Protein 5EOO (pdb70)

Nearest PDB structures (foldseek):
  5eoe-assembly2_B  TM=1.002E+00  e=5.633E-51  Pseudomonas aeruginosa
  8joi-assembly2_B  TM=1.002E+00  e=1.816E-50  Pseudomonas aeruginosa
  2qpn-assembly2_B  TM=9.899E-01  e=2.794E-36  unclassified
  3tsg-assembly2_B  TM=9.917E-01  e=3.904E-36  Acinetobacter baumannii
  5f82-assembly2_B  TM=9.881E-01  e=1.259E-35  Pseudomonas aeruginosa

Organism: Pseudomonas aeruginosa (NCBI:txid287)

Sequence (1039 aa):
DFEEHAISDLEAHNQAKIGVALVSENGNLIQGYRANERFAMCSTFKLPLAALVLSSRIDAGEENPERKLHYDSAFLEEYAPAAKRYVATGYMTVTEAIQSSALQLLSDNAAANLLLKEVGGPPLLTKYFRSSLGDKVSRLDRIEPTLNTNTPGDERDTTTPMMSMAQTVSKLIFGDTLTYKSKGQLRRLLIGNQTGDKTIRAGLPDSWVTGDKTGSCCANGGRRNDVVAFFITTAGKKKYVLSVYTNAPELQGEERALLIASVAKLARQYVVHDFEHAISSDLEAHNQAKIGVALVSENGNLIIQGYRANERFAMCSTFKLPLAALVLSSRIDAGEENPERKLHYDSAFLEEYAPAAKRYVATGYMTVTEAIQSALQLSDNAAANLLLKEVGGPPLLTKYFRSLGDKVSRLDRIEPTLNTNTTPGDERDTTTPMMSMAQTVSSKLIFGDTLTYKSKGQLRRLLIGNQTGDKTIRAGLPDSWVTTGDKTGSCCANGGRNDVAFFITTAGKKYVLSSVYTNAPELQGEERALLIASVAKLARRQYVDFEHAISDLEAHNQAKIGVALVSENGNLIQGYRANERFAMCSTFKLPLAALVLSSRIDAGEENPERKLHYDSSAFLEEYAPAAKRYVATGYMTVTEAIQSSALQLSDNAAANLLLKEVGGPPLLTKYFRSLGDKVSRLDRIEPTLNTNTPGDERDTTTPMSMAQTVSKLIFGDTLTYKSKGQLRRLLIGNQQTGDKTIRRAGLPDSWVTTGDKTGSCCANGGRNDVAFFITTTAGKKYVLSSVYTNAPELQGEERALLIASVAKLARQYVDFEHAISSDLEAHNQAKIGVALVSENGNLIIQGYRANERRFAMCSTFKLPLAALVLSSRIDAGEENPERKLHYDSAFLEEEYAPAAKRYVATGYMTVTEAIQQSSALQLLSDNAAANLLLKEVGGPPLLTKYFRSLGDKVSRLDRITPGDERDTTTPMMSMAQTVSSKLIFGDTLTYKSKKGQLRRLLIGNQQTGDKTIRAGLPDSWVTTGDKTGSSCANGGRNDVAFFITTAGKKYVLSSVYTNAPELQGEERALLIASVAKLARRQYV

CATH classification: 3.40.710.10

Radius of gyration: 46.04 Å; Cα contacts (8 Å, |Δi|>4): 2433; chains: 4; bounding box: 61×82×137 Å

InterPro domains:
  IPR000871 Beta-lactamase, class-A [PR00118] (25-49)
  IPR000871 Beta-lactamase, class-A [PR00118] (56-73)
  IPR000871 Beta-lactamase, class-A [PR00118] (99-124)
  IPR000871 Beta-lactamase, class-A [PR00118] (135-159)
  IPR000871 Beta-lactamase, class-A [PR00118] (161-186)
  IPR000871 Beta-lactamase, class-A [PR00118] (197-212)
  IPR000871 Beta-lactamase, class-A [PR00118] (214-229)
  IPR000871 Beta-lactamase, class-A [PTHR35333] (23-281)
  IPR012338 Beta-lactamase/transpeptidase-like [G3DSA:3.40.710.10] (19-283)
  IPR012338 Beta-lactamase/transpeptidase-like [SSF56601] (22-280)
  IPR023650 Beta-lactamase, class-A active site [PS00146] (58-73)
  IPR045155 Beta-lactamase class A, catalytic domain [PF13354] (22-280)

Solvent-accessible surface area: 40681 Å² total; per-residue (Å²): 116,6,76,26,28,0,8,71,31,3,43,152,25,124,13,76,0,0,0,0,0,0,27,67,123,4,90,85,59,49,27,27,74,9,115,65,113,7,10,0,1,12,0,0,1,2,0,0,0,0,20,0,2,26,65,29,53,72,67,108,15,84,53,112,110,99,13,121,21,92,74,97,56,40,40,158,95,1,30,4,0,104,31,9,21,38,36,21,36,0,12,0,65,28,0,6,21,3,1,1,15,15,13,0,17,0,0,0,6,5,0,2,145,19,8,46,13,14,93,69,0,27,139,18,0,95,84,22,42,7,173,44,0,78,4,55,38,85,2,73,74,1,26,52,26,68,120,84,38,81,105,0,6,0,6,0,47,13,0,0,50,1,0,1,70,0,0,23,26,135,59,4,66,196,133,1,33,30,74,0,51,33,38,0,6,5,0,38,49,0,68,104,0,0,28,58,5,8,43,132,72,11,25,9,0,0,0,10,4,71,15,51,84,7,2,44,2,0,0,1,2,2,33,6,95,58,32,103,61,9,0,0,0,0,0,0,35,0,75,136,24,137,38,79,73,49,5,116,6,0,12,45,0,0,112,51,1,50,110,82,10,85,108,126,7,113,121,29,0,47,77,38,17,72,149,34,125,13,79,0,0,0,0,0,0,20,64,123,8,92,77,79,36,22,26,84,10,112,63,110,6,10,0,0,9,0,0,1,1,0,0,1,0,20,0,3,34,55,25,50,70,69,107,19,84,50,103,114,98,12,119,21,87,76,100,63,43,38,171,101,1,28,5,0,95,32,12,23,36,38,21,37,0,15,0,58,34,0,5,53,12,1,1,9,22,14,0,18,0,0,0,8,4,1,2,153,18,10,45,13,14,92,78,0,25,142,23,0,96,83,24,49,6,174,43,0,72,4,56,39,86,2,72,72,1,26,53,22,74,124,79,42,84,108,0,5,0,6,0,27,14,0,0,56,0,0,2,69,0,0,19,24,142,57,14,66,201,110,0,42,30,71,0,56,33,29,0,6,5,0,39,49,0,68,94,0,0,26,60,4,9,47,135,68,16,27,11,0,0,0,10,4,70,16,52,84,6,2,38,2,0,0,1,1,1,29,13,107,88,45,111,35,23,0,1,0,0,0,0,34,0,65,110,27,133,35,104,74,50,1,105,9,0,13,50,0,0,123,48,0,72,124,88,56,120,4,78,32,31,0,6,73,32,3,41,149,26,107,12,76,0,0,0,0,0,0,26,62,121,4,92,86,57,50,13,21,62,10,104,64,112,8,8,0,1,11,0,0,2,2,0,0,0,0,20,0,4,25,65,25,52,65,68,106,18,75,50,107,110,98,12,116,19,90,72,99,60,41,37,167,101,1,25,4,0,96,30,11,20,36,36,22,36,0,15,0,56,31,0,6,51,10,0,0,10,21,13,0,17,0,0,0,6,4,1,2,147,19,8,46,12,14,92,72,0,28,141,21,0,97,84,18,52,6,175,43,0,73,4,54,38,84,2,72,72,1,27,53,24,70,118,82,39,82,107,0,5,0,5,0,47,14,0,0,52,0,0,0,67,0,0,20,23,129,80,5,64,200,134,1,30,31,85,0,49,35,31,1,8,6,0,37,48,0,65,145,0,0,29,58,6,8,38,129,66,30,24,8,0,1,0,10,5,70,15,52,82,6,2,44,3,0,0,1,1,2,30,14,107,87,42,125,67,23,0,0,0,0,0,0,35,0,82,124,22,127,32,140,80,50,6,119,5,0,9,37,0,0,116,55,1,53,118,84,56,126,6,88,114,26,0,40,75,36,17,68,149,35,128,14,86,0,0,0,0,1,0,24,65,128,8,98,72,75,38,20,26,84,10,102,69,100,10,53,0,52,6,1,15,4,1,0,0,0,0,19,0,4,33,56,26,54,70,68,107,18,82,52,108,111,99,11,118,18,89,80,98,62,42,70,161,91,1,26,5,0,96,27,11,31,35,34,24,38,0,13,0,63,30,0,5,26,3,0,0,17,14,16,0,51,0,0,1,51,4,1,17,149,19,10,45,13,27,84,64,0,26,130,24,0,96,84,23,43,6,172,34,0,74,11,34,81,114,136,151,58,60,75,112,40,10,0,4,0,38,13,0,0,51,0,0,1,71,0,0,22,28,143,59,14,66,193,116,0,44,30,70,0,50,35,34,0,6,5,0,39,47,0,70,122,0,0,24,63,7,10,45,138,69,18,25,12,0,0,0,10,3,88,23,77,122,9,3,48,5,0,0,0,2,1,28,13,108,88,30,117,62,20,0,2,0,0,0,0,36,0,77,139,26,130,37,92,74,51,1,105,8,0,13,48,0,0,120,59,1,68,126,91,56

Foldseek 3Di:
DLQVVLVVLCVVQVKDKWKFKAFLQLHTQDIYQQPPKFACFLVLLLLLLLLVLLCVQVVNFDQFDWQFDAPVLADPAAVPCVVCRVVGTDGNNRLSLCCFQVVGQSSSVSSCVVQVHQVSSQVVLVVLVLPQAGADDGPPVSQARDPPDSHNIHGNSSSFNSVSCLQNNPSGPPVSSVVSLVSQLNRNPQVLALVLLDDPPKRKGKGWRAGPQQKIWMWMWIADPVRTIMIMTMIMRRNPDDPSVSRNSRSVSNNSVCVRDDD/DLQVVVVVLCVVLVKDKWKFKAFLQLHTLDIDQQPPKFACFLVLLLLLLLLVLQCCVVVNFPQFDWQFDAPVLADPAAVVCVVCRVVGTDGNNRLSLCCFQVVGQSSSVSSCVVQPHQVSSQVVLVVLVLPQAGADDGPPVSQATDPPDSHNIHGNSSSFSSVSCLQNNDPHDPVSNVVSLVSQQNRNPQCLALVLLDDVPKRKGKGWGAGPQQWTWMWMWIADPVRTIMIMIMIMRRNPDDDSVSRVSRSVSNNVVVVSD/DLQVVVVVLCVVQVKDKWKFKAFLQQHTLDIYQQAPKFACFLVLLLLLLLLQLLCVVVVNDDQFDWQFDAPVLADPAAVVCVVCRVVGTDGNNRLSLCCFQVVGQSSSVSSCVVQPHQVSSQVVLVVQVLPQAGADDGPPVSQAGDPPDSHNIHGNSSSFNSVSCLQNNPSGDPVSNVVSLVSQLNRNPQPLALCLLDDPQKRKGKGWRDGPQQWTWMKMWIADPVRTIMIMTMIMRRNPDDPSVSRNSRSVSNNSVVVSD/DLQVVVVVLCVVLVKDKWKFKAFLQQHTLDIDQQPPKDAAPQQLLLLLLVLVLQCCVVVNFPQFDWQFDADVLADPFAVVCVVCRVVGTDGLNRLSLCCFQVVGVSSSVSSCVVQPHFVSSQVVLVVQVQPQAGADDDVPPDRHRIHGNSSSFNSVSCLQRNDPGDPVSNVVSLVSQLNRNPQCLALVLQDDPPKRKGKGWDADPQQWTWMWMWIADPVGTIIIMTMIMRRNVDDDSVSRVSRSVSSNVVVVSD

B-factor: mean 16.87, std 7.18, range [7.36, 50.93]

Structure (mmCIF, N/CA/C/O backbone):
data_5EOO
#
_entry.id   5EOO
#
_cell.length_a   54.840
_cell.length_b   94.690
_cell.length_c   103.680
_cell.angle_alpha   90.00
_cell.angle_beta   92.64
_cell.angle_gamma   90.00
#
_symmetry.space_group_name_H-M   'P 1 21 1'
#
loop_
_entity.id
_entity.type
_entity.pdbx_description
1 polymer Beta-lactamase
2 non-polymer 'CHLORIDE ION'
3 non-polymer 'TRIETHYLENE GLYCOL'
4 non-polymer 'CITRIC ACID'
5 non-polymer (4R)-2-METHYLPENTANE-2,4-DIOL
6 non-polymer 'ISOPROPYL ALCOHOL'
7 water water
#
loop_
_atom_site.group_PDB
_atom_site.id
_atom_site.type_symbol
_atom_site.label_atom_id
_atom_site.label_alt_id
_atom_site.label_comp_id
_atom_site.label_asym_id
_atom_site.label_entity_id
_atom_site.label_seq_id
_atom_site.pdbx_PDB_ins_code
_atom_site.Cartn_x
_atom_site.Cartn_y
_atom_site.Cartn_z
_atom_site.occupancy
_atom_site.B_iso_or_equiv
_atom_site.auth_seq_id
_atom_site.auth_comp_id
_atom_site.auth_asym_id
_atom_site.auth_atom_id
_atom_site.pdbx_PDB_model_num
ATOM 1 N N . ASP A 1 3 ? -12.358 2.037 22.994 1.00 20.52 21 ASP A N 1
ATOM 2 C CA . ASP A 1 3 ? -11.255 1.322 23.687 1.00 17.73 21 ASP A CA 1
ATOM 3 C C . ASP A 1 3 ? -11.050 1.946 25.075 1.00 15.60 21 ASP A C 1
ATOM 4 O O . ASP A 1 3 ? -11.701 2.920 25.449 1.00 16.15 21 ASP A O 1
ATOM 9 N N . PHE A 1 4 ? -10.166 1.327 25.848 1.00 14.34 22 PHE A N 1
ATOM 10 C CA . PHE A 1 4 ? -10.103 1.593 27.264 1.00 13.78 22 PHE A CA 1
ATOM 11 C C . PHE A 1 4 ? -9.709 3.041 27.490 1.00 14.22 22 PHE A C 1
ATOM 12 O O . PHE A 1 4 ? -10.325 3.721 28.263 1.00 12.56 22 PHE A O 1
ATOM 20 N N . GLU A 1 5 ? -8.703 3.507 26.765 1.00 15.14 23 GLU A N 1
ATOM 21 C CA A GLU A 1 5 ? -8.211 4.886 26.915 0.50 15.87 23 GLU A CA 1
ATOM 22 C CA B GLU A 1 5 ? -8.236 4.856 27.015 0.50 15.72 23 GLU A CA 1
ATOM 23 C C . GLU A 1 5 ? -9.316 5.903 26.645 1.00 14.47 23 GLU A C 1
ATOM 24 O O . GLU A 1 5 ? -9.518 6.879 27.390 1.00 14.36 23 GLU A O 1
ATOM 35 N N . HIS A 1 6 ? -10.056 5.686 25.572 1.00 13.87 24 HIS A N 1
ATOM 36 C CA . HIS A 1 6 ? -11.110 6.623 25.225 1.00 13.90 24 HIS A CA 1
ATOM 37 C C . HIS A 1 6 ? -12.266 6.614 26.202 1.00 13.90 24 HIS A C 1
ATOM 38 O O . HIS A 1 6 ? -12.837 7.675 26.510 1.00 13.52 24 HIS A O 1
ATOM 45 N N . ALA A 1 7 ? -12.549 5.425 26.725 1.00 13.78 25 ALA A N 1
ATOM 46 C CA . ALA A 1 7 ? -13.613 5.286 27.699 1.00 13.26 25 ALA A CA 1
ATOM 47 C C . ALA A 1 7 ? -13.257 5.972 29.010 1.00 12.84 25 ALA A C 1
ATOM 48 O O . ALA A 1 7 ? -14.092 6.641 29.617 1.00 13.24 25 ALA A O 1
ATOM 50 N N . ILE A 1 8 ? -12.011 5.825 29.446 1.00 11.79 26 ILE A N 1
ATOM 51 C CA . ILE A 1 8 ? -11.583 6.521 30.683 1.00 12.59 26 ILE A CA 1
ATOM 52 C C . ILE A 1 8 ? -11.553 8.041 30.460 1.00 13.50 26 ILE A C 1
ATOM 53 O O . ILE A 1 8 ? -11.899 8.813 31.347 1.00 13.65 26 ILE A O 1
ATOM 58 N N . SER A 1 9 ? -11.096 8.464 29.288 1.00 12.92 27 SER A N 1
ATOM 59 C CA . SER A 1 9 ? -11.071 9.885 28.993 1.00 13.28 27 SER A CA 1
ATOM 60 C C . SER A 1 9 ? -12.473 10.460 29.048 1.00 12.38 27 SER A C 1
ATOM 61 O O . SER A 1 9 ? -12.672 11.577 29.526 1.00 13.55 27 SER A O 1
ATOM 64 N N . ASP A 1 10 ? -13.426 9.719 28.527 1.00 14.30 28 ASP A N 1
ATOM 65 C CA . ASP A 1 10 ? -14.808 10.137 28.560 1.00 15.82 28 ASP A CA 1
ATOM 66 C C . ASP A 1 10 ? -15.337 10.277 30.007 1.00 15.40 28 ASP A C 1
ATOM 67 O O . ASP A 1 10 ? -16.022 11.222 30.321 1.00 14.42 28 ASP A O 1
ATOM 72 N N . LEU A 1 11 ? -14.948 9.364 30.904 1.00 13.92 29 LEU A N 1
ATOM 73 C CA . LEU A 1 11 ? -15.300 9.522 32.324 1.00 13.88 29 LEU A CA 1
ATOM 74 C C . LEU A 1 11 ? -14.671 10.749 32.934 1.00 13.40 29 LEU A C 1
ATOM 75 O O . LEU A 1 11 ? -15.281 11.403 33.767 1.00 14.55 29 LEU A O 1
ATOM 80 N N . GLU A 1 12 ? -13.411 11.037 32.611 1.00 13.45 30 GLU A N 1
ATOM 81 C CA . GLU A 1 12 ? -12.759 12.256 33.061 1.00 13.33 30 GLU A CA 1
ATOM 82 C C . GLU A 1 12 ? -13.558 13.459 32.678 1.00 14.80 30 GLU A C 1
ATOM 83 O O . GLU A 1 12 ? -13.854 14.296 33.531 1.00 15.46 30 GLU A O 1
ATOM 89 N N . ALA A 1 13 ? -13.917 13.552 31.409 1.00 15.80 31 ALA A N 1
ATOM 90 C CA . ALA A 1 13 ? -14.575 14.755 30.921 1.00 17.10 31 ALA A CA 1
ATOM 91 C C . ALA A 1 13 ? -15.920 14.929 31.581 1.00 18.86 31 ALA A C 1
ATOM 92 O O . ALA A 1 13 ? -16.245 16.029 32.049 1.00 21.08 31 ALA A O 1
ATOM 94 N N . HIS A 1 14 ? -16.675 13.843 31.639 1.00 17.34 32 HIS A N 1
ATOM 95 C CA . HIS A 1 14 ? -18.026 13.879 32.187 1.00 21.29 32 HIS A CA 1
ATOM 96 C C . HIS A 1 14 ? -18.076 14.240 33.669 1.00 20.92 32 HIS A C 1
ATOM 97 O O . HIS A 1 14 ? -19.015 14.884 34.119 1.00 22.76 32 HIS A O 1
ATOM 104 N N . ASN A 1 15 ? -17.079 13.807 34.429 1.00 19.40 33 ASN A N 1
ATOM 105 C CA . ASN A 1 15 ? -17.043 14.002 35.880 1.00 17.69 33 ASN A CA 1
ATOM 106 C C . ASN A 1 15 ? -16.081 15.090 36.355 1.00 18.20 33 ASN A C 1
ATOM 107 O O . ASN A 1 15 ? -15.922 15.302 37.545 1.00 18.07 33 ASN A O 1
ATOM 112 N N . GLN A 1 16 ? -15.467 15.826 35.443 1.00 15.90 34 GLN A N 1
ATOM 113 C CA . GLN A 1 16 ? -14.432 16.800 35.771 1.00 17.20 34 GLN A CA 1
ATOM 114 C C . GLN A 1 16 ? -13.408 16.240 36.727 1.00 16.34 34 GLN A C 1
ATOM 115 O O . GLN A 1 16 ? -13.071 16.851 37.749 1.00 17.46 34 GLN A O 1
ATOM 121 N N . ALA A 1 17 ? -12.864 15.100 36.327 1.00 15.06 35 ALA A N 1
ATOM 122 C CA . ALA A 1 17 ? -12.019 14.312 37.218 1.00 14.63 35 ALA A CA 1
ATOM 123 C C . ALA A 1 17 ? -10.744 13.932 36.503 1.00 13.53 35 ALA A C 1
ATOM 124 O O . ALA A 1 17 ? -10.681 13.862 35.250 1.00 15.56 35 ALA A O 1
ATOM 126 N N . LYS A 1 18 ? -9.720 13.673 37.301 1.00 12.92 36 LYS A N 1
ATOM 127 C CA . LYS A 1 18 ? -8.476 13.085 36.815 1.00 12.71 36 LYS A CA 1
ATOM 128 C C . LYS A 1 18 ? -8.456 11.656 37.301 1.00 11.67 36 LYS A C 1
ATOM 129 O O . LYS A 1 18 ? -8.665 11.402 38.480 1.00 12.21 36 LYS A O 1
ATOM 135 N N . ILE A 1 19 ? -8.283 10.736 36.372 1.00 10.57 37 ILE A N 1
ATOM 136 C CA . ILE A 1 19 ? -8.351 9.283 36.682 1.00 10.22 37 ILE A CA 1
ATOM 137 C C . ILE A 1 19 ? -7.067 8.633 36.261 1.00 9.97 37 ILE A C 1
ATOM 138 O O . ILE A 1 19 ? -6.638 8.829 35.122 1.00 10.66 37 ILE A O 1
ATOM 143 N N . GLY A 1 20 ? -6.474 7.825 37.129 1.00 9.58 38 GLY A N 1
ATOM 144 C CA . GLY A 1 20 ? -5.267 7.040 36.808 1.00 9.57 38 GLY A CA 1
ATOM 145 C C . GLY A 1 20 ? -5.579 5.583 37.125 1.00 9.67 38 GLY A C 1
ATOM 146 O O . GLY A 1 20 ? -6.092 5.272 38.213 1.00 10.72 38 GLY A O 1
ATOM 147 N N . VAL A 1 21 ? -5.329 4.706 36.178 1.00 9.27 39 VAL A N 1
ATOM 148 C CA . VAL A 1 21 ? -5.681 3.289 36.380 1.00 9.54 39 VAL A CA 1
ATOM 149 C C . VAL A 1 21 ? -4.687 2.365 35.735 1.00 9.10 39 VAL A C 1
ATOM 150 O O . VAL A 1 21 ? -4.198 2.636 34.624 1.00 9.89 39 VAL A O 1
ATOM 154 N N . ALA A 1 22 ? -4.426 1.244 36.410 1.00 9.12 40 ALA A N 1
ATOM 155 C CA . ALA A 1 22 ? -3.665 0.174 35.837 1.00 9.24 40 ALA A CA 1
ATOM 156 C C . ALA A 1 22 ? -4.297 -1.149 36.188 1.00 9.12 40 ALA A C 1
ATOM 157 O O . ALA A 1 22 ? -4.593 -1.451 37.357 1.00 8.99 40 ALA A O 1
ATOM 159 N N . LEU A 1 23 ? -4.542 -1.944 35.148 1.00 8.32 41 LEU A N 1
ATOM 160 C CA . LEU A 1 23 ? -4.960 -3.345 35.275 1.00 9.08 41 LEU A CA 1
ATOM 161 C C . LEU A 1 23 ? -3.763 -4.224 34.941 1.00 9.22 41 LEU A C 1
ATOM 162 O O . LEU A 1 23 ? -3.222 -4.098 33.825 1.00 9.20 41 LEU A O 1
ATOM 167 N N . VAL A 1 24 ? -3.323 -5.067 35.874 1.00 8.64 42 VAL A N 1
ATOM 168 C CA . VAL A 1 24 ? -2.119 -5.879 35.628 1.00 8.76 42 VAL A CA 1
ATOM 169 C C . VAL A 1 24 ? -2.477 -7.348 35.858 1.00 10.11 42 VAL A C 1
ATOM 170 O O . VAL A 1 24 ? -3.435 -7.704 36.577 1.00 9.66 42 VAL A O 1
ATOM 174 N N . SER A 1 25 ? -1.655 -8.201 35.285 1.00 9.55 43 SER A N 1
ATOM 175 C CA . SER A 1 25 ? -1.779 -9.645 35.446 1.00 10.26 43 SER A CA 1
ATOM 176 C C . SER A 1 25 ? -1.270 -10.112 36.800 1.00 11.72 43 SER A C 1
ATOM 177 O O . SER A 1 25 ? -0.755 -9.320 37.599 1.00 11.33 43 SER A O 1
ATOM 180 N N . GLU A 1 26 ? -1.381 -11.411 37.055 1.00 12.25 44 GLU A N 1
ATOM 181 C CA . GLU A 1 26 ? -0.942 -11.996 38.285 1.00 13.90 44 GLU A CA 1
ATOM 182 C C . GLU A 1 26 ? 0.525 -11.666 38.587 1.00 13.40 44 GLU A C 1
ATOM 183 O O . GLU A 1 26 ? 0.919 -11.482 39.746 1.00 13.62 44 GLU A O 1
ATOM 189 N N . ASN A 1 27 ? 1.346 -11.586 37.537 1.00 12.76 45 ASN A N 1
ATOM 190 C CA . ASN A 1 27 ? 2.769 -11.334 37.666 1.00 13.25 45 ASN A CA 1
ATOM 191 C C . ASN A 1 27 ? 3.133 -9.866 37.461 1.00 12.34 45 ASN A C 1
ATOM 192 O O . ASN A 1 27 ? 4.322 -9.520 37.375 1.00 14.17 45 ASN A O 1
ATOM 197 N N . GLY A 1 28 ? 2.135 -8.992 37.383 1.00 10.80 46 GLY A N 1
ATOM 198 C CA . GLY A 1 28 ? 2.376 -7.560 37.388 1.00 9.98 46 GLY A CA 1
ATOM 199 C C . GLY A 1 28 ? 2.510 -6.944 36.011 1.00 9.78 46 GLY A C 1
ATOM 200 O O . GLY A 1 28 ? 2.837 -5.783 35.876 1.00 10.92 46 GLY A O 1
ATOM 201 N N . ASN A 1 29 ? 2.187 -7.702 34.976 1.00 10.20 47 ASN A N 1
ATOM 202 C CA . ASN A 1 29 ? 2.328 -7.188 33.590 1.00 9.89 47 ASN A CA 1
ATOM 203 C C . ASN A 1 29 ? 1.147 -6.364 33.168 1.00 9.83 47 ASN A C 1
ATOM 204 O O . ASN A 1 29 ? 0.010 -6.780 33.382 1.00 10.47 47 ASN A O 1
ATOM 209 N N . LEU A 1 30 ? 1.371 -5.180 32.607 1.00 9.72 48 LEU A N 1
ATOM 210 C CA . LEU A 1 30 ? 0.285 -4.276 32.260 1.00 10.34 48 LEU A CA 1
ATOM 211 C C . LEU A 1 30 ? -0.630 -4.862 31.197 1.00 10.58 48 LEU A C 1
ATOM 212 O O . LEU A 1 30 ? -0.149 -5.344 30.134 1.00 10.88 48 LEU A O 1
ATOM 217 N N . ILE A 1 31 ? -1.938 -4.855 31.465 1.00 9.84 49 ILE A N 1
ATOM 218 C CA . ILE A 1 31 ? -2.921 -5.248 30.493 1.00 10.55 49 ILE A CA 1
ATOM 219 C C . ILE A 1 31 ? -3.613 -4.040 29.886 1.00 10.68 49 ILE A C 1
ATOM 220 O O . ILE A 1 31 ? -3.762 -3.956 28.678 1.00 12.72 49 ILE A O 1
ATOM 225 N N . GLN A 1 32 ? -4.048 -3.086 30.729 1.00 9.84 50 GLN A N 1
ATOM 226 C CA . GLN A 1 32 ? -4.610 -1.835 30.246 1.00 10.69 50 GLN A CA 1
ATOM 227 C C . GLN A 1 32 ? -4.243 -0.776 31.246 1.00 11.39 50 GLN A C 1
ATOM 228 O O . GLN A 1 32 ? -4.170 -1.065 32.449 1.00 11.04 50 GLN A O 1
ATOM 234 N N . GLY A 1 33 ? -4.074 0.455 30.798 1.00 11.20 51 GLY A N 1
ATOM 235 C CA . GLY A 1 33 ? -3.790 1.534 31.722 1.00 11.68 51 GLY A CA 1
ATOM 236 C C . GLY A 1 33 ? -4.211 2.868 31.147 1.00 11.95 51 GLY A C 1
ATOM 237 O O . GLY A 1 33 ? -4.356 3.008 29.922 1.00 12.80 51 GLY A O 1
ATOM 238 N N . TYR A 1 34 ? -4.308 3.866 32.009 1.00 11.02 52 TYR A N 1
ATOM 239 C CA . TYR A 1 34 ? -4.589 5.245 31.580 1.00 10.74 52 TYR A CA 1
ATOM 240 C C . TYR A 1 34 ? -3.999 6.118 32.642 1.00 10.81 52 TYR A C 1
ATOM 241 O O . TYR A 1 34 ? -4.297 5.941 33.820 1.00 10.32 52 TYR A O 1
ATOM 250 N N . ARG A 1 35 ? -3.129 7.036 32.263 1.00 10.60 53 ARG A N 1
ATOM 251 C CA . ARG A 1 35 ? -2.321 7.815 33.213 1.00 10.95 53 ARG A CA 1
ATOM 252 C C . ARG A 1 35 ? -1.607 6.885 34.196 1.00 10.37 53 ARG A C 1
ATOM 253 O O . ARG A 1 35 ? -1.366 7.229 35.370 1.00 11.29 53 ARG A O 1
ATOM 261 N N . ALA A 1 36 ? -1.232 5.716 33.682 1.00 10.38 54 ALA A N 1
ATOM 262 C CA . ALA A 1 36 ? -0.718 4.625 34.537 1.00 10.90 54 ALA A CA 1
ATOM 263 C C . ALA A 1 36 ? 0.615 5.009 35.181 1.00 10.90 54 ALA A C 1
ATOM 264 O O . ALA A 1 36 ? 0.940 4.493 36.244 1.00 10.97 54 ALA A O 1
ATOM 266 N N . ASN A 1 37 ? 1.395 5.894 34.529 1.00 11.74 55 ASN A N 1
ATOM 267 C CA . ASN A 1 37 ? 2.674 6.359 35.057 1.00 13.01 55 ASN A CA 1
ATOM 268 C C . ASN A 1 37 ? 2.674 7.778 35.600 1.00 13.58 55 ASN A C 1
ATOM 269 O O . ASN A 1 37 ? 3.761 8.316 35.857 1.00 14.44 55 ASN A O 1
ATOM 274 N N . GLU A 1 38 ? 1.492 8.362 35.818 1.00 11.93 56 GLU A N 1
ATOM 275 C CA . GLU A 1 38 ? 1.388 9.682 36.472 1.00 12.07 56 GLU A CA 1
ATOM 276 C C . GLU A 1 38 ? 1.258 9.528 37.975 1.00 11.68 56 GLU A C 1
ATOM 277 O O . GLU A 1 38 ? 0.677 8.550 38.470 1.00 11.12 56 GLU A O 1
ATOM 283 N N . ARG A 1 39 ? 1.802 10.466 38.722 1.00 11.43 57 ARG A N 1
ATOM 284 C CA . ARG A 1 39 ? 1.760 10.387 40.178 1.00 11.90 57 ARG A CA 1
ATOM 285 C C . ARG A 1 39 ? 0.414 10.804 40.722 1.00 10.95 57 ARG A C 1
ATOM 286 O O . ARG A 1 39 ? -0.155 11.817 40.320 1.00 11.14 57 ARG A O 1
ATOM 294 N N . PHE A 1 40 ? -0.018 10.049 41.733 1.00 9.52 58 PHE A N 1
ATOM 295 C CA . PHE A 1 40 ? -1.187 10.395 42.549 1.00 10.01 58 PHE A CA 1
ATOM 296 C C . PHE A 1 40 ? -0.845 10.142 44.004 1.00 9.96 58 PHE A C 1
ATOM 297 O O . PHE A 1 40 ? 0.032 9.341 44.344 1.00 9.60 58 PHE A O 1
ATOM 305 N N . ALA A 1 41 ? -1.564 10.833 44.890 1.00 10.14 59 ALA A N 1
ATOM 306 C CA . ALA A 1 41 ? -1.382 10.600 46.310 1.00 10.58 59 ALA A CA 1
ATOM 307 C C . ALA A 1 41 ? -1.859 9.224 46.662 1.00 10.22 59 ALA A C 1
ATOM 308 O O . ALA A 1 41 ? -2.922 8.837 46.215 1.00 11.62 59 ALA A O 1
ATOM 310 N N . MET A 1 42 ? -1.074 8.486 47.453 1.00 10.10 60 MET A N 1
ATOM 311 C CA . MET A 1 42 ? -1.538 7.167 47.906 1.00 11.45 60 MET A CA 1
ATOM 312 C C . MET A 1 42 ? -2.751 7.252 48.787 1.00 12.09 60 MET A C 1
ATOM 313 O O . MET A 1 42 ? -3.677 6.397 48.725 1.00 11.98 60 MET A O 1
ATOM 318 N N . CYS A 1 43 ? -2.792 8.268 49.635 1.00 13.02 61 CYS A N 1
ATOM 319 C CA . CYS A 1 43 ? -3.846 8.346 50.682 1.00 14.89 61 CYS A CA 1
ATOM 320 C C . CYS A 1 43 ? -3.763 6.966 51.420 1.00 12.32 61 CYS A C 1
ATOM 321 O O . CYS A 1 43 ? -2.677 6.356 51.548 1.00 12.20 61 CYS A O 1
ATOM 324 N N . SER A 1 44 ? -4.871 6.444 51.891 1.00 11.17 62 SER A N 1
ATOM 325 C CA . SER A 1 44 ? -4.809 5.220 52.713 1.00 11.02 62 SER A CA 1
ATOM 326 C C . SER A 1 44 ? -4.435 3.949 51.961 1.00 10.05 62 SER A C 1
ATOM 327 O O . SER A 1 44 ? -4.262 2.916 52.593 1.00 8.77 62 SER A O 1
ATOM 330 N N . THR A 1 45 ? -4.251 3.996 50.646 1.00 9.99 63 THR A N 1
ATOM 331 C CA . THR A 1 45 ? -3.768 2.805 49.971 1.00 9.56 63 THR A CA 1
ATOM 332 C C . THR A 1 45 ? -2.378 2.365 50.443 1.00 10.43 63 THR A C 1
ATOM 333 O O . THR A 1 45 ? -2.043 1.206 50.289 1.00 10.50 63 THR A O 1
ATOM 337 N N . PHE A 1 46 ? -1.567 3.256 51.027 1.00 9.39 64 PHE A N 1
ATOM 338 C CA . PHE A 1 46 ? -0.306 2.837 51.546 1.00 9.88 64 PHE A CA 1
ATOM 339 C C . PHE A 1 46 ? -0.423 1.774 52.629 1.00 9.12 64 PHE A C 1
ATOM 340 O O . PHE A 1 46 ? 0.530 1.081 52.917 1.00 9.88 64 PHE A O 1
ATOM 348 N N . LYS A 1 47 ? -1.612 1.676 53.256 1.00 8.68 65 LYS A N 1
ATOM 349 C CA . LYS A 1 47 ? -1.741 0.766 54.394 1.00 8.23 65 LYS A CA 1
ATOM 350 C C . LYS A 1 47 ? -1.618 -0.699 53.973 1.00 8.17 65 LYS A C 1
ATOM 351 O O . LYS A 1 47 ? -1.237 -1.548 54.778 1.00 8.71 65 LYS A O 1
ATOM 357 N N . LEU A 1 48 ? -1.902 -1.022 52.701 1.00 8.68 66 LEU A N 1
ATOM 358 C CA . LEU A 1 48 ? -1.698 -2.385 52.203 1.00 8.63 66 LEU A CA 1
ATOM 359 C C . LEU A 1 48 ? -0.199 -2.783 52.225 1.00 8.54 66 LEU A C 1
ATOM 360 O O . LEU A 1 48 ? 0.164 -3.741 52.894 1.00 7.98 66 LEU A O 1
ATOM 365 N N . PRO A 1 49 ? 0.676 -2.027 51.513 1.00 9.26 67 PRO A N 1
ATOM 366 C CA . PRO A 1 49 ? 2.084 -2.384 51.630 1.00 9.99 67 PRO A CA 1
ATOM 367 C C . PRO A 1 49 ? 2.627 -2.233 53.036 1.00 9.58 67 PRO A C 1
ATOM 368 O O . PRO A 1 49 ? 3.524 -3.019 53.388 1.00 9.69 67 PRO A O 1
ATOM 372 N N . LEU A 1 50 ? 2.117 -1.290 53.836 1.00 9.00 68 LEU A N 1
ATOM 373 C CA . LEU A 1 50 ? 2.497 -1.229 55.251 1.00 9.66 68 LEU A CA 1
ATOM 374 C C . LEU A 1 50 ? 2.209 -2.517 56.011 1.00 9.31 68 LEU A C 1
ATOM 375 O O . LEU A 1 50 ? 3.043 -3.061 56.716 1.00 9.76 68 LEU A O 1
ATOM 380 N N . ALA A 1 51 ? 1.010 -3.068 55.842 1.00 8.79 69 ALA A N 1
ATOM 381 C CA . ALA A 1 51 ? 0.674 -4.327 56.497 1.00 9.02 69 ALA A CA 1
ATOM 382 C C . ALA A 1 51 ? 1.582 -5.438 56.034 1.00 8.71 69 ALA A C 1
ATOM 383 O O . ALA A 1 51 ? 1.980 -6.294 56.812 1.00 8.84 69 ALA A O 1
ATOM 385 N N . ALA A 1 52 ? 1.871 -5.461 54.733 1.00 9.14 70 ALA A N 1
ATOM 386 C CA . ALA A 1 52 ? 2.805 -6.452 54.215 1.00 9.99 70 ALA A CA 1
ATOM 387 C C . ALA A 1 52 ? 4.196 -6.371 54.804 1.00 9.47 70 ALA A C 1
ATOM 388 O O . ALA A 1 52 ? 4.781 -7.376 55.101 1.00 11.46 70 ALA A O 1
ATOM 390 N N . LEU A 1 53 ? 4.648 -5.157 55.047 1.00 9.11 71 LEU A N 1
ATOM 391 C CA . LEU A 1 53 ? 5.965 -4.959 55.696 1.00 9.84 71 LEU A CA 1
ATOM 392 C C . LEU A 1 53 ? 5.940 -5.530 57.099 1.00 10.21 71 LEU A C 1
ATOM 393 O O . LEU A 1 53 ? 6.857 -6.220 57.517 1.00 10.28 71 LEU A O 1
ATOM 398 N N . VAL A 1 54 ? 4.866 -5.287 57.862 1.00 9.32 72 VAL A N 1
ATOM 399 C CA . VAL A 1 54 ? 4.766 -5.838 59.204 1.00 9.64 72 VAL A CA 1
ATOM 400 C C . VAL A 1 54 ? 4.715 -7.365 59.130 1.00 9.96 72 VAL A C 1
ATOM 401 O O . VAL A 1 54 ? 5.330 -8.064 59.944 1.00 9.83 72 VAL A O 1
ATOM 405 N N . LEU A 1 55 ? 3.970 -7.929 58.169 1.00 9.73 73 LEU A N 1
ATOM 406 C CA . LEU A 1 55 ? 3.950 -9.379 58.021 1.00 10.44 73 LEU A CA 1
ATOM 407 C C . LEU A 1 55 ? 5.336 -9.938 57.636 1.00 11.14 73 LEU A C 1
ATOM 408 O O . LEU A 1 55 ? 5.706 -11.027 58.105 1.00 11.80 73 LEU A O 1
ATOM 413 N N . SER A 1 56 ? 6.096 -9.185 56.844 1.00 11.34 74 SER A N 1
ATOM 414 C CA A SER A 1 56 ? 7.452 -9.599 56.514 0.50 12.33 74 SER A CA 1
ATOM 415 C CA B SER A 1 56 ? 7.471 -9.561 56.502 0.50 12.02 74 SER A CA 1
ATOM 416 C C . SER A 1 56 ? 8.324 -9.615 57.751 1.00 12.45 74 SER A C 1
ATOM 417 O O . SER A 1 56 ? 9.221 -10.450 57.840 1.00 12.45 74 SER A O 1
ATOM 422 N N . ARG A 1 57 ? 8.066 -8.729 58.715 1.00 11.52 75 ARG A N 1
ATOM 423 C CA . ARG A 1 57 ? 8.819 -8.750 59.971 1.00 11.31 75 ARG A CA 1
ATOM 424 C C . ARG A 1 57 ? 8.433 -9.961 60.824 1.00 12.56 75 ARG A C 1
ATOM 425 O O . ARG A 1 57 ? 9.267 -10.600 61.477 1.00 12.26 75 ARG A O 1
ATOM 433 N N . ILE A 1 58 ? 7.145 -10.306 60.808 1.00 11.04 76 ILE A N 1
ATOM 434 C CA . ILE A 1 58 ? 6.702 -11.504 61.468 1.00 11.55 76 ILE A CA 1
ATOM 435 C C . ILE A 1 58 ? 7.337 -12.744 60.803 1.00 12.00 76 ILE A C 1
ATOM 436 O O . ILE A 1 58 ? 7.839 -13.628 61.489 1.00 12.87 76 ILE A O 1
ATOM 441 N N . ASP A 1 59 ? 7.385 -12.758 59.473 1.00 12.23 77 ASP A N 1
ATOM 442 C CA . ASP A 1 59 ? 7.972 -13.861 58.692 1.00 12.85 77 ASP A CA 1
ATOM 443 C C . ASP A 1 59 ? 9.453 -14.023 59.059 1.00 13.10 77 ASP A C 1
ATOM 444 O O . ASP A 1 59 ? 9.954 -15.164 59.126 1.00 14.57 77 ASP A O 1
ATOM 449 N N . ALA A 1 60 ? 10.115 -12.898 59.270 1.00 13.53 78 ALA A N 1
ATOM 450 C CA . ALA A 1 60 ? 11.546 -12.881 59.651 1.00 14.25 78 ALA A CA 1
ATOM 451 C C . ALA A 1 60 ? 11.780 -13.267 61.118 1.00 13.83 78 ALA A C 1
ATOM 452 O O . ALA A 1 60 ? 12.946 -13.427 61.511 1.00 16.12 78 ALA A O 1
ATOM 454 N N . GLY A 1 61 ? 10.754 -13.454 61.924 1.00 13.44 79 GLY A N 1
ATOM 455 C CA . GLY A 1 61 ? 10.851 -13.820 63.334 1.00 13.88 79 GLY A CA 1
ATOM 456 C C . GLY A 1 61 ? 11.130 -12.641 64.257 1.00 14.71 79 GLY A C 1
ATOM 457 O O . GLY A 1 61 ? 11.306 -12.811 65.474 1.00 16.65 79 GLY A O 1
ATOM 458 N N . GLU A 1 62 ? 11.118 -11.441 63.696 1.00 13.61 80 GLU A N 1
ATOM 459 C CA . GLU A 1 62 ? 11.410 -10.190 64.422 1.00 14.87 80 GLU A CA 1
ATOM 460 C C . GLU A 1 62 ? 10.221 -9.620 65.116 1.00 14.75 80 GLU A C 1
ATOM 461 O O . GLU A 1 62 ? 10.361 -8.697 65.922 1.00 15.95 80 GLU A O 1
ATOM 467 N N . GLU A 1 63 ? 9.023 -10.091 64.766 1.00 12.60 81 GLU A N 1
ATOM 468 C CA . GLU A 1 63 ? 7.826 -9.509 65.328 1.00 12.15 81 GLU A CA 1
ATOM 469 C C . GLU A 1 63 ? 6.913 -10.681 65.692 1.00 12.32 81 GLU A C 1
ATOM 470 O O . GLU A 1 63 ? 6.960 -11.758 65.057 1.00 13.00 81 GLU A O 1
ATOM 476 N N . ASN A 1 64 ? 6.127 -10.464 66.742 1.00 13.56 82 ASN A N 1
ATOM 477 C CA . ASN A 1 64 ? 5.153 -11.438 67.237 1.00 15.05 82 ASN A CA 1
ATOM 478 C C . ASN A 1 64 ? 3.787 -10.848 66.939 1.00 14.25 82 ASN A C 1
ATOM 479 O O . ASN A 1 64 ? 3.533 -9.727 67.337 1.00 13.05 82 ASN A O 1
ATOM 484 N N . PRO A 1 65 ? 2.911 -11.592 66.259 1.00 14.58 83 PRO A N 1
ATOM 485 C CA . PRO A 1 65 ? 1.557 -11.093 66.026 1.00 15.05 83 PRO A CA 1
ATOM 486 C C . PRO A 1 65 ? 0.777 -10.671 67.276 1.00 14.56 83 PRO A C 1
ATOM 487 O O . PRO A 1 65 ? -0.082 -9.811 67.191 1.00 14.62 83 PRO A O 1
ATOM 491 N N . GLU A 1 66 ? 1.078 -11.236 68.428 1.00 13.83 84 GLU A N 1
ATOM 492 C CA . GLU A 1 66 ? 0.408 -10.866 69.680 1.00 14.94 84 GLU A CA 1
ATOM 493 C C . GLU A 1 66 ? 1.077 -9.787 70.513 1.00 12.87 84 GLU A C 1
ATOM 494 O O . GLU A 1 66 ? 0.597 -9.441 71.597 1.00 13.56 84 GLU A O 1
ATOM 500 N N . ARG A 1 67 ? 2.209 -9.268 70.031 1.00 11.58 85 ARG A N 1
ATOM 501 C CA . ARG A 1 67 ? 2.896 -8.242 70.776 1.00 11.69 85 ARG A CA 1
ATOM 502 C C . ARG A 1 67 ? 2.000 -7.020 70.985 1.00 11.68 85 ARG A C 1
ATOM 503 O O . ARG A 1 67 ? 1.318 -6.602 70.065 1.00 12.26 85 ARG A O 1
ATOM 511 N N . LYS A 1 68 ? 2.048 -6.451 72.199 1.00 11.86 86 LYS A N 1
ATOM 512 C CA . LYS A 1 68 ? 1.290 -5.285 72.543 1.00 12.40 86 LYS A CA 1
ATOM 513 C C . LYS A 1 68 ? 1.981 -4.012 72.107 1.00 12.32 86 LYS A C 1
ATOM 514 O O . LYS A 1 68 ? 3.133 -3.754 72.530 1.00 15.18 86 LYS A O 1
ATOM 520 N N . LEU A 1 69 ? 1.296 -3.222 71.259 1.00 11.01 87 LEU A N 1
ATOM 521 C CA . LEU A 1 69 ? 1.795 -1.962 70.813 1.00 10.91 87 LEU A CA 1
ATOM 522 C C . LEU A 1 69 ? 1.105 -0.899 71.665 1.00 11.78 87 LEU A C 1
ATOM 523 O O . LEU A 1 69 ? -0.051 -0.583 71.475 1.00 10.88 87 LEU A O 1
ATOM 528 N N . HIS A 1 70 ? 1.840 -0.313 72.576 1.00 11.67 88 HIS A N 1
ATOM 529 C CA . HIS A 1 70 ? 1.263 0.576 73.555 1.00 12.48 88 HIS A CA 1
ATOM 530 C C . HIS A 1 70 ? 1.117 1.976 73.011 1.00 11.69 88 HIS A C 1
ATOM 531 O O . HIS A 1 70 ? 1.906 2.441 72.162 1.00 12.88 88 HIS A O 1
ATOM 538 N N . TYR A 1 71 ? 0.077 2.658 73.476 1.00 10.50 89 TYR A N 1
ATOM 539 C CA . TYR A 1 71 ? -0.164 4.038 73.113 1.00 11.17 89 TYR A CA 1
ATOM 540 C C . TYR A 1 71 ? -1.137 4.658 74.127 1.00 12.26 89 TYR A C 1
ATOM 541 O O . TYR A 1 71 ? -1.803 3.923 74.900 1.00 14.49 89 TYR A O 1
ATOM 550 N N . ASP A 1 72 ? -1.223 5.988 74.095 1.00 12.69 90 ASP A N 1
ATOM 551 C CA . ASP A 1 72 ? -2.223 6.705 74.908 1.00 13.84 90 ASP A CA 1
ATOM 552 C C . ASP A 1 72 ? -3.058 7.631 74.078 1.00 14.52 90 ASP A C 1
ATOM 553 O O . ASP A 1 72 ? -2.928 7.695 72.853 1.00 13.69 90 ASP A O 1
ATOM 558 N N . SER A 1 73 ? -3.958 8.364 74.739 1.00 14.00 91 SER A N 1
ATOM 559 C CA . SER A 1 73 ? -4.884 9.202 73.993 1.00 15.87 91 SER A CA 1
ATOM 560 C C . SER A 1 73 ? -4.238 10.241 73.074 1.00 14.05 91 SER A C 1
ATOM 561 O O . SER A 1 73 ? -4.827 10.600 72.055 1.00 13.47 91 SER A O 1
ATOM 564 N N . ALA A 1 74 ? -3.010 10.675 73.373 1.00 14.45 92 ALA A N 1
ATOM 565 C CA . ALA A 1 74 ? -2.371 11.664 72.550 1.00 15.34 92 ALA A CA 1
ATOM 566 C C . ALA A 1 74 ? -2.018 11.102 71.163 1.00 15.33 92 ALA A C 1
ATOM 567 O O . ALA A 1 74 ? -1.875 11.857 70.200 1.00 16.76 92 ALA A O 1
ATOM 569 N N . PHE A 1 75 ? -1.917 9.771 71.074 1.00 13.17 93 PHE A N 1
ATOM 570 C CA . PHE A 1 75 ? -1.572 9.100 69.821 1.00 13.03 93 PHE A CA 1
ATOM 571 C C . PHE A 1 75 ? -2.774 8.942 68.913 1.00 12.92 93 PHE A C 1
ATOM 572 O O . PHE A 1 75 ? -2.635 8.510 67.784 1.00 13.58 93 PHE A O 1
ATOM 580 N N . LEU A 1 76 ? -3.955 9.233 69.414 1.00 12.25 94 LEU A N 1
ATOM 581 C CA . LEU A 1 76 ? -5.166 9.099 68.605 1.00 11.96 94 LEU A CA 1
ATOM 582 C C . LEU A 1 76 ? -5.189 10.056 67.455 1.00 12.64 94 LEU A C 1
ATOM 583 O O . LEU A 1 76 ? -4.521 11.085 67.472 1.00 14.17 94 LEU A O 1
ATOM 588 N N . GLU A 1 77 ? -5.979 9.710 66.444 1.00 12.12 95 GLU A N 1
ATOM 589 C CA . GLU A 1 77 ? -6.226 10.583 65.280 1.00 11.73 95 GLU A CA 1
ATOM 590 C C . GLU A 1 77 ? -7.721 10.789 65.126 1.00 12.44 95 GLU A C 1
ATOM 591 O O . GLU A 1 77 ? -8.517 10.131 65.806 1.00 13.42 95 GLU A O 1
ATOM 597 N N . GLU A 1 78 ? -8.106 11.745 64.274 1.00 12.44 96 GLU A N 1
ATOM 598 C CA . GLU A 1 78 ? -9.500 12.107 64.150 1.00 13.28 96 GLU A CA 1
ATOM 599 C C . GLU A 1 78 ? -10.352 10.918 63.664 1.00 11.88 96 GLU A C 1
ATOM 600 O O . GLU A 1 78 ? -11.431 10.667 64.184 1.00 12.62 96 GLU A O 1
ATOM 606 N N . TYR A 1 79 ? -9.816 10.189 62.694 1.00 11.04 97 TYR A N 1
ATOM 607 C CA . TYR A 1 79 ? -10.412 8.929 62.257 1.00 10.07 97 TYR A CA 1
ATOM 608 C C . TYR A 1 79 ? -9.625 7.751 62.797 1.00 9.83 97 TYR A C 1
ATOM 609 O O . TYR A 1 79 ? -8.515 7.456 62.310 1.00 10.52 97 TYR A O 1
ATOM 618 N N . ALA A 1 80 ? -10.124 7.148 63.852 1.00 8.80 98 ALA A N 1
ATOM 619 C CA . ALA A 1 80 ? -9.416 6.062 64.548 1.00 8.69 98 ALA A CA 1
ATOM 620 C C . ALA A 1 80 ? -10.432 5.252 65.327 1.00 8.78 98 ALA A C 1
ATOM 621 O O . ALA A 1 80 ? -10.384 5.170 66.525 1.00 9.51 98 ALA A O 1
ATOM 623 N N . PRO A 1 81 ? -11.377 4.631 64.585 1.00 9.55 99 PRO A N 1
ATOM 624 C CA . PRO A 1 81 ? -12.502 4.048 65.329 1.00 9.91 99 PRO A CA 1
ATOM 625 C C . PRO A 1 81 ? -12.111 2.895 66.265 1.00 10.01 99 PRO A C 1
ATOM 626 O O . PRO A 1 81 ? -12.652 2.770 67.371 1.00 10.85 99 PRO A O 1
ATOM 630 N N . ALA A 1 82 ? -11.157 2.066 65.839 1.00 8.90 100 ALA A N 1
ATOM 631 C CA . ALA A 1 82 ? -10.687 0.969 66.657 1.00 8.75 100 ALA A CA 1
ATOM 632 C C . ALA A 1 82 ? -9.778 1.457 67.773 1.00 8.74 100 ALA A C 1
ATOM 633 O O . ALA A 1 82 ? -9.891 1.059 68.942 1.00 9.46 100 ALA A O 1
ATOM 635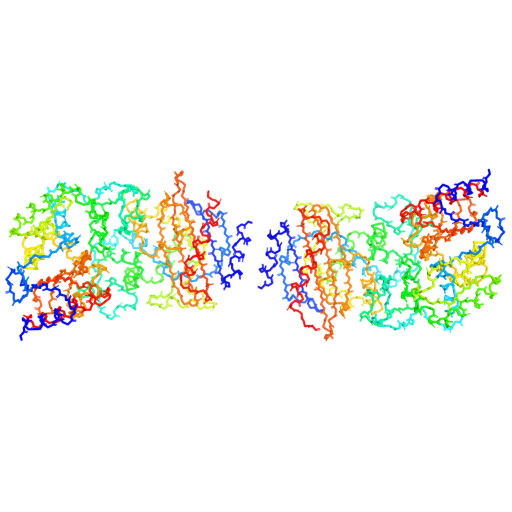 N N . ALA A 1 83 ? -8.822 2.305 67.411 1.00 8.80 101 ALA A N 1
ATOM 636 C CA . ALA A 1 83 ? -7.882 2.760 68.421 1.00 9.09 101 ALA A CA 1
ATOM 637 C C . ALA A 1 83 ? -8.564 3.512 69.555 1.00 9.36 101 ALA A C 1
ATOM 638 O O . ALA A 1 83 ? -8.109 3.441 70.712 1.00 10.43 101 ALA A O 1
ATOM 640 N N . LYS A 1 84 ? -9.647 4.232 69.248 1.00 9.88 102 LYS A N 1
ATOM 641 C CA . LYS A 1 84 ? -10.447 4.902 70.314 1.00 11.17 102 LYS A CA 1
ATOM 642 C C . LYS A 1 84 ? -11.096 3.909 71.248 1.00 11.17 102 LYS A C 1
ATOM 643 O O . LYS A 1 84 ? -11.299 4.205 72.452 1.00 11.58 102 LYS A O 1
ATOM 649 N N . ARG A 1 85 ? -11.474 2.737 70.737 1.00 10.32 103 ARG A N 1
ATOM 650 C CA . ARG A 1 85 ? -12.079 1.717 71.598 1.00 10.41 103 ARG A CA 1
ATOM 651 C C . ARG A 1 85 ? -11.084 1.048 72.486 1.00 10.43 103 ARG A C 1
ATOM 652 O O . ARG A 1 85 ? -11.394 0.707 73.633 1.00 11.39 103 ARG A O 1
ATOM 660 N N . TYR A 1 86 ? -9.871 0.839 71.964 1.00 9.02 104 TYR A N 1
ATOM 661 C CA . TYR A 1 86 ? -8.857 0.120 72.725 1.00 9.73 104 TYR A CA 1
ATOM 662 C C . TYR A 1 86 ? -7.986 1.005 73.649 1.00 9.98 104 TYR A C 1
ATOM 663 O O . TYR A 1 86 ? -7.233 0.473 74.483 1.00 10.80 104 TYR A O 1
ATOM 672 N N . VAL A 1 87 ? -8.026 2.318 73.485 1.00 10.42 105 VAL A N 1
ATOM 673 C CA . VAL A 1 87 ? -6.981 3.164 74.115 1.00 11.70 105 VAL A CA 1
ATOM 674 C C . VAL A 1 87 ? -6.990 3.048 75.662 1.00 11.43 105 VAL A C 1
ATOM 675 O O . VAL A 1 87 ? -5.919 3.089 76.283 1.00 12.32 105 VAL A O 1
ATOM 679 N N . ALA A 1 88 ? -8.162 2.861 76.254 1.00 11.09 106 ALA A N 1
ATOM 680 C CA . ALA A 1 88 ? -8.235 2.731 77.704 1.00 10.91 106 ALA A CA 1
ATOM 681 C C . ALA A 1 88 ? -7.443 1.544 78.259 1.00 11.63 106 ALA A C 1
ATOM 682 O O . ALA A 1 88 ? -7.060 1.548 79.444 1.00 12.92 106 ALA A O 1
ATOM 684 N N . THR A 1 89 ? -7.263 0.505 77.445 1.00 10.83 107 THR A N 1
ATOM 685 C CA . THR A 1 89 ? -6.433 -0.649 77.793 1.00 11.37 107 THR A CA 1
ATOM 686 C C . THR A 1 89 ? -4.931 -0.371 77.656 1.00 11.86 107 THR A C 1
ATOM 687 O O . THR A 1 89 ? -4.115 -1.132 78.186 1.00 15.08 107 THR A O 1
ATOM 691 N N . GLY A 1 90 ? -4.638 0.654 76.887 1.00 11.97 108 GLY A N 1
ATOM 692 C CA . GLY A 1 90 ? -3.275 1.124 76.677 1.00 12.64 108 GLY A CA 1
ATOM 693 C C . GLY A 1 90 ? -2.532 0.472 75.532 1.00 11.42 108 GLY A C 1
ATOM 694 O O . GLY A 1 90 ? -1.381 0.815 75.272 1.00 11.65 108 GLY A O 1
ATOM 695 N N . TYR A 1 91 ? -3.160 -0.414 74.789 1.00 10.39 109 TYR A N 1
ATOM 696 C CA . TYR A 1 91 ? -2.450 -1.020 73.628 1.00 11.04 109 TYR A CA 1
ATOM 697 C C . TYR A 1 91 ? -3.437 -1.606 72.618 1.00 10.61 109 TYR A C 1
ATOM 698 O O . TYR A 1 91 ? -4.636 -1.830 72.913 1.00 10.00 109 TYR A O 1
ATOM 707 N N . MET A 1 92 ? -2.917 -1.869 71.432 1.00 9.30 110 MET A N 1
ATOM 708 C CA . MET A 1 92 ? -3.493 -2.793 70.474 1.00 9.59 110 MET A CA 1
ATOM 709 C C . MET A 1 92 ? -2.426 -3.806 70.118 1.00 9.83 110 MET A C 1
ATOM 710 O O . MET A 1 92 ? -1.245 -3.431 70.019 1.00 9.38 110 MET A O 1
ATOM 715 N N . THR A 1 93 ? -2.768 -5.060 69.884 1.00 9.57 111 THR A N 1
ATOM 716 C CA . THR A 1 93 ? -1.747 -5.998 69.411 1.00 9.65 111 THR A CA 1
ATOM 717 C C . THR A 1 93 ? -1.396 -5.718 67.965 1.00 9.17 111 THR A C 1
ATOM 718 O O . THR A 1 93 ? -2.101 -5.048 67.239 1.00 9.08 111 THR A O 1
ATOM 722 N N . VAL A 1 94 ? -0.231 -6.215 67.545 1.00 9.49 112 VAL A N 1
ATOM 723 C CA . VAL A 1 94 ? 0.155 -6.145 66.149 1.00 9.69 112 VAL A CA 1
ATOM 724 C C . VAL A 1 94 ? -0.970 -6.628 65.229 1.00 9.99 112 VAL A C 1
ATOM 725 O O . VAL A 1 94 ? -1.353 -5.949 64.289 1.00 9.63 112 VAL A O 1
ATOM 729 N N . THR A 1 95 ? -1.575 -7.761 65.554 1.00 9.75 113 THR A N 1
ATOM 730 C CA . THR A 1 95 ? -2.643 -8.306 64.735 1.00 10.54 113 THR A CA 1
ATOM 731 C C . THR A 1 95 ? -3.861 -7.388 64.732 1.00 9.32 113 THR A C 1
ATOM 732 O O . THR A 1 95 ? -4.419 -7.113 63.686 1.00 9.97 113 THR A O 1
ATOM 736 N N . GLU A 1 96 ? -4.264 -6.877 65.888 1.00 8.93 114 GLU A N 1
ATOM 737 C CA . GLU A 1 96 ? -5.392 -5.937 65.916 1.00 9.20 114 GLU A CA 1
ATOM 738 C C . GLU A 1 96 ? -5.127 -4.674 65.067 1.00 9.15 114 GLU A C 1
ATOM 739 O O . GLU A 1 96 ? -6.050 -4.097 64.446 1.00 8.96 114 GLU A O 1
ATOM 745 N N . ALA A 1 97 ? -3.895 -4.179 65.146 1.00 8.01 115 ALA A N 1
ATOM 746 C CA . ALA A 1 97 ? -3.521 -2.981 64.446 1.00 8.22 115 ALA A CA 1
ATOM 747 C C . ALA A 1 97 ? -3.494 -3.219 62.922 1.00 8.39 115 ALA A C 1
ATOM 748 O O . ALA A 1 97 ? -3.970 -2.365 62.153 1.00 8.55 115 ALA A O 1
ATOM 750 N N . ILE A 1 98 ? -3.033 -4.387 62.511 1.00 8.53 116 ILE A N 1
ATOM 751 C CA . ILE A 1 98 ? -3.038 -4.732 61.068 1.00 8.80 116 ILE A CA 1
ATOM 752 C C . ILE A 1 98 ? -4.488 -4.826 60.581 1.00 8.74 116 ILE A C 1
ATOM 753 O O . ILE A 1 98 ? -4.873 -4.227 59.563 1.00 8.46 116 ILE A O 1
ATOM 758 N N . GLN A 1 99 ? -5.321 -5.520 61.330 1.00 8.60 117 GLN A N 1
ATOM 759 C CA . GLN A 1 99 ? -6.703 -5.722 60.901 1.00 9.10 117 GLN A CA 1
ATOM 760 C C . GLN A 1 99 ? -7.443 -4.403 60.846 1.00 8.92 117 GLN A C 1
ATOM 761 O O . GLN A 1 99 ? -8.220 -4.160 59.912 1.00 8.54 117 GLN A O 1
ATOM 767 N N . SER A 1 100 ? -7.241 -3.539 61.852 1.00 8.21 118 SER A N 1
ATOM 768 C CA A SER A 1 100 ? -7.920 -2.248 61.926 0.60 8.43 118 SER A CA 1
ATOM 769 C CA B SER A 1 100 ? -7.976 -2.264 61.878 0.40 8.43 118 SER A CA 1
ATOM 770 C C . SER A 1 100 ? -7.448 -1.280 60.849 1.00 8.25 118 SER A C 1
ATOM 771 O O . SER A 1 100 ? -8.225 -0.562 60.216 1.00 8.08 118 SER A O 1
ATOM 776 N N . ALA A 1 101 ? -6.143 -1.255 60.662 1.00 7.36 119 ALA A N 1
ATOM 777 C CA . ALA A 1 101 ? -5.604 -0.390 59.597 1.00 8.51 119 ALA A CA 1
ATOM 778 C C . ALA A 1 101 ? -6.082 -0.787 58.246 1.00 8.48 119 ALA A C 1
ATOM 779 O O . ALA A 1 101 ? -6.375 0.084 57.408 1.00 9.10 119 ALA A O 1
ATOM 781 N N . LEU A 1 102 ? -6.175 -2.076 57.975 1.00 8.48 120 LEU A N 1
ATOM 782 C CA . LEU A 1 102 ? -6.612 -2.512 56.649 1.00 8.86 120 LEU A CA 1
ATOM 783 C C . LEU A 1 102 ? -8.123 -2.443 56.455 1.00 9.36 120 LEU A C 1
ATOM 784 O O . LEU A 1 102 ? -8.572 -1.931 55.439 1.00 11.86 120 LEU A O 1
ATOM 789 N N . GLN A 1 103 ? -8.900 -2.962 57.423 1.00 9.20 121 GLN A N 1
ATOM 790 C CA . GLN A 1 103 ? -10.338 -3.162 57.176 1.00 9.57 121 GLN A CA 1
ATOM 791 C C . GLN A 1 103 ? -11.183 -1.988 57.535 1.00 9.20 121 GLN A C 1
ATOM 792 O O . GLN A 1 103 ? -12.247 -1.824 56.959 1.00 9.53 121 GLN A O 1
ATOM 798 N N . LEU A 1 104 ? -10.746 -1.181 58.519 1.00 8.71 122 LEU A N 1
ATOM 799 C CA A LEU A 1 104 ? -11.417 0.069 58.889 0.50 9.20 122 LEU A CA 1
ATOM 800 C CA B LEU A 1 104 ? -11.418 0.051 58.917 0.50 9.06 122 LEU A CA 1
ATOM 801 C C . LEU A 1 104 ? -10.663 1.295 58.414 1.00 9.35 122 LEU A C 1
ATOM 802 O O . LEU A 1 104 ? -11.188 2.405 58.414 1.00 10.37 122 LEU A O 1
ATOM 811 N N . SER A 1 105 ? -9.412 1.126 57.976 1.00 8.63 123 SER A N 1
ATOM 812 C CA . SER A 1 105 ? -8.566 2.253 57.611 1.00 8.81 123 SER A CA 1
ATOM 813 C C . SER A 1 105 ? -8.243 3.176 58.795 1.00 8.88 123 SER A C 1
ATOM 814 O O . SER A 1 105 ? -8.011 4.361 58.639 1.00 9.72 123 SER A O 1
ATOM 817 N N . ASP A 1 106 ? -8.200 2.600 59.980 1.00 7.93 124 ASP A N 1
ATOM 818 C CA . ASP A 1 106 ? -7.925 3.369 61.197 1.00 8.21 124 ASP A CA 1
ATOM 819 C C . ASP A 1 106 ? -6.559 4.063 61.142 1.00 8.45 124 ASP A C 1
ATOM 820 O O . ASP A 1 106 ? -5.531 3.385 60.940 1.00 9.16 124 ASP A O 1
ATOM 825 N N . ASN A 1 107 ? -6.538 5.397 61.332 1.00 8.59 125 ASN A N 1
ATOM 826 C CA . ASN A 1 107 ? -5.284 6.169 61.123 1.00 9.71 125 ASN A CA 1
ATOM 827 C C . ASN A 1 107 ? -4.347 6.061 62.287 1.00 9.14 125 ASN A C 1
ATOM 828 O O . ASN A 1 107 ? -3.114 6.142 62.097 1.00 10.07 125 ASN A O 1
ATOM 833 N N . ALA A 1 108 ? -4.861 5.883 63.505 1.00 8.19 126 ALA A N 1
ATOM 834 C CA . ALA A 1 108 ? -3.985 5.625 64.656 1.00 8.49 126 ALA A CA 1
ATOM 835 C C . ALA A 1 108 ? -3.385 4.242 64.577 1.00 9.03 126 ALA A C 1
ATOM 836 O O . ALA A 1 108 ? -2.189 4.071 64.861 1.00 9.16 126 ALA A O 1
ATOM 838 N N . ALA A 1 109 ? -4.174 3.221 64.188 1.00 8.94 127 ALA A N 1
ATOM 839 C CA . ALA A 1 109 ? -3.575 1.890 63.977 1.00 8.46 127 ALA A CA 1
ATOM 840 C C . ALA A 1 109 ? -2.497 1.972 62.915 1.00 8.20 127 ALA A C 1
ATOM 841 O O . ALA A 1 109 ? -1.422 1.345 63.071 1.00 8.54 127 ALA A O 1
ATOM 843 N N . ALA A 1 110 ? -2.717 2.714 61.837 1.00 8.30 128 ALA A N 1
ATOM 844 C CA . ALA A 1 110 ? -1.667 2.836 60.794 1.00 8.67 128 ALA A CA 1
ATOM 845 C C . ALA A 1 110 ? -0.422 3.481 61.400 1.00 8.90 128 ALA A C 1
ATOM 846 O O . ALA A 1 110 ? 0.704 3.026 61.145 1.00 9.24 128 ALA A O 1
ATOM 848 N N . ASN A 1 111 ? -0.611 4.520 62.218 1.00 9.49 129 ASN A N 1
ATOM 849 C CA . ASN A 1 111 ? 0.546 5.142 62.835 1.00 9.74 129 ASN A CA 1
ATOM 850 C C . ASN A 1 111 ? 1.236 4.238 63.818 1.00 9.72 129 ASN A C 1
ATOM 851 O O . ASN A 1 111 ? 2.462 4.244 63.920 1.00 9.95 129 ASN A O 1
ATOM 856 N N . LEU A 1 112 ? 0.518 3.356 64.507 1.00 9.25 130 LEU A N 1
ATOM 857 C CA . LEU A 1 112 ? 1.159 2.349 65.337 1.00 9.69 130 LEU A CA 1
ATOM 858 C C . LEU A 1 112 ? 2.083 1.424 64.537 1.00 9.31 130 LEU A C 1
ATOM 859 O O . LEU A 1 112 ? 3.188 1.047 64.991 1.00 10.44 130 LEU A O 1
ATOM 864 N N . LEU A 1 113 ? 1.602 1.026 63.376 1.00 8.59 131 LEU A N 1
ATOM 865 C CA . LEU A 1 113 ? 2.365 0.153 62.530 1.00 9.58 131 LEU A CA 1
ATOM 866 C C . LEU A 1 113 ? 3.539 0.906 61.907 1.00 9.31 131 LEU A C 1
ATOM 867 O O . LEU A 1 113 ? 4.585 0.320 61.724 1.00 9.91 131 LEU A O 1
ATOM 872 N N . LEU A 1 114 ? 3.360 2.165 61.521 1.00 9.30 132 LEU A N 1
ATOM 873 C CA . LEU A 1 114 ? 4.500 2.960 61.022 1.00 9.78 132 LEU A CA 1
ATOM 874 C C . LEU A 1 114 ? 5.565 3.008 62.099 1.00 9.83 132 LEU A C 1
ATOM 875 O O . LEU A 1 114 ? 6.759 2.860 61.821 1.00 11.16 132 LEU A O 1
ATOM 880 N N . LYS A 1 115 ? 5.154 3.179 63.347 1.00 9.92 133 LYS A N 1
ATOM 881 C CA . LYS A 1 115 ? 6.128 3.186 64.439 1.00 10.92 133 LYS A CA 1
ATOM 882 C C . LYS A 1 115 ? 6.820 1.823 64.554 1.00 11.14 133 LYS A C 1
ATOM 883 O O . LYS A 1 115 ? 8.072 1.753 64.703 1.00 13.18 133 LYS A O 1
ATOM 889 N N . GLU A 1 116 ? 6.081 0.736 64.388 1.00 11.32 134 GLU A N 1
ATOM 890 C CA . GLU A 1 116 ? 6.620 -0.608 64.474 1.00 12.44 134 GLU A CA 1
ATOM 891 C C . GLU A 1 116 ? 7.656 -0.898 63.365 1.00 12.66 134 GLU A C 1
ATOM 892 O O . GLU A 1 116 ? 8.655 -1.561 63.653 1.00 13.40 134 GLU A O 1
ATOM 898 N N . VAL A 1 117 ? 7.444 -0.367 62.161 1.00 12.17 135 VAL A N 1
ATOM 899 C CA . VAL A 1 117 ? 8.331 -0.682 61.044 1.00 12.16 135 VAL A CA 1
ATOM 900 C C . VAL A 1 117 ? 9.523 0.264 60.954 1.00 12.67 135 VAL A C 1
ATOM 901 O O . VAL A 1 117 ? 10.482 -0.017 60.209 1.00 13.91 135 VAL A O 1
ATOM 905 N N . GLY A 1 118 ? 9.478 1.357 61.712 1.00 12.90 136 GLY A N 1
ATOM 906 C CA . GLY A 1 118 ? 10.572 2.336 61.677 1.00 13.46 136 GLY A CA 1
ATOM 907 C C . GLY A 1 118 ? 10.265 3.620 60.960 1.00 15.01 136 GLY A C 1
ATOM 908 O O . GLY A 1 118 ? 11.172 4.406 60.716 1.00 16.73 136 GLY A O 1
ATOM 909 N N . GLY A 1 119 ? 9.011 3.851 60.596 1.00 12.49 137 GLY A N 1
ATOM 910 C CA . GLY A 1 119 ? 8.606 5.102 60.042 1.00 12.78 137 GLY A CA 1
ATOM 911 C C . GLY A 1 119 ? 8.527 5.096 58.530 1.00 12.59 137 GLY A C 1
ATOM 912 O O . GLY A 1 119 ? 8.924 4.117 57.880 1.00 12.29 137 GLY A O 1
ATOM 913 N N . PRO A 1 120 ? 8.021 6.198 57.944 1.00 12.78 138 PRO A N 1
ATOM 914 C CA . PRO A 1 120 ? 7.910 6.346 56.505 1.00 12.71 138 PRO A CA 1
ATOM 915 C C . PRO A 1 120 ? 9.185 5.983 55.712 1.00 13.28 138 PRO A C 1
ATOM 916 O O . PRO A 1 120 ? 9.064 5.368 54.638 1.00 13.21 138 PRO A O 1
ATOM 920 N N . PRO A 1 121 ? 10.393 6.354 56.197 1.00 13.02 139 PRO A N 1
ATOM 921 C CA . PRO A 1 121 ? 11.532 5.987 55.392 1.00 13.87 139 PRO A CA 1
ATOM 922 C C . PRO A 1 121 ? 11.715 4.503 55.223 1.00 13.39 139 PRO A C 1
ATOM 923 O O . PRO A 1 121 ? 12.245 4.047 54.177 1.00 13.54 139 PRO A O 1
ATOM 927 N N . LEU A 1 122 ? 11.338 3.729 56.225 1.00 13.18 140 LEU A N 1
ATOM 928 C CA . LEU A 1 122 ? 11.501 2.288 56.154 1.00 13.88 140 LEU A CA 1
ATOM 929 C C . LEU A 1 122 ? 10.449 1.666 55.232 1.00 12.99 140 LEU A C 1
ATOM 930 O O . LEU A 1 122 ? 10.720 0.636 54.587 1.00 12.84 140 LEU A O 1
ATOM 935 N N . LEU A 1 123 ? 9.247 2.272 55.151 1.00 12.55 141 LEU A N 1
ATOM 936 C CA . LEU A 1 123 ? 8.293 1.779 54.179 1.00 12.24 141 LEU A CA 1
ATOM 937 C C . LEU A 1 123 ? 8.775 2.082 52.759 1.00 12.04 141 LEU A C 1
ATOM 938 O O . LEU A 1 123 ? 8.614 1.269 51.829 1.00 11.83 141 LEU A O 1
ATOM 943 N N . THR A 1 124 ? 9.347 3.261 52.561 1.00 12.10 142 THR A N 1
ATOM 944 C CA . THR A 1 124 ? 9.910 3.602 51.267 1.00 12.73 142 THR A CA 1
ATOM 945 C C . THR A 1 124 ? 11.014 2.613 50.906 1.00 13.12 142 THR A C 1
ATOM 946 O O . THR A 1 124 ? 11.039 2.124 49.777 1.00 12.64 142 THR A O 1
ATOM 950 N N . LYS A 1 125 ? 11.896 2.290 51.855 1.00 13.12 143 LYS A N 1
ATOM 951 C CA . LYS A 1 125 ? 12.931 1.248 51.611 1.00 14.31 143 LYS A CA 1
ATOM 952 C C . LYS A 1 125 ? 12.302 -0.064 51.168 1.00 13.22 143 LYS A C 1
ATOM 953 O O . LYS A 1 125 ? 12.810 -0.755 50.253 1.00 13.83 143 LYS A O 1
ATOM 959 N N . TYR A 1 126 ? 11.161 -0.428 51.769 1.00 12.43 144 TYR A N 1
ATOM 960 C CA . TYR A 1 126 ? 10.498 -1.683 51.435 1.00 12.75 144 TYR A CA 1
ATOM 961 C C . TYR A 1 126 ? 9.978 -1.628 50.011 1.00 12.58 144 TYR A C 1
ATOM 962 O O . TYR A 1 126 ? 10.141 -2.608 49.289 1.00 12.45 144 TYR A O 1
ATOM 971 N N . PHE A 1 127 ? 9.329 -0.534 49.606 1.00 12.00 145 PHE A N 1
ATOM 972 C CA . PHE A 1 127 ? 8.943 -0.357 48.211 1.00 12.27 145 PHE A CA 1
ATOM 973 C C . PHE A 1 127 ? 10.142 -0.631 47.286 1.00 12.12 145 PHE A C 1
ATOM 974 O O . PHE A 1 127 ? 10.044 -1.424 46.341 1.00 12.25 145 PHE A O 1
ATOM 982 N N . ARG A 1 128 ? 11.280 -0.001 47.573 1.00 12.89 146 ARG A N 1
ATOM 983 C CA . ARG A 1 128 ? 12.480 -0.183 46.709 1.00 13.97 146 ARG A CA 1
ATOM 984 C C . ARG A 1 128 ? 12.902 -1.627 46.708 1.00 14.60 146 ARG A C 1
ATOM 985 O O . ARG A 1 128 ? 13.259 -2.149 45.666 1.00 17.06 146 ARG A O 1
ATOM 993 N N . SER A 1 129 ? 12.853 -2.287 47.858 1.00 15.05 147 SER A N 1
ATOM 994 C CA A SER A 1 129 ? 13.251 -3.694 47.967 0.50 14.83 147 SER A CA 1
ATOM 995 C CA B SER A 1 129 ? 13.270 -3.680 47.930 0.50 16.13 147 SER A CA 1
ATOM 996 C C . SER A 1 129 ? 12.418 -4.627 47.093 1.00 15.95 147 SER A C 1
ATOM 997 O O . SER A 1 129 ? 12.897 -5.664 46.659 1.00 17.46 147 SER A O 1
ATOM 1002 N N . LEU A 1 130 ? 11.167 -4.246 46.859 1.00 15.85 148 LEU A N 1
ATOM 1003 C CA . LEU A 1 130 ? 10.256 -5.009 46.007 1.00 16.34 148 LEU A CA 1
ATOM 1004 C C . LEU A 1 130 ? 10.416 -4.715 44.548 1.00 15.94 148 LEU A C 1
ATOM 1005 O O . LEU A 1 130 ? 9.702 -5.308 43.739 1.00 17.48 148 LEU A O 1
ATOM 1010 N N . GLY A 1 131 ? 11.255 -3.724 44.211 1.00 14.71 149 GLY A N 1
ATOM 1011 C CA . GLY A 1 131 ? 11.420 -3.276 42.830 1.00 15.65 149 GLY A CA 1
ATOM 1012 C C . GLY A 1 131 ? 10.514 -2.128 42.427 1.00 16.26 149 GLY A C 1
ATOM 1013 O O . GLY A 1 131 ? 10.428 -1.784 41.234 1.00 17.92 149 GLY A O 1
ATOM 1014 N N . ASP A 1 132 ? 9.840 -1.511 43.399 1.00 14.97 150 ASP A N 1
ATOM 1015 C CA . ASP A 1 132 ? 9.021 -0.334 43.118 1.00 15.44 150 ASP A CA 1
ATOM 1016 C C . ASP A 1 132 ? 9.926 0.865 43.274 1.00 15.18 150 ASP A C 1
ATOM 1017 O O . ASP A 1 132 ? 10.353 1.171 44.365 1.00 14.17 150 ASP A O 1
ATOM 1022 N N . LYS A 1 133 ? 10.199 1.514 42.162 1.00 17.43 151 LYS A N 1
ATOM 1023 C CA . LYS A 1 133 ? 11.181 2.608 42.121 1.00 18.94 151 LYS A CA 1
ATOM 1024 C C . LYS A 1 133 ? 10.579 3.983 42.398 1.00 17.62 151 LYS A C 1
ATOM 1025 O O . LYS A 1 133 ? 11.317 4.972 42.509 1.00 16.15 151 LYS A O 1
ATOM 1031 N N . VAL A 1 134 ? 9.259 4.032 42.493 1.00 14.74 152 VAL A N 1
ATOM 1032 C CA . VAL A 1 134 ? 8.464 5.271 42.410 1.00 15.51 152 VAL A CA 1
ATOM 1033 C C . VAL A 1 134 ? 7.731 5.592 43.733 1.00 14.06 152 VAL A C 1
ATOM 1034 O O . VAL A 1 134 ? 7.789 6.710 44.237 1.00 15.16 152 VAL A O 1
ATOM 1038 N N . SER A 1 135 ? 7.016 4.629 44.297 1.00 12.82 153 SER A N 1
ATOM 1039 C CA . SER A 1 135 ? 6.176 4.893 45.468 1.00 12.04 153 SER A CA 1
ATOM 1040 C C . SER A 1 135 ? 7.035 5.389 46.632 1.00 11.44 153 SER A C 1
ATOM 1041 O O . SER A 1 135 ? 8.150 4.924 46.842 1.00 12.42 153 SER A O 1
ATOM 1044 N N . ARG A 1 136 ? 6.514 6.338 47.401 1.00 11.37 154 ARG A N 1
ATOM 1045 C CA . ARG A 1 136 ? 7.284 6.876 48.517 1.00 11.77 154 ARG A CA 1
ATOM 1046 C C . ARG A 1 136 ? 6.414 7.469 49.618 1.00 11.14 154 ARG A C 1
ATOM 1047 O O . ARG A 1 136 ? 5.572 8.330 49.362 1.00 12.18 154 ARG A O 1
ATOM 1055 N N . LEU A 1 137 ? 6.629 7.008 50.846 1.00 11.41 155 LEU A N 1
ATOM 1056 C CA . LEU A 1 137 ? 5.937 7.576 51.999 1.00 11.17 155 LEU A CA 1
ATOM 1057 C C . LEU A 1 137 ? 6.909 8.517 52.725 1.00 11.24 155 LEU A C 1
ATOM 1058 O O . LEU A 1 137 ? 8.061 8.159 52.999 1.00 13.19 155 LEU A O 1
ATOM 1063 N N . ASP A 1 138 ? 6.387 9.681 53.066 1.00 11.90 156 ASP A N 1
ATOM 1064 C CA . ASP A 1 138 ? 7.158 10.780 53.654 1.00 12.42 156 ASP A CA 1
ATOM 1065 C C . ASP A 1 138 ? 6.619 11.269 55.004 1.00 12.77 156 ASP A C 1
ATOM 1066 O O . ASP A 1 138 ? 7.379 11.740 55.848 1.00 14.60 156 ASP A O 1
ATOM 1071 N N . ARG A 1 139 ? 5.306 11.192 55.173 1.00 12.14 157 ARG A N 1
ATOM 1072 C CA . ARG A 1 139 ? 4.615 11.705 56.365 1.00 12.52 157 ARG A CA 1
ATOM 1073 C C . ARG A 1 139 ? 3.785 10.580 56.976 1.00 12.67 157 ARG A C 1
ATOM 1074 O O . ARG A 1 139 ? 3.487 9.567 56.311 1.00 15.11 157 ARG A O 1
ATOM 1082 N N . ILE A 1 140 ? 3.418 10.777 58.228 1.00 12.73 158 ILE A N 1
ATOM 1083 C CA . ILE A 1 140 ? 2.512 9.858 58.937 1.00 12.45 158 ILE A CA 1
ATOM 1084 C C . ILE A 1 140 ? 1.093 10.417 58.825 1.00 12.35 158 ILE A C 1
ATOM 1085 O O . ILE A 1 140 ? 0.843 11.495 58.241 1.00 13.47 158 ILE A O 1
ATOM 1090 N N . GLU A 1 141 ? 0.125 9.699 59.402 1.00 12.34 159 GLU A N 1
ATOM 1091 C CA . GLU A 1 141 ? -1.240 10.190 59.411 1.00 12.40 159 GLU A CA 1
ATOM 1092 C C . GLU A 1 141 ? -1.345 11.369 60.386 1.00 12.97 159 GLU A C 1
ATOM 1093 O O . GLU A 1 141 ? -0.702 11.333 61.425 1.00 13.66 159 GLU A O 1
ATOM 1099 N N . PRO A 1 142 ? -2.148 12.395 60.088 1.00 12.97 160 PRO A N 1
ATOM 1100 C CA . PRO A 1 142 ? -2.998 12.505 58.944 1.00 13.26 160 PRO A CA 1
ATOM 1101 C C . PRO A 1 142 ? -2.455 13.353 57.787 1.00 13.10 160 PRO A C 1
ATOM 1102 O O . PRO A 1 142 ? -3.135 13.471 56.762 1.00 13.10 160 PRO A O 1
ATOM 1106 N N . THR A 1 143 ? -1.293 13.963 57.963 1.00 13.29 161 THR A N 1
ATOM 1107 C CA . THR A 1 143 ? -0.818 14.956 56.991 1.00 14.58 161 THR A CA 1
ATOM 1108 C C . THR A 1 143 ? -0.375 14.347 55.678 1.00 13.59 161 THR A C 1
ATOM 1109 O O . THR A 1 143 ? -0.324 15.057 54.667 1.00 13.96 161 THR A O 1
ATOM 1113 N N . LEU A 1 144 ? -0.213 13.014 55.609 1.00 11.84 162 LEU A N 1
ATOM 1114 C CA . LEU A 1 144 ? 0.072 12.423 54.290 1.00 12.44 162 LEU A CA 1
ATOM 1115 C C . LEU A 1 144 ? -1.060 12.581 53.289 1.00 12.59 162 LEU A C 1
ATOM 1116 O O . LEU A 1 144 ? -0.852 12.246 52.095 1.00 14.26 162 LEU A O 1
ATOM 1121 N N . ASN A 1 145 ? -2.250 13.018 53.739 1.00 12.53 163 ASN A N 1
ATOM 1122 C CA . ASN A 1 145 ? -3.440 13.125 52.890 1.00 12.86 163 ASN A CA 1
ATOM 1123 C C . ASN A 1 145 ? -3.669 14.468 52.223 1.00 12.57 163 ASN A C 1
ATOM 1124 O O . ASN A 1 145 ? -4.709 14.674 51.601 1.00 13.14 163 ASN A O 1
ATOM 1129 N N . THR A 1 146 ? -2.697 15.381 52.318 1.00 13.37 164 THR A N 1
ATOM 1130 C CA . THR A 1 146 ? -2.899 16.736 51.801 1.00 13.25 164 THR A CA 1
ATOM 1131 C C . THR A 1 146 ? -3.120 16.810 50.277 1.00 13.18 164 THR A C 1
ATOM 1132 O O . THR A 1 146 ? -3.872 17.683 49.801 1.00 14.57 164 THR A O 1
ATOM 1136 N N . ASN A 1 147 ? -2.516 15.900 49.502 1.00 13.61 165 ASN A N 1
ATOM 1137 C CA . ASN A 1 147 ? -2.799 15.807 48.058 1.00 13.73 165 ASN A CA 1
ATOM 1138 C C . ASN A 1 147 ? -2.650 17.178 47.357 1.00 14.71 165 ASN A C 1
ATOM 1139 O O . ASN A 1 147 ? -3.502 17.591 46.578 1.00 15.95 165 ASN A O 1
ATOM 1144 N N . THR A 1 148 ? -1.543 17.831 47.666 1.00 15.25 166 THR A N 1
ATOM 1145 C CA . THR A 1 148 ? -1.289 19.203 47.215 1.00 17.36 166 THR A CA 1
ATOM 1146 C C . THR A 1 148 ? -0.755 19.129 45.810 1.00 17.74 166 THR A C 1
ATOM 1147 O O . THR A 1 148 ? 0.185 18.390 45.529 1.00 16.68 166 THR A O 1
ATOM 1151 N N . PRO A 1 149 ? -1.314 19.930 44.900 1.00 19.38 167 PRO A N 1
ATOM 1152 C CA . PRO A 1 149 ? -0.760 19.927 43.557 1.00 20.79 167 PRO A CA 1
ATOM 1153 C C . PRO A 1 149 ? 0.761 20.266 43.497 1.00 20.00 167 PRO A C 1
ATOM 1154 O O . PRO A 1 149 ? 1.258 21.144 44.221 1.00 21.03 167 PRO A O 1
ATOM 1158 N N . GLY A 1 150 ? 1.466 19.501 42.675 1.00 20.09 168 GLY A N 1
ATOM 1159 C CA . GLY A 1 150 ? 2.907 19.526 42.554 1.00 19.66 168 GLY A CA 1
ATOM 1160 C C . GLY A 1 150 ? 3.737 18.846 43.632 1.00 19.36 168 GLY A C 1
ATOM 1161 O O . GLY A 1 150 ? 4.948 18.771 43.511 1.00 19.88 168 GLY A O 1
ATOM 1162 N N . ASP A 1 151 ? 3.112 18.372 44.715 1.00 15.90 169 ASP A N 1
ATOM 1163 C CA . ASP A 1 151 ? 3.841 17.747 45.823 1.00 15.71 169 ASP A CA 1
ATOM 1164 C C . ASP A 1 151 ? 4.011 16.252 45.527 1.00 15.62 169 ASP A C 1
ATOM 1165 O O . ASP A 1 151 ? 3.019 15.543 45.308 1.00 17.57 169 ASP A O 1
ATOM 1170 N N . GLU A 1 152 ? 5.253 15.795 45.536 1.00 14.71 170 GLU A N 1
ATOM 1171 C CA . GLU A 1 152 ? 5.543 14.383 45.302 1.00 13.97 170 GLU A CA 1
ATOM 1172 C C . GLU A 1 152 ? 5.584 13.536 46.568 1.00 12.94 170 GLU A C 1
ATOM 1173 O O . GLU A 1 152 ? 5.745 12.293 46.494 1.00 12.56 170 GLU A O 1
ATOM 1179 N N . ARG A 1 153 ? 5.451 14.170 47.726 1.00 12.27 171 ARG A N 1
ATOM 1180 C CA . ARG A 1 153 ? 5.412 13.414 48.966 1.00 12.71 171 ARG A CA 1
ATOM 1181 C C . ARG A 1 153 ? 4.226 12.437 48.966 1.00 11.84 171 ARG A C 1
ATOM 1182 O O . ARG A 1 153 ? 3.096 12.758 48.526 1.00 13.30 171 ARG A O 1
ATOM 1190 N N . ASP A 1 154 ? 4.485 11.266 49.515 1.00 11.35 172 ASP A N 1
ATOM 1191 C CA . ASP A 1 154 ? 3.381 10.312 49.717 1.00 11.29 172 ASP A CA 1
ATOM 1192 C C . ASP A 1 154 ? 2.625 9.960 48.477 1.00 10.52 172 ASP A C 1
ATOM 1193 O O . ASP A 1 154 ? 1.402 9.806 48.522 1.00 11.10 172 ASP A O 1
ATOM 1198 N N . THR A 1 155 ? 3.337 9.782 47.367 1.00 10.74 173 THR A N 1
ATOM 1199 C CA . THR A 1 155 ? 2.722 9.447 46.083 1.00 10.81 173 THR A CA 1
ATOM 1200 C C . THR A 1 155 ? 3.129 8.045 45.599 1.00 10.20 173 THR A C 1
ATOM 1201 O O . THR A 1 155 ? 4.096 7.442 46.055 1.00 10.39 173 THR A O 1
ATOM 1205 N N . THR A 1 156 ? 2.335 7.555 44.665 1.00 9.79 174 THR A N 1
ATOM 1206 C CA . THR A 1 156 ? 2.619 6.342 43.875 1.00 10.05 174 THR A CA 1
ATOM 1207 C C . THR A 1 156 ? 2.205 6.674 42.442 1.00 9.48 174 THR A C 1
ATOM 1208 O O . THR A 1 156 ? 1.775 7.808 42.146 1.00 9.31 174 THR A O 1
ATOM 1212 N N . THR A 1 157 ? 2.305 5.695 41.534 1.00 9.39 175 THR A N 1
ATOM 1213 C CA . THR A 1 157 ? 1.596 5.752 40.242 1.00 9.32 175 THR A CA 1
ATOM 1214 C C . THR A 1 157 ? 0.637 4.546 40.219 1.00 9.15 175 THR A C 1
ATOM 1215 O O . THR A 1 157 ? 0.837 3.524 40.917 1.00 9.04 175 THR A O 1
ATOM 1219 N N . PRO A 1 158 ? -0.421 4.642 39.426 1.00 8.72 176 PRO A N 1
ATOM 1220 C CA . PRO A 1 158 ? -1.292 3.464 39.333 1.00 9.66 176 PRO A CA 1
ATOM 1221 C C . PRO A 1 158 ? -0.527 2.198 38.953 1.00 10.54 176 PRO A C 1
ATOM 1222 O O . PRO A 1 158 ? -0.752 1.121 39.518 1.00 9.56 176 PRO A O 1
ATOM 1226 N N . MET A 1 159 ? 0.377 2.298 37.990 1.00 10.64 177 MET A N 1
ATOM 1227 C CA A MET A 1 159 ? 1.091 1.089 37.613 0.50 12.20 177 MET A CA 1
ATOM 1228 C CA B MET A 1 159 ? 1.175 1.160 37.580 0.50 12.34 177 MET A CA 1
ATOM 1229 C C . MET A 1 159 ? 2.035 0.593 38.712 1.00 11.96 177 MET A C 1
ATOM 1230 O O . MET A 1 159 ? 2.112 -0.603 38.962 1.00 11.26 177 MET A O 1
ATOM 1239 N N . SER A 1 160 ? 2.734 1.483 39.406 1.00 11.04 178 SER A N 1
ATOM 1240 C CA . SER A 1 160 ? 3.651 1.038 40.452 1.00 12.18 178 SER A CA 1
ATOM 1241 C C . SER A 1 160 ? 2.892 0.363 41.582 1.00 10.55 178 SER A C 1
ATOM 1242 O O . SER A 1 160 ? 3.277 -0.723 42.033 1.00 9.63 178 SER A O 1
ATOM 1245 N N . MET A 1 161 ? 1.766 0.955 42.008 1.00 9.87 179 MET A N 1
ATOM 1246 C CA . MET A 1 161 ? 1.017 0.333 43.067 1.00 10.10 179 MET A CA 1
ATOM 1247 C C . MET A 1 161 ? 0.417 -1.007 42.619 1.00 9.60 179 MET A C 1
ATOM 1248 O O . MET A 1 161 ? 0.447 -1.974 43.401 1.00 9.12 179 MET A O 1
ATOM 1253 N N . ALA A 1 162 ? -0.109 -1.078 41.390 1.00 8.86 180 ALA A N 1
ATOM 1254 C CA . ALA A 1 162 ? -0.662 -2.376 40.894 1.00 9.53 180 ALA A CA 1
ATOM 1255 C C . ALA A 1 162 ? 0.431 -3.447 40.885 1.00 9.20 180 ALA A C 1
ATOM 1256 O O . ALA A 1 162 ? 0.211 -4.573 41.349 1.00 9.07 180 ALA A O 1
ATOM 1258 N N . GLN A 1 163 ? 1.629 -3.097 40.405 1.00 9.11 181 GLN A N 1
ATOM 1259 C CA . GLN A 1 163 ? 2.701 -4.058 40.327 1.00 10.11 181 GLN A CA 1
ATOM 1260 C C . GLN A 1 163 ? 3.127 -4.458 41.737 1.00 9.93 181 GLN A C 1
ATOM 1261 O O . GLN A 1 163 ? 3.310 -5.623 42.020 1.00 11.02 181 GLN A O 1
ATOM 1267 N N . THR A 1 164 ? 3.232 -3.482 42.639 1.00 9.62 182 THR A N 1
ATOM 1268 C CA . THR A 1 164 ? 3.643 -3.812 44.000 1.00 10.28 182 THR A CA 1
ATOM 1269 C C . THR A 1 164 ? 2.612 -4.724 44.683 1.00 9.44 182 THR A C 1
ATOM 1270 O O . THR A 1 164 ? 2.979 -5.710 45.278 1.00 9.71 182 THR A O 1
ATOM 1274 N N . VAL A 1 165 ? 1.326 -4.417 44.553 1.00 9.22 183 VAL A N 1
ATOM 1275 C CA . VAL A 1 165 ? 0.318 -5.245 45.173 1.00 9.87 183 VAL A CA 1
ATOM 1276 C C . VAL A 1 165 ? 0.295 -6.630 44.534 1.00 9.96 183 VAL A C 1
ATOM 1277 O O . VAL A 1 165 ? 0.182 -7.615 45.216 1.00 9.79 183 VAL A O 1
ATOM 1281 N N . SER A 1 166 ? 0.462 -6.734 43.228 1.00 9.96 184 SER A N 1
ATOM 1282 C CA . SER A 1 166 ? 0.526 -8.067 42.612 1.00 10.78 184 SER A CA 1
ATOM 1283 C C . SER A 1 166 ? 1.664 -8.909 43.216 1.00 10.77 184 SER A C 1
ATOM 1284 O O . SER A 1 166 ? 1.509 -10.121 43.480 1.00 10.29 184 SER A O 1
ATOM 1287 N N . LYS A 1 167 ? 2.808 -8.280 43.432 1.00 10.57 185 LYS A N 1
ATOM 1288 C CA . LYS A 1 167 ? 3.933 -8.979 44.056 1.00 11.95 185 LYS A CA 1
ATOM 1289 C C . LYS A 1 167 ? 3.580 -9.480 45.449 1.00 12.19 185 LYS A C 1
ATOM 1290 O O . LYS A 1 167 ? 3.950 -10.590 45.858 1.00 12.96 185 LYS A O 1
ATOM 1296 N N . LEU A 1 168 ? 2.911 -8.643 46.226 1.00 11.28 186 LEU A N 1
ATOM 1297 C CA . LEU A 1 168 ? 2.563 -9.007 47.596 1.00 11.81 186 LEU A CA 1
ATOM 1298 C C . LEU A 1 168 ? 1.489 -10.072 47.704 1.00 11.71 186 LEU A C 1
ATOM 1299 O O . LEU A 1 168 ? 1.566 -10.983 48.543 1.00 12.04 186 LEU A O 1
ATOM 1304 N N . ILE A 1 169 ? 0.493 -9.965 46.855 1.00 11.31 187 ILE A N 1
ATOM 1305 C CA . ILE A 1 169 ? -0.650 -10.870 46.888 1.00 11.96 187 ILE A CA 1
ATOM 1306 C C . ILE A 1 169 ? -0.394 -12.185 46.199 1.00 12.37 187 ILE A C 1
ATOM 1307 O O . ILE A 1 169 ? -0.806 -13.226 46.721 1.00 13.17 187 ILE A O 1
ATOM 1312 N N . PHE A 1 170 ? 0.267 -12.155 45.036 1.00 12.20 188 PHE A N 1
ATOM 1313 C CA . PHE A 1 170 ? 0.454 -13.372 44.208 1.00 12.88 188 PHE A CA 1
ATOM 1314 C C . PHE A 1 170 ? 1.906 -13.852 44.124 1.00 15.01 188 PHE A C 1
ATOM 1315 O O . PHE A 1 170 ? 2.153 -14.994 43.740 1.00 15.81 188 PHE A O 1
ATOM 1323 N N . GLY A 1 171 ? 2.863 -13.003 44.460 1.00 13.69 189 GLY A N 1
ATOM 1324 C CA . GLY A 1 171 ? 4.305 -13.357 44.416 1.00 14.72 189 GLY A CA 1
ATOM 1325 C C . GLY A 1 171 ? 4.769 -14.021 45.697 1.00 15.99 189 GLY A C 1
ATOM 1326 O O . GLY A 1 171 ? 3.971 -14.395 46.550 1.00 17.90 189 GLY A O 1
ATOM 1327 N N . ASP A 1 172 ? 6.076 -14.154 45.836 1.00 18.98 190 ASP A N 1
ATOM 1328 C CA . ASP A 1 172 ? 6.593 -14.978 46.907 1.00 21.51 190 ASP A CA 1
ATOM 1329 C C . ASP A 1 172 ? 7.361 -14.198 47.979 1.00 20.81 190 ASP A C 1
ATOM 1330 O O . ASP A 1 172 ? 8.022 -14.806 48.824 1.00 22.56 190 ASP A O 1
ATOM 1335 N N . THR A 1 173 ? 7.207 -12.882 48.003 1.00 20.90 191 THR A N 1
ATOM 1336 C CA . THR A 1 173 ? 7.910 -12.084 49.030 1.00 22.30 191 THR A CA 1
ATOM 1337 C C . THR A 1 173 ? 7.432 -12.408 50.461 1.00 20.33 191 THR A C 1
ATOM 1338 O O . THR A 1 173 ? 8.224 -12.471 51.404 1.00 21.34 191 THR A O 1
ATOM 1342 N N . LEU A 1 174 ? 6.136 -12.604 50.641 1.00 16.10 192 LEU A N 1
ATOM 1343 C CA . LEU A 1 174 ? 5.636 -13.099 51.901 1.00 14.34 192 LEU A CA 1
ATOM 1344 C C . LEU A 1 174 ? 5.540 -14.631 51.888 1.00 14.31 192 LEU A C 1
ATOM 1345 O O . LEU A 1 174 ? 5.401 -15.257 50.821 1.00 15.59 192 LEU A O 1
ATOM 1350 N N . THR A 1 175 ? 5.594 -15.238 53.062 1.00 14.96 193 THR A N 1
ATOM 1351 C CA . THR A 1 175 ? 5.349 -16.677 53.193 1.00 15.03 193 THR A CA 1
ATOM 1352 C C . THR A 1 175 ? 3.932 -17.026 52.799 1.00 16.46 193 THR A C 1
ATOM 1353 O O . THR A 1 175 ? 3.044 -16.161 52.765 1.00 15.77 193 THR A O 1
ATOM 1357 N N . TYR A 1 176 ? 3.682 -18.301 52.521 1.00 17.02 194 TYR A N 1
ATOM 1358 C CA . TYR A 1 176 ? 2.320 -18.727 52.209 1.00 17.66 194 TYR A CA 1
ATOM 1359 C C . TYR A 1 176 ? 1.354 -18.369 53.331 1.00 16.53 194 TYR A C 1
ATOM 1360 O O . TYR A 1 176 ? 0.220 -17.896 53.073 1.00 15.64 194 TYR A O 1
ATOM 1369 N N . LYS A 1 177 ? 1.784 -18.505 54.576 1.00 18.33 195 LYS A N 1
ATOM 1370 C CA . LYS A 1 177 ? 0.927 -18.177 55.698 1.00 18.31 195 LYS A CA 1
ATOM 1371 C C . LYS A 1 177 ? 0.561 -16.666 55.687 1.00 17.28 195 LYS A C 1
ATOM 1372 O O . LYS A 1 177 ? -0.605 -16.301 55.793 1.00 15.60 195 LYS A O 1
ATOM 1378 N N . SER A 1 178 ? 1.563 -15.813 55.553 1.00 16.59 196 SER A N 1
ATOM 1379 C CA . SER A 1 178 ? 1.319 -14.360 55.620 1.00 14.49 196 SER A CA 1
ATOM 1380 C C . SER A 1 178 ? 0.593 -13.854 54.406 1.00 13.95 196 SER A C 1
ATOM 1381 O O . SER A 1 178 ? -0.263 -12.986 54.535 1.00 11.93 196 SER A O 1
ATOM 1384 N N . LYS A 1 179 ? 0.907 -14.399 53.234 1.00 12.68 197 LYS A N 1
ATOM 1385 C CA . LYS A 1 179 ? 0.184 -14.040 52.023 1.00 13.48 197 LYS A CA 1
ATOM 1386 C C . LYS A 1 179 ? -1.309 -14.351 52.174 1.00 12.71 197 LYS A C 1
ATOM 1387 O O . LYS A 1 179 ? -2.154 -13.500 51.852 1.00 12.01 197 LYS A O 1
ATOM 1393 N N . GLY A 1 180 ? -1.603 -15.531 52.709 1.00 12.05 198 GLY A N 1
ATOM 1394 C CA . GLY A 1 180 ? -2.987 -15.944 52.911 1.00 12.45 198 GLY A CA 1
ATOM 1395 C C . GLY A 1 180 ? -3.668 -15.052 53.937 1.00 11.50 198 GLY A C 1
ATOM 1396 O O . GLY A 1 180 ? -4.822 -14.613 53.740 1.00 11.65 198 GLY A O 1
ATOM 1397 N N . GLN A 1 181 ? -2.978 -14.703 54.998 1.00 12.19 199 GLN A N 1
ATOM 1398 C CA . GLN A 1 181 ? -3.527 -13.791 56.013 1.00 12.60 199 GLN A CA 1
ATOM 1399 C C . GLN A 1 181 ? -3.867 -12.430 55.383 1.00 11.67 199 GLN A C 1
ATOM 1400 O O . GLN A 1 181 ? -4.957 -11.840 55.600 1.00 11.53 199 GLN A O 1
ATOM 1406 N N . LEU A 1 182 ? -2.926 -11.893 54.616 1.00 9.65 200 LEU A N 1
ATOM 1407 C CA . LEU A 1 182 ? -3.124 -10.576 53.971 1.00 9.41 200 LEU A CA 1
ATOM 1408 C C . LEU A 1 182 ? -4.323 -10.641 53.034 1.00 9.41 200 LEU A C 1
ATOM 1409 O O . LEU A 1 182 ? -5.168 -9.721 53.025 1.00 9.09 200 LEU A O 1
ATOM 1414 N N . ARG A 1 183 ? -4.420 -11.718 52.253 1.00 9.80 201 ARG A N 1
ATOM 1415 C CA . ARG A 1 183 ? -5.537 -11.844 51.315 1.00 9.66 201 ARG A CA 1
ATOM 1416 C C . ARG A 1 183 ? -6.868 -11.897 52.046 1.00 9.18 201 ARG A C 1
ATOM 1417 O O . ARG A 1 183 ? -7.793 -11.166 51.641 1.00 9.16 201 ARG A O 1
ATOM 1425 N N . ARG A 1 184 ? -6.960 -12.704 53.082 1.00 9.49 202 ARG A N 1
ATOM 1426 C CA . ARG A 1 184 ? -8.242 -12.826 53.795 1.00 10.34 202 ARG A CA 1
ATOM 1427 C C . ARG A 1 184 ? -8.587 -11.505 54.474 1.00 10.54 202 ARG A C 1
ATOM 1428 O O . ARG A 1 184 ? -9.742 -11.085 54.465 1.00 10.84 202 ARG A O 1
ATOM 1436 N N . LEU A 1 185 ? -7.583 -10.798 54.995 1.00 9.76 203 LEU A N 1
ATOM 1437 C CA . LEU A 1 185 ? -7.880 -9.481 55.554 1.00 9.82 203 LEU A CA 1
ATOM 1438 C C . LEU A 1 185 ? -8.425 -8.497 54.535 1.00 8.87 203 LEU A C 1
ATOM 1439 O O . LEU A 1 185 ? -9.391 -7.753 54.774 1.00 9.10 203 LEU A O 1
ATOM 1444 N N . LEU A 1 186 ? -7.821 -8.473 53.346 1.00 8.15 204 LEU A N 1
ATOM 1445 C CA . LEU A 1 186 ? -8.274 -7.553 52.304 1.00 8.33 204 LEU A CA 1
ATOM 1446 C C . LEU A 1 186 ? -9.677 -7.924 51.780 1.00 7.53 204 LEU A C 1
ATOM 1447 O O . LEU A 1 186 ? -10.456 -7.055 51.452 1.00 7.52 204 LEU A O 1
ATOM 1452 N N . ILE A 1 187 ? -9.962 -9.232 51.653 1.00 7.73 205 ILE A N 1
ATOM 1453 C CA . ILE A 1 187 ? -11.289 -9.698 51.265 1.00 7.85 205 ILE A CA 1
ATOM 1454 C C . ILE A 1 187 ? -12.333 -9.160 52.222 1.00 7.73 205 ILE A C 1
ATOM 1455 O O . ILE A 1 187 ? -13.405 -8.730 51.809 1.00 8.42 205 ILE A O 1
ATOM 1460 N N . GLY A 1 188 ? -12.011 -9.179 53.511 1.00 7.81 206 GLY A N 1
ATOM 1461 C CA . GLY A 1 188 ? -12.942 -8.661 54.571 1.00 8.47 206 GLY A CA 1
ATOM 1462 C C . GLY A 1 188 ? -12.889 -7.144 54.801 1.00 8.87 206 GLY A C 1
ATOM 1463 O O . GLY A 1 188 ? -13.440 -6.634 55.769 1.00 9.91 206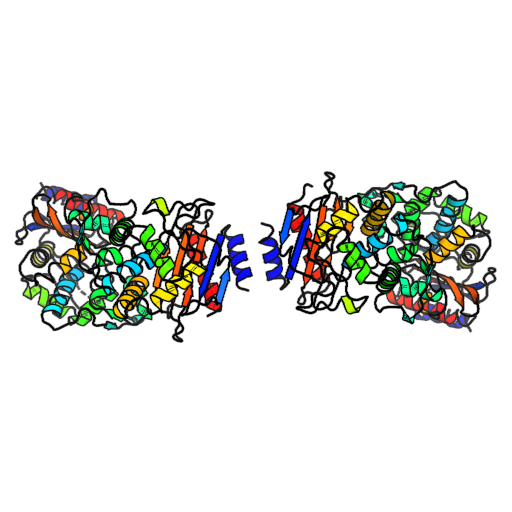 GLY A O 1
ATOM 1464 N N . ASN A 1 189 ? -12.192 -6.396 53.954 1.00 9.14 207 ASN A N 1
ATOM 1465 C CA . ASN A 1 189 ? -12.201 -4.943 54.040 1.00 9.37 207 ASN A CA 1
ATOM 1466 C C . ASN A 1 189 ? -13.639 -4.453 54.177 1.00 9.35 207 ASN A C 1
ATOM 1467 O O . ASN A 1 189 ? -14.535 -4.939 53.463 1.00 9.88 207 ASN A O 1
ATOM 1472 N N . GLN A 1 190 ? -13.888 -3.486 55.060 1.00 8.82 208 GLN A N 1
ATOM 1473 C CA . GLN A 1 190 ? -15.239 -2.967 55.288 1.00 9.35 208 GLN A CA 1
ATOM 1474 C C . GLN A 1 190 ? -15.538 -1.685 54.584 1.00 9.84 208 GLN A C 1
ATOM 1475 O O . GLN A 1 190 ? -16.670 -1.208 54.601 1.00 10.19 208 GLN A O 1
ATOM 1481 N N . THR A 1 191 ? -14.563 -1.096 53.913 1.00 9.33 209 THR A N 1
ATOM 1482 C CA . THR A 1 191 ? -14.737 0.254 53.309 1.00 9.75 209 THR A CA 1
ATOM 1483 C C . THR A 1 191 ? -14.867 0.304 51.791 1.00 9.43 209 THR A C 1
ATOM 1484 O O . THR A 1 191 ? -15.078 1.408 51.238 1.00 11.09 209 THR A O 1
ATOM 1488 N N . GLY A 1 192 ? -14.818 -0.852 51.152 1.00 10.35 210 GLY A N 1
ATOM 1489 C CA . GLY A 1 192 ? -14.744 -0.974 49.724 1.00 10.43 210 GLY A CA 1
ATOM 1490 C C . GLY A 1 192 ? -15.949 -1.557 49.011 1.00 10.47 210 GLY A C 1
ATOM 1491 O O . GLY A 1 192 ? -15.841 -1.899 47.839 1.00 10.26 210 GLY A O 1
ATOM 1492 N N . ASP A 1 193 ? -17.096 -1.631 49.678 1.00 11.16 211 ASP A N 1
ATOM 1493 C CA . ASP A 1 193 ? -18.212 -2.328 49.076 1.00 11.44 211 ASP A CA 1
ATOM 1494 C C . ASP A 1 193 ? -18.766 -1.541 47.872 1.00 12.12 211 ASP A C 1
ATOM 1495 O O . ASP A 1 193 ? -19.377 -2.162 47.023 1.00 13.05 211 ASP A O 1
ATOM 1500 N N . LYS A 1 194 ? -18.588 -0.228 47.848 1.00 12.23 212 LYS A N 1
ATOM 1501 C CA . LYS A 1 194 ? -19.096 0.655 46.773 1.00 11.75 212 LYS A CA 1
ATOM 1502 C C . LYS A 1 194 ? -18.083 1.085 45.721 1.00 11.81 212 LYS A C 1
ATOM 1503 O O . LYS A 1 194 ? -18.433 1.840 44.806 1.00 12.68 212 LYS A O 1
ATOM 1507 N N . THR A 1 195 ? -16.839 0.637 45.838 1.00 11.02 213 THR A N 1
ATOM 1508 C CA . THR A 1 195 ? -15.790 1.085 44.937 1.00 11.41 213 THR A CA 1
ATOM 1509 C C . THR A 1 195 ? -15.462 -0.011 43.953 1.00 10.99 213 THR A C 1
ATOM 1510 O O . THR A 1 195 ? -16.383 -0.480 43.267 1.00 10.98 213 THR A O 1
ATOM 1514 N N . ILE A 1 196 ? -14.209 -0.466 43.825 1.00 9.83 214 ILE A N 1
ATOM 1515 C CA . ILE A 1 196 ? -13.902 -1.476 42.767 1.00 9.69 214 ILE A CA 1
ATOM 1516 C C . ILE A 1 196 ? -14.840 -2.684 42.836 1.00 11.40 214 ILE A C 1
ATOM 1517 O O . ILE A 1 196 ? -15.365 -3.111 41.800 1.00 10.92 214 ILE A O 1
ATOM 1522 N N . ARG A 1 197 ? -15.060 -3.238 44.029 1.00 11.65 215 ARG A N 1
ATOM 1523 C CA . ARG A 1 197 ? -15.904 -4.417 44.170 1.00 14.26 215 ARG A CA 1
ATOM 1524 C C . ARG A 1 197 ? -17.287 -4.235 43.608 1.00 12.20 215 ARG A C 1
ATOM 1525 O O . ARG A 1 197 ? -17.844 -5.221 43.045 1.00 13.41 215 ARG A O 1
ATOM 1533 N N . ALA A 1 198 ? -17.817 -3.024 43.653 1.00 12.27 216 ALA A N 1
ATOM 1534 C CA . ALA A 1 198 ? -19.153 -2.756 43.125 1.00 12.54 216 ALA A CA 1
ATOM 1535 C C . ALA A 1 198 ? -19.230 -2.849 41.608 1.00 14.11 216 ALA A C 1
ATOM 1536 O O . ALA A 1 198 ? -20.322 -3.016 41.042 1.00 16.74 216 ALA A O 1
ATOM 1538 N N . GLY A 1 199 ? -18.077 -2.766 40.950 1.00 11.84 217 GLY A N 1
ATOM 1539 C CA . GLY A 1 199 ? -17.976 -2.903 39.503 1.00 11.95 217 GLY A CA 1
ATOM 1540 C C . GLY A 1 199 ? -17.466 -4.243 39.032 1.00 11.40 217 GLY A C 1
ATOM 1541 O O . GLY A 1 199 ? -17.133 -4.394 37.854 1.00 13.40 217 GLY A O 1
ATOM 1542 N N . LEU A 1 200 ? -17.411 -5.245 39.924 1.00 11.36 218 LEU A N 1
ATOM 1543 C CA . LEU A 1 200 ? -17.039 -6.614 39.592 1.00 12.45 218 LEU A CA 1
ATOM 1544 C C . LEU A 1 200 ? -18.120 -7.605 39.940 1.00 13.06 218 LEU A C 1
ATOM 1545 O O . LEU A 1 200 ? -18.808 -7.396 40.939 1.00 13.25 218 LEU A O 1
ATOM 1550 N N . PRO A 1 201 ? -18.255 -8.678 39.154 1.00 13.22 219 PRO A N 1
ATOM 1551 C CA . PRO A 1 201 ? -19.239 -9.723 39.489 1.00 14.27 219 PRO A CA 1
ATOM 1552 C C . PRO A 1 201 ? -19.043 -10.247 40.916 1.00 15.55 219 PRO A C 1
ATOM 1553 O O . PRO A 1 201 ? -17.883 -10.454 41.371 1.00 15.33 219 PRO A O 1
ATOM 1557 N N . ASP A 1 202 ? -20.160 -10.441 41.624 1.00 17.21 220 ASP A N 1
ATOM 1558 C CA . ASP A 1 202 ? -20.090 -10.923 43.014 1.00 19.05 220 ASP A CA 1
ATOM 1559 C C . ASP A 1 202 ? -19.552 -12.353 43.152 1.00 19.06 220 ASP A C 1
ATOM 1560 O O . ASP A 1 202 ? -19.206 -12.752 44.256 1.00 20.79 220 ASP A O 1
ATOM 1565 N N . SER A 1 203 ? -19.528 -13.137 42.087 1.00 17.89 221 SER A N 1
ATOM 1566 C CA . SER A 1 203 ? -18.887 -14.461 42.117 1.00 18.54 221 SER A CA 1
ATOM 1567 C C . SER A 1 203 ? -17.351 -14.445 42.182 1.00 16.07 221 SER A C 1
ATOM 1568 O O . SER A 1 203 ? -16.717 -15.489 42.427 1.00 17.67 221 SER A O 1
ATOM 1571 N N . TRP A 1 204 ? -16.735 -13.290 41.933 1.00 14.00 222 TRP A N 1
ATOM 1572 C CA . TRP A 1 204 ? -15.284 -13.247 41.926 1.00 12.97 222 TRP A CA 1
ATOM 1573 C C . TRP A 1 204 ? -14.784 -12.933 43.331 1.00 12.78 222 TRP A C 1
ATOM 1574 O O . TRP A 1 204 ? -15.329 -12.058 44.001 1.00 14.98 222 TRP A O 1
ATOM 1585 N N . VAL A 1 205 ? -13.722 -13.605 43.719 1.00 11.53 223 VAL A N 1
ATOM 1586 C CA . VAL A 1 205 ? -13.064 -13.278 44.981 1.00 11.67 223 VAL A CA 1
ATOM 1587 C C . VAL A 1 205 ? -12.346 -11.944 44.778 1.00 11.94 223 VAL A C 1
ATOM 1588 O O . VAL A 1 205 ? -11.573 -11.791 43.817 1.00 11.53 223 VAL A O 1
ATOM 1592 N N . THR A 1 206 ? -12.583 -11.027 45.701 1.00 11.57 224 THR A N 1
ATOM 1593 C CA . THR A 1 206 ? -11.993 -9.683 45.610 1.00 11.97 224 THR A CA 1
ATOM 1594 C C . THR A 1 206 ? -11.555 -9.215 46.978 1.00 10.23 224 THR A C 1
ATOM 1595 O O . THR A 1 206 ? -12.277 -9.358 47.954 1.00 9.93 224 THR A O 1
ATOM 1599 N N . GLY A 1 207 ? -10.383 -8.591 47.073 1.00 9.12 225 GLY A N 1
ATOM 1600 C CA . GLY A 1 207 ? -9.988 -7.894 48.270 1.00 9.48 225 GLY A CA 1
ATOM 1601 C C . GLY A 1 207 ? -9.432 -6.550 47.884 1.00 9.07 225 GLY A C 1
ATOM 1602 O O . GLY A 1 207 ? -8.966 -6.400 46.755 1.00 9.15 225 GLY A O 1
ATOM 1603 N N . ASP A 1 208 ? -9.496 -5.553 48.756 1.00 8.56 226 ASP A N 1
ATOM 1604 C CA . ASP A 1 208 ? -9.105 -4.194 48.336 1.00 9.07 226 ASP A CA 1
ATOM 1605 C C . ASP A 1 208 ? -8.695 -3.316 49.516 1.00 8.76 226 ASP A C 1
ATOM 1606 O O . ASP A 1 208 ? -9.053 -3.629 50.654 1.00 8.09 226 ASP A O 1
ATOM 1611 N N . LYS A 1 209 ? -8.032 -2.212 49.186 1.00 8.68 227 LYS A N 1
ATOM 1612 C CA . LYS A 1 209 ? -7.767 -1.133 50.173 1.00 8.63 227 LYS A CA 1
ATOM 1613 C C . LYS A 1 209 ? -8.094 0.182 49.526 1.00 8.95 227 LYS A C 1
ATOM 1614 O O . LYS A 1 209 ? -7.525 0.504 48.479 1.00 9.33 227 LYS A O 1
ATOM 1620 N N . THR A 1 210 ? -9.008 0.917 50.138 1.00 9.34 228 THR A N 1
ATOM 1621 C CA . THR A 1 210 ? -9.449 2.241 49.680 1.00 9.87 228 THR A CA 1
ATOM 1622 C C . THR A 1 210 ? -8.590 3.371 50.254 1.00 9.99 228 THR A C 1
ATOM 1623 O O . THR A 1 210 ? -7.798 3.183 51.198 1.00 10.49 228 THR A O 1
ATOM 1627 N N . GLY A 1 211 ? -8.761 4.580 49.706 1.00 10.12 229 GLY A N 1
ATOM 1628 C CA . GLY A 1 211 ? -8.313 5.773 50.400 1.00 11.19 229 GLY A CA 1
ATOM 1629 C C . GLY A 1 211 ? -8.976 7.032 49.922 1.00 12.25 229 GLY A C 1
ATOM 1630 O O . GLY A 1 211 ? -9.447 7.090 48.808 1.00 12.30 229 GLY A O 1
ATOM 1631 N N . SER A 1 212 ? -9.097 8.002 50.810 1.00 13.77 230 SER A N 1
ATOM 1632 C CA . SER A 1 212 ? -9.648 9.317 50.491 1.00 15.31 230 SER A CA 1
ATOM 1633 C C . SER A 1 212 ? -8.622 10.334 50.870 1.00 15.88 230 SER A C 1
ATOM 1634 O O . SER A 1 212 ? -7.926 10.175 51.871 1.00 15.27 230 SER A O 1
ATOM 1637 N N . CYS A 1 213 ? -8.546 11.435 50.142 1.00 15.06 231 CYS A N 1
ATOM 1638 C CA A CYS A 1 213 ? -7.583 12.508 50.430 0.50 15.57 231 CYS A CA 1
ATOM 1639 C CA B CYS A 1 213 ? -7.765 12.495 50.709 0.50 15.63 231 CYS A CA 1
ATOM 1640 C C . CYS A 1 213 ? -8.308 13.815 50.228 1.00 14.68 231 CYS A C 1
ATOM 1641 O O . CYS A 1 213 ? -9.386 13.862 49.605 1.00 15.01 231 CYS A O 1
ATOM 1646 N N . ALA A 1 214 ? -7.642 14.864 50.661 1.00 14.47 232 ALA A N 1
ATOM 1647 C CA . ALA A 1 214 ? -8.065 16.222 50.339 1.00 14.49 232 ALA A CA 1
ATOM 1648 C C . ALA A 1 214 ? -8.076 16.475 48.832 1.00 14.70 232 ALA A C 1
ATOM 1649 O O . ALA A 1 214 ? -7.556 15.711 48.014 1.00 13.19 232 ALA A O 1
ATOM 1651 N N . ASN A 1 215 ? -8.680 17.585 48.440 1.00 14.56 233 ASN A N 1
ATOM 1652 C CA . ASN A 1 215 ? -8.776 17.963 47.034 1.00 15.41 233 ASN A CA 1
ATOM 1653 C C . ASN A 1 215 ? -9.462 16.947 46.134 1.00 15.88 233 ASN A C 1
ATOM 1654 O O . ASN A 1 215 ? -9.135 16.799 44.946 1.00 17.71 233 ASN A O 1
ATOM 1659 N N . GLY A 1 216 ? -10.416 16.241 46.744 1.00 15.34 234 GLY A N 1
ATOM 1660 C CA . GLY A 1 216 ? -11.291 15.329 46.038 1.00 15.99 234 GLY A CA 1
ATOM 1661 C C . GLY A 1 216 ? -10.650 14.003 45.726 1.00 14.26 234 GLY A C 1
ATOM 1662 O O . GLY A 1 216 ? -11.130 13.319 44.837 1.00 15.09 234 GLY A O 1
ATOM 1663 N N . GLY A 1 217 ? -9.583 13.627 46.437 1.00 12.66 235 GLY A N 1
ATOM 1664 C CA . GLY A 1 217 ? -8.949 12.346 46.147 1.00 12.47 235 GLY A CA 1
ATOM 1665 C C . GLY A 1 217 ? -9.744 11.144 46.635 1.00 11.59 235 GLY A C 1
ATOM 1666 O O . GLY A 1 217 ? -10.216 11.129 47.778 1.00 12.07 235 GLY A O 1
ATOM 1667 N N A ARG A 1 218 ? -9.854 10.131 45.763 0.50 11.11 236 ARG A N 1
ATOM 1668 N N B ARG A 1 218 ? -9.940 10.144 45.775 0.50 10.86 236 ARG A N 1
ATOM 1669 C CA A ARG A 1 218 ? -10.555 8.893 46.061 0.50 11.19 236 ARG A CA 1
ATOM 1670 C CA B ARG A 1 218 ? -10.538 8.887 46.199 0.50 10.75 236 ARG A CA 1
ATOM 1671 C C A ARG A 1 218 ? -9.944 7.749 45.282 0.50 10.04 236 ARG A C 1
ATOM 1672 C C B ARG A 1 218 ? -9.908 7.810 45.343 0.50 9.78 236 ARG A C 1
ATOM 1673 O O A ARG A 1 218 ? -10.021 7.704 44.044 0.50 9.64 236 ARG A O 1
ATOM 1674 O O B ARG A 1 218 ? -9.840 7.933 44.131 0.50 9.31 236 ARG A O 1
ATOM 1689 N N . ASN A 1 219 ? -9.373 6.798 46.017 1.00 9.48 237 ASN A N 1
ATOM 1690 C CA . ASN A 1 219 ? -8.570 5.760 45.409 1.00 8.95 237 ASN A CA 1
ATOM 1691 C C . ASN A 1 219 ? -8.996 4.363 45.896 1.00 7.96 237 ASN A C 1
ATOM 1692 O O . ASN A 1 219 ? -9.619 4.226 46.944 1.00 8.62 237 ASN A O 1
ATOM 1697 N N . ASP A 1 220 ? -8.620 3.339 45.134 1.00 7.59 238 ASP A N 1
ATOM 1698 C CA . ASP A 1 220 ? -8.902 1.954 45.498 1.00 8.33 238 ASP A CA 1
ATOM 1699 C C . ASP A 1 220 ? -8.006 0.985 44.726 1.00 7.86 238 ASP A C 1
ATOM 1700 O O . ASP A 1 220 ? -7.924 1.047 43.500 1.00 8.01 238 ASP A O 1
ATOM 1705 N N . VAL A 1 221 ? -7.336 0.091 45.450 1.00 7.86 239 VAL A N 1
ATOM 1706 C CA A VAL A 1 221 ? -6.565 -0.922 44.778 0.50 7.86 239 VAL A CA 1
ATOM 1707 C CA B VAL A 1 221 ? -6.489 -0.916 44.831 0.50 8.01 239 VAL A CA 1
ATOM 1708 C C . VAL A 1 221 ? -7.063 -2.275 45.246 1.00 8.07 239 VAL A C 1
ATOM 1709 O O . VAL A 1 221 ? -7.272 -2.510 46.470 1.00 8.28 239 VAL A O 1
ATOM 1716 N N . ALA A 1 222 ? -7.337 -3.143 44.259 1.00 7.91 240 ALA A N 1
ATOM 1717 C CA . ALA A 1 222 ? -7.957 -4.470 44.501 1.00 8.32 240 ALA A CA 1
ATOM 1718 C C . ALA A 1 222 ? -7.231 -5.592 43.820 1.00 9.50 240 ALA A C 1
ATOM 1719 O O . ALA A 1 222 ? -6.598 -5.388 42.763 1.00 9.46 240 ALA A O 1
ATOM 1721 N N . PHE A 1 223 ? -7.236 -6.767 44.430 1.00 9.10 241 PHE A N 1
ATOM 1722 C CA . PHE A 1 223 ? -6.957 -7.978 43.663 1.00 9.20 241 PHE A CA 1
ATOM 1723 C C . PHE A 1 223 ? -8.246 -8.710 43.472 1.00 9.08 241 PHE A C 1
ATOM 1724 O O . PHE A 1 223 ? -9.187 -8.548 44.254 1.00 8.74 241 PHE A O 1
ATOM 1732 N N . PHE A 1 224 ? -8.302 -9.506 42.408 1.00 9.17 242 PHE A N 1
ATOM 1733 C CA . PHE A 1 224 ? -9.493 -10.339 42.203 1.00 9.75 242 PHE A CA 1
ATOM 1734 C C . PHE A 1 224 ? -9.141 -11.563 41.406 1.00 10.14 242 PHE A C 1
ATOM 1735 O O . PHE A 1 224 ? -8.108 -11.615 40.706 1.00 9.99 242 PHE A O 1
ATOM 1743 N N . ILE A 1 225 ? -9.979 -12.589 41.588 1.00 10.42 243 ILE A N 1
ATOM 1744 C CA . ILE A 1 225 ? -9.793 -13.874 40.931 1.00 11.75 243 ILE A CA 1
ATOM 1745 C C . ILE A 1 225 ? -11.110 -14.187 40.253 1.00 11.69 243 ILE A C 1
ATOM 1746 O O . ILE A 1 225 ? -12.136 -14.185 40.910 1.00 10.89 243 ILE A O 1
ATOM 1751 N N . THR A 1 226 ? -11.096 -14.425 38.933 1.00 12.20 244 THR A N 1
ATOM 1752 C CA . THR A 1 226 ? -12.355 -14.572 38.208 1.00 13.23 244 THR A CA 1
ATOM 1753 C C . THR A 1 226 ? -12.815 -16.003 38.293 1.00 13.55 244 THR A C 1
ATOM 1754 O O . THR A 1 226 ? -12.148 -16.852 38.883 1.00 12.60 244 THR A O 1
ATOM 1758 N N . THR A 1 227 ? -13.987 -16.262 37.738 1.00 13.94 245 THR A N 1
ATOM 1759 C CA . THR A 1 227 ? -14.520 -17.642 37.781 1.00 16.37 245 THR A CA 1
ATOM 1760 C C . THR A 1 227 ? -13.667 -18.608 36.972 1.00 16.61 245 THR A C 1
ATOM 1761 O O . THR A 1 227 ? -13.614 -19.804 37.299 1.00 17.79 245 THR A O 1
ATOM 1765 N N . ALA A 1 228 ? -12.944 -18.127 35.970 1.00 16.50 246 ALA A N 1
ATOM 1766 C CA . ALA A 1 228 ? -11.966 -18.930 35.300 1.00 17.32 246 ALA A CA 1
ATOM 1767 C C . ALA A 1 228 ? -10.705 -19.169 36.099 1.00 16.95 246 ALA A C 1
ATOM 1768 O O . ALA A 1 228 ? -9.812 -19.857 35.593 1.00 16.82 246 ALA A O 1
ATOM 1770 N N . GLY A 1 229 ? -10.557 -18.551 37.277 1.00 15.64 247 GLY A N 1
ATOM 1771 C CA . GLY A 1 229 ? -9.359 -18.749 38.080 1.00 15.71 247 GLY A CA 1
ATOM 1772 C C . GLY A 1 229 ? -8.182 -17.825 37.754 1.00 15.15 247 GLY A C 1
ATOM 1773 O O . GLY A 1 229 ? -7.073 -18.008 38.276 1.00 17.98 247 GLY A O 1
ATOM 1774 N N . LYS A 1 230 ? -8.445 -16.840 36.896 1.00 14.88 248 LYS A N 1
ATOM 1775 C CA . LYS A 1 230 ? -7.441 -15.881 36.437 1.00 14.18 248 LYS A CA 1
ATOM 1776 C C . LYS A 1 230 ? -7.372 -14.738 37.473 1.00 13.21 248 LYS A C 1
ATOM 1777 O O . LYS A 1 230 ? -8.397 -14.256 37.996 1.00 12.57 248 LYS A O 1
ATOM 1783 N N . LYS A 1 231 ? -6.144 -14.323 37.700 1.00 11.97 249 LYS A N 1
ATOM 1784 C CA A LYS A 1 231 ? -5.829 -13.464 38.836 0.50 12.06 249 LYS A CA 1
ATOM 1785 C CA B LYS A 1 231 ? -5.805 -13.467 38.838 0.50 12.04 249 LYS A CA 1
ATOM 1786 C C . LYS A 1 231 ? -5.324 -12.115 38.336 1.00 11.60 249 LYS A C 1
ATOM 1787 O O . LYS A 1 231 ? -4.427 -12.042 37.447 1.00 11.19 249 LYS A O 1
ATOM 1798 N N . TYR A 1 232 ? -5.850 -11.052 38.934 1.00 10.26 250 TYR A N 1
ATOM 1799 C CA . TYR A 1 232 ? -5.535 -9.677 38.473 1.00 9.60 250 TYR A CA 1
ATOM 1800 C C . TYR A 1 232 ? -5.374 -8.707 39.630 1.00 8.72 250 TYR A C 1
ATOM 1801 O O . TYR A 1 232 ? -5.867 -8.971 40.749 1.00 8.77 250 TYR A O 1
ATOM 1810 N N . VAL A 1 233 ? -4.691 -7.582 39.366 1.00 8.38 251 VAL A N 1
ATOM 1811 C CA . VAL A 1 233 ? -4.715 -6.438 40.261 1.00 7.83 251 VAL A CA 1
ATOM 1812 C C . VAL A 1 233 ? -5.206 -5.247 39.466 1.00 7.46 251 VAL A C 1
ATOM 1813 O O . VAL A 1 233 ? -4.773 -5.021 38.336 1.00 7.91 251 VAL A O 1
ATOM 1817 N N . LEU A 1 234 ? -6.071 -4.458 40.081 1.00 7.41 252 LEU A N 1
ATOM 1818 C CA . LEU A 1 234 ? -6.572 -3.208 39.479 1.00 7.46 252 LEU A CA 1
ATOM 1819 C C . LEU A 1 234 ? -6.331 -2.071 40.460 1.00 8.16 252 LEU A C 1
ATOM 1820 O O . LEU A 1 234 ? -6.832 -2.119 41.573 1.00 8.32 252 LEU A O 1
ATOM 1825 N N . SER A 1 235 ? -5.577 -1.040 40.059 1.00 8.59 253 SER A N 1
ATOM 1826 C CA . SER A 1 235 ? -5.394 0.173 40.856 1.00 9.23 253 SER A CA 1
ATOM 1827 C C . SER A 1 235 ? -6.173 1.314 40.202 1.00 9.64 253 SER A C 1
ATOM 1828 O O . SER A 1 235 ? -6.162 1.461 38.979 1.00 9.67 253 SER A O 1
ATOM 1831 N N . VAL A 1 236 ? -6.901 2.083 41.011 1.00 8.66 254 VAL A N 1
ATOM 1832 C CA . VAL A 1 236 ? -7.685 3.230 40.520 1.00 8.39 254 VAL A CA 1
ATOM 1833 C C . VAL A 1 236 ? -7.449 4.422 41.461 1.00 8.68 254 VAL A C 1
ATOM 1834 O O . VAL A 1 236 ? -7.754 4.377 42.656 1.00 9.69 254 VAL A O 1
ATOM 1838 N N . TYR A 1 237 ? -6.852 5.462 40.905 1.00 8.91 255 TYR A N 1
ATOM 1839 C CA . TYR A 1 237 ? -6.574 6.697 41.616 1.00 9.58 255 TYR A CA 1
ATOM 1840 C C . TYR A 1 237 ? -7.387 7.824 40.966 1.00 10.39 255 TYR A C 1
ATOM 1841 O O . TYR A 1 237 ? -7.359 7.952 39.745 1.00 11.15 255 TYR A O 1
ATOM 1850 N N . THR A 1 238 ? -8.133 8.595 41.738 1.00 10.32 256 THR A N 1
ATOM 1851 C CA . THR A 1 238 ? -8.971 9.684 41.161 1.00 11.20 256 THR A CA 1
ATOM 1852 C C . THR A 1 238 ? -8.833 10.946 41.975 1.00 11.49 256 THR A C 1
ATOM 1853 O O . THR A 1 238 ? -8.647 10.912 43.191 1.00 11.82 256 THR A O 1
ATOM 1857 N N . ASN A 1 239 ? -8.900 12.080 41.283 1.00 12.14 257 ASN A N 1
ATOM 1858 C CA . ASN A 1 239 ? -9.189 13.358 41.929 1.00 13.39 257 ASN A CA 1
ATOM 1859 C C . ASN A 1 239 ? -10.417 13.917 41.247 1.00 13.78 257 ASN A C 1
ATOM 1860 O O . ASN A 1 239 ? -10.413 14.206 40.031 1.00 13.46 257 ASN A O 1
ATOM 1865 N N . ALA A 1 240 ? -11.480 14.067 42.029 1.00 14.72 258 ALA A N 1
ATOM 1866 C CA . ALA A 1 240 ? -12.775 14.486 41.515 1.00 15.33 258 ALA A CA 1
ATOM 1867 C C . ALA A 1 240 ? -13.420 15.443 42.500 1.00 16.96 258 ALA A C 1
ATOM 1868 O O . ALA A 1 240 ? -14.476 15.112 43.114 1.00 15.81 258 ALA A O 1
ATOM 1870 N N . PRO A 1 241 ? -12.814 16.638 42.600 1.00 17.70 259 PRO A N 1
ATOM 1871 C CA . PRO A 1 241 ? -13.288 17.618 43.573 1.00 19.09 259 PRO A CA 1
ATOM 1872 C C . PRO A 1 241 ? -14.711 18.126 43.344 1.00 20.22 259 PRO A C 1
ATOM 1873 O O . PRO A 1 241 ? -15.313 18.593 44.293 1.00 22.55 259 PRO A O 1
ATOM 1877 N N . GLU A 1 242 ? -15.244 18.018 42.132 1.00 21.01 260 GLU A N 1
ATOM 1878 C CA . GLU A 1 242 ? -16.613 18.471 41.852 1.00 21.76 260 GLU A CA 1
ATOM 1879 C C . GLU A 1 242 ? -17.686 17.426 42.157 1.00 21.65 260 GLU A C 1
ATOM 1880 O O . GLU A 1 242 ? -18.872 17.748 42.085 1.00 23.94 260 GLU A O 1
ATOM 1886 N N . LEU A 1 243 ? -17.293 16.193 42.512 1.00 18.54 261 LEU A N 1
ATOM 1887 C CA . LEU A 1 243 ? -18.247 15.145 42.848 1.00 18.12 261 LEU A CA 1
ATOM 1888 C C . LEU A 1 243 ? -18.458 15.019 44.354 1.00 17.86 261 LEU A C 1
ATOM 1889 O O . LEU A 1 243 ? -17.554 15.313 45.126 1.00 20.89 261 LEU A O 1
ATOM 1894 N N . GLN A 1 244 ? -19.641 14.541 44.752 1.00 19.09 262 GLN A N 1
ATOM 1895 C CA . GLN A 1 244 ? -19.918 14.215 46.147 1.00 21.20 262 GLN A CA 1
ATOM 1896 C C . GLN A 1 244 ? -19.360 12.816 46.416 1.00 21.85 262 GLN A C 1
ATOM 1897 O O . GLN A 1 244 ? -19.090 12.042 45.472 1.00 20.84 262 GLN A O 1
ATOM 1903 N N . GLY A 1 245 ? -19.165 12.505 47.688 1.00 23.02 263 GLY A N 1
ATOM 1904 C CA . GLY A 1 245 ? -18.594 11.224 48.104 1.00 22.49 263 GLY A CA 1
ATOM 1905 C C . GLY A 1 245 ? -19.142 10.008 47.377 1.00 20.81 263 GLY A C 1
ATOM 1906 O O . GLY A 1 245 ? -18.360 9.182 46.839 1.00 21.67 263 GLY A O 1
ATOM 1907 N N . GLU A 1 246 ? -20.468 9.862 47.352 1.00 19.61 264 GLU A N 1
ATOM 1908 C CA . GLU A 1 246 ? -21.096 8.661 46.748 1.00 19.73 264 GLU A CA 1
ATOM 1909 C C . GLU A 1 246 ? -20.815 8.576 45.239 1.00 18.00 264 GLU A C 1
ATOM 1910 O O . GLU A 1 246 ? -20.672 7.483 44.677 1.00 16.97 264 GLU A O 1
ATOM 1912 N N . GLU A 1 247 ? -20.730 9.757 44.610 1.00 17.77 265 GLU A N 1
ATOM 1913 C CA . GLU A 1 247 ? -20.385 9.879 43.221 1.00 17.33 265 GLU A CA 1
ATOM 1914 C C . GLU A 1 247 ? -18.935 9.481 42.971 1.00 14.59 265 GLU A C 1
ATOM 1915 O O . GLU A 1 247 ? -18.671 8.891 41.911 1.00 14.58 265 GLU A O 1
ATOM 1921 N N . ARG A 1 248 ? -18.027 9.790 43.898 1.00 14.43 266 ARG A N 1
ATOM 1922 C CA . ARG A 1 248 ? -16.638 9.363 43.739 1.00 13.26 266 ARG A CA 1
ATOM 1923 C C . ARG A 1 248 ? -16.510 7.845 43.768 1.00 12.95 266 ARG A C 1
ATOM 1924 O O . ARG A 1 248 ? -15.730 7.242 43.005 1.00 12.78 266 ARG A O 1
ATOM 1932 N N . ALA A 1 249 ? -17.322 7.196 44.595 1.00 12.37 267 ALA A N 1
ATOM 1933 C CA . ALA A 1 249 ? -17.279 5.716 44.649 1.00 12.25 267 ALA A CA 1
ATOM 1934 C C . ALA A 1 249 ? -17.832 5.093 43.381 1.00 12.36 267 ALA A C 1
ATOM 1935 O O . ALA A 1 249 ? -17.281 4.139 42.819 1.00 12.15 267 ALA A O 1
ATOM 1937 N N . LEU A 1 250 ? -18.958 5.640 42.914 1.00 13.31 268 LEU A N 1
ATOM 1938 C CA . LEU A 1 250 ? -19.549 5.241 41.660 1.00 13.49 268 LEU A CA 1
ATOM 1939 C C . LEU A 1 250 ? -18.582 5.389 40.479 1.00 13.47 268 LEU A C 1
ATOM 1940 O O . LEU A 1 250 ? -18.558 4.519 39.596 1.00 14.71 268 LEU A O 1
ATOM 1945 N N . LEU A 1 251 ? -17.789 6.467 40.474 1.00 12.64 269 LEU A N 1
ATOM 1946 C CA . LEU A 1 251 ? -16.770 6.657 39.438 1.00 12.72 269 LEU A CA 1
ATOM 1947 C C . LEU A 1 251 ? -15.744 5.521 39.442 1.00 11.67 269 LEU A C 1
ATOM 1948 O O . LEU A 1 251 ? -15.461 4.942 38.391 1.00 11.28 269 LEU A O 1
ATOM 1953 N N . ILE A 1 252 ? -15.239 5.183 40.625 1.00 10.40 270 ILE A N 1
ATOM 1954 C CA . ILE A 1 252 ? -14.306 4.084 40.714 1.00 10.17 270 ILE A CA 1
ATOM 1955 C C . ILE A 1 252 ? -14.934 2.745 40.303 1.00 9.77 270 ILE A C 1
ATOM 1956 O O . ILE A 1 252 ? -14.333 1.966 39.563 1.00 10.15 270 ILE A O 1
ATOM 1961 N N . ALA A 1 253 ? -16.188 2.495 40.719 1.00 9.45 271 ALA A N 1
ATOM 1962 C CA . ALA A 1 253 ? -16.906 1.313 40.270 1.00 9.61 271 ALA A CA 1
ATOM 1963 C C . ALA A 1 253 ? -17.048 1.262 38.762 1.00 10.27 271 ALA A C 1
ATOM 1964 O O . ALA A 1 253 ? -16.928 0.172 38.168 1.00 10.24 271 ALA A O 1
ATOM 1966 N N . SER A 1 254 ? -17.305 2.421 38.162 1.00 10.99 272 SER A N 1
ATOM 1967 C CA . SER A 1 254 ? -17.449 2.508 36.712 1.00 12.38 272 SER A CA 1
ATOM 1968 C C . SER A 1 254 ? -16.132 2.170 36.004 1.00 11.03 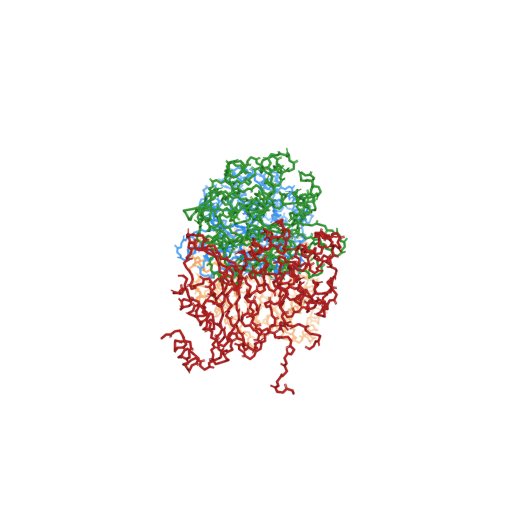272 SER A C 1
ATOM 1969 O O . SER A 1 254 ? -16.119 1.528 34.943 1.00 11.77 272 SER A O 1
ATOM 1972 N N . VAL A 1 255 ? -15.027 2.611 36.572 1.00 10.19 273 VAL A N 1
ATOM 1973 C CA . VAL A 1 255 ? -13.708 2.287 36.036 1.00 10.21 273 VAL A CA 1
ATOM 1974 C C . VAL A 1 255 ? -13.491 0.788 36.048 1.00 10.48 273 VAL A C 1
ATOM 1975 O O . VAL A 1 255 ? -12.985 0.181 35.080 1.00 10.86 273 VAL A O 1
ATOM 1979 N N . ALA A 1 256 ? -13.821 0.175 37.181 1.00 9.99 274 ALA A N 1
ATOM 1980 C CA . ALA A 1 256 ? -13.692 -1.290 37.289 1.00 10.26 274 ALA A CA 1
ATOM 1981 C C . ALA A 1 256 ? -14.559 -2.031 36.277 1.00 10.79 274 ALA A C 1
ATOM 1982 O O . ALA A 1 256 ? -14.148 -3.013 35.726 1.00 10.21 274 ALA A O 1
ATOM 1984 N N . LYS A 1 257 ? -15.765 -1.530 36.017 1.00 10.42 275 LYS A N 1
ATOM 1985 C CA . LYS A 1 257 ? -16.597 -2.163 34.993 1.00 12.37 275 LYS A CA 1
ATOM 1986 C C . LYS A 1 257 ? -15.940 -2.073 33.601 1.00 12.12 275 LYS A C 1
ATOM 1987 O O . LYS A 1 257 ? -16.043 -3.010 32.816 1.00 12.86 275 LYS A O 1
ATOM 1993 N N . LEU A 1 258 ? -15.313 -0.947 33.294 1.00 12.12 276 LEU A N 1
ATOM 1994 C CA . LEU A 1 258 ? -14.597 -0.802 32.023 1.00 12.37 276 LEU A CA 1
ATOM 1995 C C . LEU A 1 258 ? -13.401 -1.752 32.001 1.00 11.81 276 LEU A C 1
ATOM 1996 O O . LEU A 1 258 ? -13.172 -2.455 31.026 1.00 12.26 276 LEU A O 1
ATOM 2001 N N . ALA A 1 259 ? -12.632 -1.793 33.083 1.00 10.55 277 ALA A N 1
ATOM 2002 C CA . ALA A 1 259 ? -11.444 -2.620 33.134 1.00 10.95 277 ALA A CA 1
ATOM 2003 C C . ALA A 1 259 ? -11.772 -4.116 33.017 1.00 11.63 277 ALA A C 1
ATOM 2004 O O . ALA A 1 259 ? -11.037 -4.872 32.387 1.00 11.97 277 ALA A O 1
ATOM 2006 N N . ARG A 1 260 ? -12.891 -4.562 33.606 1.00 10.72 278 ARG A N 1
ATOM 2007 C CA . ARG A 1 260 ? -13.209 -5.988 33.547 1.00 11.84 278 ARG A CA 1
ATOM 2008 C C . ARG A 1 260 ? -13.581 -6.458 32.138 1.00 11.13 278 ARG A C 1
ATOM 2009 O O . ARG A 1 260 ? -13.615 -7.638 31.915 1.00 12.54 278 ARG A O 1
ATOM 2017 N N . GLN A 1 261 ? -13.825 -5.554 31.196 1.00 11.90 279 GLN A N 1
ATOM 2018 C CA . GLN A 1 261 ? -14.028 -5.966 29.784 1.00 12.55 279 GLN A CA 1
ATOM 2019 C C . GLN A 1 261 ? -12.734 -6.580 29.198 1.00 12.78 279 GLN A C 1
ATOM 2020 O O . GLN A 1 261 ? -12.774 -7.210 28.128 1.00 13.28 279 GLN A O 1
ATOM 2026 N N . TYR A 1 262 ? -11.612 -6.446 29.906 1.00 11.95 280 TYR A N 1
ATOM 2027 C CA . TYR A 1 262 ? -10.290 -6.920 29.458 1.00 12.28 280 TYR A CA 1
ATOM 2028 C C . TYR A 1 262 ? -9.743 -8.111 30.261 1.00 12.53 280 TYR A C 1
ATOM 2029 O O . TYR A 1 262 ? -8.580 -8.508 30.107 1.00 15.06 280 TYR A O 1
ATOM 2038 N N . VAL A 1 263 ? -10.568 -8.686 31.121 1.00 12.20 281 VAL A N 1
ATOM 2039 C CA . VAL A 1 263 ? -10.166 -9.868 31.844 1.00 13.52 281 VAL A CA 1
ATOM 2040 C C . VAL A 1 263 ? -10.925 -11.106 31.384 1.00 14.41 281 VAL A C 1
ATOM 2041 O O . VAL A 1 263 ? -12.100 -11.014 30.979 1.00 14.13 281 VAL A O 1
ATOM 2045 N N . VAL A 1 264 ? -10.283 -12.242 31.575 1.00 14.61 282 VAL A N 1
ATOM 2046 C CA . VAL A 1 264 ? -10.899 -13.549 31.286 1.00 14.39 282 VAL A CA 1
ATOM 2047 C C . VAL A 1 264 ? -11.850 -13.910 32.400 1.00 15.35 282 VAL A C 1
ATOM 2048 O O . VAL A 1 264 ? -11.425 -14.132 33.540 1.00 15.65 282 VAL A O 1
ATOM 2052 N N . HIS A 1 265 ? -13.141 -13.952 32.085 1.00 15.65 283 HIS A N 1
ATOM 2053 C CA . HIS A 1 265 ? -14.192 -14.121 33.074 1.00 17.98 283 HIS A CA 1
ATOM 2054 C C . HIS A 1 265 ? -14.309 -15.550 33.576 1.00 21.10 283 HIS A C 1
ATOM 2055 O O . HIS A 1 265 ? -14.569 -15.757 34.764 1.00 22.09 283 HIS A O 1
ATOM 2063 N N . ASP B 1 3 ? -35.299 8.625 92.927 1.00 30.92 21 ASP B N 1
ATOM 2064 C CA . ASP B 1 3 ? -34.379 7.452 92.942 1.00 27.92 21 ASP B CA 1
ATOM 2065 C C . ASP B 1 3 ? -34.345 6.780 91.557 1.00 24.91 21 ASP B C 1
ATOM 2066 O O . ASP B 1 3 ? -35.045 7.204 90.641 1.00 22.84 21 ASP B O 1
ATOM 2071 N N . PHE B 1 4 ? -33.532 5.744 91.441 1.00 21.68 22 PHE B N 1
ATOM 2072 C CA . PHE B 1 4 ? -33.354 5.008 90.181 1.00 21.53 22 PHE B CA 1
ATOM 2073 C C . PHE B 1 4 ? -34.665 4.453 89.642 1.00 23.67 22 PHE B C 1
ATOM 2074 O O . PHE B 1 4 ? -34.937 4.568 88.450 1.00 21.04 22 PHE B O 1
ATOM 2082 N N . GLU B 1 5 ? -35.498 3.896 90.521 1.00 23.75 23 GLU B N 1
ATOM 2083 C CA . GLU B 1 5 ? -36.761 3.310 90.066 1.00 24.05 23 GLU B CA 1
ATOM 2084 C C . GLU B 1 5 ? -37.620 4.386 89.404 1.00 22.04 23 GLU B C 1
ATOM 2085 O O . GLU B 1 5 ? -38.167 4.176 88.318 1.00 22.06 23 GLU B O 1
ATOM 2091 N N . HIS B 1 6 ? -37.746 5.541 90.054 1.00 22.45 24 HIS B N 1
ATOM 2092 C CA . HIS B 1 6 ? -38.554 6.615 89.472 1.00 23.06 24 HIS B CA 1
ATOM 2093 C C . HIS B 1 6 ? -37.943 7.165 88.174 1.00 19.63 24 HIS B C 1
ATOM 2094 O O . HIS B 1 6 ? -38.654 7.521 87.242 1.00 20.27 24 HIS B O 1
ATOM 2101 N N . ALA B 1 7 ? -36.623 7.272 88.133 1.00 20.46 25 ALA B N 1
ATOM 2102 C CA . ALA B 1 7 ? -35.981 7.754 86.932 1.00 18.85 25 ALA B CA 1
ATOM 2103 C C . ALA B 1 7 ? -36.270 6.826 85.766 1.00 17.64 25 ALA B C 1
ATOM 2104 O O . ALA B 1 7 ? -36.601 7.321 84.709 1.00 18.08 25 ALA B O 1
ATOM 2106 N N . ILE B 1 8 ? -36.122 5.519 85.945 1.00 17.24 26 ILE B N 1
ATOM 2107 C CA . ILE B 1 8 ? -36.331 4.620 84.794 1.00 16.75 26 ILE B CA 1
ATOM 2108 C C . ILE B 1 8 ? -37.816 4.542 84.453 1.00 16.66 26 ILE B C 1
ATOM 2109 O O . ILE B 1 8 ? -38.189 4.553 83.284 1.00 16.14 26 ILE B O 1
ATOM 2114 N N . SER B 1 9 ? -38.695 4.525 85.460 1.00 17.48 27 SER B N 1
ATOM 2115 C CA A SER B 1 9 ? -40.116 4.561 85.168 0.60 18.07 27 SER B CA 1
ATOM 2116 C CA B SER B 1 9 ? -40.120 4.548 85.165 0.40 17.63 27 SER B CA 1
ATOM 2117 C C . SER B 1 9 ? -40.509 5.819 84.397 1.00 17.68 27 SER B C 1
ATOM 2118 O O . SER B 1 9 ? -41.372 5.785 83.520 1.00 17.48 27 SER B O 1
ATOM 2123 N N . ASP B 1 10 ? -39.912 6.963 84.738 1.00 16.53 28 ASP B N 1
ATOM 2124 C CA . ASP B 1 10 ? -40.158 8.200 83.972 1.00 17.09 28 ASP B CA 1
ATOM 2125 C C . ASP B 1 10 ? -39.716 8.059 82.481 1.00 16.67 28 ASP B C 1
ATOM 2126 O O . ASP B 1 10 ? -40.422 8.482 81.548 1.00 17.23 28 ASP B O 1
ATOM 2131 N N . LEU B 1 11 ? -38.529 7.481 82.278 1.00 15.93 29 LEU B N 1
ATOM 2132 C CA . LEU B 1 11 ? -38.024 7.204 80.916 1.00 17.01 29 LEU B CA 1
ATOM 2133 C C . LEU B 1 11 ? -38.977 6.299 80.093 1.00 15.48 29 LEU B C 1
ATOM 2134 O O . LEU B 1 11 ? -39.181 6.537 78.891 1.00 16.54 29 LEU B O 1
ATOM 2139 N N . GLU B 1 12 ? -39.551 5.287 80.750 1.00 15.26 30 GLU B N 1
ATOM 2140 C CA . GLU B 1 12 ? -40.515 4.383 80.125 1.00 14.68 30 GLU B CA 1
ATOM 2141 C C . GLU B 1 12 ? -41.718 5.174 79.688 1.00 15.31 30 GLU B C 1
ATOM 2142 O O . GLU B 1 12 ? -42.183 5.013 78.587 1.00 16.01 30 GLU B O 1
ATOM 2148 N N . ALA B 1 13 ? -42.222 6.014 80.585 1.00 16.85 31 ALA B N 1
ATOM 2149 C CA . ALA B 1 13 ? -43.439 6.741 80.336 1.00 17.03 31 ALA B CA 1
ATOM 2150 C C . ALA B 1 13 ? -43.267 7.686 79.193 1.00 16.99 31 ALA B C 1
ATOM 2151 O O . ALA B 1 13 ? -44.049 7.654 78.240 1.00 19.25 31 ALA B O 1
ATOM 2153 N N . HIS B 1 14 ? -42.253 8.540 79.273 1.00 17.79 32 HIS B N 1
ATOM 2154 C CA . HIS B 1 14 ? -42.066 9.556 78.229 1.00 19.74 32 HIS B CA 1
ATOM 2155 C C . HIS B 1 14 ? -41.782 8.942 76.855 1.00 19.45 32 HIS B C 1
ATOM 2156 O O . HIS B 1 14 ? -42.236 9.433 75.833 1.00 19.81 32 HIS B O 1
ATOM 2163 N N . ASN B 1 15 ? -41.027 7.856 76.857 1.00 18.20 33 ASN B N 1
ATOM 2164 C CA . ASN B 1 15 ? -40.549 7.278 75.601 1.00 17.50 33 ASN B CA 1
ATOM 2165 C C . ASN B 1 15 ? -41.412 6.137 75.110 1.00 17.06 33 ASN B C 1
ATOM 2166 O O . ASN B 1 15 ? -41.102 5.563 74.054 1.00 16.33 33 ASN B O 1
ATOM 2171 N N . GLN B 1 16 ? -42.504 5.868 75.835 1.00 17.25 34 GLN B N 1
ATOM 2172 C CA . GLN B 1 16 ? -43.425 4.791 75.528 1.00 18.05 34 GLN B CA 1
ATOM 2173 C C . GLN B 1 16 ? -42.663 3.494 75.367 1.00 16.03 34 GLN B C 1
ATOM 2174 O O . GLN B 1 16 ? -42.872 2.754 74.407 1.00 17.73 34 GLN B O 1
ATOM 2180 N N . ALA B 1 17 ? -41.771 3.239 76.305 1.00 14.31 35 ALA B N 1
ATOM 2181 C CA . ALA B 1 17 ? -40.814 2.140 76.181 1.00 14.16 35 ALA B CA 1
ATOM 2182 C C . ALA B 1 17 ? -40.872 1.237 77.376 1.00 13.74 35 ALA B C 1
ATOM 2183 O O . ALA B 1 17 ? -41.378 1.622 78.418 1.00 16.04 35 ALA B O 1
ATOM 2185 N N . LYS B 1 18 ? -40.373 0.015 77.231 1.00 13.06 36 LYS B N 1
ATOM 2186 C CA . LYS B 1 18 ? -40.188 -0.892 78.352 1.00 13.73 36 LYS B CA 1
ATOM 2187 C C . LYS B 1 18 ? -38.651 -1.042 78.480 1.00 11.81 36 LYS B C 1
ATOM 2188 O O . LYS B 1 18 ? -37.972 -1.277 77.467 1.00 13.25 36 LYS B O 1
ATOM 2194 N N . ILE B 1 19 ? -38.150 -0.903 79.696 1.00 11.87 37 ILE B N 1
ATOM 2195 C CA . ILE B 1 19 ? -36.700 -0.871 79.967 1.00 11.98 37 ILE B CA 1
ATOM 2196 C C . ILE B 1 19 ? -36.359 -1.836 81.078 1.00 12.58 37 ILE B C 1
ATOM 2197 O O . ILE B 1 19 ? -36.974 -1.839 82.147 1.00 13.33 37 ILE B O 1
ATOM 2202 N N . GLY B 1 20 ? -35.346 -2.668 80.851 1.00 11.77 38 GLY B N 1
ATOM 2203 C CA . GLY B 1 20 ? -34.886 -3.631 81.833 1.00 11.99 38 GLY B CA 1
ATOM 2204 C C . GLY B 1 20 ? -33.411 -3.437 82.019 1.00 13.02 38 GLY B C 1
ATOM 2205 O O . GLY B 1 20 ? -32.686 -3.330 81.029 1.00 13.13 38 GLY B O 1
ATOM 2206 N N . VAL B 1 21 ? -32.957 -3.306 83.254 1.00 12.41 39 VAL B N 1
ATOM 2207 C CA . VAL B 1 21 ? -31.549 -2.981 83.458 1.00 13.44 39 VAL B CA 1
ATOM 2208 C C . VAL B 1 21 ? -31.039 -3.698 84.674 1.00 12.98 39 VAL B C 1
ATOM 2209 O O . VAL B 1 21 ? -31.756 -3.882 85.680 1.00 13.74 39 VAL B O 1
ATOM 2213 N N . ALA B 1 22 ? -29.795 -4.169 84.570 1.00 11.95 40 ALA B N 1
ATOM 2214 C CA . ALA B 1 22 ? -29.146 -4.800 85.703 1.00 11.97 40 ALA B CA 1
ATOM 2215 C C . ALA B 1 22 ? -27.687 -4.401 85.720 1.00 12.29 40 ALA B C 1
ATOM 2216 O O . ALA B 1 22 ? -26.972 -4.626 84.760 1.00 11.22 40 ALA B O 1
ATOM 2218 N N . LEU B 1 23 ? -27.277 -3.766 86.809 1.00 12.08 41 LEU B N 1
ATOM 2219 C CA . LEU B 1 23 ? -25.868 -3.486 87.051 1.00 12.89 41 LEU B CA 1
ATOM 2220 C C . LEU B 1 23 ? -25.395 -4.469 88.113 1.00 13.09 41 LEU B C 1
ATOM 2221 O O . LEU B 1 23 ? -25.931 -4.484 89.238 1.00 13.80 41 LEU B O 1
ATOM 2226 N N . VAL B 1 24 ? -24.398 -5.269 87.776 1.00 13.06 42 VAL B N 1
ATOM 2227 C CA . VAL B 1 24 ? -23.886 -6.265 88.707 1.00 13.83 42 VAL B CA 1
ATOM 2228 C C . VAL B 1 24 ? -22.393 -6.069 88.894 1.00 15.56 42 VAL B C 1
ATOM 2229 O O . VAL B 1 24 ? -21.668 -5.588 87.984 1.00 15.36 42 VAL B O 1
ATOM 2233 N N . SER B 1 25 ? -21.942 -6.449 90.072 1.00 15.55 43 SER B N 1
ATOM 2234 C CA . SER B 1 25 ? -20.515 -6.465 90.399 1.00 18.11 43 SER B CA 1
ATOM 2235 C C . SER B 1 25 ? -19.803 -7.631 89.705 1.00 18.62 43 SER B C 1
ATOM 2236 O O . SER B 1 25 ? -20.426 -8.523 89.120 1.00 19.08 43 SER B O 1
ATOM 2239 N N . GLU B 1 26 ? -18.478 -7.684 89.838 1.00 19.50 44 GLU B N 1
ATOM 2240 C CA . GLU B 1 26 ? -17.741 -8.770 89.187 1.00 22.34 44 GLU B CA 1
ATOM 2241 C C . GLU B 1 26 ? -18.120 -10.143 89.717 1.00 22.59 44 GLU B C 1
ATOM 2242 O O . GLU B 1 26 ? -17.947 -11.128 89.022 1.00 25.41 44 GLU B O 1
ATOM 2248 N N . ASN B 1 27 ? -18.680 -10.192 90.921 1.00 22.43 45 ASN B N 1
ATOM 2249 C CA . ASN B 1 27 ? -19.185 -11.432 91.501 1.00 25.37 45 ASN B CA 1
ATOM 2250 C C . ASN B 1 27 ? -20.653 -11.740 91.159 1.00 25.94 45 ASN B C 1
ATOM 2251 O O . ASN B 1 27 ? -21.196 -12.729 91.607 1.00 26.25 45 ASN B O 1
ATOM 2256 N N . GLY B 1 28 ? -21.296 -10.908 90.353 1.00 22.75 46 GLY B N 1
ATOM 2257 C CA . GLY B 1 28 ? -22.670 -11.181 89.912 1.00 23.61 46 GLY B CA 1
ATOM 2258 C C . GLY B 1 28 ? -23.725 -10.645 90.860 1.00 23.16 46 GLY B C 1
ATOM 2259 O O . GLY B 1 28 ? -24.928 -10.871 90.656 1.00 23.70 46 GLY B O 1
ATOM 2260 N N . ASN B 1 29 ? -23.303 -9.917 91.889 1.00 21.22 47 ASN B N 1
ATOM 2261 C CA . ASN B 1 29 ? -24.296 -9.361 92.821 1.00 21.63 47 ASN B CA 1
ATOM 2262 C C . ASN B 1 29 ? -24.986 -8.152 92.189 1.00 19.93 47 ASN B C 1
ATOM 2263 O O . ASN B 1 29 ? -24.341 -7.267 91.636 1.00 17.63 47 ASN B O 1
ATOM 2268 N N . LEU B 1 30 ? -26.304 -8.108 92.292 1.00 19.11 48 LEU B N 1
ATOM 2269 C CA . LEU B 1 30 ? -27.053 -6.973 91.782 1.00 18.31 48 LEU B CA 1
ATOM 2270 C C . LEU B 1 30 ? -26.813 -5.715 92.619 1.00 19.27 48 LEU B C 1
ATOM 2271 O O . LEU B 1 30 ? -27.068 -5.685 93.841 1.00 21.34 48 LEU B O 1
ATOM 2276 N N . ILE B 1 31 ? -26.357 -4.663 91.947 1.00 17.85 49 ILE B N 1
ATOM 2277 C CA A ILE B 1 31 ? -26.066 -3.376 92.568 0.50 17.54 49 ILE B CA 1
ATOM 2278 C CA B ILE B 1 31 ? -26.084 -3.376 92.583 0.50 17.87 49 ILE B CA 1
ATOM 2279 C C . ILE B 1 31 ? -27.248 -2.429 92.368 1.00 18.12 49 ILE B C 1
ATOM 2280 O O . ILE B 1 31 ? -27.600 -1.643 93.246 1.00 19.84 49 ILE B O 1
ATOM 2289 N N . GLN B 1 32 ? -27.818 -2.440 91.178 1.00 15.93 50 GLN B N 1
ATOM 2290 C CA . GLN B 1 32 ? -28.929 -1.582 90.885 1.00 16.70 50 GLN B CA 1
ATOM 2291 C C . GLN B 1 32 ? -29.651 -2.230 89.738 1.00 16.75 50 GLN B C 1
ATOM 2292 O O . GLN B 1 32 ? -29.029 -2.871 88.907 1.00 16.24 50 GLN B O 1
ATOM 2298 N N . GLY B 1 33 ? -30.968 -2.099 89.701 1.00 17.49 51 GLY B N 1
ATOM 2299 C CA . GLY B 1 33 ? -31.730 -2.762 88.666 1.00 16.64 51 GLY B CA 1
ATOM 2300 C C . GLY B 1 33 ? -33.143 -2.228 88.543 1.00 16.18 51 GLY B C 1
ATOM 2301 O O . GLY B 1 33 ? -33.647 -1.519 89.456 1.00 16.41 51 GLY B O 1
ATOM 2302 N N . TYR B 1 34 ? -33.765 -2.540 87.412 1.00 15.00 52 TYR B N 1
ATOM 2303 C CA . TYR B 1 34 ? -35.158 -2.173 87.156 1.00 14.42 52 TYR B CA 1
ATOM 2304 C C . TYR B 1 34 ? -35.707 -3.178 86.160 1.00 14.09 52 TYR B C 1
ATOM 2305 O O . TYR B 1 34 ? -35.098 -3.412 85.103 1.00 13.89 52 TYR B O 1
ATOM 2314 N N . ARG B 1 35 ? -36.823 -3.855 86.481 1.00 14.04 53 ARG B N 1
ATOM 2315 C CA . ARG B 1 35 ? -37.245 -5.013 85.709 1.00 14.65 53 ARG B CA 1
ATOM 2316 C C . ARG B 1 35 ? -36.107 -6.009 85.488 1.00 14.72 53 ARG B C 1
ATOM 2317 O O . ARG B 1 35 ? -36.014 -6.669 84.460 1.00 14.51 53 ARG B O 1
ATOM 2325 N N . ALA B 1 36 ? -35.254 -6.124 86.476 1.00 14.67 54 ALA B N 1
ATOM 2326 C CA . ALA B 1 36 ? -34.038 -6.920 86.316 1.00 14.55 54 ALA B CA 1
ATOM 2327 C C . ALA B 1 36 ? -34.320 -8.396 86.079 1.00 14.82 54 ALA B C 1
ATOM 2328 O O . ALA B 1 36 ? -33.507 -9.077 85.460 1.00 14.90 54 ALA B O 1
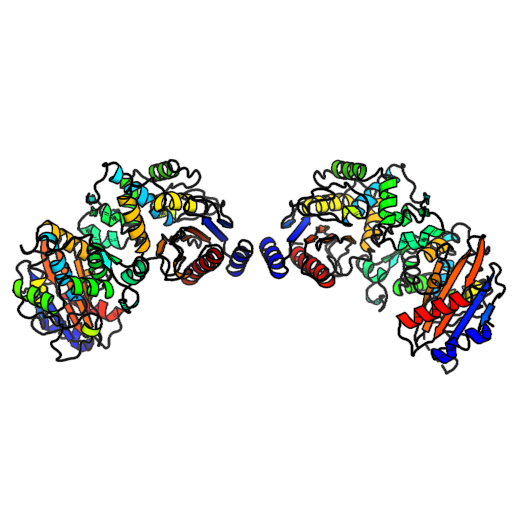ATOM 2330 N N . ASN B 1 37 ? -35.443 -8.920 86.592 1.00 16.06 55 ASN B N 1
ATOM 2331 C CA . ASN B 1 37 ? -35.801 -10.313 86.426 1.00 17.06 55 ASN B CA 1
ATOM 2332 C C . ASN B 1 37 ? -36.962 -10.554 85.498 1.00 16.74 55 ASN B C 1
ATOM 2333 O O . ASN B 1 37 ? -37.546 -11.633 85.552 1.00 17.02 55 ASN B O 1
ATOM 2338 N N . GLU B 1 38 ? -37.281 -9.579 84.648 1.00 15.76 56 GLU B N 1
ATOM 2339 C CA . GLU B 1 38 ? -38.281 -9.748 83.612 1.00 15.36 56 GLU B CA 1
ATOM 2340 C C . GLU B 1 38 ? -37.638 -10.167 82.302 1.00 14.66 56 GLU B C 1
ATOM 2341 O O . GLU B 1 38 ? -36.529 -9.753 82.019 1.00 13.33 56 GLU B O 1
ATOM 2347 N N . ARG B 1 39 ? -38.334 -10.990 81.529 1.00 14.35 57 ARG B N 1
ATOM 2348 C CA . ARG B 1 39 ? -37.865 -11.471 80.262 1.00 13.62 57 ARG B CA 1
ATOM 2349 C C . ARG B 1 39 ? -37.904 -10.417 79.164 1.00 14.11 57 ARG B C 1
ATOM 2350 O O . ARG B 1 39 ? -38.890 -9.690 78.986 1.00 14.01 57 ARG B O 1
ATOM 2358 N N . PHE B 1 40 ? -36.810 -10.404 78.407 1.00 13.37 58 PHE B N 1
ATOM 2359 C CA . PHE B 1 40 ? -36.684 -9.652 77.181 1.00 12.22 58 PHE B CA 1
ATOM 2360 C C . PHE B 1 40 ? -36.057 -10.539 76.112 1.00 12.19 58 PHE B C 1
ATOM 2361 O O . PHE B 1 40 ? -35.325 -11.474 76.459 1.00 12.88 58 PHE B O 1
ATOM 2369 N N . ALA B 1 41 ? -36.306 -10.239 74.831 1.00 12.33 59 ALA B N 1
ATOM 2370 C CA . ALA B 1 41 ? -35.668 -10.935 73.723 1.00 12.88 59 ALA B CA 1
ATOM 2371 C C . ALA B 1 41 ? -34.166 -10.695 73.839 1.00 12.48 59 ALA B C 1
ATOM 2372 O O . ALA B 1 41 ? -33.755 -9.555 74.133 1.00 13.11 59 ALA B O 1
ATOM 2374 N N . MET B 1 42 ? -33.368 -11.738 73.614 1.00 12.65 60 MET B N 1
ATOM 2375 C CA . MET B 1 42 ? -31.911 -11.531 73.579 1.00 13.20 60 MET B CA 1
ATOM 2376 C C . MET B 1 42 ? -31.464 -10.705 72.372 1.00 13.41 60 MET B C 1
ATOM 2377 O O . MET B 1 42 ? -30.515 -9.899 72.445 1.00 13.23 60 MET B O 1
ATOM 2382 N N . CYS B 1 43 ? -32.115 -10.913 71.239 1.00 14.13 61 CYS B N 1
ATOM 2383 C CA . CYS B 1 43 ? -31.681 -10.358 69.965 1.00 15.15 61 CYS B CA 1
ATOM 2384 C C . CYS B 1 43 ? -30.178 -10.816 69.872 1.00 13.48 61 CYS B C 1
ATOM 2385 O O . CYS B 1 43 ? -29.778 -11.876 70.398 1.00 13.18 61 CYS B O 1
ATOM 2388 N N . SER B 1 44 ? -29.327 -9.991 69.312 1.00 12.39 62 SER B N 1
ATOM 2389 C CA . SER B 1 44 ? -27.957 -10.412 69.058 1.00 12.34 62 SER B CA 1
ATOM 2390 C C . SER B 1 44 ? -27.106 -10.515 70.290 1.00 11.27 62 SER B C 1
ATOM 2391 O O . SER B 1 44 ? -25.963 -10.950 70.167 1.00 10.18 62 SER B O 1
ATOM 2394 N N . THR B 1 45 ? -27.595 -10.142 71.462 1.00 10.53 63 THR B N 1
ATOM 2395 C CA . THR B 1 45 ? -26.798 -10.337 72.666 1.00 10.79 63 THR B CA 1
ATOM 2396 C C . THR B 1 45 ? -26.442 -11.817 72.942 1.00 10.53 63 THR B C 1
ATOM 2397 O O . THR B 1 45 ? -25.432 -12.065 73.612 1.00 11.46 63 THR B O 1
ATOM 2401 N N . PHE B 1 46 ? -27.160 -12.798 72.369 1.00 10.71 64 PHE B N 1
ATOM 2402 C CA . PHE B 1 46 ? -26.760 -14.204 72.527 1.00 11.05 64 PHE B CA 1
ATOM 2403 C C . PHE B 1 46 ? -25.386 -14.549 71.903 1.00 10.05 64 PHE B C 1
ATOM 2404 O O . PHE B 1 46 ? -24.801 -15.564 72.233 1.00 10.41 64 PHE B O 1
ATOM 2412 N N . LYS B 1 47 ? -24.925 -13.716 70.967 1.00 10.05 65 LYS B N 1
ATOM 2413 C CA . LYS B 1 47 ? -23.680 -13.988 70.262 1.00 10.24 65 LYS B CA 1
ATOM 2414 C C . LYS B 1 47 ? -22.481 -13.921 71.203 1.00 10.24 65 LYS B C 1
ATOM 2415 O O . LYS B 1 47 ? -21.466 -14.567 70.955 1.00 9.18 65 LYS B O 1
ATOM 2421 N N . LEU B 1 48 ? -22.593 -13.178 72.290 1.00 10.44 66 LEU B N 1
ATOM 2422 C CA . LEU B 1 48 ? -21.516 -13.148 73.311 1.00 10.61 66 LEU B CA 1
ATOM 2423 C C . LEU B 1 48 ? -21.297 -14.543 73.976 1.00 10.85 66 LEU B C 1
ATOM 2424 O O . LEU B 1 48 ? -20.245 -15.145 73.852 1.00 11.24 66 LEU B O 1
ATOM 2429 N N . PRO B 1 49 ? -22.330 -15.107 74.597 1.00 10.85 67 PRO B N 1
ATOM 2430 C CA . PRO B 1 49 ? -22.131 -16.442 75.183 1.00 10.97 67 PRO B CA 1
ATOM 2431 C C . PRO B 1 49 ? -21.883 -17.524 74.125 1.00 10.37 67 PRO B C 1
ATOM 2432 O O . PRO B 1 49 ? -21.167 -18.481 74.368 1.00 10.61 67 PRO B O 1
ATOM 2436 N N . LEU B 1 50 ? -22.398 -17.366 72.918 1.00 10.07 68 LEU B N 1
ATOM 2437 C CA . LEU B 1 50 ? -22.070 -18.285 71.844 1.00 10.85 68 LEU B CA 1
ATOM 2438 C C . LEU B 1 50 ? -20.595 -18.301 71.539 1.00 10.47 68 LEU B C 1
ATOM 2439 O O . LEU B 1 50 ? -19.993 -19.371 71.399 1.00 10.66 68 LEU B O 1
ATOM 2444 N N . ALA B 1 51 ? -20.011 -17.111 71.452 1.00 10.48 69 ALA B N 1
ATOM 2445 C CA . ALA B 1 51 ? -18.584 -16.990 71.196 1.00 10.08 69 ALA B CA 1
ATOM 2446 C C . ALA B 1 51 ? -17.821 -17.671 72.320 1.00 10.40 69 ALA B C 1
ATOM 2447 O O . ALA B 1 51 ? -16.854 -18.345 72.034 1.00 10.07 69 ALA B O 1
ATOM 2449 N N . ALA B 1 52 ? -18.262 -17.478 73.575 1.00 10.94 70 ALA B N 1
ATOM 2450 C CA . ALA B 1 52 ? -17.571 -18.120 74.716 1.00 11.61 70 ALA B CA 1
ATOM 2451 C C . ALA B 1 52 ? -17.637 -19.638 74.574 1.00 11.68 70 ALA B C 1
ATOM 2452 O O . ALA B 1 52 ? -16.665 -20.323 74.849 1.00 13.27 70 ALA B O 1
ATOM 2454 N N . LEU B 1 53 ? -18.762 -20.157 74.143 1.00 11.36 71 LEU B N 1
ATOM 2455 C CA . LEU B 1 53 ? -18.904 -21.595 73.929 1.00 11.43 71 LEU B CA 1
ATOM 2456 C C . LEU B 1 53 ? -17.979 -22.112 72.860 1.00 12.46 71 LEU B C 1
ATOM 2457 O O . LEU B 1 53 ? -17.280 -23.124 73.027 1.00 12.97 71 LEU B O 1
ATOM 2462 N N . VAL B 1 54 ? -17.894 -21.423 71.748 1.00 11.78 72 VAL B N 1
ATOM 2463 C CA . VAL B 1 54 ? -16.959 -21.836 70.736 1.00 12.18 72 VAL B CA 1
ATOM 2464 C C . VAL B 1 54 ? -15.495 -21.810 71.210 1.00 12.65 72 VAL B C 1
ATOM 2465 O O . VAL B 1 54 ? -14.729 -22.765 70.959 1.00 12.80 72 VAL B O 1
ATOM 2469 N N . LEU B 1 55 ? -15.097 -20.709 71.843 1.00 12.12 73 LEU B N 1
ATOM 2470 C CA . LEU B 1 55 ? -13.719 -20.598 72.375 1.00 13.23 73 LEU B CA 1
ATOM 2471 C C . LEU B 1 55 ? -13.431 -21.722 73.384 1.00 14.32 73 LEU B C 1
ATOM 2472 O O . LEU B 1 55 ? -12.323 -22.298 73.394 1.00 15.09 73 LEU B O 1
ATOM 2477 N N . SER B 1 56 ? -14.404 -22.053 74.206 1.00 13.81 74 SER B N 1
ATOM 2478 C CA A SER B 1 56 ? -14.286 -23.180 75.144 0.50 15.73 74 SER B CA 1
ATOM 2479 C CA B SER B 1 56 ? -14.252 -23.165 75.127 0.50 14.76 74 SER B CA 1
ATOM 2480 C C . SER B 1 56 ? -14.138 -24.505 74.407 1.00 15.62 74 SER B C 1
ATOM 2481 O O . SER B 1 56 ? -13.360 -25.364 74.824 1.00 16.98 74 SER B O 1
ATOM 2486 N N . ARG B 1 57 ? -14.859 -24.692 73.316 1.00 15.27 75 ARG B N 1
ATOM 2487 C CA . ARG B 1 57 ? -14.705 -25.932 72.536 1.00 15.42 75 ARG B CA 1
ATOM 2488 C C . ARG B 1 57 ? -13.322 -26.046 71.927 1.00 16.47 75 ARG B C 1
ATOM 2489 O O . ARG B 1 57 ? -12.720 -27.153 71.901 1.00 16.43 75 ARG B O 1
ATOM 2497 N N . ILE B 1 58 ? -12.781 -24.912 71.483 1.00 14.89 76 ILE B N 1
ATOM 2498 C CA . ILE B 1 58 ? -11.400 -24.876 70.987 1.00 15.65 76 ILE B CA 1
ATOM 2499 C C . ILE B 1 58 ? -10.448 -25.319 72.121 1.00 18.62 76 ILE B C 1
ATOM 2500 O O . ILE B 1 58 ? -9.542 -26.148 71.910 1.00 19.52 76 ILE B O 1
ATOM 2505 N N . ASP B 1 59 ? -10.650 -24.809 73.325 1.00 18.41 77 ASP B N 1
ATOM 2506 C CA . ASP B 1 59 ? -9.695 -25.108 74.401 1.00 20.33 77 ASP B CA 1
ATOM 2507 C C . ASP B 1 59 ? -9.769 -26.554 74.824 1.00 21.02 77 ASP B C 1
ATOM 2508 O O . ASP B 1 59 ? -8.771 -27.097 75.267 1.00 24.37 77 ASP B O 1
ATOM 2513 N N . ALA B 1 60 ? -10.943 -27.156 74.694 1.00 20.67 78 ALA B N 1
ATOM 2514 C CA . ALA B 1 60 ? -11.139 -28.564 74.991 1.00 21.12 78 ALA B CA 1
ATOM 2515 C C . ALA B 1 60 ? -10.654 -29.510 73.898 1.00 22.22 78 ALA B C 1
ATOM 2516 O O . ALA B 1 60 ? -10.753 -30.736 74.074 1.00 25.02 78 ALA B O 1
ATOM 2518 N N . GLY B 1 61 ? -10.149 -28.991 72.775 1.00 21.07 79 GLY B N 1
ATOM 2519 C CA . GLY B 1 61 ? -9.674 -29.808 71.686 1.00 21.52 79 GLY B CA 1
ATOM 2520 C C . GLY B 1 61 ? -10.768 -30.322 70.796 1.00 22.28 79 GLY B C 1
ATOM 2521 O O . GLY B 1 61 ? -10.540 -31.238 70.012 1.00 24.46 79 GLY B O 1
ATOM 2522 N N . GLU B 1 62 ? -11.950 -29.735 70.892 1.00 20.19 80 GLU B N 1
ATOM 2523 C CA . GLU B 1 62 ? -13.103 -30.195 70.154 1.00 20.30 80 GLU B CA 1
ATOM 2524 C C . GLU B 1 62 ? -13.282 -29.391 68.863 1.00 19.05 80 GLU B C 1
ATOM 2525 O O . GLU B 1 62 ? -14.104 -29.724 68.041 1.00 19.82 80 GLU B O 1
ATOM 2531 N N . GLU B 1 63 ? -12.528 -28.313 68.724 1.00 16.97 81 GLU B N 1
ATOM 2532 C CA . GLU B 1 63 ? -12.674 -27.412 67.572 1.00 17.23 81 GLU B CA 1
ATOM 2533 C C . GLU B 1 63 ? -11.315 -26.791 67.298 1.00 16.63 81 GLU B C 1
ATOM 2534 O O . GLU B 1 63 ? -10.494 -26.708 68.180 1.00 16.61 81 GLU B O 1
ATOM 2540 N N . ASN B 1 64 ? -11.050 -26.412 66.050 1.00 16.55 82 ASN B N 1
ATOM 2541 C CA . ASN B 1 64 ? -9.798 -25.770 65.682 1.00 16.56 82 ASN B CA 1
ATOM 2542 C C . ASN B 1 64 ? -10.110 -24.333 65.223 1.00 16.16 82 ASN B C 1
ATOM 2543 O O . ASN B 1 64 ? -11.052 -24.115 64.483 1.00 14.84 82 ASN B O 1
ATOM 2548 N N . PRO B 1 65 ? -9.346 -23.337 65.677 1.00 16.14 83 PRO B N 1
ATOM 2549 C CA . PRO B 1 65 ? -9.718 -21.968 65.293 1.00 15.98 83 PRO B CA 1
ATOM 2550 C C . PRO B 1 65 ? -9.590 -21.684 63.818 1.00 16.27 83 PRO B C 1
ATOM 2551 O O . PRO B 1 65 ? -10.206 -20.716 63.301 1.00 15.57 83 PRO B O 1
ATOM 2555 N N . GLU B 1 66 ? -8.818 -22.510 63.102 1.00 15.54 84 GLU B N 1
ATOM 2556 C CA . GLU B 1 66 ? -8.625 -22.310 61.675 1.00 15.66 84 GLU B CA 1
ATOM 2557 C C . GLU B 1 66 ? -9.431 -23.260 60.818 1.00 15.22 84 GLU B C 1
ATOM 2558 O O . GLU B 1 66 ? -9.297 -23.286 59.622 1.00 15.84 84 GLU B O 1
ATOM 2564 N N . ARG B 1 67 ? -10.303 -24.022 61.431 1.00 14.07 85 ARG B N 1
ATOM 2565 C CA . ARG B 1 67 ? -11.172 -24.855 60.619 1.00 13.15 85 ARG B CA 1
ATOM 2566 C C . ARG B 1 67 ? -12.058 -23.977 59.744 1.00 12.85 85 ARG B C 1
ATOM 2567 O O . ARG B 1 67 ? -12.597 -22.919 60.173 1.00 11.76 85 ARG B O 1
ATOM 2575 N N . LYS B 1 68 ? -12.276 -24.439 58.528 1.00 11.54 86 LYS B N 1
ATOM 2576 C CA . LYS B 1 68 ? -13.045 -23.699 57.537 1.00 11.36 86 LYS B CA 1
ATOM 2577 C C . LYS B 1 68 ? -14.484 -24.079 57.599 1.00 12.04 86 LYS B C 1
ATOM 2578 O O . LYS B 1 68 ? -14.863 -25.255 57.461 1.00 12.63 86 LYS B O 1
ATOM 2584 N N . LEU B 1 69 ? -15.334 -23.091 57.810 1.00 11.01 87 LEU B N 1
ATOM 2585 C CA . LEU B 1 69 ? -16.783 -23.294 57.871 1.00 11.01 87 LEU B CA 1
ATOM 2586 C C . LEU B 1 69 ? -17.340 -22.899 56.550 1.00 11.63 87 LEU B C 1
ATOM 2587 O O . LEU B 1 69 ? -17.430 -21.720 56.202 1.00 11.96 87 LEU B O 1
ATOM 2592 N N . HIS B 1 70 ? -17.737 -23.905 55.784 1.00 12.77 88 HIS B N 1
ATOM 2593 C CA . HIS B 1 70 ? -18.154 -23.673 54.414 1.00 13.43 88 HIS B CA 1
ATOM 2594 C C . HIS B 1 70 ? -19.602 -23.236 54.331 1.00 12.61 88 HIS B C 1
ATOM 2595 O O . HIS B 1 70 ? -20.443 -23.616 55.137 1.00 14.17 88 HIS B O 1
ATOM 2602 N N . TYR B 1 71 ? -19.882 -22.398 53.358 1.00 11.96 89 TYR B N 1
ATOM 2603 C CA . TYR B 1 71 ? -21.249 -21.968 53.071 1.00 11.99 89 TYR B CA 1
ATOM 2604 C C . TYR B 1 71 ? -21.350 -21.396 51.656 1.00 13.64 89 TYR B C 1
ATOM 2605 O O . TYR B 1 71 ? -20.348 -21.127 51.014 1.00 12.69 89 TYR B O 1
ATOM 2614 N N . ASP B 1 72 ? -22.574 -21.235 51.180 1.00 14.13 90 ASP B N 1
ATOM 2615 C CA . ASP B 1 72 ? -22.796 -20.636 49.862 1.00 17.64 90 ASP B CA 1
ATOM 2616 C C . ASP B 1 72 ? -23.782 -19.489 49.969 1.00 16.89 90 ASP B C 1
ATOM 2617 O O . ASP B 1 72 ? -24.234 -19.111 51.083 1.00 15.09 90 ASP B O 1
ATOM 2622 N N . SER B 1 73 ? -24.125 -18.908 48.822 1.00 18.50 91 SER B N 1
ATOM 2623 C CA . SER B 1 73 ? -25.000 -17.757 48.804 1.00 20.01 91 SER B CA 1
ATOM 2624 C C . SER B 1 73 ? -26.366 -17.962 49.448 1.00 19.29 91 SER B C 1
ATOM 2625 O O . SER B 1 73 ? -26.916 -17.027 50.026 1.00 18.07 91 SER B O 1
ATOM 2628 N N . ALA B 1 74 ? -26.893 -19.178 49.367 1.00 19.70 92 ALA B N 1
ATOM 2629 C CA . ALA B 1 74 ? -28.146 -19.514 50.004 1.00 21.04 92 ALA B CA 1
ATOM 2630 C C . ALA B 1 74 ? -28.124 -19.358 51.529 1.00 21.07 92 ALA B C 1
ATOM 2631 O O . ALA B 1 74 ? -29.166 -19.140 52.148 1.00 21.78 92 ALA B O 1
ATOM 2633 N N . PHE B 1 75 ? -26.934 -19.418 52.135 1.00 18.75 93 PHE B N 1
ATOM 2634 C CA . PHE B 1 75 ? -26.790 -19.340 53.590 1.00 17.77 93 PHE B CA 1
ATOM 2635 C C . PHE B 1 75 ? -26.722 -17.897 54.063 1.00 18.15 93 PHE B C 1
ATOM 2636 O O . PHE B 1 75 ? -26.721 -17.602 55.274 1.00 18.69 93 PHE B O 1
ATOM 2644 N N . LEU B 1 76 ? -26.647 -16.979 53.110 1.00 17.24 94 LEU B N 1
ATOM 2645 C CA . LEU B 1 76 ? -26.542 -15.560 53.485 1.00 17.67 94 LEU B CA 1
ATOM 2646 C C . LEU B 1 76 ? -27.824 -15.078 54.145 1.00 20.10 94 LEU B C 1
ATOM 2647 O O . LEU B 1 76 ? -28.902 -15.666 54.021 1.00 20.11 94 LEU B O 1
ATOM 2652 N N . GLU B 1 77 ? -27.675 -14.027 54.932 1.00 18.88 95 GLU B N 1
ATOM 2653 C CA . GLU B 1 77 ? -28.797 -13.380 55.583 1.00 17.71 95 GLU B CA 1
ATOM 2654 C C . GLU B 1 77 ? -28.825 -11.926 55.142 1.00 17.44 95 GLU B C 1
ATOM 2655 O O . GLU B 1 77 ? -27.868 -11.420 54.561 1.00 16.58 95 GLU B O 1
ATOM 2661 N N . GLU B 1 78 ? -29.938 -11.264 55.390 1.00 15.30 96 GLU B N 1
ATOM 2662 C CA . GLU B 1 78 ? -30.088 -9.857 54.990 1.00 15.43 96 GLU B CA 1
ATOM 2663 C C . GLU B 1 78 ? -29.007 -8.979 55.607 1.00 14.63 96 GLU B C 1
ATOM 2664 O O . GLU B 1 78 ? -28.459 -8.091 54.957 1.00 16.96 96 GLU B O 1
ATOM 2670 N N . TYR B 1 79 ? -28.696 -9.229 56.870 1.00 13.82 97 TYR B N 1
ATOM 2671 C CA . TYR B 1 79 ? -27.590 -8.554 57.515 1.00 12.80 97 TYR B CA 1
ATOM 2672 C C . TYR B 1 79 ? -26.456 -9.575 57.754 1.00 11.83 97 TYR B C 1
ATOM 2673 O O . TYR B 1 79 ? -26.469 -10.380 58.704 1.00 11.89 97 TYR B O 1
ATOM 2682 N N . ALA B 1 80 ? -25.445 -9.494 56.892 1.00 10.46 98 ALA B N 1
ATOM 2683 C CA . ALA B 1 80 ? -24.329 -10.428 56.925 1.00 10.65 98 ALA B CA 1
ATOM 2684 C C . ALA B 1 80 ? -23.139 -9.796 56.166 1.00 10.22 98 ALA B C 1
ATOM 2685 O O . ALA B 1 80 ? -22.691 -10.289 55.146 1.00 10.13 98 ALA B O 1
ATOM 2687 N N . PRO B 1 81 ? -22.646 -8.665 56.683 1.00 10.40 99 PRO B N 1
ATOM 2688 C CA . PRO B 1 81 ? -21.708 -7.883 55.873 1.00 11.32 99 PRO B CA 1
ATOM 2689 C C . PRO B 1 81 ? -20.378 -8.556 55.621 1.00 10.64 99 PRO B C 1
ATOM 2690 O O . PRO B 1 81 ? -19.827 -8.446 54.522 1.00 11.18 99 PRO B O 1
ATOM 2694 N N . ALA B 1 82 ? -19.901 -9.306 56.600 1.00 10.11 100 ALA B N 1
ATOM 2695 C CA . ALA B 1 82 ? -18.639 -10.053 56.450 1.00 10.35 100 ALA B CA 1
ATOM 2696 C C . ALA B 1 82 ? -18.872 -11.294 55.594 1.00 10.15 100 ALA B C 1
ATOM 2697 O O . ALA B 1 82 ? -18.110 -11.594 54.681 1.00 9.75 100 ALA B O 1
ATOM 2699 N N . ALA B 1 83 ? -19.930 -12.036 55.871 1.00 9.28 101 ALA B N 1
ATOM 2700 C CA . ALA B 1 83 ? -20.176 -13.261 55.123 1.00 9.74 101 ALA B CA 1
ATOM 2701 C C . ALA B 1 83 ? -20.420 -12.996 53.642 1.00 9.75 101 ALA B C 1
ATOM 2702 O O . ALA B 1 83 ? -20.010 -13.788 52.787 1.00 9.82 101 ALA B O 1
ATOM 2704 N N . LYS B 1 84 ? -21.045 -11.851 53.330 1.00 9.89 102 LYS B N 1
ATOM 2705 C CA . LYS B 1 84 ? -21.174 -11.456 51.903 1.00 10.85 102 LYS B CA 1
ATOM 2706 C C . LYS B 1 84 ? -19.813 -11.202 51.227 1.00 9.87 102 LYS B C 1
ATOM 2707 O O . LYS B 1 84 ? -19.641 -11.447 50.031 1.00 11.26 102 LYS B O 1
ATOM 2713 N N . ARG B 1 85 ? -18.873 -10.657 51.994 1.00 9.54 103 ARG B N 1
ATOM 2714 C CA . ARG B 1 85 ? -17.552 -10.405 51.463 1.00 10.19 103 ARG B CA 1
ATOM 2715 C C . ARG B 1 85 ? -16.750 -11.703 51.199 1.00 9.99 103 ARG B C 1
ATOM 2716 O O . ARG B 1 85 ? -15.982 -11.813 50.225 1.00 11.20 103 ARG B O 1
ATOM 2724 N N . TYR B 1 86 ? -16.901 -12.697 52.087 1.00 9.15 104 TYR B N 1
ATOM 2725 C CA . TYR B 1 86 ? -16.160 -13.933 51.980 1.00 9.65 104 TYR B CA 1
ATOM 2726 C C . TYR B 1 86 ? -16.842 -15.023 51.159 1.00 10.04 104 TYR B C 1
ATOM 2727 O O . TYR B 1 86 ? -16.182 -15.997 50.820 1.00 10.90 104 TYR B O 1
ATOM 2736 N N . VAL B 1 87 ? -18.118 -14.861 50.813 1.00 10.34 105 VAL B N 1
ATOM 2737 C CA . VAL B 1 87 ? -18.867 -15.979 50.202 1.00 11.68 105 VAL B CA 1
ATOM 2738 C C . VAL B 1 87 ? -18.214 -16.564 48.939 1.00 11.77 105 VAL B C 1
ATOM 2739 O O . VAL B 1 87 ? -18.250 -17.802 48.724 1.00 12.34 105 VAL B O 1
ATOM 2743 N N . ALA B 1 88 ? -17.597 -15.716 48.118 1.00 11.41 106 ALA B N 1
ATOM 2744 C CA . ALA B 1 88 ? -17.019 -16.230 46.881 1.00 11.49 106 ALA B CA 1
ATOM 2745 C C . ALA B 1 88 ? -15.849 -17.179 47.151 1.00 11.69 106 ALA B C 1
ATOM 2746 O O . ALA B 1 88 ? -15.495 -17.964 46.305 1.00 12.62 106 ALA B O 1
ATOM 2748 N N . THR B 1 89 ? -15.240 -17.125 48.346 1.00 10.59 107 THR B N 1
ATOM 2749 C CA . THR B 1 89 ? -14.163 -18.063 48.748 1.00 11.52 107 THR B CA 1
ATOM 2750 C C . THR B 1 89 ? -14.719 -19.395 49.240 1.00 11.12 107 THR B C 1
ATOM 2751 O O . THR B 1 89 ? -13.994 -20.378 49.350 1.00 14.08 107 THR B O 1
ATOM 2755 N N . GLY B 1 90 ? -15.985 -19.364 49.598 1.00 11.11 108 GLY B N 1
ATOM 2756 C CA . GLY B 1 90 ? -16.698 -20.527 50.039 1.00 12.12 108 GLY B CA 1
ATOM 2757 C C . GLY B 1 90 ? -16.658 -20.831 51.505 1.00 12.03 108 GLY B C 1
ATOM 2758 O O . GLY B 1 90 ? -17.275 -21.811 51.917 1.00 11.92 108 GLY B O 1
ATOM 2759 N N . TYR B 1 91 ? -15.966 -20.017 52.344 1.00 10.13 109 TYR B N 1
ATOM 2760 C CA . TYR B 1 91 ? -15.874 -20.309 53.766 1.00 10.10 109 TYR B CA 1
ATOM 2761 C C . TYR B 1 91 ? -15.502 -19.057 54.553 1.00 9.46 109 TYR B C 1
ATOM 2762 O O . TYR B 1 91 ? -14.981 -18.081 53.993 1.00 9.88 109 TYR B O 1
ATOM 2771 N N . MET B 1 92 ? -15.715 -19.157 55.859 1.00 9.50 110 MET B N 1
ATOM 2772 C CA . MET B 1 92 ? -15.033 -18.337 56.880 1.00 10.16 110 MET B CA 1
ATOM 2773 C C . MET B 1 92 ? -14.464 -19.301 57.921 1.00 10.16 110 MET B C 1
ATOM 2774 O O . MET B 1 92 ? -15.022 -20.338 58.193 1.00 10.71 110 MET B O 1
ATOM 2779 N N . THR B 1 93 ? -13.301 -18.973 58.473 1.00 9.94 111 THR B N 1
ATOM 2780 C CA . THR B 1 93 ? -12.780 -19.798 59.524 1.00 10.02 111 THR B CA 1
ATOM 2781 C C . THR B 1 93 ? -13.595 -19.605 60.786 1.00 9.73 111 THR B C 1
ATOM 2782 O O . THR B 1 93 ? -14.328 -18.621 60.928 1.00 9.61 111 THR B O 1
ATOM 2786 N N . VAL B 1 94 ? -13.421 -20.509 61.737 1.00 9.67 112 VAL B N 1
ATOM 2787 C CA . VAL B 1 94 ? -14.061 -20.382 63.034 1.00 9.87 112 VAL B CA 1
ATOM 2788 C C . VAL B 1 94 ? -13.704 -19.028 63.633 1.00 9.70 112 VAL B C 1
ATOM 2789 O O . VAL B 1 94 ? -14.568 -18.315 64.126 1.00 9.98 112 VAL B O 1
ATOM 2793 N N . THR B 1 95 ? -12.435 -18.640 63.539 1.00 9.83 113 THR B N 1
ATOM 2794 C CA . THR B 1 95 ? -11.974 -17.372 64.127 1.00 10.64 113 THR B CA 1
ATOM 2795 C C . THR B 1 95 ? -12.601 -16.158 63.449 1.00 10.35 113 THR B C 1
ATOM 2796 O O . THR B 1 95 ? -13.059 -15.236 64.106 1.00 9.98 113 THR B O 1
ATOM 2800 N N . GLU B 1 96 ? -12.629 -16.153 62.125 1.00 9.65 114 GLU B N 1
ATOM 2801 C CA . GLU B 1 96 ? -13.323 -15.095 61.367 1.00 9.39 114 GLU B CA 1
ATOM 2802 C C . GLU B 1 96 ? -14.810 -15.011 61.741 1.00 9.05 114 GLU B C 1
ATOM 2803 O O . GLU B 1 96 ? -15.341 -13.889 61.873 1.00 9.65 114 GLU B O 1
ATOM 2809 N N . ALA B 1 97 ? -15.459 -16.165 61.843 1.00 8.67 115 ALA B N 1
ATOM 2810 C CA . ALA B 1 97 ? -16.865 -16.175 62.235 1.00 8.71 115 ALA B CA 1
ATOM 2811 C C . ALA B 1 97 ? -17.119 -15.611 63.631 1.00 8.80 115 ALA B C 1
ATOM 2812 O O . ALA B 1 97 ? -18.058 -14.832 63.805 1.00 9.41 115 ALA B O 1
ATOM 2814 N N . ILE B 1 98 ? -16.281 -15.963 64.598 1.00 8.57 116 ILE B N 1
ATOM 2815 C CA . ILE B 1 98 ? -16.382 -15.367 65.943 1.00 8.77 116 ILE B CA 1
ATOM 2816 C C . ILE B 1 98 ? -16.241 -13.843 65.862 1.00 9.10 116 ILE B C 1
ATOM 2817 O O . ILE B 1 98 ? -17.038 -13.121 66.408 1.00 8.10 116 ILE B O 1
ATOM 2822 N N . GLN B 1 99 ? -15.204 -13.359 65.190 1.00 8.98 117 GLN B N 1
ATOM 2823 C CA . GLN B 1 99 ? -14.935 -11.923 65.165 1.00 9.32 117 GLN B CA 1
ATOM 2824 C C . GLN B 1 99 ? -16.073 -11.159 64.442 1.00 9.46 117 GLN B C 1
ATOM 2825 O O . GLN B 1 99 ? -16.498 -10.105 64.907 1.00 9.90 117 GLN B O 1
ATOM 2831 N N . SER B 1 100 ? -16.559 -11.717 63.340 1.00 9.24 118 SER B N 1
ATOM 2832 C CA . SER B 1 100 ? -17.622 -11.054 62.590 1.00 9.71 118 SER B CA 1
ATOM 2833 C C . SER B 1 100 ? -18.960 -11.082 63.381 1.00 9.82 118 SER B C 1
ATOM 2834 O O . SER B 1 100 ? -19.704 -10.123 63.410 1.00 8.96 118 SER B O 1
ATOM 2837 N N . ALA B 1 101 ? -19.247 -12.211 64.005 1.00 8.89 119 ALA B N 1
ATOM 2838 C CA . ALA B 1 101 ? -20.492 -12.309 64.782 1.00 9.30 119 ALA B CA 1
ATOM 2839 C C . ALA B 1 101 ? -20.439 -11.317 65.915 1.00 9.33 119 ALA B C 1
ATOM 2840 O O . ALA B 1 101 ? -21.473 -10.727 66.271 1.00 9.34 119 ALA B O 1
ATOM 2842 N N . LEU B 1 102 ? -19.288 -11.173 66.574 1.00 9.23 120 LEU B N 1
ATOM 2843 C CA . LEU B 1 102 ? -19.219 -10.256 67.741 1.00 9.86 120 LEU B CA 1
ATOM 2844 C C . LEU B 1 102 ? -19.136 -8.798 67.349 1.00 10.61 120 LEU B C 1
ATOM 2845 O O . LEU B 1 102 ? -19.885 -7.975 67.873 1.00 12.46 120 LEU B O 1
ATOM 2850 N N . GLN B 1 103 ? -18.242 -8.469 66.440 1.00 9.69 121 GLN B N 1
ATOM 2851 C CA . GLN B 1 103 ? -17.900 -7.055 66.243 1.00 9.77 121 GLN B CA 1
ATOM 2852 C C . GLN B 1 103 ? -18.788 -6.376 65.221 1.00 9.92 121 GLN B C 1
ATOM 2853 O O . GLN B 1 103 ? -18.910 -5.164 65.256 1.00 9.41 121 GLN B O 1
ATOM 2859 N N . LEU B 1 104 ? -19.280 -7.140 64.236 1.00 9.41 122 LEU B N 1
ATOM 2860 C CA . LEU B 1 104 ? -20.227 -6.627 63.246 1.00 9.91 122 LEU B CA 1
ATOM 2861 C C . LEU B 1 104 ? -21.643 -7.149 63.475 1.00 10.21 122 LEU B C 1
ATOM 2862 O O . LEU B 1 104 ? -22.587 -6.615 62.886 1.00 11.25 122 LEU B O 1
ATOM 2867 N N . SER B 1 105 ? -21.816 -8.127 64.349 1.00 10.62 123 SER B N 1
ATOM 2868 C CA . SER B 1 105 ? -23.130 -8.776 64.528 1.00 10.47 123 SER B CA 1
ATOM 2869 C C . SER B 1 105 ? -23.639 -9.508 63.304 1.00 11.01 123 SER B C 1
ATOM 2870 O O . SER B 1 105 ? -24.841 -9.653 63.116 1.00 11.10 123 SER B O 1
ATOM 2873 N N . ASP B 1 106 ? -22.736 -10.002 62.479 1.00 9.63 124 ASP B N 1
ATOM 2874 C CA . ASP B 1 106 ? -23.083 -10.663 61.219 1.00 9.62 124 ASP B CA 1
ATOM 2875 C C . ASP B 1 106 ? -23.950 -11.901 61.535 1.00 9.78 124 ASP B C 1
ATOM 2876 O O . ASP B 1 106 ? -23.571 -12.769 62.333 1.00 10.30 124 ASP B O 1
ATOM 2881 N N . ASN B 1 107 ? -25.132 -11.941 60.952 1.00 9.19 125 ASN B N 1
ATOM 2882 C CA . ASN B 1 107 ? -26.066 -13.023 61.193 1.00 10.23 125 ASN B CA 1
ATOM 2883 C C . ASN B 1 107 ? -25.742 -14.355 60.541 1.00 10.44 125 ASN B C 1
ATOM 2884 O O . ASN B 1 107 ? -26.063 -15.392 61.107 1.00 11.16 125 ASN B O 1
ATOM 2889 N N . ALA B 1 108 ? -25.092 -14.349 59.376 1.00 10.09 126 ALA B N 1
ATOM 2890 C CA . ALA B 1 108 ? -24.675 -15.591 58.760 1.00 10.31 126 ALA B CA 1
ATOM 2891 C C . ALA B 1 108 ? -23.502 -16.180 59.556 1.00 10.03 126 ALA B C 1
ATOM 2892 O O . ALA B 1 108 ? -23.440 -17.386 59.761 1.00 10.55 126 ALA B O 1
ATOM 2894 N N . ALA B 1 109 ? -22.536 -15.345 59.952 1.00 10.64 127 ALA B N 1
ATOM 2895 C CA . ALA B 1 109 ? -21.458 -15.833 60.820 1.00 10.27 127 ALA B CA 1
ATOM 2896 C C . ALA B 1 109 ? -22.014 -16.435 62.098 1.00 9.62 127 ALA B C 1
ATOM 2897 O O . ALA B 1 109 ? -21.574 -17.480 62.551 1.00 9.22 127 ALA B O 1
ATOM 2899 N N . ALA B 1 110 ? -23.039 -15.816 62.689 1.00 9.78 128 ALA B N 1
ATOM 2900 C CA . ALA B 1 110 ? -23.658 -16.364 63.893 1.00 9.98 128 ALA B CA 1
ATOM 2901 C C . ALA B 1 110 ? -24.269 -17.749 63.618 1.00 10.32 128 ALA B C 1
ATOM 2902 O O . ALA B 1 110 ? -24.133 -18.669 64.417 1.00 9.82 128 ALA B O 1
ATOM 2904 N N . ASN B 1 111 ? -24.906 -17.894 62.472 1.00 9.39 129 ASN B N 1
ATOM 2905 C CA . ASN B 1 111 ? -25.481 -19.175 62.106 1.00 10.36 129 ASN B CA 1
ATOM 2906 C C . ASN B 1 111 ? -24.430 -20.239 61.857 1.00 10.73 129 ASN B C 1
ATOM 2907 O O . ASN B 1 111 ? -24.668 -21.418 62.154 1.00 10.97 129 ASN B O 1
ATOM 2912 N N . LEU B 1 112 ? -23.270 -19.869 61.316 1.00 10.26 130 LEU B N 1
ATOM 2913 C CA . LEU B 1 112 ? -22.203 -20.821 61.135 1.00 10.93 130 LEU B CA 1
ATOM 2914 C C . LEU B 1 112 ? -21.724 -21.315 62.453 1.00 10.36 130 LEU B C 1
ATOM 2915 O O . LEU B 1 112 ? -21.443 -22.523 62.626 1.00 11.18 130 LEU B O 1
ATOM 2920 N N . LEU B 1 113 ? -21.709 -20.428 63.458 1.00 10.58 131 LEU B N 1
ATOM 2921 C CA . LEU B 1 113 ? -21.284 -20.863 64.777 1.00 11.21 131 LEU B CA 1
ATOM 2922 C C . LEU B 1 113 ? -22.350 -21.666 65.481 1.00 11.52 131 LEU B C 1
ATOM 2923 O O . LEU B 1 113 ? -22.026 -22.567 66.259 1.00 12.76 131 LEU B O 1
ATOM 2928 N N . LEU B 1 114 ? -23.616 -21.341 65.273 1.00 12.20 132 LEU B N 1
ATOM 2929 C CA . LEU B 1 114 ? -24.686 -22.163 65.884 1.00 12.32 132 LEU B CA 1
ATOM 2930 C C . LEU B 1 114 ? -24.609 -23.586 65.333 1.00 13.53 132 LEU B C 1
ATOM 2931 O O . LEU B 1 114 ? -24.755 -24.560 66.087 1.00 13.08 132 LEU B O 1
ATOM 2936 N N . LYS B 1 115 ? -24.345 -23.723 64.039 1.00 13.01 133 LYS B N 1
ATOM 2937 C CA . LYS B 1 115 ? -24.169 -25.063 63.451 1.00 14.56 133 LYS B CA 1
ATOM 2938 C C . LYS B 1 115 ? -22.980 -25.746 64.093 1.00 14.54 133 LYS B C 1
ATOM 2939 O O . LYS B 1 115 ? -23.035 -26.941 64.456 1.00 14.99 133 LYS B O 1
ATOM 2945 N N . GLU B 1 116 ? -21.922 -24.991 64.329 1.00 13.89 134 GLU B N 1
ATOM 2946 C CA . GLU B 1 116 ? -20.705 -25.571 64.912 1.00 15.14 134 GLU B CA 1
ATOM 2947 C C . GLU B 1 116 ? -20.931 -26.165 66.288 1.00 15.88 134 GLU B C 1
ATOM 2948 O O . GLU B 1 116 ? -20.316 -27.183 66.609 1.00 16.47 134 GLU B O 1
ATOM 2954 N N . VAL B 1 117 ? -21.760 -25.516 67.111 1.00 14.71 135 VAL B N 1
ATOM 2955 C CA . VAL B 1 117 ? -21.942 -25.949 68.503 1.00 15.32 135 VAL B CA 1
ATOM 2956 C C . VAL B 1 117 ? -23.053 -26.959 68.677 1.00 15.93 135 VAL B C 1
ATOM 2957 O O . VAL B 1 117 ? -23.244 -27.471 69.771 1.00 16.76 135 VAL B O 1
ATOM 2961 N N . GLY B 1 118 ? -23.788 -27.204 67.606 1.00 15.68 136 GLY B N 1
ATOM 2962 C CA . GLY B 1 118 ? -24.907 -28.134 67.639 1.00 15.77 136 GLY B CA 1
ATOM 2963 C C . GLY B 1 118 ? -26.276 -27.530 67.723 1.00 16.84 136 GLY B C 1
ATOM 2964 O O . GLY B 1 118 ? -27.237 -28.242 68.016 1.00 20.57 136 GLY B O 1
ATOM 2965 N N . GLY B 1 119 ? -26.399 -26.228 67.493 1.00 14.18 137 GLY B N 1
ATOM 2966 C CA . GLY B 1 119 ? -27.702 -25.592 67.440 1.00 14.68 137 GLY B CA 1
ATOM 2967 C C . GLY B 1 119 ? -28.131 -24.865 68.681 1.00 14.19 137 GLY B C 1
ATOM 2968 O O . GLY B 1 119 ? -27.490 -24.945 69.718 1.00 14.60 137 GLY B O 1
ATOM 2969 N N . PRO B 1 120 ? -29.265 -24.127 68.590 1.00 14.57 138 PRO B N 1
ATOM 2970 C CA . PRO B 1 120 ? -29.837 -23.445 69.748 1.00 14.73 138 PRO B CA 1
ATOM 2971 C C . PRO B 1 120 ? -29.979 -24.304 71.041 1.00 15.76 138 PRO B C 1
ATOM 2972 O O . PRO B 1 120 ? -29.694 -23.826 72.112 1.00 14.73 138 PRO B O 1
ATOM 2976 N N . PRO B 1 121 ? -30.389 -25.583 70.938 1.00 16.06 139 PRO B N 1
ATOM 2977 C CA . PRO B 1 121 ? -30.482 -26.372 72.166 1.00 15.46 139 PRO B CA 1
ATOM 2978 C C . PRO B 1 121 ? -29.158 -26.523 72.912 1.00 15.00 139 PRO B C 1
ATOM 2979 O O . PRO B 1 121 ? -29.124 -26.620 74.141 1.00 14.90 139 PRO B O 1
ATOM 2983 N N . LEU B 1 122 ? -28.079 -26.572 72.166 1.00 15.01 140 LEU B N 1
ATOM 2984 C CA . LEU B 1 122 ? -26.770 -26.740 72.760 1.00 15.73 140 LEU B CA 1
ATOM 2985 C C . LEU B 1 122 ? -26.265 -25.461 73.395 1.00 14.29 140 LEU B C 1
ATOM 2986 O O . LEU B 1 122 ? -25.614 -25.486 74.437 1.00 14.53 140 LEU B O 1
ATOM 2991 N N . LEU B 1 123 ? -26.630 -24.307 72.820 1.00 13.99 141 LEU B N 1
ATOM 2992 C CA . LEU B 1 123 ? -26.346 -23.049 73.514 1.00 12.65 141 LEU B CA 1
ATOM 2993 C C . LEU B 1 123 ? -27.144 -22.914 74.803 1.00 12.97 141 LEU B C 1
ATOM 2994 O O . LEU B 1 123 ? -26.624 -22.479 75.830 1.00 13.86 141 LEU B O 1
ATOM 2999 N N . THR B 1 124 ? -28.414 -23.314 74.767 1.00 13.28 142 THR B N 1
ATOM 3000 C CA . THR B 1 124 ? -29.188 -23.328 75.982 1.00 12.92 142 THR B CA 1
ATOM 3001 C C . THR B 1 124 ? -28.582 -24.254 77.048 1.00 13.35 142 THR B C 1
ATOM 3002 O O . THR B 1 124 ? -28.519 -23.881 78.201 1.00 13.69 142 THR B O 1
ATOM 3006 N N . LYS B 1 125 ? -28.147 -25.445 76.638 1.00 14.48 143 LYS B N 1
ATOM 3007 C CA . LYS B 1 125 ? -27.437 -26.334 77.559 1.00 14.91 143 LYS B CA 1
ATOM 3008 C C . LYS B 1 125 ? -26.184 -25.658 78.166 1.00 15.40 143 LYS B C 1
ATOM 3009 O O . LYS B 1 125 ? -25.835 -25.840 79.362 1.00 14.94 143 LYS B O 1
ATOM 3015 N N . TYR B 1 126 ? -25.482 -24.890 77.342 1.00 13.74 144 TYR B N 1
ATOM 3016 C CA . TYR B 1 126 ? -24.351 -24.139 77.848 1.00 14.23 144 TYR B CA 1
ATOM 3017 C C . TYR B 1 126 ? -24.722 -23.095 78.895 1.00 13.02 144 TYR B C 1
ATOM 3018 O O . TYR B 1 126 ? -24.091 -22.989 79.942 1.00 14.02 144 TYR B O 1
ATOM 3027 N N . PHE B 1 127 ? -25.791 -22.336 78.661 1.00 13.81 145 PHE B N 1
ATOM 3028 C CA . PHE B 1 127 ? -26.267 -21.404 79.655 1.00 13.91 145 PHE B CA 1
ATOM 3029 C C . PHE B 1 127 ? -26.509 -22.145 80.988 1.00 13.91 145 PHE B C 1
ATOM 3030 O O . PHE B 1 127 ? -26.125 -21.677 82.020 1.00 14.55 145 PHE B O 1
ATOM 3038 N N . ARG B 1 128 ? -27.166 -23.294 80.930 1.00 15.32 146 ARG B N 1
ATOM 3039 C CA . ARG B 1 128 ? -27.464 -24.064 82.141 1.00 15.48 146 ARG B CA 1
ATOM 3040 C C . ARG B 1 128 ? -26.195 -24.532 82.844 1.00 16.06 146 ARG B C 1
ATOM 3041 O O . ARG B 1 128 ? -26.096 -24.482 84.089 1.00 17.20 146 ARG B O 1
ATOM 3049 N N . SER B 1 129 ? -25.199 -24.888 82.054 1.00 15.98 147 SER B N 1
ATOM 3050 C CA . SER B 1 129 ? -23.927 -25.377 82.589 1.00 16.24 147 SER B CA 1
ATOM 3051 C C . SER B 1 129 ? -23.207 -24.285 83.402 1.00 16.77 147 SER B C 1
ATOM 3052 O O . SER B 1 129 ? -22.423 -24.580 84.307 1.00 19.77 147 SER B O 1
ATOM 3055 N N . LEU B 1 130 ? -23.453 -23.023 83.042 1.00 16.50 148 LEU B N 1
ATOM 3056 C CA . LEU B 1 130 ? -22.877 -21.878 83.736 1.00 16.43 148 LEU B CA 1
ATOM 3057 C C . LEU B 1 130 ? -23.679 -21.439 84.939 1.00 16.76 148 LEU B C 1
ATOM 3058 O O . LEU B 1 130 ? -23.291 -20.488 85.651 1.00 18.34 148 LEU B O 1
ATOM 3063 N N . GLY B 1 131 ? -24.829 -22.060 85.157 1.00 16.59 149 GLY B N 1
ATOM 3064 C CA . GLY B 1 131 ? -25.691 -21.665 86.260 1.00 17.48 149 GLY B CA 1
ATOM 3065 C C . GLY B 1 131 ? -26.731 -20.614 85.898 1.00 18.41 149 GLY B C 1
ATOM 3066 O O . GLY B 1 131 ? -27.369 -20.045 86.771 1.00 20.99 149 GLY B O 1
ATOM 3067 N N . ASP B 1 132 ? -26.865 -20.334 84.604 1.00 16.98 150 ASP B N 1
ATOM 3068 C CA . ASP B 1 132 ? -27.919 -19.470 84.098 1.00 16.80 150 ASP B CA 1
ATOM 3069 C C . ASP B 1 132 ? -29.135 -20.354 83.843 1.00 16.75 150 ASP B C 1
ATOM 3070 O O . ASP B 1 132 ? -29.168 -21.165 82.911 1.00 16.39 150 ASP B O 1
ATOM 3075 N N . LYS B 1 133 ? -30.137 -20.158 84.688 1.00 18.84 151 LYS B N 1
ATOM 3076 C CA . LYS B 1 133 ? -31.318 -20.975 84.677 1.00 19.31 151 LYS B CA 1
ATOM 3077 C C . LYS B 1 133 ? -32.433 -20.486 83.742 1.00 17.88 151 LYS B C 1
ATOM 3078 O O . LYS B 1 133 ? -33.394 -21.215 83.502 1.00 19.81 151 LYS B O 1
ATOM 3084 N N . VAL B 1 134 ? -32.283 -19.292 83.171 1.00 17.31 152 VAL B N 1
ATOM 3085 C CA . VAL B 1 134 ? -33.364 -18.558 82.532 1.00 17.05 152 VAL B CA 1
ATOM 3086 C C . VAL B 1 134 ? -33.136 -18.376 81.012 1.00 16.06 152 VAL B C 1
ATOM 3087 O O . VAL B 1 134 ? -34.033 -18.565 80.201 1.00 16.45 152 VAL B O 1
ATOM 3091 N N . SER B 1 135 ? -31.911 -18.023 80.622 1.00 15.53 153 SER B N 1
ATOM 3092 C CA . SER B 1 135 ? -31.669 -17.669 79.238 1.00 14.34 153 SER B CA 1
ATOM 3093 C C . SER B 1 135 ? -31.873 -18.905 78.331 1.00 13.67 153 SER B C 1
ATOM 3094 O O . SER B 1 135 ? -31.542 -20.026 78.695 1.00 14.17 153 SER B O 1
ATOM 3097 N N . ARG B 1 136 ? -32.382 -18.686 77.131 1.00 12.03 154 ARG B N 1
ATOM 3098 C CA . ARG B 1 136 ? -32.662 -19.770 76.226 1.00 12.60 154 ARG B CA 1
ATOM 3099 C C . ARG B 1 136 ? -32.611 -19.307 74.802 1.00 12.00 154 ARG B C 1
ATOM 3100 O O . ARG B 1 136 ? -33.143 -18.228 74.494 1.00 13.66 154 ARG B O 1
ATOM 3108 N N . LEU B 1 137 ? -32.012 -20.115 73.928 1.00 11.57 155 LEU B N 1
ATOM 3109 C CA . LEU B 1 137 ? -32.118 -19.876 72.493 1.00 12.10 155 LEU B CA 1
ATOM 3110 C C . LEU B 1 137 ? -32.882 -21.027 71.860 1.00 12.81 155 LEU B C 1
ATOM 3111 O O . LEU B 1 137 ? -32.658 -22.200 72.191 1.00 12.99 155 LEU B O 1
ATOM 3116 N N . ASP B 1 138 ? -33.791 -20.669 70.978 1.00 13.55 156 ASP B N 1
ATOM 3117 C CA . ASP B 1 138 ? -34.713 -21.619 70.365 1.00 13.44 156 ASP B CA 1
ATOM 3118 C C . ASP B 1 138 ? -34.678 -21.645 68.840 1.00 13.69 156 ASP B C 1
ATOM 3119 O O . ASP B 1 138 ? -34.964 -22.681 68.202 1.00 15.55 156 ASP B O 1
ATOM 3124 N N . ARG B 1 139 ? -34.330 -20.501 68.238 1.00 13.50 157 ARG B N 1
ATOM 3125 C CA . ARG B 1 139 ? -34.311 -20.340 66.830 1.00 12.50 157 ARG B CA 1
ATOM 3126 C C . ARG B 1 139 ? -32.974 -19.806 66.383 1.00 13.15 157 ARG B C 1
ATOM 3127 O O . ARG B 1 139 ? -32.255 -19.222 67.173 1.00 12.74 157 ARG B O 1
ATOM 3135 N N . ILE B 1 140 ? -32.683 -19.991 65.114 1.00 12.39 158 ILE B N 1
ATOM 3136 C CA . ILE B 1 140 ? -31.455 -19.417 64.496 1.00 12.56 158 ILE B CA 1
ATOM 3137 C C . ILE B 1 140 ? -31.806 -18.032 63.861 1.00 12.73 158 ILE B C 1
ATOM 3138 O O . ILE B 1 140 ? -32.950 -17.534 63.936 1.00 11.77 158 ILE B O 1
ATOM 3143 N N . GLU B 1 141 ? -30.801 -17.352 63.345 1.00 11.96 159 GLU B N 1
ATOM 3144 C CA . GLU B 1 141 ? -31.048 -16.080 62.640 1.00 11.65 159 GLU B CA 1
ATOM 3145 C C . GLU B 1 141 ? -31.779 -16.351 61.340 1.00 12.08 159 GLU B C 1
ATOM 3146 O O . GLU B 1 141 ? -31.470 -17.334 60.666 1.00 12.37 159 GLU B O 1
ATOM 3152 N N . PRO B 1 142 ? -32.703 -15.460 60.921 1.00 13.66 160 PRO B N 1
ATOM 3153 C CA . PRO B 1 142 ? -33.037 -14.212 61.588 1.00 13.55 160 PRO B CA 1
ATOM 3154 C C . PRO B 1 142 ? -34.299 -14.285 62.453 1.00 14.47 160 PRO B C 1
ATOM 3155 O O . PRO B 1 142 ? -34.645 -13.313 63.116 1.00 13.42 160 PRO B O 1
ATOM 3159 N N . THR B 1 143 ? -34.968 -15.441 62.501 1.00 14.54 161 THR B N 1
ATOM 3160 C CA . THR B 1 143 ? -36.285 -15.458 63.144 1.00 14.18 161 THR B CA 1
ATOM 3161 C C . THR B 1 143 ? -36.250 -15.367 64.649 1.00 13.59 161 THR B C 1
ATOM 3162 O O . THR B 1 143 ? -37.265 -15.051 65.308 1.00 13.67 161 THR B O 1
ATOM 3166 N N . LEU B 1 144 ? -35.073 -15.554 65.246 1.00 11.76 162 LEU B N 1
ATOM 3167 C CA . LEU B 1 144 ? -34.950 -15.365 66.684 1.00 12.58 162 LEU B CA 1
ATOM 3168 C C . LEU B 1 144 ? -35.189 -13.894 67.113 1.00 12.05 162 LEU B C 1
ATOM 3169 O O . LEU B 1 144 ? -35.351 -13.605 68.308 1.00 13.96 162 LEU B O 1
ATOM 3174 N N . ASN B 1 145 ? -35.290 -12.989 66.144 1.00 12.25 163 ASN B N 1
ATOM 3175 C CA . ASN B 1 145 ? -35.501 -11.591 66.431 1.00 12.66 163 ASN B CA 1
ATOM 3176 C C . ASN B 1 145 ? -36.946 -11.092 66.383 1.00 12.96 163 ASN B C 1
ATOM 3177 O O . ASN B 1 145 ? -37.173 -9.884 66.393 1.00 13.49 163 ASN B O 1
ATOM 3182 N N . THR B 1 146 ? -37.917 -11.995 66.328 1.00 13.27 164 THR B N 1
ATOM 3183 C CA . THR B 1 146 ? -39.316 -11.557 66.225 1.00 13.31 164 THR B CA 1
ATOM 3184 C C . THR B 1 146 ? -39.829 -10.698 67.365 1.00 13.63 164 THR B C 1
ATOM 3185 O O . THR B 1 146 ? -40.627 -9.770 67.137 1.00 13.87 164 THR B O 1
ATOM 3189 N N . ASN B 1 147 ? -39.421 -11.015 68.590 1.00 12.28 165 ASN B N 1
ATOM 3190 C CA . ASN B 1 147 ? -39.648 -10.157 69.722 1.00 13.03 165 ASN B CA 1
ATOM 3191 C C . ASN B 1 147 ? -41.113 -9.772 69.892 1.00 14.46 165 ASN B C 1
ATOM 3192 O O . ASN B 1 147 ? -41.422 -8.606 70.030 1.00 14.85 165 ASN B O 1
ATOM 3197 N N . THR B 1 148 ? -41.986 -10.763 69.915 1.00 16.76 166 THR B N 1
ATOM 3198 C CA A THR B 1 148 ? -43.406 -10.530 70.234 0.50 18.18 166 THR B CA 1
ATOM 3199 C CA B THR B 1 148 ? -43.392 -10.471 70.242 0.50 17.79 166 THR B CA 1
ATOM 3200 C C . THR B 1 148 ? -43.681 -10.685 71.731 1.00 19.16 166 THR B C 1
ATOM 3201 O O . THR B 1 148 ? -43.089 -11.540 72.374 1.00 20.27 166 THR B O 1
ATOM 3208 N N . PRO B 1 149 ? -44.583 -9.849 72.312 1.00 21.99 167 PRO B N 1
ATOM 3209 C CA . PRO B 1 149 ? -44.893 -9.997 73.763 1.00 24.15 167 PRO B CA 1
ATOM 3210 C C . PRO B 1 149 ? -45.381 -11.357 74.219 1.00 23.93 167 PRO B C 1
ATOM 3211 O O . PRO B 1 149 ? -46.194 -11.989 73.529 1.00 25.83 167 PRO B O 1
ATOM 3215 N N . GLY B 1 150 ? -44.863 -11.832 75.350 1.00 24.63 168 GLY B N 1
ATOM 3216 C CA . GLY B 1 150 ? -45.278 -13.113 75.926 1.00 26.82 168 GLY B CA 1
ATOM 3217 C C . GLY B 1 150 ? -44.603 -14.347 75.361 1.00 27.56 168 GLY B C 1
ATOM 3218 O O . GLY B 1 150 ? -44.642 -15.415 75.973 1.00 33.16 168 GLY B O 1
ATOM 3219 N N . ASP B 1 151 ? -43.952 -14.212 74.210 1.00 25.54 169 ASP B N 1
ATOM 3220 C CA . ASP B 1 151 ? -43.160 -15.295 73.643 1.00 23.08 169 ASP B CA 1
ATOM 3221 C C . ASP B 1 151 ? -41.864 -15.449 74.453 1.00 22.26 169 ASP B C 1
ATOM 3222 O O . ASP B 1 151 ? -41.031 -14.494 74.511 1.00 25.45 169 ASP B O 1
ATOM 3227 N N . GLU B 1 152 ? -41.671 -16.606 75.080 1.00 19.63 170 GLU B N 1
ATOM 3228 C CA . GLU B 1 152 ? -40.466 -16.843 75.882 1.00 19.37 170 GLU B CA 1
ATOM 3229 C C . GLU B 1 152 ? -39.321 -17.376 75.037 1.00 17.76 170 GLU B C 1
ATOM 3230 O O . GLU B 1 152 ? -38.221 -17.554 75.548 1.00 16.04 170 GLU B O 1
ATOM 3236 N N . ARG B 1 153 ? -39.537 -17.616 73.745 1.00 15.37 171 ARG B N 1
ATOM 3237 C CA . ARG B 1 153 ? -38.418 -18.129 72.935 1.00 15.50 171 ARG B CA 1
ATOM 3238 C C . ARG B 1 153 ? -37.345 -17.055 72.857 1.00 14.57 171 ARG B C 1
ATOM 3239 O O . ARG B 1 153 ? -37.676 -15.904 72.705 1.00 13.84 171 ARG B O 1
ATOM 3247 N N . ASP B 1 154 ? -36.074 -17.489 72.923 1.00 12.95 172 ASP B N 1
ATOM 3248 C CA . ASP B 1 154 ? -34.929 -16.629 72.619 1.00 13.66 172 ASP B CA 1
ATOM 3249 C C . ASP B 1 154 ? -34.878 -15.424 73.524 1.00 12.54 172 ASP B C 1
ATOM 3250 O O . ASP B 1 154 ? -34.542 -14.301 73.096 1.00 12.41 172 ASP B O 1
ATOM 3255 N N . THR B 1 155 ? -35.152 -15.656 74.805 1.00 12.19 173 THR B N 1
ATOM 3256 C CA . THR B 1 155 ? -35.219 -14.607 75.822 1.00 11.98 173 THR B CA 1
ATOM 3257 C C . THR B 1 155 ? -34.169 -14.830 76.912 1.00 11.89 173 THR B C 1
ATOM 3258 O O . THR B 1 155 ? -33.597 -15.904 77.070 1.00 12.37 173 THR B O 1
ATOM 3262 N N . THR B 1 156 ? -33.902 -13.741 77.599 1.00 12.38 174 THR B N 1
ATOM 3263 C CA . THR B 1 156 ? -33.077 -13.690 78.805 1.00 12.28 174 THR B CA 1
ATOM 3264 C C . THR B 1 156 ? -33.735 -12.738 79.778 1.00 13.25 174 THR B C 1
ATOM 3265 O O . THR B 1 156 ? -34.828 -12.259 79.495 1.00 12.52 174 THR B O 1
ATOM 3269 N N . THR B 1 157 ? -33.104 -12.481 80.927 1.00 12.47 175 THR B N 1
ATOM 3270 C CA . THR B 1 157 ? -33.463 -11.336 81.776 1.00 12.42 175 THR B CA 1
ATOM 3271 C C . THR B 1 157 ? -32.227 -10.452 81.891 1.00 12.74 175 THR B C 1
ATOM 3272 O O . THR B 1 157 ? -31.096 -10.931 81.685 1.00 13.87 175 THR B O 1
ATOM 3276 N N . PRO B 1 158 ? -32.416 -9.173 82.188 1.00 11.63 176 PRO B N 1
ATOM 3277 C CA . PRO B 1 158 ? -31.215 -8.351 82.383 1.00 12.54 176 PRO B CA 1
ATOM 3278 C C . PRO B 1 158 ? -30.300 -8.910 83.409 1.00 12.91 176 PRO B C 1
ATOM 3279 O O . PRO B 1 158 ? -29.068 -8.913 83.187 1.00 11.78 176 PRO B O 1
ATOM 3283 N N . MET B 1 159 ? -30.838 -9.366 84.549 1.00 13.00 177 MET B N 1
ATOM 3284 C CA B MET B 1 159 ? -30.013 -9.968 85.599 0.50 14.59 177 MET B CA 1
ATOM 3285 C CA C MET B 1 159 ? -29.980 -9.934 85.581 0.50 14.90 177 MET B CA 1
ATOM 3286 C C . MET B 1 159 ? -29.270 -11.233 85.146 1.00 13.90 177 MET B C 1
ATOM 3287 O O . MET B 1 159 ? -28.046 -11.400 85.385 1.00 12.56 177 MET B O 1
ATOM 3296 N N . SER B 1 160 ? -29.978 -12.153 84.490 1.00 13.47 178 SER B N 1
ATOM 3297 C CA . SER B 1 160 ? -29.331 -13.413 84.097 1.00 14.54 178 SER B CA 1
ATOM 3298 C C . SER B 1 160 ? -28.250 -13.186 83.095 1.00 12.98 178 SER B C 1
ATOM 3299 O O . SER B 1 160 ? -27.177 -13.758 83.204 1.00 13.78 178 SER B O 1
ATOM 3302 N N . MET B 1 161 ? -28.508 -12.339 82.108 1.00 12.44 179 MET B N 1
ATOM 3303 C CA . MET B 1 161 ? -27.442 -12.082 81.148 1.00 13.04 179 MET B CA 1
ATOM 3304 C C . MET B 1 161 ? -26.257 -11.366 81.786 1.00 13.00 179 MET B C 1
ATOM 3305 O O . MET B 1 161 ? -25.100 -11.676 81.493 1.00 11.70 179 MET B O 1
ATOM 3310 N N . ALA B 1 162 ? -26.509 -10.392 82.652 1.00 12.14 180 ALA B N 1
ATOM 3311 C CA . ALA B 1 162 ? -25.392 -9.695 83.310 1.00 12.21 180 ALA B CA 1
ATOM 3312 C C . ALA B 1 162 ? -24.581 -10.650 84.179 1.00 12.07 180 ALA B C 1
ATOM 3313 O O . ALA B 1 162 ? -23.337 -10.582 84.165 1.00 12.43 180 ALA B O 1
ATOM 3315 N N . GLN B 1 163 ? -25.256 -11.544 84.903 1.00 13.12 181 GLN B N 1
ATOM 3316 C CA . GLN B 1 163 ? -24.548 -12.565 85.664 1.00 13.61 181 GLN B CA 1
ATOM 3317 C C . GLN B 1 163 ? -23.766 -13.515 84.773 1.00 13.25 181 GLN B C 1
ATOM 3318 O O . GLN B 1 163 ? -22.676 -13.863 85.103 1.00 13.95 181 GLN B O 1
ATOM 3324 N N . THR 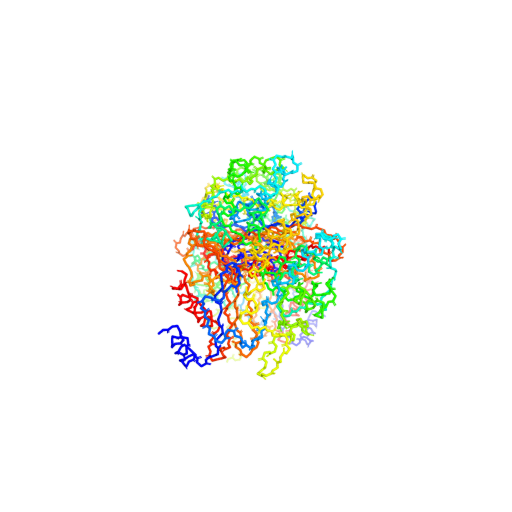B 1 164 ? -24.332 -13.946 83.651 1.00 12.65 182 THR B N 1
ATOM 3325 C CA . THR B 1 164 ? -23.645 -14.864 82.748 1.00 13.05 182 THR B CA 1
ATOM 3326 C C . THR B 1 164 ? -22.417 -14.199 82.164 1.00 12.99 182 THR B C 1
ATOM 3327 O O . THR B 1 164 ? -21.330 -14.762 82.151 1.00 11.92 182 THR B O 1
ATOM 3331 N N . VAL B 1 165 ? -22.598 -12.953 81.735 1.00 12.25 183 VAL B N 1
ATOM 3332 C CA . VAL B 1 165 ? -21.476 -12.182 81.219 1.00 12.41 183 VAL B CA 1
ATOM 3333 C C . VAL B 1 165 ? -20.390 -11.965 82.295 1.00 12.32 183 VAL B C 1
ATOM 3334 O O . VAL B 1 165 ? -19.193 -12.093 81.997 1.00 11.72 183 VAL B O 1
ATOM 3338 N N . SER B 1 166 ? -20.774 -11.678 83.540 1.00 12.14 184 SER B N 1
ATOM 3339 C CA A SER B 1 166 ? -19.746 -11.475 84.569 0.50 13.15 184 SER B CA 1
ATOM 3340 C CA B SER B 1 166 ? -19.767 -11.481 84.595 0.50 13.20 184 SER B CA 1
ATOM 3341 C C . SER B 1 166 ? -18.959 -12.771 84.795 1.00 12.71 184 SER B C 1
ATOM 3342 O O . SER B 1 166 ? -17.767 -12.725 84.985 1.00 13.28 184 SER B O 1
ATOM 3347 N N . LYS B 1 167 ? -19.607 -13.924 84.698 1.00 12.99 185 LYS B N 1
ATOM 3348 C CA . LYS B 1 167 ? -18.901 -15.206 84.883 1.00 13.26 185 LYS B CA 1
ATOM 3349 C C . LYS B 1 167 ? -17.847 -15.384 83.783 1.00 13.20 185 LYS B C 1
ATOM 3350 O O . LYS B 1 167 ? -16.726 -15.765 84.053 1.00 14.68 185 LYS B O 1
ATOM 3356 N N . LEU B 1 168 ? -18.230 -15.060 82.554 1.00 13.01 186 LEU B N 1
ATOM 3357 C CA . LEU B 1 168 ? -17.348 -15.246 81.410 1.00 12.88 186 LEU B CA 1
ATOM 3358 C C . LEU B 1 168 ? -16.198 -14.254 81.369 1.00 13.33 186 LEU B C 1
ATOM 3359 O O . LEU B 1 168 ? -15.061 -14.604 80.992 1.00 13.17 186 LEU B O 1
ATOM 3364 N N . ILE B 1 169 ? -16.490 -12.994 81.714 1.00 12.56 187 ILE B N 1
ATOM 3365 C CA . ILE B 1 169 ? -15.536 -11.908 81.600 1.00 13.70 187 ILE B CA 1
ATOM 3366 C C . ILE B 1 169 ? -14.646 -11.772 82.815 1.00 14.57 187 ILE B C 1
ATOM 3367 O O . ILE B 1 169 ? -13.465 -11.455 82.667 1.00 15.35 187 ILE B O 1
ATOM 3372 N N . PHE B 1 170 ? -15.200 -11.961 84.002 1.00 12.93 188 PHE B N 1
ATOM 3373 C CA . PHE B 1 170 ? -14.440 -11.732 85.216 1.00 13.79 188 PHE B CA 1
ATOM 3374 C C . PHE B 1 170 ? -14.236 -12.983 86.044 1.00 15.40 188 PHE B C 1
ATOM 3375 O O . PHE B 1 170 ? -13.357 -12.985 86.914 1.00 18.68 188 PHE B O 1
ATOM 3383 N N . GLY B 1 171 ? -15.047 -14.011 85.812 1.00 14.96 189 GLY B N 1
ATOM 3384 C CA . GLY B 1 171 ? -14.982 -15.252 86.582 1.00 15.56 189 GLY B CA 1
ATOM 3385 C C . GLY B 1 171 ? -13.977 -16.241 86.040 1.00 15.96 189 GLY B C 1
ATOM 3386 O O . GLY B 1 171 ? -13.263 -15.937 85.073 1.00 14.41 189 GLY B O 1
ATOM 3387 N N . ASP B 1 172 ? -13.948 -17.425 86.653 1.00 16.41 190 ASP B N 1
ATOM 3388 C CA . ASP B 1 172 ? -12.944 -18.456 86.315 1.00 16.64 190 ASP B CA 1
ATOM 3389 C C . ASP B 1 172 ? -13.310 -19.416 85.207 1.00 16.43 190 ASP B C 1
ATOM 3390 O O . ASP B 1 172 ? -12.548 -20.324 84.901 1.00 17.06 190 ASP B O 1
ATOM 3395 N N . THR B 1 173 ? -14.454 -19.162 84.553 1.00 16.38 191 THR B N 1
ATOM 3396 C CA . THR B 1 173 ? -15.035 -20.073 83.605 1.00 17.10 191 THR B CA 1
ATOM 3397 C C . THR B 1 173 ? -14.096 -20.445 82.439 1.00 16.50 191 THR B C 1
ATOM 3398 O O . THR B 1 173 ? -13.853 -21.600 82.148 1.00 18.63 191 THR B O 1
ATOM 3402 N N . LEU B 1 174 ? -13.604 -19.437 81.744 1.00 14.19 192 LEU B N 1
ATOM 3403 C CA . LEU B 1 174 ? -12.795 -19.670 80.557 1.00 13.41 192 LEU B CA 1
ATOM 3404 C C . LEU B 1 174 ? -11.315 -19.830 80.903 1.00 12.04 192 LEU B C 1
ATOM 3405 O O . LEU B 1 174 ? -10.894 -19.398 81.943 1.00 12.29 192 LEU B O 1
ATOM 3410 N N . THR B 1 175 ? -10.557 -20.435 80.015 1.00 11.92 193 THR B N 1
ATOM 3411 C CA . THR B 1 175 ? -9.107 -20.386 80.179 1.00 12.31 193 THR B CA 1
ATOM 3412 C C . THR B 1 175 ? -8.661 -18.940 80.157 1.00 11.74 193 THR B C 1
ATOM 3413 O O . THR B 1 175 ? -9.374 -18.037 79.630 1.00 12.30 193 THR B O 1
ATOM 3417 N N . TYR B 1 176 ? -7.484 -18.655 80.699 1.00 11.52 194 TYR B N 1
ATOM 3418 C CA . TYR B 1 176 ? -7.007 -17.287 80.735 1.00 12.51 194 TYR B CA 1
ATOM 3419 C C . TYR B 1 176 ? -6.880 -16.765 79.280 1.00 11.40 194 TYR B C 1
ATOM 3420 O O . TYR B 1 176 ? -7.237 -15.599 78.965 1.00 10.78 194 TYR B O 1
ATOM 3429 N N . LYS B 1 177 ? -6.438 -17.652 78.393 1.00 12.12 195 LYS B N 1
ATOM 3430 C CA . LYS B 1 177 ? -6.265 -17.314 76.968 1.00 12.16 195 LYS B CA 1
ATOM 3431 C C . LYS B 1 177 ? -7.616 -16.898 76.371 1.00 11.69 195 LYS B C 1
ATOM 3432 O O . LYS B 1 177 ? -7.739 -15.827 75.729 1.00 12.22 195 LYS B O 1
ATOM 3438 N N . SER B 1 178 ? -8.616 -17.718 76.563 1.00 11.44 196 SER B N 1
ATOM 3439 C CA . SER B 1 178 ? -9.913 -17.440 75.926 1.00 11.39 196 SER B CA 1
ATOM 3440 C C . SER B 1 178 ? -10.633 -16.267 76.541 1.00 11.74 196 SER B C 1
ATOM 3441 O O . SER B 1 178 ? -11.319 -15.527 75.828 1.00 10.99 196 SER B O 1
ATOM 3444 N N . LYS B 1 179 ? -10.516 -16.062 77.847 1.00 10.62 197 LYS B N 1
ATOM 3445 C CA . LYS B 1 179 ? -11.039 -14.887 78.513 1.00 11.75 197 LYS B CA 1
ATOM 3446 C C . LYS B 1 179 ? -10.467 -13.643 77.882 1.00 11.63 197 LYS B C 1
ATOM 3447 O O . LYS B 1 179 ? -11.208 -12.704 77.568 1.00 10.98 197 LYS B O 1
ATOM 3453 N N . GLY B 1 180 ? -9.137 -13.617 77.715 1.00 11.43 198 GLY B N 1
ATOM 3454 C CA . GLY B 1 180 ? -8.511 -12.498 77.036 1.00 10.88 198 GLY B CA 1
ATOM 3455 C C . GLY B 1 180 ? -9.003 -12.291 75.626 1.00 10.26 198 GLY B C 1
ATOM 3456 O O . GLY B 1 180 ? -9.311 -11.135 75.242 1.00 10.80 198 GLY B O 1
ATOM 3457 N N . GLN B 1 181 ? -9.125 -13.368 74.853 1.00 10.34 199 GLN B N 1
ATOM 3458 C CA . GLN B 1 181 ? -9.586 -13.248 73.489 1.00 11.35 199 GLN B CA 1
ATOM 3459 C C . GLN B 1 181 ? -10.981 -12.659 73.431 1.00 10.88 199 GLN B C 1
ATOM 3460 O O . GLN B 1 181 ? -11.276 -11.758 72.635 1.00 10.36 199 GLN B O 1
ATOM 3466 N N . LEU B 1 182 ? -11.839 -13.143 74.301 1.00 10.45 200 LEU B N 1
ATOM 3467 C CA . LEU B 1 182 ? -13.232 -12.677 74.286 1.00 9.51 200 LEU B CA 1
ATOM 3468 C C . LEU B 1 182 ? -13.291 -11.191 74.721 1.00 9.28 200 LEU B C 1
ATOM 3469 O O . LEU B 1 182 ? -14.020 -10.379 74.100 1.00 8.94 200 LEU B O 1
ATOM 3474 N N . ARG B 1 183 ? -12.559 -10.817 75.767 1.00 9.49 201 ARG B N 1
ATOM 3475 C CA . ARG B 1 183 ? -12.544 -9.457 76.216 1.00 9.95 201 ARG B CA 1
ATOM 3476 C C . ARG B 1 183 ? -12.070 -8.519 75.135 1.00 9.41 201 ARG B C 1
ATOM 3477 O O . ARG B 1 183 ? -12.719 -7.503 74.873 1.00 8.68 201 ARG B O 1
ATOM 3485 N N . ARG B 1 184 ? -10.946 -8.838 74.495 1.00 9.30 202 ARG B N 1
ATOM 3486 C CA . ARG B 1 184 ? -10.438 -7.985 73.436 1.00 9.45 202 ARG B CA 1
ATOM 3487 C C . ARG B 1 184 ? -11.401 -7.883 72.246 1.00 9.41 202 ARG B C 1
ATOM 3488 O O . ARG B 1 184 ? -11.565 -6.787 71.641 1.00 9.04 202 ARG B O 1
ATOM 3496 N N . LEU B 1 185 ? -12.062 -8.985 71.902 1.00 10.13 203 LEU B N 1
ATOM 3497 C CA . LEU B 1 185 ? -13.048 -8.903 70.826 1.00 9.98 203 LEU B CA 1
ATOM 3498 C C . LEU B 1 185 ? -14.197 -7.930 71.155 1.00 9.80 203 LEU B C 1
ATOM 3499 O O . LEU B 1 185 ? -14.597 -7.108 70.330 1.00 9.33 203 LEU B O 1
ATOM 3504 N N . LEU B 1 186 ? -14.719 -8.033 72.369 1.00 8.49 204 LEU B N 1
ATOM 3505 C CA . LEU B 1 186 ? -15.809 -7.186 72.821 1.00 8.50 204 LEU B CA 1
ATOM 3506 C C . LEU B 1 186 ? -15.429 -5.716 72.930 1.00 8.56 204 LEU B C 1
ATOM 3507 O O . LEU B 1 186 ? -16.225 -4.827 72.628 1.00 9.02 204 LEU B O 1
ATOM 3512 N N . ILE B 1 187 ? -14.192 -5.453 73.369 1.00 8.22 205 ILE B N 1
ATOM 3513 C CA . ILE B 1 187 ? -13.716 -4.083 73.435 1.00 8.95 205 ILE B CA 1
ATOM 3514 C C . ILE B 1 187 ? -13.711 -3.466 72.027 1.00 8.56 205 ILE B C 1
ATOM 3515 O O . ILE B 1 187 ? -14.108 -2.295 71.877 1.00 9.65 205 ILE B O 1
ATOM 3520 N N . GLY B 1 188 ? -13.315 -4.248 71.010 1.00 8.14 206 GLY B N 1
ATOM 3521 C CA . GLY B 1 188 ? -13.316 -3.799 69.631 1.00 8.55 206 GLY B CA 1
ATOM 3522 C C . GLY B 1 188 ? -14.655 -3.910 68.898 1.00 8.93 206 GLY B C 1
ATOM 3523 O O . GLY B 1 188 ? -14.707 -3.682 67.680 1.00 9.88 206 GLY B O 1
ATOM 3524 N N . ASN B 1 189 ? -15.742 -4.189 69.608 1.00 9.11 207 ASN B N 1
ATOM 3525 C CA . ASN B 1 189 ? -17.063 -4.178 68.992 1.00 9.09 207 ASN B CA 1
ATOM 3526 C C . ASN B 1 189 ? -17.260 -2.889 68.229 1.00 9.30 207 ASN B C 1
ATOM 3527 O O . ASN B 1 189 ? -16.926 -1.832 68.727 1.00 9.32 207 ASN B O 1
ATOM 3532 N N . GLN B 1 190 ? -17.790 -2.987 67.035 1.00 9.03 208 GLN B N 1
ATOM 3533 C CA . GLN B 1 190 ? -18.002 -1.817 66.156 1.00 9.53 208 GLN B CA 1
ATOM 3534 C C . GLN B 1 190 ? -19.394 -1.204 66.253 1.00 9.62 208 GLN B C 1
ATOM 3535 O O . GLN B 1 190 ? -19.615 -0.141 65.652 1.00 11.15 208 GLN B O 1
ATOM 3541 N N . THR B 1 191 ? -20.323 -1.829 66.957 1.00 9.65 209 THR B N 1
ATOM 3542 C CA . THR B 1 191 ? -21.725 -1.427 66.885 1.00 9.65 209 THR B CA 1
ATOM 3543 C C . THR B 1 191 ? -22.249 -0.719 68.143 1.00 10.31 209 THR B C 1
ATOM 3544 O O . THR B 1 191 ? -23.441 -0.370 68.211 1.00 11.01 209 THR B O 1
ATOM 3548 N N . GLY B 1 192 ? -21.416 -0.550 69.161 1.00 9.80 210 GLY B N 1
ATOM 3549 C CA . GLY B 1 192 ? -21.869 -0.105 70.468 1.00 10.55 210 GLY B CA 1
ATOM 3550 C C . GLY B 1 192 ? -21.363 1.265 70.889 1.00 11.07 210 GLY B C 1
ATOM 3551 O O . GLY B 1 192 ? -21.441 1.610 72.068 1.00 11.36 210 GLY B O 1
ATOM 3552 N N . ASP B 1 193 ? -20.872 2.063 69.947 1.00 11.17 211 ASP B N 1
ATOM 3553 C CA . ASP B 1 193 ? -20.279 3.365 70.342 1.00 11.35 211 ASP B CA 1
ATOM 3554 C C . ASP B 1 193 ? -21.338 4.348 70.864 1.00 11.46 211 ASP B C 1
ATOM 3555 O O . ASP B 1 193 ? -21.014 5.234 71.654 1.00 13.88 211 ASP B O 1
ATOM 3560 N N . LYS B 1 194 ? -22.592 4.184 70.416 1.00 11.50 212 LYS B N 1
ATOM 3561 C CA . LYS B 1 194 ? -23.661 5.094 70.782 1.00 11.30 212 LYS B CA 1
ATOM 3562 C C . LYS B 1 194 ? -24.579 4.599 71.906 1.00 11.74 212 LYS B C 1
ATOM 3563 O O . LYS B 1 194 ? -25.478 5.324 72.308 1.00 12.30 212 LYS B O 1
ATOM 3569 N N . THR B 1 195 ? -24.293 3.411 72.446 1.00 10.80 213 THR B N 1
ATOM 3570 C CA . THR B 1 195 ? -25.184 2.782 73.421 1.00 11.15 213 THR B CA 1
ATOM 3571 C C . THR B 1 195 ? -24.512 2.836 74.781 1.00 10.44 213 THR B C 1
ATOM 3572 O O . THR B 1 195 ? -24.201 3.946 75.215 1.00 10.75 213 THR B O 1
ATOM 3576 N N . ILE B 1 196 ? -24.312 1.732 75.500 1.00 10.24 214 ILE B N 1
ATOM 3577 C CA . ILE B 1 196 ? -23.818 1.869 76.864 1.00 9.63 214 ILE B CA 1
ATOM 3578 C C . ILE B 1 196 ? -22.532 2.694 76.972 1.00 10.93 214 ILE B C 1
ATOM 3579 O O . ILE B 1 196 ? -22.405 3.541 77.864 1.00 10.84 214 ILE B O 1
ATOM 3584 N N . ARG B 1 197 ? -21.599 2.467 76.054 1.00 12.54 215 ARG B N 1
ATOM 3585 C CA . ARG B 1 197 ? -20.331 3.191 76.054 1.00 14.25 215 ARG B CA 1
ATOM 3586 C C . ARG B 1 197 ? -20.513 4.709 76.113 1.00 14.25 215 ARG B C 1
ATOM 3587 O O . ARG B 1 197 ? -19.704 5.412 76.719 1.00 14.69 215 ARG B O 1
ATOM 3595 N N . ALA B 1 198 ? -21.571 5.209 75.482 1.00 13.51 216 ALA B N 1
ATOM 3596 C CA . ALA B 1 198 ? -21.815 6.634 75.419 1.00 14.43 216 ALA B CA 1
ATOM 3597 C C . ALA B 1 198 ? -22.227 7.247 76.733 1.00 15.94 216 ALA B C 1
ATOM 3598 O O . ALA B 1 198 ? -22.170 8.465 76.891 1.00 18.03 216 ALA B O 1
ATOM 3600 N N . GLY B 1 199 ? -22.698 6.421 77.665 1.00 13.19 217 GLY B N 1
ATOM 3601 C CA . GLY B 1 199 ? -23.024 6.852 79.007 1.00 13.79 217 GLY B CA 1
ATOM 3602 C C . GLY B 1 199 ? -21.955 6.647 80.057 1.00 14.12 217 GLY B C 1
ATOM 3603 O O . GLY B 1 199 ? -22.195 6.872 81.234 1.00 14.97 217 GLY B O 1
ATOM 3604 N N . LEU B 1 200 ? -20.761 6.200 79.639 1.00 12.97 218 LEU B N 1
ATOM 3605 C CA . LEU B 1 200 ? -19.638 5.943 80.555 1.00 14.24 218 LEU B CA 1
ATOM 3606 C C . LEU B 1 200 ? -18.425 6.820 80.250 1.00 14.00 218 LEU B C 1
ATOM 3607 O O . LEU B 1 200 ? -18.226 7.228 79.094 1.00 14.49 218 LEU B O 1
ATOM 3612 N N . PRO B 1 201 ? -17.625 7.126 81.285 1.00 14.85 219 PRO B N 1
ATOM 3613 C CA . PRO B 1 201 ? -16.447 7.936 81.014 1.00 15.18 219 PRO B CA 1
ATOM 3614 C C . PRO B 1 201 ? -15.537 7.259 80.006 1.00 14.44 219 PRO B C 1
ATOM 3615 O O . PRO B 1 201 ? -15.377 6.038 80.043 1.00 15.48 219 PRO B O 1
ATOM 3619 N N . ASP B 1 202 ? -14.967 8.041 79.092 1.00 15.47 220 ASP B N 1
ATOM 3620 C CA . ASP B 1 202 ? -14.163 7.528 77.992 1.00 16.14 220 ASP B CA 1
ATOM 3621 C C . ASP B 1 202 ? -12.888 6.857 78.508 1.00 16.06 220 ASP B C 1
ATOM 3622 O O . ASP B 1 202 ? -12.327 5.988 77.848 1.00 18.45 220 ASP B O 1
ATOM 3627 N N . SER B 1 203 ? -12.413 7.241 79.690 1.00 15.35 221 SER B N 1
ATOM 3628 C CA . SER B 1 203 ? -11.242 6.640 80.308 1.00 15.94 221 SER B CA 1
ATOM 3629 C C . SER B 1 203 ? -11.469 5.211 80.815 1.00 15.78 221 SER B C 1
ATOM 3630 O O . SER B 1 203 ? -10.525 4.513 81.141 1.00 17.37 221 SER B O 1
ATOM 3633 N N . TRP B 1 204 ? -12.714 4.722 80.874 1.00 13.73 222 TRP B N 1
ATOM 3634 C CA . TRP B 1 204 ? -12.915 3.373 81.402 1.00 13.36 222 TRP B CA 1
ATOM 3635 C C . TRP B 1 204 ? -12.806 2.322 80.286 1.00 12.64 222 TRP B C 1
ATOM 3636 O O . TRP B 1 204 ? -13.226 2.581 79.158 1.00 14.58 222 TRP B O 1
ATOM 3647 N N . VAL B 1 205 ? -12.211 1.178 80.614 1.00 11.41 223 VAL B N 1
ATOM 3648 C CA . VAL B 1 205 ? -12.204 0.032 79.691 1.00 11.99 223 VAL B CA 1
ATOM 3649 C C . VAL B 1 205 ? -13.618 -0.512 79.577 1.00 12.49 223 VAL B C 1
ATOM 3650 O O . VAL B 1 205 ? -14.267 -0.773 80.596 1.00 13.76 223 VAL B O 1
ATOM 3654 N N . THR B 1 206 ? -14.102 -0.655 78.348 1.00 12.35 224 THR B N 1
ATOM 3655 C CA A THR B 1 206 ? -15.460 -1.172 78.131 0.50 12.20 224 THR B CA 1
ATOM 3656 C CA B THR B 1 206 ? -15.476 -1.135 78.101 0.50 12.31 224 THR B CA 1
ATOM 3657 C C . THR B 1 206 ? -15.474 -2.074 76.911 1.00 12.04 224 THR B C 1
ATOM 3658 O O . THR B 1 206 ? -14.830 -1.787 75.894 1.00 11.67 224 THR B O 1
ATOM 3665 N N . GLY B 1 207 ? -16.209 -3.182 77.031 1.00 10.80 225 GLY B N 1
ATOM 3666 C CA . GLY B 1 207 ? -16.518 -4.031 75.872 1.00 10.34 225 GLY B CA 1
ATOM 3667 C C . GLY B 1 207 ? -17.995 -4.354 75.904 1.00 10.33 225 GLY B C 1
ATOM 3668 O O . GLY B 1 207 ? -18.577 -4.309 76.972 1.00 9.91 225 GLY B O 1
ATOM 3669 N N . ASP B 1 208 ? -18.595 -4.692 74.773 1.00 9.39 226 ASP B N 1
ATOM 3670 C CA . ASP B 1 208 ? -20.059 -4.837 74.765 1.00 9.20 226 ASP B CA 1
ATOM 3671 C C . ASP B 1 208 ? -20.521 -5.636 73.593 1.00 9.01 226 ASP B C 1
ATOM 3672 O O . ASP B 1 208 ? -19.767 -5.809 72.605 1.00 8.93 226 ASP B O 1
ATOM 3677 N N . LYS B 1 209 ? -21.759 -6.081 73.693 1.00 8.95 227 LYS B N 1
ATOM 3678 C CA . LYS B 1 209 ? -22.483 -6.692 72.578 1.00 9.36 227 LYS B CA 1
ATOM 3679 C C . LYS B 1 209 ? -23.897 -6.148 72.531 1.00 9.34 227 LYS B C 1
ATOM 3680 O O . LYS B 1 209 ? -24.651 -6.250 73.515 1.00 9.65 227 LYS B O 1
ATOM 3686 N N . THR B 1 210 ? -24.221 -5.538 71.394 1.00 10.07 228 THR B N 1
ATOM 3687 C CA . THR B 1 210 ? -25.549 -4.950 71.142 1.00 9.98 228 THR B CA 1
ATOM 3688 C C . THR B 1 210 ? -26.491 -5.955 70.499 1.00 11.49 228 THR B C 1
ATOM 3689 O O . THR B 1 210 ? -26.095 -7.033 70.071 1.00 10.59 228 THR B O 1
ATOM 3693 N N . GLY B 1 211 ? -27.782 -5.584 70.441 1.00 10.72 229 GLY B N 1
ATOM 3694 C CA . GLY B 1 211 ? -28.724 -6.330 69.649 1.00 11.96 229 GLY B CA 1
ATOM 3695 C C . GLY B 1 211 ? -29.923 -5.475 69.273 1.00 12.60 229 GLY B C 1
ATOM 3696 O O . GLY B 1 211 ? -30.256 -4.578 70.027 1.00 12.78 229 GLY B O 1
ATOM 3697 N N . SER B 1 212 ? -30.472 -5.703 68.087 1.00 13.94 230 SER B N 1
ATOM 3698 C CA . SER B 1 212 ? -31.704 -5.057 67.633 1.00 16.07 230 SER B CA 1
ATOM 3699 C C . SER B 1 212 ? -32.627 -6.192 67.280 1.00 15.96 230 SER B C 1
ATOM 3700 O O . SER B 1 212 ? -32.217 -7.243 66.820 1.00 16.02 230 SER B O 1
ATOM 3703 N N . CYS B 1 213 ? -33.916 -5.957 67.477 1.00 15.42 231 CYS B N 1
ATOM 3704 C CA A CYS B 1 213 ? -34.984 -6.941 67.209 0.50 14.93 231 CYS B CA 1
ATOM 3705 C CA B CYS B 1 213 ? -34.860 -6.918 66.950 0.50 15.45 231 CYS B CA 1
ATOM 3706 C C . CYS B 1 213 ? -36.133 -6.175 66.587 1.00 14.33 231 CYS B C 1
ATOM 3707 O O . CYS B 1 213 ? -36.173 -4.933 66.640 1.00 14.14 231 CYS B O 1
ATOM 3712 N N . ALA B 1 214 ? -37.099 -6.913 66.072 1.00 12.78 232 ALA B N 1
ATOM 3713 C CA . ALA B 1 214 ? -38.364 -6.291 65.699 1.00 12.25 232 ALA B CA 1
ATOM 3714 C C . ALA B 1 214 ? -39.052 -5.656 66.874 1.00 13.55 232 ALA B C 1
ATOM 3715 O O . ALA B 1 214 ? -38.675 -5.816 68.022 1.00 13.09 232 ALA B O 1
ATOM 3717 N N . ASN B 1 215 ? -40.075 -4.865 66.548 1.00 13.17 233 ASN B N 1
ATOM 3718 C CA . ASN B 1 215 ? -40.918 -4.244 67.551 1.00 14.84 233 ASN B CA 1
ATOM 3719 C C . ASN B 1 215 ? -40.143 -3.293 68.481 1.00 14.65 233 ASN B C 1
ATOM 3720 O O . ASN B 1 215 ? -40.437 -3.196 69.651 1.00 15.40 233 ASN B O 1
ATOM 3725 N N . GLY B 1 216 ? -39.128 -2.674 67.929 1.00 14.11 234 GLY B N 1
ATOM 3726 C CA . GLY B 1 216 ? -38.370 -1.681 68.685 1.00 14.51 234 GLY B CA 1
ATOM 3727 C C . GLY B 1 216 ? -37.404 -2.215 69.705 1.00 13.28 234 GLY B C 1
ATOM 3728 O O . GLY B 1 216 ? -36.935 -1.461 70.557 1.00 13.84 234 GLY B O 1
ATOM 3729 N N . GLY B 1 217 ? -37.017 -3.478 69.596 1.00 13.00 235 GLY B N 1
ATOM 3730 C CA . GLY B 1 217 ? -36.097 -4.071 70.526 1.00 11.68 235 GLY B CA 1
ATOM 3731 C C . GLY B 1 217 ? -34.706 -3.512 70.299 1.00 11.78 235 GLY B C 1
ATOM 3732 O O . GLY B 1 217 ? -34.203 -3.469 69.180 1.00 11.39 235 GLY B O 1
ATOM 3733 N N . ARG B 1 218 ? -34.088 -3.051 71.379 1.00 10.83 236 ARG B N 1
ATOM 3734 C CA . ARG B 1 218 ? -32.742 -2.495 71.324 1.00 11.81 236 ARG B CA 1
ATOM 3735 C C . ARG B 1 218 ? -32.046 -2.814 72.634 1.00 10.58 236 ARG B C 1
ATOM 3736 O O . ARG B 1 218 ? -32.486 -2.380 73.698 1.00 11.02 236 ARG B O 1
ATOM 3744 N N . ASN B 1 219 ? -30.967 -3.586 72.565 1.00 9.69 237 ASN B N 1
ATOM 3745 C CA . ASN B 1 219 ? -30.352 -4.089 73.781 1.00 10.07 237 ASN B CA 1
ATOM 3746 C C . ASN B 1 219 ? -28.842 -3.866 73.714 1.00 10.11 237 ASN B C 1
ATOM 3747 O O . ASN B 1 219 ? -28.261 -3.742 72.617 1.00 9.69 237 ASN B O 1
ATOM 3752 N N . ASP B 1 220 ? -28.224 -3.857 74.896 1.00 9.19 238 ASP B N 1
ATOM 3753 C CA . ASP B 1 220 ? -26.732 -3.828 74.964 1.00 9.72 238 ASP B CA 1
ATOM 3754 C C . ASP B 1 220 ? -26.364 -4.427 76.292 1.00 9.52 238 ASP B C 1
ATOM 3755 O O . ASP B 1 220 ? -27.034 -4.203 77.311 1.00 10.17 238 ASP B O 1
ATOM 3760 N N . VAL B 1 221 ? -25.296 -5.206 76.285 1.00 9.75 239 VAL B N 1
ATOM 3761 C CA . VAL B 1 221 ? -24.715 -5.745 77.512 1.00 9.96 239 VAL B CA 1
ATOM 3762 C C . VAL B 1 221 ? -23.222 -5.424 77.444 1.00 9.87 239 VAL B C 1
ATOM 3763 O O . VAL B 1 221 ? -22.548 -5.696 76.425 1.00 10.35 239 VAL B O 1
ATOM 3767 N N . ALA B 1 222 ? -22.741 -4.768 78.497 1.00 9.67 240 ALA B N 1
ATOM 3768 C CA . ALA B 1 222 ? -21.338 -4.269 78.516 1.00 9.85 240 ALA B CA 1
ATOM 3769 C C . ALA B 1 222 ? -20.644 -4.696 79.798 1.00 9.70 240 ALA B C 1
ATOM 3770 O O . ALA B 1 222 ? -21.258 -4.772 80.874 1.00 11.02 240 ALA B O 1
ATOM 3772 N N . PHE B 1 223 ? -19.336 -4.927 79.715 1.00 10.27 241 PHE B N 1
ATOM 3773 C CA . PHE B 1 223 ? -18.517 -5.004 80.903 1.00 10.56 241 PHE B CA 1
ATOM 3774 C C . PHE B 1 223 ? -17.700 -3.746 80.936 1.00 10.75 241 PHE B C 1
ATOM 3775 O O . PHE B 1 223 ? -17.416 -3.141 79.894 1.00 10.53 241 PHE B O 1
ATOM 3783 N N . PHE B 1 224 ? -17.380 -3.301 82.139 1.00 10.34 242 PHE B N 1
ATOM 3784 C CA . PHE B 1 224 ? -16.476 -2.165 82.232 1.00 11.88 242 PHE B CA 1
ATOM 3785 C C . PHE B 1 224 ? -15.590 -2.217 83.451 1.00 13.14 242 PHE B C 1
ATOM 3786 O O . PHE B 1 224 ? -15.899 -2.905 84.401 1.00 12.97 242 PHE B O 1
ATOM 3794 N N . ILE B 1 225 ? -14.440 -1.539 83.361 1.00 14.16 243 ILE B N 1
ATOM 3795 C CA . ILE B 1 225 ? -13.466 -1.465 84.475 1.00 16.10 243 ILE B CA 1
ATOM 3796 C C . ILE B 1 225 ? -13.220 0.031 84.665 1.00 15.56 243 ILE B C 1
ATOM 3797 O O . ILE B 1 225 ? -12.793 0.727 83.734 1.00 15.28 243 ILE B O 1
ATOM 3802 N N . THR B 1 226 ? -13.502 0.526 85.875 1.00 15.88 244 THR B N 1
ATOM 3803 C CA . THR B 1 226 ? -13.294 1.934 86.179 1.00 18.06 244 THR B CA 1
ATOM 3804 C C . THR B 1 226 ? -11.794 2.232 86.334 1.00 19.59 244 THR B C 1
ATOM 3805 O O . THR B 1 226 ? -10.965 1.339 86.389 1.00 20.00 244 THR B O 1
ATOM 3809 N N . THR B 1 227 ? -11.474 3.520 86.397 1.00 22.08 245 THR B N 1
ATOM 3810 C CA . THR B 1 227 ? -10.086 3.929 86.544 1.00 21.74 245 THR B CA 1
ATOM 3811 C C . THR B 1 227 ? -9.575 3.495 87.923 1.00 24.06 245 THR B C 1
ATOM 3812 O O . THR B 1 227 ? -8.375 3.418 88.121 1.00 25.77 245 THR B O 1
ATOM 3816 N N . ALA B 1 228 ? -10.483 3.194 88.853 1.00 23.41 246 ALA B N 1
ATOM 3817 C CA . ALA B 1 228 ? -10.109 2.630 90.143 1.00 23.58 246 ALA B CA 1
ATOM 3818 C C . ALA B 1 228 ? -9.926 1.114 90.120 1.00 24.58 246 ALA B C 1
ATOM 3819 O O . ALA B 1 228 ? -9.601 0.510 91.142 1.00 25.09 246 ALA B O 1
ATOM 3821 N N . GLY B 1 229 ? -10.116 0.478 88.969 1.00 22.45 247 GLY B N 1
ATOM 3822 C CA . GLY B 1 229 ? -9.992 -0.972 88.864 1.00 22.16 247 GLY B CA 1
ATOM 3823 C C . GLY B 1 229 ? -11.234 -1.780 89.270 1.00 20.67 247 GLY B C 1
ATOM 3824 O O . GLY B 1 229 ? -11.133 -2.992 89.454 1.00 21.83 247 GLY B O 1
ATOM 3825 N N . LYS B 1 230 ? -12.374 -1.118 89.454 1.00 19.83 248 LYS B N 1
ATOM 3826 C CA . LYS B 1 230 ? -13.623 -1.794 89.847 1.00 19.61 248 LYS B CA 1
ATOM 3827 C C . LYS B 1 230 ? -14.380 -2.307 88.608 1.00 17.69 248 LYS B C 1
ATOM 3828 O O . LYS B 1 230 ? -14.534 -1.585 87.633 1.00 17.79 248 LYS B O 1
ATOM 3834 N N . LYS B 1 231 ? -14.832 -3.553 88.714 1.00 16.81 249 LYS B N 1
ATOM 3835 C CA . LYS B 1 231 ? -15.303 -4.338 87.593 1.00 15.13 249 LYS B CA 1
ATOM 3836 C C . LYS B 1 231 ? -16.797 -4.560 87.678 1.00 14.43 249 LYS B C 1
ATOM 3837 O O . LYS B 1 231 ? -17.310 -4.989 88.699 1.00 15.16 249 LYS B O 1
ATOM 3841 N N . TYR B 1 232 ? -17.487 -4.290 86.578 1.00 12.84 250 TYR B N 1
ATOM 3842 C CA . TYR B 1 232 ? -18.965 -4.385 86.510 1.00 12.79 250 TYR B CA 1
ATOM 3843 C C . TYR B 1 232 ? -19.445 -4.907 85.200 1.00 12.18 250 TYR B C 1
ATOM 3844 O O . TYR B 1 232 ? -18.739 -4.807 84.199 1.00 11.42 250 TYR B O 1
ATOM 3853 N N . VAL B 1 233 ? -20.663 -5.460 85.201 1.00 11.29 251 VAL B N 1
ATOM 3854 C CA . VAL B 1 233 ? -21.425 -5.715 83.979 1.00 11.13 251 VAL B CA 1
ATOM 3855 C C . VAL B 1 233 ? -22.734 -4.980 84.087 1.00 11.21 251 VAL B C 1
ATOM 3856 O O . VAL B 1 233 ? -23.394 -4.987 85.129 1.00 11.93 251 VAL B O 1
ATOM 3860 N N . LEU B 1 234 ? -23.121 -4.352 82.988 1.00 10.12 252 LEU B N 1
ATOM 3861 C CA . LEU B 1 234 ? -24.391 -3.639 82.874 1.00 10.51 252 LEU B CA 1
ATOM 3862 C C . LEU B 1 234 ? -25.166 -4.207 81.691 1.00 10.43 252 LEU B C 1
ATOM 3863 O O . LEU B 1 234 ? -24.639 -4.192 80.563 1.00 10.08 252 LEU B O 1
ATOM 3868 N N . SER B 1 235 ? -26.385 -4.709 81.936 1.00 10.56 253 SER B N 1
ATOM 3869 C CA A SER B 1 235 ? -27.245 -5.054 80.823 0.50 11.35 253 SER B CA 1
ATOM 3870 C CA B SER B 1 235 ? -27.340 -5.102 80.893 0.50 10.98 253 SER B CA 1
ATOM 3871 C C . SER B 1 235 ? -28.362 -4.019 80.721 1.00 11.17 253 SER B C 1
ATOM 3872 O O . SER B 1 235 ? -28.906 -3.547 81.725 1.00 11.48 253 SER B O 1
ATOM 3877 N N . VAL B 1 236 ? -28.664 -3.653 79.499 1.00 10.47 254 VAL B N 1
ATOM 3878 C CA . VAL B 1 236 ? -29.827 -2.790 79.241 1.00 11.58 254 VAL B CA 1
ATOM 3879 C C . VAL B 1 236 ? -30.598 -3.349 78.097 1.00 11.83 254 VAL B C 1
ATOM 3880 O O . VAL B 1 236 ? -30.086 -3.400 76.972 1.00 12.21 254 VAL B O 1
ATOM 3884 N N . TYR B 1 237 ? -31.864 -3.702 78.368 1.00 11.63 255 TYR B N 1
ATOM 3885 C CA . TYR B 1 237 ? -32.740 -4.315 77.377 1.00 11.06 255 TYR B CA 1
ATOM 3886 C C . TYR B 1 237 ? -33.912 -3.353 77.218 1.00 10.88 255 TYR B C 1
ATOM 3887 O O . TYR B 1 237 ? -34.456 -2.875 78.239 1.00 11.98 255 TYR B O 1
ATOM 3896 N N . THR B 1 238 ? -34.232 -2.977 76.002 1.00 11.28 256 THR B N 1
ATOM 3897 C CA . THR B 1 238 ? -35.371 -2.057 75.775 1.00 12.06 256 THR B CA 1
ATOM 3898 C C . THR B 1 238 ? -36.245 -2.472 74.633 1.00 12.10 256 THR B C 1
ATOM 3899 O O . THR B 1 238 ? -35.808 -3.079 73.673 1.00 11.12 256 THR B O 1
ATOM 3903 N N . ASN B 1 239 ? -37.539 -2.141 74.755 1.00 12.21 257 ASN B N 1
ATOM 3904 C CA . ASN B 1 239 ? -38.434 -2.175 73.624 1.00 13.21 257 ASN B CA 1
ATOM 3905 C C . ASN B 1 239 ? -38.991 -0.751 73.490 1.00 12.61 257 ASN B C 1
ATOM 3906 O O . ASN B 1 239 ? -39.706 -0.273 74.369 1.00 13.46 257 ASN B O 1
ATOM 3911 N N . ALA B 1 240 ? -38.601 -0.067 72.430 1.00 12.67 258 ALA B N 1
ATOM 3912 C CA . ALA B 1 240 ? -38.981 1.297 72.221 1.00 13.03 258 ALA B CA 1
ATOM 3913 C C . ALA B 1 240 ? -39.458 1.511 70.799 1.00 13.22 258 ALA B C 1
ATOM 3914 O O . ALA B 1 240 ? -38.837 2.206 70.001 1.00 12.56 258 ALA B O 1
ATOM 3916 N N . PRO B 1 241 ? -40.650 0.933 70.484 1.00 13.65 259 PRO B N 1
ATOM 3917 C CA . PRO B 1 241 ? -41.103 0.935 69.110 1.00 14.07 259 PRO B CA 1
ATOM 3918 C C . PRO B 1 241 ? -41.454 2.330 68.563 1.00 14.25 259 PRO B C 1
ATOM 3919 O O . PRO B 1 241 ? -41.398 2.538 67.361 1.00 15.98 259 PRO B O 1
ATOM 3923 N N . GLU B 1 242 ? -41.737 3.289 69.436 1.00 14.19 260 GLU B N 1
ATOM 3924 C CA . GLU B 1 242 ? -42.077 4.658 68.991 1.00 14.81 260 GLU B CA 1
ATOM 3925 C C . GLU B 1 242 ? -40.888 5.589 68.850 1.00 15.66 260 GLU B C 1
ATOM 3926 O O . GLU B 1 242 ? -41.036 6.718 68.461 1.00 17.18 260 GLU B O 1
ATOM 3932 N N . LEU B 1 243 ? -39.716 5.122 69.222 1.00 14.19 261 LEU B N 1
ATOM 3933 C CA . LEU B 1 243 ? -38.480 5.860 68.950 1.00 14.63 261 LEU B CA 1
ATOM 3934 C C . LEU B 1 243 ? -37.825 5.429 67.638 1.00 16.10 261 LEU B C 1
ATOM 3935 O O . LEU B 1 243 ? -37.913 4.273 67.225 1.00 17.23 261 LEU B O 1
ATOM 3940 N N . GLN B 1 244 ? -37.210 6.375 66.943 1.00 16.88 262 GLN B N 1
ATOM 3941 C CA . GLN B 1 244 ? -36.375 6.067 65.786 1.00 19.99 262 GLN B CA 1
ATOM 3942 C C . GLN B 1 244 ? -35.079 5.462 66.285 1.00 19.42 262 GLN B C 1
ATOM 3943 O O . GLN B 1 244 ? -34.731 5.585 67.489 1.00 19.89 262 GLN B O 1
ATOM 3949 N N . GLY B 1 245 ? -34.330 4.837 65.374 1.00 19.08 263 GLY B N 1
ATOM 3950 C CA . GLY B 1 245 ? -33.086 4.150 65.734 1.00 19.64 263 GLY B CA 1
ATOM 3951 C C . GLY B 1 245 ? -32.106 4.950 66.574 1.00 18.04 263 GLY B C 1
ATOM 3952 O O . GLY B 1 245 ? -31.676 4.491 67.620 1.00 18.40 263 GLY B O 1
ATOM 3953 N N . GLU B 1 246 ? -31.705 6.124 66.095 1.00 17.90 264 GLU B N 1
ATOM 3954 C CA . GLU B 1 246 ? -30.717 6.924 66.850 1.00 17.89 264 GLU B CA 1
ATOM 3955 C C . GLU B 1 246 ? -31.257 7.280 68.238 1.00 16.78 264 GLU B C 1
ATOM 3956 O O . GLU B 1 246 ? -30.514 7.344 69.197 1.00 16.27 264 GLU B O 1
ATOM 3962 N N . GLU B 1 247 ? -32.563 7.518 68.355 1.00 15.11 265 GLU B N 1
ATOM 3963 C CA . GLU B 1 247 ? -33.149 7.793 69.658 1.00 13.72 265 GLU B CA 1
ATOM 3964 C C . GLU B 1 247 ? -33.121 6.573 70.579 1.00 12.24 265 GLU B C 1
ATOM 3965 O O . GLU B 1 247 ? -33.066 6.731 71.809 1.00 11.80 265 GLU B O 1
ATOM 3971 N N . ARG B 1 248 ? -33.244 5.365 70.018 1.00 11.46 266 ARG B N 1
ATOM 3972 C CA . ARG B 1 248 ? -33.139 4.177 70.828 1.00 11.61 266 ARG B CA 1
ATOM 3973 C C . ARG B 1 248 ? -31.761 4.058 71.494 1.00 10.93 266 ARG B C 1
ATOM 3974 O O . ARG B 1 248 ? -31.656 3.666 72.648 1.00 10.79 266 ARG B O 1
ATOM 3982 N N . ALA B 1 249 ? -30.733 4.397 70.735 1.00 11.18 267 ALA B N 1
ATOM 3983 C CA . ALA B 1 249 ? -29.361 4.437 71.294 1.00 11.58 267 ALA B CA 1
ATOM 3984 C C . ALA B 1 249 ? -29.236 5.526 72.380 1.00 12.31 267 ALA B C 1
ATOM 3985 O O . ALA B 1 249 ? -28.673 5.298 73.436 1.00 13.25 267 ALA B O 1
ATOM 3987 N N . LEU B 1 250 ? -29.788 6.721 72.118 1.00 12.60 268 LEU B N 1
ATOM 3988 C CA . LEU B 1 250 ? -29.818 7.781 73.114 1.00 12.65 268 LEU B CA 1
ATOM 3989 C C . LEU B 1 250 ? -30.437 7.303 74.429 1.00 12.25 268 LEU B C 1
ATOM 3990 O O . LEU B 1 250 ? -29.931 7.556 75.516 1.00 12.06 268 LEU B O 1
ATOM 3995 N N . LEU B 1 251 ? -31.510 6.515 74.312 1.00 11.61 269 LEU B N 1
ATOM 3996 C CA . LEU B 1 251 ? -32.211 6.004 75.486 1.00 11.74 269 LEU B CA 1
ATOM 3997 C C . LEU B 1 251 ? -31.285 5.070 76.276 1.00 10.69 269 LEU B C 1
ATOM 3998 O O . LEU B 1 251 ? -31.149 5.194 77.496 1.00 10.98 269 LEU B O 1
ATOM 4003 N N . ILE B 1 252 ? -30.654 4.143 75.581 1.00 11.00 270 ILE B N 1
ATOM 4004 C CA . ILE B 1 252 ? -29.765 3.198 76.249 1.00 10.21 270 ILE B CA 1
ATOM 4005 C C . ILE B 1 252 ? -28.617 3.937 76.943 1.00 10.45 270 ILE B C 1
ATOM 4006 O O . ILE B 1 252 ? -28.235 3.636 78.082 1.00 10.15 270 ILE B O 1
ATOM 4011 N N . ALA B 1 253 ? -28.036 4.901 76.243 1.00 10.40 271 ALA B N 1
ATOM 4012 C CA . ALA B 1 253 ? -26.897 5.671 76.776 1.00 10.88 271 ALA B CA 1
ATOM 4013 C C . ALA B 1 253 ? -27.332 6.438 78.021 1.00 11.64 271 ALA B C 1
ATOM 4014 O O . ALA B 1 253 ? -26.596 6.513 78.978 1.00 11.29 271 ALA B O 1
ATOM 4016 N N . SER B 1 254 ? -28.561 6.963 78.007 1.00 12.13 272 SER B N 1
ATOM 4017 C CA . SER B 1 254 ? -29.115 7.641 79.198 1.00 12.55 272 SER B CA 1
ATOM 4018 C C . SER B 1 254 ? -29.332 6.716 80.370 1.00 12.99 272 SER B C 1
ATOM 4019 O O . SER B 1 254 ? -29.058 7.056 81.528 1.00 12.08 272 SER B O 1
ATOM 4022 N N . VAL B 1 255 ? -29.874 5.527 80.100 1.00 11.86 273 VAL B N 1
ATOM 4023 C CA . VAL B 1 255 ? -30.020 4.521 81.151 1.00 12.90 273 VAL B CA 1
ATOM 4024 C C . VAL B 1 255 ? -28.642 4.171 81.780 1.00 12.64 273 VAL B C 1
ATOM 4025 O O . VAL B 1 255 ? -28.475 4.021 83.022 1.00 12.91 273 VAL B O 1
ATOM 4029 N N . ALA B 1 256 ? -27.648 4.007 80.916 1.00 12.17 274 ALA B N 1
ATOM 4030 C CA . ALA B 1 256 ? -26.298 3.716 81.405 1.00 12.05 274 ALA B CA 1
ATOM 4031 C C . ALA B 1 256 ? -25.764 4.853 82.266 1.00 12.88 274 ALA B C 1
ATOM 4032 O O . ALA B 1 256 ? -25.122 4.591 83.295 1.00 13.89 274 ALA B O 1
ATOM 4034 N N . LYS B 1 257 ? -26.001 6.088 81.838 1.00 12.66 275 LYS B N 1
ATOM 4035 C CA . LYS B 1 257 ? -25.513 7.270 82.581 1.00 13.49 275 LYS B CA 1
ATOM 4036 C C . LYS B 1 257 ? -26.141 7.224 83.965 1.00 13.83 275 LYS B C 1
ATOM 4037 O O . LYS B 1 257 ? -25.502 7.530 84.960 1.00 15.50 275 LYS B O 1
ATOM 4043 N N . LEU B 1 258 ? -27.433 6.945 84.041 1.00 13.49 276 LEU B N 1
ATOM 4044 C CA . LEU B 1 258 ? -28.078 6.871 85.344 1.00 14.10 276 LEU B CA 1
ATOM 4045 C C . LEU B 1 258 ? -27.512 5.729 86.163 1.00 14.48 276 LEU B C 1
ATOM 4046 O O . LEU B 1 258 ? -27.253 5.902 87.352 1.00 16.94 276 LEU B O 1
ATOM 4051 N N . ALA B 1 259 ? -27.361 4.535 85.583 1.00 13.86 277 ALA B N 1
ATOM 4052 C CA . ALA B 1 259 ? -26.857 3.392 86.346 1.00 14.90 277 ALA B CA 1
ATOM 4053 C C . ALA B 1 259 ? -25.442 3.605 86.852 1.00 16.41 277 ALA B C 1
ATOM 4054 O O . ALA B 1 259 ? -25.106 3.125 87.931 1.00 17.39 277 ALA B O 1
ATOM 4056 N N . ARG B 1 260 ? -24.645 4.318 86.060 1.00 18.64 278 ARG B N 1
ATOM 4057 C CA A ARG B 1 260 ? -23.247 4.636 86.388 0.50 19.52 278 ARG B CA 1
ATOM 4058 C CA B ARG B 1 260 ? -23.260 4.694 86.360 0.50 19.73 278 ARG B CA 1
ATOM 4059 C C . ARG B 1 260 ? -23.126 5.381 87.723 1.00 20.02 278 ARG B C 1
ATOM 4060 O O . ARG B 1 260 ? -22.101 5.276 88.389 1.00 21.63 278 ARG B O 1
ATOM 4075 N N . GLN B 1 261 ? -24.166 6.111 88.115 1.00 21.41 279 GLN B N 1
ATOM 4076 C CA . GLN B 1 261 ? -24.150 6.817 89.408 1.00 21.83 279 GLN B CA 1
ATOM 4077 C C . GLN B 1 261 ? -24.003 5.863 90.600 1.00 21.30 279 GLN B C 1
ATOM 4078 O O . GLN B 1 261 ? -23.614 6.321 91.692 1.00 21.52 279 GLN B O 1
ATOM 4084 N N . TYR B 1 262 ? -24.302 4.573 90.429 1.00 17.84 280 TYR B N 1
ATOM 4085 C CA . TYR B 1 262 ? -24.286 3.586 91.526 1.00 19.11 280 TYR B CA 1
ATOM 4086 C C . TYR B 1 262 ? -23.018 2.743 91.584 1.00 20.06 280 TYR B C 1
ATOM 4087 O O . TYR B 1 262 ? -22.893 1.813 92.388 1.00 20.74 280 TYR B O 1
ATOM 4096 N N . VAL B 1 263 ? -22.056 3.084 90.739 1.00 21.07 281 VAL B N 1
ATOM 4097 C CA . VAL B 1 263 ? -20.722 2.532 90.851 1.00 22.92 281 VAL B CA 1
ATOM 4098 C C . VAL B 1 263 ? -19.991 3.284 91.987 1.00 25.61 281 VAL B C 1
ATOM 4099 O O . VAL B 1 263 ? -19.851 4.510 91.861 1.00 25.85 281 VAL B O 1
A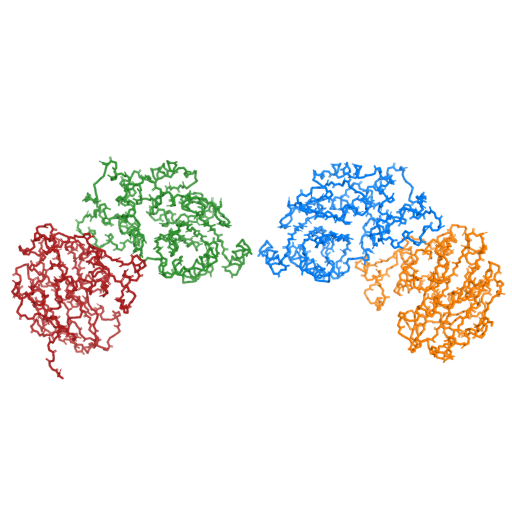TOM 4103 N N . ASP C 1 3 ? -12.144 20.023 28.048 1.00 21.36 21 ASP C N 1
ATOM 4104 C CA . ASP C 1 3 ? -10.996 20.696 27.404 1.00 19.83 21 ASP C CA 1
ATOM 4105 C C . ASP C 1 3 ? -10.739 20.112 26.026 1.00 17.26 21 ASP C C 1
ATOM 4106 O O . ASP C 1 3 ? -11.440 19.197 25.593 1.00 17.39 21 ASP C O 1
ATOM 4111 N N . PHE C 1 4 ? -9.787 20.701 25.314 1.00 16.13 22 PHE C N 1
ATOM 4112 C CA . PHE C 1 4 ? -9.613 20.380 23.890 1.00 15.25 22 PHE C CA 1
ATOM 4113 C C . PHE C 1 4 ? -9.262 18.916 23.716 1.00 16.15 22 PHE C C 1
ATOM 4114 O O . PHE C 1 4 ? -9.869 18.224 22.913 1.00 16.09 22 PHE C O 1
ATOM 4122 N N . GLU C 1 5 ? -8.314 18.435 24.505 1.00 15.60 23 GLU C N 1
ATOM 4123 C CA . GLU C 1 5 ? -7.856 17.053 24.414 1.00 16.88 23 GLU C CA 1
ATOM 4124 C C . GLU C 1 5 ? -9.009 16.091 24.634 1.00 14.96 23 GLU C C 1
ATOM 4125 O O . GLU C 1 5 ? -9.172 15.123 23.876 1.00 14.20 23 GLU C O 1
ATOM 4131 N N . HIS C 1 6 ? -9.837 16.345 25.646 1.00 14.04 24 HIS C N 1
ATOM 4132 C CA . HIS C 1 6 ? -10.978 15.470 25.899 1.00 14.72 24 HIS C CA 1
ATOM 4133 C C . HIS C 1 6 ? -12.041 15.539 24.805 1.00 13.77 24 HIS C C 1
ATOM 4134 O O . HIS C 1 6 ? -12.650 14.522 24.433 1.00 14.66 24 HIS C O 1
ATOM 4141 N N . ALA C 1 7 ? -12.233 16.734 24.250 1.00 13.85 25 ALA C N 1
ATOM 4142 C CA . ALA C 1 7 ? -13.213 16.854 23.184 1.00 14.14 25 ALA C CA 1
ATOM 4143 C C . ALA C 1 7 ? -12.791 16.136 21.917 1.00 13.82 25 ALA C C 1
ATOM 4144 O O . ALA C 1 7 ? -13.603 15.507 21.261 1.00 15.21 25 ALA C O 1
ATOM 4146 N N . ILE C 1 8 ? -11.516 16.199 21.587 1.00 13.09 26 ILE C N 1
ATOM 4147 C CA . ILE C 1 8 ? -11.033 15.497 20.420 1.00 12.88 26 ILE C CA 1
ATOM 4148 C C . ILE C 1 8 ? -11.084 13.980 20.678 1.00 12.79 26 ILE C C 1
ATOM 4149 O O . ILE C 1 8 ? -11.472 13.205 19.822 1.00 13.18 26 ILE C O 1
ATOM 4154 N N . SER C 1 9 ? -10.725 13.563 21.891 1.00 13.00 27 SER C N 1
ATOM 4155 C CA . SER C 1 9 ? -10.772 12.137 22.193 1.00 14.13 27 SER C CA 1
ATOM 4156 C C . SER C 1 9 ? -12.190 11.602 21.987 1.00 14.21 27 SER C C 1
ATOM 4157 O O . SER C 1 9 ? -12.384 10.511 21.432 1.00 14.08 27 SER C O 1
ATOM 4160 N N . ASP C 1 10 ? -13.176 12.357 22.464 1.00 15.81 28 ASP C N 1
ATOM 4161 C CA . ASP C 1 10 ? -14.592 12.008 22.308 1.00 17.64 28 ASP C CA 1
ATOM 4162 C C . ASP C 1 10 ? -14.944 11.876 20.811 1.00 17.38 28 ASP C C 1
ATOM 4163 O O . ASP C 1 10 ? -15.590 10.928 20.386 1.00 16.47 28 ASP C O 1
ATOM 4168 N N . LEU C 1 11 ? -14.501 12.834 19.994 1.00 16.37 29 LEU C N 1
ATOM 4169 C CA . LEU C 1 11 ? -14.693 12.689 18.528 1.00 16.95 29 LEU C CA 1
ATOM 4170 C C . LEU C 1 11 ? -14.075 11.433 17.921 1.00 15.69 29 LEU C C 1
ATOM 4171 O O . LEU C 1 11 ? -14.672 10.789 17.055 1.00 13.73 29 LEU C O 1
ATOM 4176 N N . GLU C 1 12 ? -12.866 11.070 18.335 1.00 14.01 30 GLU C N 1
ATOM 4177 C CA . GLU C 1 12 ? -12.232 9.844 17.878 1.00 14.76 30 GLU C CA 1
ATOM 4178 C C . GLU C 1 12 ? -13.123 8.640 18.197 1.00 16.29 30 GLU C C 1
ATOM 4179 O O . GLU C 1 12 ? -13.359 7.795 17.387 1.00 16.22 30 GLU C O 1
ATOM 4185 N N . ALA C 1 13 ? -13.602 8.613 19.429 1.00 16.54 31 ALA C N 1
ATOM 4186 C CA . ALA C 1 13 ? -14.362 7.447 19.916 1.00 17.98 31 ALA C CA 1
ATOM 4187 C C . ALA C 1 13 ? -15.659 7.307 19.145 1.00 19.73 31 ALA C C 1
ATOM 4188 O O . ALA C 1 13 ? -16.014 6.196 18.692 1.00 22.49 31 ALA C O 1
ATOM 4190 N N . HIS C 1 14 ? -16.377 8.410 19.011 1.00 19.85 32 HIS C N 1
ATOM 4191 C CA . HIS C 1 14 ? -17.669 8.426 18.346 1.00 20.88 32 HIS C CA 1
ATOM 4192 C C . HIS C 1 14 ? -17.572 8.053 16.876 1.00 20.99 32 HIS C C 1
ATOM 4193 O O . HIS C 1 14 ? -18.475 7.401 16.336 1.00 24.34 32 HIS C O 1
ATOM 4200 N N . ASN C 1 15 ? -16.464 8.423 16.235 1.00 19.99 33 ASN C N 1
ATOM 4201 C CA . ASN C 1 15 ? -16.292 8.211 14.795 1.00 20.61 33 ASN C CA 1
ATOM 4202 C C . ASN C 1 15 ? -15.308 7.115 14.395 1.00 19.38 33 ASN C C 1
ATOM 4203 O O . ASN C 1 15 ? -15.001 6.927 13.205 1.00 21.60 33 ASN C O 1
ATOM 4208 N N . GLN C 1 16 ? -14.841 6.346 15.371 1.00 18.63 34 GLN C N 1
ATOM 4209 C CA . GLN C 1 16 ? -13.883 5.297 15.187 1.00 18.08 34 GLN C CA 1
ATOM 4210 C C . GLN C 1 16 ? -12.717 5.776 14.328 1.00 17.14 34 GLN C C 1
ATOM 4211 O O . GLN C 1 16 ? -12.254 5.101 13.416 1.00 17.03 34 GLN C O 1
ATOM 4217 N N . ALA C 1 17 ? -12.214 6.946 14.704 1.00 16.93 35 ALA C N 1
ATOM 4218 C CA . ALA C 1 17 ? -11.234 7.693 13.901 1.00 16.04 35 ALA C CA 1
ATOM 4219 C C . ALA C 1 17 ? -10.005 8.029 14.718 1.00 14.64 35 ALA C C 1
ATOM 4220 O O . ALA C 1 17 ? -10.076 8.141 15.922 1.00 16.40 35 ALA C O 1
ATOM 4222 N N . LYS C 1 18 ? -8.876 8.170 14.051 1.00 14.05 36 LYS C N 1
ATOM 4223 C CA . LYS C 1 18 ? -7.699 8.770 14.601 1.00 13.76 36 LYS C CA 1
ATOM 4224 C C . LYS C 1 18 ? -7.611 10.210 14.104 1.00 13.54 36 LYS C C 1
ATOM 4225 O O . LYS C 1 18 ? -7.709 10.440 12.904 1.00 14.09 36 LYS C O 1
ATOM 4231 N N . ILE C 1 19 ? -7.384 11.138 15.012 1.00 11.74 37 ILE C N 1
ATOM 4232 C CA . ILE C 1 19 ? -7.413 12.576 14.706 1.00 11.11 37 ILE C CA 1
ATOM 4233 C C . ILE C 1 19 ? -6.155 13.222 15.263 1.00 11.82 37 ILE C C 1
ATOM 4234 O O . ILE C 1 19 ? -5.843 13.022 16.418 1.00 12.45 37 ILE C O 1
ATOM 4239 N N . GLY C 1 20 ? -5.419 13.940 14.421 1.00 11.20 38 GLY C N 1
ATOM 4240 C CA . GLY C 1 20 ? -4.246 14.703 14.826 1.00 10.54 38 GLY C CA 1
ATOM 4241 C C . GLY C 1 20 ? -4.471 16.167 14.488 1.00 11.33 38 GLY C C 1
ATOM 4242 O O . GLY C 1 20 ? -4.874 16.483 13.351 1.00 12.52 38 GLY C O 1
ATOM 4243 N N . VAL C 1 21 ? -4.239 17.067 15.424 1.00 10.49 39 VAL C N 1
ATOM 4244 C CA . VAL C 1 21 ? -4.582 18.470 15.173 1.00 10.28 39 VAL C CA 1
ATOM 4245 C C . VAL C 1 21 ? -3.558 19.362 15.864 1.00 10.44 39 VAL C C 1
ATOM 4246 O O . VAL C 1 21 ? -3.123 19.061 16.992 1.00 11.51 39 VAL C O 1
ATOM 4250 N N . ALA C 1 22 ? -3.186 20.470 15.215 1.00 9.70 40 ALA C N 1
ATOM 4251 C CA . ALA C 1 22 ? -2.396 21.508 15.871 1.00 9.36 40 ALA C CA 1
ATOM 4252 C C . ALA C 1 22 ? -2.966 22.855 15.483 1.00 9.37 40 ALA C C 1
ATOM 4253 O O . ALA C 1 22 ? -3.082 23.145 14.280 1.00 10.88 40 ALA C O 1
ATOM 4255 N N . LEU C 1 23 ? -3.226 23.703 16.491 1.00 9.09 41 LEU C N 1
ATOM 4256 C CA . LEU C 1 23 ? -3.578 25.112 16.288 1.00 9.19 41 LEU C CA 1
ATOM 4257 C C . LEU C 1 23 ? -2.341 25.924 16.744 1.00 10.03 41 LEU C C 1
ATOM 4258 O O . LEU C 1 23 ? -1.907 25.783 17.905 1.00 10.21 41 LEU C O 1
ATOM 4263 N N . VAL C 1 24 ? -1.769 26.680 15.832 1.00 10.23 42 VAL C N 1
ATOM 4264 C CA . VAL C 1 24 ? -0.553 27.460 16.140 1.00 10.25 42 VAL C CA 1
ATOM 4265 C C . VAL C 1 24 ? -0.769 28.932 15.850 1.00 10.68 42 VAL C C 1
ATOM 4266 O O . VAL C 1 24 ? -1.665 29.338 15.097 1.00 10.49 42 VAL C O 1
ATOM 4270 N N . SER C 1 25 ? -0.004 29.746 16.562 1.00 10.33 43 SER C N 1
ATOM 4271 C CA . SER C 1 25 ? -0.035 31.179 16.360 1.00 10.97 43 SER C CA 1
ATOM 4272 C C . SER C 1 25 ? 0.632 31.583 15.058 1.00 11.75 43 SER C C 1
ATOM 4273 O O . SER C 1 25 ? 1.179 30.779 14.359 1.00 11.30 43 SER C O 1
ATOM 4276 N N . GLU C 1 26 ? 0.644 32.885 14.776 1.00 12.74 44 GLU C N 1
ATOM 4277 C CA . GLU C 1 26 ? 1.223 33.434 13.581 1.00 15.47 44 GLU C CA 1
ATOM 4278 C C . GLU C 1 26 ? 2.678 33.015 13.382 1.00 14.48 44 GLU C C 1
ATOM 4279 O O . GLU C 1 26 ? 3.100 32.758 12.273 1.00 15.32 44 GLU C O 1
ATOM 4285 N N . ASN C 1 27 ? 3.404 32.918 14.476 1.00 14.42 45 ASN C N 1
ATOM 4286 C CA . ASN C 1 27 ? 4.814 32.544 14.464 1.00 15.02 45 ASN C CA 1
ATOM 4287 C C . ASN C 1 27 ? 5.076 31.067 14.759 1.00 13.74 45 ASN C C 1
ATOM 4288 O O . ASN C 1 27 ? 6.214 30.674 14.946 1.00 14.89 45 ASN C O 1
ATOM 4293 N N . GLY C 1 28 ? 4.016 30.262 14.741 1.00 12.55 46 GLY C N 1
ATOM 4294 C CA . GLY C 1 28 ? 4.124 28.819 14.810 1.00 11.99 46 GLY C CA 1
ATOM 4295 C C . GLY C 1 28 ? 4.102 28.211 16.197 1.00 11.45 46 GLY C C 1
ATOM 4296 O O . GLY C 1 28 ? 4.321 27.034 16.367 1.00 13.03 46 GLY C O 1
ATOM 4297 N N . ASN C 1 29 ? 3.773 29.016 17.214 1.00 10.84 47 ASN C N 1
ATOM 4298 C CA . ASN C 1 29 ? 3.748 28.482 18.574 1.00 11.60 47 ASN C CA 1
ATOM 4299 C C . ASN C 1 29 ? 2.471 27.709 18.870 1.00 10.85 47 ASN C C 1
ATOM 4300 O O . ASN C 1 29 ? 1.354 28.157 18.575 1.00 11.72 47 ASN C O 1
ATOM 4305 N N . LEU C 1 30 ? 2.638 26.560 19.490 1.00 10.80 48 LEU C N 1
ATOM 4306 C CA . LEU C 1 30 ? 1.469 25.669 19.722 1.00 11.51 48 LEU C CA 1
ATOM 4307 C C . LEU C 1 30 ? 0.510 26.258 20.726 1.00 11.63 48 LEU C C 1
ATOM 4308 O O . LEU C 1 30 ? 0.924 26.602 21.834 1.00 11.81 48 LEU C O 1
ATOM 4313 N N . ILE C 1 31 ? -0.754 26.414 20.334 1.00 10.70 49 ILE C N 1
ATOM 4314 C CA . ILE C 1 31 ? -1.839 26.905 21.196 1.00 11.46 49 ILE C CA 1
ATOM 4315 C C . ILE C 1 31 ? -2.646 25.761 21.758 1.00 12.44 49 ILE C C 1
ATOM 4316 O O . ILE C 1 31 ? -2.879 25.663 22.964 1.00 13.04 49 ILE C O 1
ATOM 4321 N N . GLN C 1 32 ? -3.105 24.875 20.878 1.00 12.29 50 GLN C N 1
ATOM 4322 C CA . GLN C 1 32 ? -3.794 23.661 21.321 1.00 12.85 50 GLN C CA 1
ATOM 4323 C C . GLN C 1 32 ? -3.395 22.574 20.358 1.00 12.53 50 GLN C C 1
ATOM 4324 O O . GLN C 1 32 ? -3.136 22.830 19.175 1.00 11.39 50 GLN C O 1
ATOM 4330 N N . GLY C 1 33 ? -3.320 21.363 20.873 1.00 12.70 51 GLY C N 1
ATOM 4331 C CA . GLY C 1 33 ? -3.018 20.224 20.023 1.00 13.51 51 GLY C CA 1
ATOM 4332 C C . GLY C 1 33 ? -3.472 18.894 20.584 1.00 13.71 51 GLY C C 1
ATOM 4333 O O . GLY C 1 33 ? -3.742 18.754 21.772 1.00 14.19 51 GLY C O 1
ATOM 4334 N N . TYR C 1 34 ? -3.592 17.909 19.717 1.00 13.06 52 TYR C N 1
ATOM 4335 C CA . TYR C 1 34 ? -3.981 16.553 20.096 1.00 12.52 52 TYR C CA 1
ATOM 4336 C C . TYR C 1 34 ? -3.320 15.597 19.105 1.00 13.16 52 TYR C C 1
ATOM 4337 O O . TYR C 1 34 ? -3.429 15.802 17.903 1.00 11.95 52 TYR C O 1
ATOM 4346 N N . ARG C 1 35 ? -2.558 14.601 19.571 1.00 12.04 53 ARG C N 1
ATOM 4347 C CA . ARG C 1 35 ? -1.675 13.829 18.710 1.00 13.08 53 ARG C CA 1
ATOM 4348 C C . ARG C 1 35 ? -0.819 14.734 17.831 1.00 13.33 53 ARG C C 1
ATOM 4349 O O . ARG C 1 35 ? -0.508 14.382 16.696 1.00 14.14 53 ARG C O 1
ATOM 4357 N N . ALA C 1 36 ? -0.413 15.878 18.375 1.00 12.89 54 ALA C N 1
ATOM 4358 C CA . ALA C 1 36 ? 0.247 16.921 17.555 1.00 13.42 54 ALA C CA 1
ATOM 4359 C C . ALA C 1 36 ? 1.623 16.548 17.028 1.00 13.15 54 ALA C C 1
ATOM 4360 O O . ALA C 1 36 ? 2.039 17.046 15.997 1.00 13.13 54 ALA C O 1
ATOM 4362 N N . ASN C 1 37 ? 2.272 15.584 17.684 1.00 14.59 55 ASN C N 1
ATOM 4363 C CA . ASN C 1 37 ? 3.563 15.113 17.292 1.00 16.31 55 ASN C CA 1
ATOM 4364 C C . ASN C 1 37 ? 3.555 13.670 16.762 1.00 15.41 55 ASN C C 1
ATOM 4365 O O . ASN C 1 37 ? 4.639 13.089 16.633 1.00 16.78 55 ASN C O 1
ATOM 4370 N N . GLU C 1 38 ? 2.374 13.137 16.448 1.00 14.74 56 GLU C N 1
ATOM 4371 C CA . GLU C 1 38 ? 2.259 11.800 15.846 1.00 15.33 56 GLU C CA 1
ATOM 4372 C C . GLU C 1 38 ? 2.264 11.932 14.347 1.00 15.81 56 GLU C C 1
ATOM 4373 O O . GLU C 1 38 ? 1.703 12.922 13.798 1.00 13.85 56 GLU C O 1
ATOM 4379 N N . ARG C 1 39 ? 2.837 10.948 13.665 1.00 14.18 57 ARG C N 1
ATOM 4380 C CA . ARG C 1 39 ? 2.920 10.992 12.189 1.00 14.22 57 ARG C CA 1
ATOM 4381 C C . ARG C 1 39 ? 1.614 10.629 11.521 1.00 12.92 57 ARG C C 1
ATOM 4382 O O . ARG C 1 39 ? 0.948 9.667 11.919 1.00 14.41 57 ARG C O 1
ATOM 4390 N N . PHE C 1 40 ? 1.283 11.374 10.462 1.00 11.62 58 PHE C N 1
ATOM 4391 C CA . PHE C 1 40 ? 0.196 11.049 9.564 1.00 11.43 58 PHE C CA 1
ATOM 4392 C C . PHE C 1 40 ? 0.706 11.267 8.136 1.00 11.55 58 PHE C C 1
ATOM 4393 O O . PHE C 1 40 ? 1.634 12.049 7.895 1.00 11.43 58 PHE C O 1
ATOM 4401 N N . ALA C 1 41 ? 0.098 10.560 7.198 1.00 12.99 59 ALA C N 1
ATOM 4402 C CA . ALA C 1 41 ? 0.354 10.799 5.779 1.00 12.13 59 ALA C CA 1
ATOM 4403 C C . ALA C 1 41 ? -0.037 12.244 5.395 1.00 11.58 59 ALA C C 1
ATOM 4404 O O . ALA C 1 41 ? -1.100 12.701 5.808 1.00 13.17 59 ALA C O 1
ATOM 4406 N N . MET C 1 42 ? 0.836 12.903 4.640 1.00 11.72 60 MET C N 1
ATOM 4407 C CA . MET C 1 42 ? 0.507 14.235 4.106 1.00 12.51 60 MET C CA 1
ATOM 4408 C C . MET C 1 42 ? -0.627 14.190 3.097 1.00 13.78 60 MET C C 1
ATOM 4409 O O . MET C 1 42 ? -1.495 15.100 3.099 1.00 13.27 60 MET C O 1
ATOM 4414 N N . CYS C 1 43 ? -0.671 13.166 2.243 1.00 15.25 61 CYS C N 1
ATOM 4415 C CA . CYS C 1 43 ? -1.654 13.144 1.145 1.00 15.22 61 CYS C CA 1
ATOM 4416 C C . CYS C 1 43 ? -1.405 14.505 0.411 1.00 13.90 61 CYS C C 1
ATOM 4417 O O . CYS C 1 43 ? -0.268 15.075 0.417 1.00 14.70 61 CYS C O 1
ATOM 4420 N N . SER C 1 44 ? -2.435 15.086 -0.158 1.00 13.14 62 SER C N 1
ATOM 4421 C CA . SER C 1 44 ? -2.224 16.266 -0.975 1.00 12.55 62 SER C CA 1
ATOM 4422 C C . SER C 1 44 ? -1.860 17.535 -0.212 1.00 12.21 62 SER C C 1
ATOM 4423 O O . SER C 1 44 ? -1.598 18.553 -0.849 1.00 11.03 62 SER C O 1
ATOM 4426 N N . THR C 1 45 ? -1.847 17.505 1.115 1.00 10.73 63 THR C N 1
ATOM 4427 C CA . THR C 1 45 ? -1.339 18.655 1.850 1.00 10.78 63 THR C CA 1
ATOM 4428 C C . THR C 1 45 ? 0.083 19.037 1.495 1.00 11.08 63 THR C C 1
ATOM 4429 O O . THR C 1 45 ? 0.452 20.203 1.651 1.00 11.61 63 THR C O 1
ATOM 4433 N N . PHE C 1 46 ? 0.891 18.104 1.011 1.00 11.31 64 PHE C N 1
ATOM 4434 C CA . PHE C 1 46 ? 2.279 18.434 0.615 1.00 11.35 64 PHE C CA 1
ATOM 4435 C C . PHE C 1 46 ? 2.329 19.480 -0.532 1.00 11.00 64 PHE C C 1
ATOM 4436 O O . PHE C 1 46 ? 3.334 20.092 -0.780 1.00 10.84 64 PHE C O 1
ATOM 4444 N N . LYS C 1 47 ? 1.234 19.611 -1.258 1.00 10.52 65 LYS C N 1
ATOM 4445 C CA . LYS C 1 47 ? 1.215 20.487 -2.441 1.00 10.32 65 LYS C CA 1
ATOM 4446 C C . LYS C 1 47 ? 1.359 21.952 -2.008 1.00 10.60 65 LYS C C 1
ATOM 4447 O O . LYS C 1 47 ? 1.787 22.782 -2.788 1.00 10.34 65 LYS C O 1
ATOM 4453 N N . LEU C 1 48 ? 0.944 22.290 -0.782 1.00 10.83 66 LEU C N 1
ATOM 4454 C CA . LEU C 1 48 ? 1.144 23.677 -0.298 1.00 10.70 66 LEU C CA 1
ATOM 4455 C C . LEU C 1 48 ? 2.653 24.012 -0.166 1.00 11.66 66 LEU C C 1
ATOM 4456 O O . LEU C 1 48 ? 3.096 24.946 -0.775 1.00 11.07 66 LEU C O 1
ATOM 4461 N N . PRO C 1 49 ? 3.445 23.208 0.594 1.00 11.27 67 PRO C N 1
ATOM 4462 C CA . PRO C 1 49 ? 4.868 23.573 0.624 1.00 11.91 67 PRO C CA 1
ATOM 4463 C C . PRO C 1 49 ? 5.562 23.366 -0.725 1.00 11.93 67 PRO C C 1
ATOM 4464 O O . PRO C 1 49 ? 6.543 24.058 -1.013 1.00 11.40 67 PRO C O 1
ATOM 4468 N N . LEU C 1 50 ? 5.033 22.465 -1.550 1.00 10.64 68 LEU C N 1
ATOM 4469 C CA . LEU C 1 50 ? 5.581 22.288 -2.901 1.00 11.52 68 LEU C CA 1
ATOM 4470 C C . LEU C 1 50 ? 5.446 23.610 -3.708 1.00 10.76 68 LEU C C 1
ATOM 4471 O O . LEU C 1 50 ? 6.406 24.073 -4.332 1.00 11.29 68 LEU C O 1
ATOM 4476 N N . ALA C 1 51 ? 4.253 24.202 -3.697 1.00 11.38 69 ALA C N 1
ATOM 4477 C CA . ALA C 1 51 ? 4.025 25.457 -4.397 1.00 10.42 69 ALA C CA 1
ATOM 4478 C C . ALA C 1 51 ? 4.943 26.518 -3.836 1.00 11.87 69 ALA C C 1
ATOM 4479 O O . ALA C 1 51 ? 5.491 27.357 -4.568 1.00 11.88 69 ALA C O 1
ATOM 4481 N N . ALA C 1 52 ? 5.086 26.549 -2.526 1.00 11.43 70 ALA C N 1
ATOM 4482 C CA . ALA C 1 52 ? 5.992 27.529 -1.913 1.00 11.80 70 ALA C CA 1
ATOM 4483 C C . ALA C 1 52 ? 7.437 27.345 -2.384 1.00 12.74 70 ALA C C 1
ATOM 4484 O O . ALA C 1 52 ? 8.112 28.335 -2.609 1.00 14.16 70 ALA C O 1
ATOM 4486 N N . LEU C 1 53 ? 7.879 26.107 -2.549 1.00 12.80 71 LEU C N 1
ATOM 4487 C CA . LEU C 1 53 ? 9.252 25.878 -3.025 1.00 12.63 71 LEU C CA 1
ATOM 4488 C C . LEU C 1 53 ? 9.373 26.404 -4.443 1.00 13.10 71 LEU C C 1
ATOM 4489 O O . LEU C 1 53 ? 10.349 27.043 -4.784 1.00 12.59 71 LEU C O 1
ATOM 4494 N N . VAL C 1 54 ? 8.376 26.178 -5.289 1.00 12.61 72 VAL C N 1
ATOM 4495 C CA . VAL C 1 54 ? 8.442 26.683 -6.646 1.00 12.68 72 VAL C CA 1
ATOM 4496 C C . VAL C 1 54 ? 8.470 28.211 -6.591 1.00 12.88 72 VAL C C 1
ATOM 4497 O O . VAL C 1 54 ? 9.231 28.849 -7.314 1.00 13.16 72 VAL C O 1
ATOM 4501 N N . LEU C 1 55 ? 7.676 28.825 -5.733 1.00 13.34 73 LEU C N 1
ATOM 4502 C CA . LEU C 1 55 ? 7.697 30.285 -5.629 1.00 13.87 73 LEU C CA 1
ATOM 4503 C C . LEU C 1 55 ? 9.037 30.792 -5.102 1.00 14.32 73 LEU C C 1
ATOM 4504 O O . LEU C 1 55 ? 9.484 31.851 -5.530 1.00 15.43 73 LEU C O 1
ATOM 4509 N N . SER C 1 56 ? 9.684 30.034 -4.221 1.00 14.28 74 SER C N 1
ATOM 4510 C CA A SER C 1 56 ? 10.989 30.489 -3.695 0.60 15.51 74 SER C CA 1
ATOM 4511 C CA B SER C 1 56 ? 11.012 30.420 -3.683 0.40 15.49 74 SER C CA 1
ATOM 4512 C C . SER C 1 56 ? 12.022 30.437 -4.813 1.00 16.76 74 SER C C 1
ATOM 4513 O O . SER C 1 56 ? 12.926 31.273 -4.854 1.00 19.09 74 SER C O 1
ATOM 4518 N N . ARG C 1 57 ? 11.886 29.467 -5.714 1.00 16.04 75 ARG C N 1
ATOM 4519 C CA . ARG C 1 57 ? 12.768 29.368 -6.891 1.00 17.81 75 ARG C CA 1
ATOM 4520 C C . ARG C 1 57 ? 12.506 30.557 -7.783 1.00 18.06 75 ARG C C 1
ATOM 4521 O O . ARG C 1 57 ? 13.446 31.137 -8.353 1.00 18.79 75 ARG C O 1
ATOM 4529 N N . ILE C 1 58 ? 11.238 30.944 -7.955 1.00 16.55 76 ILE C N 1
ATOM 4530 C CA . ILE C 1 58 ? 10.928 32.136 -8.720 1.00 17.43 76 ILE C CA 1
ATOM 4531 C C . ILE C 1 58 ? 11.547 33.388 -8.066 1.00 18.66 76 ILE C C 1
ATOM 4532 O O . ILE C 1 58 ? 12.204 34.193 -8.734 1.00 19.34 76 ILE C O 1
ATOM 4537 N N . ASP C 1 59 ? 11.402 33.508 -6.759 1.00 18.62 77 ASP C N 1
ATOM 4538 C CA . ASP C 1 59 ? 11.982 34.626 -6.001 1.00 19.94 77 ASP C CA 1
ATOM 4539 C C . ASP C 1 59 ? 13.493 34.716 -6.220 1.00 22.06 77 ASP C C 1
ATOM 4540 O O . ASP C 1 59 ? 14.038 35.840 -6.346 1.00 24.32 77 ASP C O 1
ATOM 4545 N N . ALA C 1 60 ? 14.145 33.558 -6.299 1.00 19.84 78 ALA C N 1
ATOM 4546 C CA . ALA C 1 60 ? 15.603 33.464 -6.414 1.00 21.90 78 ALA C CA 1
ATOM 4547 C C . ALA C 1 60 ? 16.110 33.632 -7.837 1.00 24.72 78 ALA C C 1
ATOM 4548 O O . ALA C 1 60 ? 17.332 33.551 -8.078 1.00 25.17 78 ALA C O 1
ATOM 4550 N N . GLY C 1 61 ? 15.193 33.857 -8.776 1.00 23.81 79 GLY C N 1
ATOM 4551 C CA . GLY C 1 61 ? 15.540 34.000 -10.182 1.00 24.69 79 GLY C CA 1
ATOM 4552 C C . GLY C 1 61 ? 15.889 32.700 -10.878 1.00 25.84 79 GLY C C 1
ATOM 4553 O O . GLY C 1 61 ? 16.469 32.729 -11.966 1.00 27.80 79 GLY C O 1
ATOM 4554 N N . GLU C 1 62 ? 15.538 31.571 -10.274 1.00 24.02 80 GLU C N 1
ATOM 4555 C CA . GLU C 1 62 ? 15.859 30.249 -10.806 1.00 23.33 80 GLU C CA 1
ATOM 4556 C C . GLU C 1 62 ? 14.712 29.674 -11.638 1.00 22.67 80 GLU C C 1
ATOM 4557 O O . GLU C 1 62 ? 14.867 28.629 -12.271 1.00 23.98 80 GLU C O 1
ATOM 4563 N N . GLU C 1 63 ? 13.558 30.337 -11.620 1.00 20.79 81 GLU C N 1
ATOM 4564 C CA . GLU C 1 63 ? 12.406 29.870 -12.364 1.00 21.07 81 GLU C CA 1
ATOM 4565 C C . GLU C 1 63 ? 11.634 31.054 -12.857 1.00 19.07 81 GLU C C 1
ATOM 4566 O O . GLU C 1 63 ? 11.716 32.120 -12.278 1.00 20.64 81 GLU C O 1
ATOM 4572 N N . ASN C 1 64 ? 10.869 30.859 -13.926 1.00 20.65 82 ASN C N 1
ATOM 4573 C CA . ASN C 1 64 ? 10.036 31.893 -14.535 1.00 21.64 82 ASN C CA 1
ATOM 4574 C C . ASN C 1 64 ? 8.596 31.398 -14.457 1.00 21.82 82 ASN C C 1
ATOM 4575 O O . ASN C 1 64 ? 8.322 30.251 -14.815 1.00 20.91 82 ASN C O 1
ATOM 4580 N N . PRO C 1 65 ? 7.682 32.240 -13.949 1.00 20.09 83 PRO C N 1
ATOM 4581 C CA . PRO C 1 65 ? 6.270 31.809 -13.805 1.00 19.63 83 PRO C CA 1
ATOM 4582 C C . PRO C 1 65 ? 5.585 31.424 -15.100 1.00 19.07 83 PRO C C 1
ATOM 4583 O O . PRO C 1 65 ? 4.606 30.674 -15.107 1.00 17.67 83 PRO C O 1
ATOM 4587 N N . GLU C 1 66 ? 6.063 31.958 -16.219 1.00 17.58 84 GLU C N 1
ATOM 4588 C CA . GLU C 1 66 ? 5.454 31.659 -17.502 1.00 18.17 84 GLU C CA 1
ATOM 4589 C C . GLU C 1 66 ? 6.205 30.569 -18.287 1.00 17.44 84 GLU C C 1
ATOM 4590 O O . GLU C 1 66 ? 5.810 30.212 -19.408 1.00 18.58 84 GLU C O 1
ATOM 4596 N N . ARG C 1 67 ? 7.232 29.956 -17.691 1.00 17.20 85 ARG C N 1
ATOM 4597 C CA . ARG C 1 67 ? 7.912 28.865 -18.357 1.00 16.78 85 ARG C CA 1
ATOM 4598 C C . ARG C 1 67 ? 6.971 27.699 -18.627 1.00 15.87 85 ARG C C 1
ATOM 4599 O O . ARG C 1 67 ? 6.156 27.338 -17.795 1.00 15.21 85 ARG C O 1
ATOM 4607 N N . LYS C 1 68 ? 7.072 27.147 -19.820 1.00 15.58 86 LYS C N 1
ATOM 4608 C CA . LYS C 1 68 ? 6.250 26.033 -20.258 1.00 14.91 86 LYS C CA 1
ATOM 4609 C C . LYS C 1 68 ? 6.809 24.733 -19.740 1.00 16.31 86 LYS C C 1
ATOM 4610 O O . LYS C 1 68 ? 7.947 24.360 -20.060 1.00 16.19 86 LYS C O 1
ATOM 4616 N N . LEU C 1 69 ? 6.006 24.027 -18.948 1.00 14.22 87 LEU C N 1
ATOM 4617 C CA . LEU C 1 69 ? 6.348 22.698 -18.492 1.00 14.40 87 LEU C CA 1
ATOM 4618 C C . LEU C 1 69 ? 5.697 21.673 -19.405 1.00 13.42 87 LEU C C 1
ATOM 4619 O O . LEU C 1 69 ? 4.470 21.420 -19.367 1.00 13.29 87 LEU C O 1
ATOM 4624 N N . HIS C 1 70 ? 6.507 21.064 -20.265 1.00 13.81 88 HIS C N 1
ATOM 4625 C CA . HIS C 1 70 ? 5.962 20.148 -21.262 1.00 14.36 88 HIS C CA 1
ATOM 4626 C C . HIS C 1 70 ? 5.689 18.765 -20.737 1.00 14.45 88 HIS C C 1
ATOM 4627 O O . HIS C 1 70 ? 6.422 18.247 -19.878 1.00 16.03 88 HIS C O 1
ATOM 4634 N N . TYR C 1 71 ? 4.616 18.148 -21.222 1.00 14.17 89 TYR C N 1
ATOM 4635 C CA . TYR C 1 71 ? 4.277 16.787 -20.893 1.00 13.53 89 TYR C CA 1
ATOM 4636 C C . TYR C 1 71 ? 3.385 16.203 -21.966 1.00 14.53 89 TYR C C 1
ATOM 4637 O O . TYR C 1 71 ? 2.861 16.951 -22.826 1.00 15.92 89 TYR C O 1
ATOM 4646 N N . ASP C 1 72 ? 3.194 14.898 -21.880 1.00 15.85 90 ASP C N 1
ATOM 4647 C CA . ASP C 1 72 ? 2.289 14.170 -22.779 1.00 17.56 90 ASP C CA 1
ATOM 4648 C C . ASP C 1 72 ? 1.324 13.309 -21.980 1.00 17.27 90 ASP C C 1
ATOM 4649 O O . ASP C 1 72 ? 1.340 13.320 -20.752 1.00 16.79 90 ASP C O 1
ATOM 4654 N N . SER C 1 73 ? 0.447 12.589 -22.669 1.00 15.48 91 SER C N 1
ATOM 4655 C CA A SER C 1 73 ? -0.617 11.889 -21.993 0.60 16.19 91 SER C CA 1
ATOM 4656 C CA B SER C 1 73 ? -0.625 11.873 -22.005 0.40 16.41 91 SER C CA 1
ATOM 4657 C C . SER C 1 73 ? -0.092 10.801 -21.051 1.00 15.56 91 SER C C 1
ATOM 4658 O O . SER C 1 73 ? -0.745 10.448 -20.082 1.00 17.28 91 SER C O 1
ATOM 4663 N N . ALA C 1 74 ? 1.095 10.285 -21.331 1.00 16.77 92 ALA C N 1
ATOM 4664 C CA . ALA C 1 74 ? 1.747 9.307 -20.422 1.00 17.88 92 ALA C CA 1
ATOM 4665 C C . ALA C 1 74 ? 1.923 9.867 -19.021 1.00 17.97 92 ALA C C 1
ATOM 4666 O O . ALA C 1 74 ? 1.895 9.105 -18.040 1.00 18.06 92 ALA C O 1
ATOM 4668 N N . PHE C 1 75 ? 2.115 11.188 -18.934 1.00 16.08 93 PHE C N 1
ATOM 4669 C CA . PHE C 1 75 ? 2.372 11.863 -17.662 1.00 15.59 93 PHE C CA 1
ATOM 4670 C C . PHE C 1 75 ? 1.092 12.150 -16.857 1.00 15.01 93 PHE C C 1
ATOM 4671 O O . PHE C 1 75 ? 1.152 12.605 -15.687 1.00 15.72 93 PHE C O 1
ATOM 4679 N N . LEU C 1 76 ? -0.049 11.888 -17.447 1.00 14.46 94 LEU C N 1
ATOM 4680 C CA . LEU C 1 76 ? -1.324 12.082 -16.750 1.00 14.71 94 LEU C CA 1
ATOM 4681 C C . LEU C 1 76 ? -1.504 11.132 -15.596 1.00 16.08 94 LEU C C 1
ATOM 4682 O O . LEU C 1 76 ? -0.893 10.077 -15.528 1.00 16.69 94 LEU C O 1
ATOM 4687 N N . GLU C 1 77 ? -2.324 11.530 -14.645 1.00 16.36 95 GLU C N 1
ATOM 4688 C CA . GLU C 1 77 ? -2.700 10.695 -13.497 1.00 16.92 95 GLU C CA 1
ATOM 4689 C C . GLU C 1 77 ? -4.211 10.541 -13.471 1.00 17.38 95 GLU C C 1
ATOM 4690 O O . GLU C 1 77 ? -4.941 11.243 -14.192 1.00 17.18 95 GLU C O 1
ATOM 4696 N N . GLU C 1 78 ? -4.722 9.569 -12.714 1.00 15.89 96 GLU C N 1
ATOM 4697 C CA . GLU C 1 78 ? -6.153 9.321 -12.626 1.00 16.32 96 GLU C CA 1
ATOM 4698 C C . GLU C 1 78 ? -6.959 10.564 -12.250 1.00 14.82 96 GLU C C 1
ATOM 4699 O O . GLU C 1 78 ? -8.043 10.851 -12.805 1.00 14.92 96 GLU C O 1
ATOM 4705 N N . TYR C 1 79 ? -6.443 11.287 -11.270 1.00 12.91 97 TYR C N 1
ATOM 4706 C CA . TYR C 1 79 ? -7.061 12.554 -10.872 1.00 13.52 97 TYR C CA 1
ATOM 4707 C C . TYR C 1 79 ? -6.131 13.698 -11.369 1.00 11.98 97 TYR C C 1
ATOM 4708 O O . TYR C 1 79 ? -5.101 14.005 -10.738 1.00 13.33 97 TYR C O 1
ATOM 4717 N N . ALA C 1 80 ? -6.517 14.308 -12.484 1.00 11.77 98 ALA C N 1
ATOM 4718 C CA . ALA C 1 80 ? -5.717 15.340 -13.090 1.00 11.07 98 ALA C CA 1
ATOM 4719 C C . ALA C 1 80 ? -6.604 16.185 -13.989 1.00 11.46 98 ALA C C 1
ATOM 4720 O O . ALA C 1 80 ? -6.397 16.244 -15.195 1.00 10.39 98 ALA C O 1
ATOM 4722 N N . PRO C 1 81 ? -7.642 16.810 -13.399 1.00 11.11 99 PRO C N 1
ATOM 4723 C CA . PRO C 1 81 ? -8.677 17.447 -14.221 1.00 11.32 99 PRO C CA 1
ATOM 4724 C C . PRO C 1 81 ? -8.133 18.549 -15.139 1.00 11.74 99 PRO C C 1
ATOM 4725 O O . PRO C 1 81 ? -8.588 18.656 -16.269 1.00 11.71 99 PRO C O 1
ATOM 4729 N N . ALA C 1 82 ? -7.185 19.353 -14.636 1.00 10.31 100 ALA C N 1
ATOM 4730 C CA . ALA C 1 82 ? -6.666 20.472 -15.427 1.00 10.00 100 ALA C CA 1
ATOM 4731 C C . ALA C 1 82 ? -5.650 19.930 -16.441 1.00 9.93 100 ALA C C 1
ATOM 4732 O O . ALA C 1 82 ? -5.654 20.298 -17.617 1.00 9.60 100 ALA C O 1
ATOM 4734 N N . ALA C 1 83 ? -4.769 19.030 -15.992 1.00 9.59 101 ALA C N 1
ATOM 4735 C CA . ALA C 1 83 ? -3.731 18.552 -16.923 1.00 9.87 101 ALA C CA 1
ATOM 4736 C C . ALA C 1 83 ? -4.374 17.841 -18.090 1.00 10.24 101 ALA C C 1
ATOM 4737 O O . ALA C 1 83 ? -3.799 17.845 -19.202 1.00 9.60 101 ALA C O 1
ATOM 4739 N N . LYS C 1 84 ? -5.499 17.166 -17.842 1.00 10.03 102 LYS C N 1
ATOM 4740 C CA . LYS C 1 84 ? -6.209 16.476 -18.941 1.00 11.73 102 LYS C CA 1
ATOM 4741 C C . LYS C 1 84 ? -6.757 17.466 -19.984 1.00 12.55 102 LYS C C 1
ATOM 4742 O O . LYS C 1 84 ? -6.851 17.153 -21.182 1.00 14.37 102 LYS C O 1
ATOM 4748 N N . ARG C 1 85 ? -7.111 18.658 -19.516 1.00 10.86 103 ARG C N 1
ATOM 4749 C CA . ARG C 1 85 ? -7.640 19.701 -20.384 1.00 11.28 103 ARG C CA 1
ATOM 4750 C C . ARG C 1 85 ? -6.531 20.353 -21.202 1.00 11.46 103 ARG C C 1
ATOM 4751 O O . ARG C 1 85 ? -6.734 20.711 -22.362 1.00 12.13 103 ARG C O 1
ATOM 4759 N N . TYR C 1 86 ? -5.358 20.507 -20.594 1.00 10.91 104 TYR C N 1
ATOM 4760 C CA . TYR C 1 86 ? -4.213 21.128 -21.292 1.00 10.67 104 TYR C CA 1
ATOM 4761 C C . TYR C 1 86 ? -3.306 20.202 -22.131 1.00 11.05 104 TYR C C 1
ATOM 4762 O O . TYR C 1 86 ? -2.505 20.664 -22.925 1.00 11.41 104 TYR C O 1
ATOM 4771 N N . VAL C 1 87 ? -3.383 18.901 -21.911 1.00 12.24 105 VAL C N 1
ATOM 4772 C CA . VAL C 1 87 ? -2.421 17.984 -22.489 1.00 13.59 105 VAL C CA 1
ATOM 4773 C C . VAL C 1 87 ? -2.312 18.084 -23.993 1.00 13.96 105 VAL C C 1
ATOM 4774 O O . VAL C 1 87 ? -1.214 18.015 -24.492 1.00 14.92 105 VAL C O 1
ATOM 4778 N N . ALA C 1 88 ? -3.409 18.319 -24.699 1.00 12.49 106 ALA C N 1
ATOM 4779 C CA . ALA C 1 88 ? -3.329 18.452 -26.187 1.00 13.25 106 ALA C CA 1
ATOM 4780 C C . ALA C 1 88 ? -2.452 19.613 -26.640 1.00 13.55 106 ALA C C 1
ATOM 4781 O O . ALA C 1 88 ? -1.938 19.610 -27.753 1.00 14.81 106 ALA C O 1
ATOM 4783 N N . THR C 1 89 ? -2.230 20.611 -25.791 1.00 13.35 107 THR C N 1
ATOM 4784 C CA . THR C 1 89 ? -1.406 21.748 -26.117 1.00 13.23 107 THR C CA 1
ATOM 4785 C C . THR C 1 89 ? 0.081 21.416 -25.901 1.00 13.91 107 THR C C 1
ATOM 4786 O O . THR C 1 89 ? 0.965 22.168 -26.333 1.00 15.96 107 THR C O 1
ATOM 4790 N N . GLY C 1 90 ? 0.298 20.349 -25.140 1.00 13.88 108 GLY C N 1
ATOM 4791 C CA . GLY C 1 90 ? 1.631 19.869 -24.796 1.00 14.38 108 GLY C CA 1
ATOM 4792 C C . GLY C 1 90 ? 2.284 20.467 -23.560 1.00 13.88 108 GLY C C 1
ATOM 4793 O O . GLY C 1 90 ? 3.404 20.084 -23.208 1.00 14.00 108 GLY C O 1
ATOM 4794 N N . TYR C 1 91 ? 1.624 21.367 -22.862 1.00 11.90 109 TYR C N 1
ATOM 4795 C CA . TYR C 1 91 ? 2.251 21.978 -21.692 1.00 12.02 109 TYR C CA 1
ATOM 4796 C C . TYR C 1 91 ? 1.259 22.646 -20.752 1.00 11.46 109 TYR C C 1
ATOM 4797 O O . TYR C 1 91 ? 0.123 22.934 -21.140 1.00 10.90 109 TYR C O 1
ATOM 4806 N N . MET C 1 92 ? 1.724 22.917 -19.541 1.00 11.79 110 MET C N 1
ATOM 4807 C CA . MET C 1 92 ? 1.133 23.888 -18.643 1.00 11.91 110 MET C CA 1
ATOM 4808 C C . MET C 1 92 ? 2.260 24.803 -18.207 1.00 11.78 110 MET C C 1
ATOM 4809 O O . MET C 1 92 ? 3.407 24.351 -18.036 1.00 11.67 110 MET C O 1
ATOM 4814 N N . THR C 1 93 ? 1.980 26.082 -18.016 1.00 11.48 111 THR C N 1
ATOM 4815 C CA . THR C 1 93 ? 3.001 26.938 -17.422 1.00 11.84 111 THR C CA 1
ATOM 4816 C C . THR C 1 93 ? 3.231 26.645 -15.940 1.00 11.25 111 THR C C 1
ATOM 4817 O O . THR C 1 93 ? 2.408 26.047 -15.239 1.00 11.63 111 THR C O 1
ATOM 4821 N N . VAL C 1 94 ? 4.346 27.129 -15.433 1.00 11.64 112 VAL C N 1
ATOM 4822 C CA . VAL C 1 94 ? 4.616 27.038 -13.980 1.00 11.92 112 VAL C CA 1
ATOM 4823 C C . VAL C 1 94 ? 3.442 27.590 -13.181 1.00 12.13 112 VAL C C 1
ATOM 4824 O O . VAL C 1 94 ? 2.919 26.898 -12.262 1.00 11.64 112 VAL C O 1
ATOM 4828 N N . THR C 1 95 ? 2.935 28.761 -13.573 1.00 11.93 113 THR C N 1
ATOM 4829 C CA . THR C 1 95 ? 1.800 29.368 -12.874 1.00 13.16 113 THR C CA 1
ATOM 4830 C C . THR C 1 95 ? 0.548 28.463 -12.940 1.00 12.49 113 THR C C 1
ATOM 4831 O O . THR C 1 95 ? -0.156 28.263 -11.959 1.00 11.86 113 THR C O 1
ATOM 4835 N N . GLU C 1 96 ? 0.226 27.984 -14.133 1.00 11.32 114 GLU C N 1
ATOM 4836 C CA . GLU C 1 96 ? -0.947 27.128 -14.312 1.00 10.66 114 GLU C CA 1
ATOM 4837 C C . GLU C 1 96 ? -0.816 25.881 -13.444 1.00 10.51 114 GLU C C 1
ATOM 4838 O O . GLU C 1 96 ? -1.802 25.408 -12.867 1.00 9.76 114 GLU C O 1
ATOM 4844 N N . ALA C 1 97 ? 0.374 25.320 -13.389 1.00 10.12 115 ALA C N 1
ATOM 4845 C CA . ALA C 1 97 ? 0.579 24.102 -12.621 1.00 10.11 115 ALA C CA 1
ATOM 4846 C C . ALA C 1 97 ? 0.430 24.378 -11.128 1.00 9.72 115 ALA C C 1
ATOM 4847 O O . ALA C 1 97 ? -0.203 23.589 -10.416 1.00 10.33 115 ALA C O 1
ATOM 4849 N N . ILE C 1 98 ? 0.964 25.511 -10.649 1.00 9.47 116 ILE C N 1
ATOM 4850 C CA . ILE C 1 98 ? 0.775 25.875 -9.246 1.00 9.14 116 ILE C CA 1
ATOM 4851 C C . ILE C 1 98 ? -0.706 26.015 -8.931 1.00 9.34 116 ILE C C 1
ATOM 4852 O O . ILE C 1 98 ? -1.223 25.479 -7.943 1.00 9.58 116 ILE C O 1
ATOM 4857 N N . GLN C 1 99 ? -1.417 26.801 -9.735 1.00 9.50 117 GLN C N 1
ATOM 4858 C CA . GLN C 1 99 ? -2.817 27.055 -9.449 1.00 10.38 117 GLN C CA 1
ATOM 4859 C C . GLN C 1 99 ? -3.626 25.761 -9.479 1.00 9.72 117 GLN C C 1
ATOM 4860 O O . GLN C 1 99 ? -4.535 25.567 -8.660 1.00 9.87 117 GLN C O 1
ATOM 4866 N N . SER C 1 100 ? -3.327 24.862 -10.404 1.00 9.49 118 SER C N 1
ATOM 4867 C CA A SER C 1 100 ? -4.081 23.608 -10.551 0.60 9.18 118 SER C CA 1
ATOM 4868 C CA B SER C 1 100 ? -4.150 23.647 -10.485 0.40 9.46 118 SER C CA 1
ATOM 4869 C C . SER C 1 100 ? -3.789 22.621 -9.413 1.00 9.37 118 SER C C 1
ATOM 4870 O O . SER C 1 100 ? -4.681 21.962 -8.884 1.00 9.42 118 SER C O 1
ATOM 4875 N N . ALA C 1 101 ? -2.521 22.537 -9.066 1.00 9.00 119 ALA C N 1
ATOM 4876 C CA . ALA C 1 101 ? -2.130 21.688 -7.934 1.00 9.81 119 ALA C CA 1
ATOM 4877 C C . ALA C 1 101 ? -2.748 22.174 -6.638 1.00 10.54 119 ALA C C 1
ATOM 4878 O O . ALA C 1 101 ? -3.201 21.374 -5.811 1.00 11.17 119 ALA C O 1
ATOM 4880 N N . LEU C 1 102 ? -2.774 23.473 -6.407 1.00 9.69 120 LEU C N 1
ATOM 4881 C CA . LEU C 1 102 ? -3.349 23.990 -5.165 1.00 9.97 120 LEU C CA 1
ATOM 4882 C C . LEU C 1 102 ? -4.855 23.975 -5.174 1.00 10.14 120 LEU C C 1
ATOM 4883 O O . LEU C 1 102 ? -5.475 23.524 -4.210 1.00 13.12 120 LEU C O 1
ATOM 4888 N N . GLN C 1 103 ? -5.483 24.521 -6.222 1.00 9.61 121 GLN C N 1
ATOM 4889 C CA . GLN C 1 103 ? -6.920 24.761 -6.151 1.00 9.55 121 GLN C CA 1
ATOM 4890 C C . GLN C 1 103 ? -7.800 23.597 -6.527 1.00 9.58 121 GLN C C 1
ATOM 4891 O O . GLN C 1 103 ? -8.924 23.472 -6.063 1.00 9.35 121 GLN C O 1
ATOM 4897 N N . LEU C 1 104 ? -7.296 22.755 -7.394 1.00 9.22 122 LEU C N 1
ATOM 4898 C CA . LEU C 1 104 ? -7.974 21.537 -7.802 1.00 10.45 122 LEU C CA 1
ATOM 4899 C C . LEU C 1 104 ? -7.331 20.290 -7.207 1.00 10.45 122 LEU C C 1
ATOM 4900 O O . LEU C 1 104 ? -7.924 19.224 -7.295 1.00 11.59 122 LEU C O 1
ATOM 4905 N N . SER C 1 105 ? -6.114 20.403 -6.668 1.00 10.19 123 SER C N 1
ATOM 4906 C CA . SER C 1 105 ? -5.322 19.238 -6.196 1.00 9.97 123 SER C CA 1
ATOM 4907 C C . SER C 1 105 ? -4.923 18.319 -7.347 1.00 10.61 123 SER C C 1
ATOM 4908 O O . SER C 1 105 ? -4.738 17.117 -7.154 1.00 12.10 123 SER C O 1
ATOM 4911 N N . ASP C 1 106 ? -4.729 18.891 -8.529 1.00 10.62 124 ASP C N 1
ATOM 4912 C CA . ASP C 1 106 ? -4.432 18.095 -9.697 1.00 10.02 124 ASP C CA 1
ATOM 4913 C C . ASP C 1 106 ? -3.079 17.330 -9.480 1.00 9.80 124 ASP C C 1
ATOM 4914 O O . ASP C 1 106 ? -2.029 17.920 -9.197 1.00 11.07 124 ASP C O 1
ATOM 4919 N N . ASN C 1 107 ? -3.137 16.003 -9.643 1.00 10.16 125 ASN C N 1
ATOM 4920 C CA . ASN C 1 107 ? -1.944 15.169 -9.369 1.00 11.14 125 ASN C CA 1
ATOM 4921 C C . ASN C 1 107 ? -0.889 15.223 -10.417 1.00 11.49 125 ASN C C 1
ATOM 4922 O O . ASN C 1 107 ? 0.323 15.152 -10.120 1.00 12.20 125 ASN C O 1
ATOM 4927 N N . ALA C 1 108 ? -1.299 15.371 -11.671 1.00 10.76 126 ALA C N 1
ATOM 4928 C CA . ALA C 1 108 ? -0.301 15.535 -12.752 1.00 10.90 126 ALA C CA 1
ATOM 4929 C C . ALA C 1 108 ? 0.414 16.923 -12.629 1.00 11.31 126 ALA C C 1
ATOM 4930 O O . ALA C 1 108 ? 1.653 17.060 -12.828 1.00 10.88 126 ALA C O 1
ATOM 4932 N N . ALA C 1 109 ? -0.344 17.955 -12.301 1.00 11.19 127 ALA C N 1
ATOM 4933 C CA . ALA C 1 109 ? 0.251 19.238 -12.065 1.00 11.02 127 ALA C CA 1
ATOM 4934 C C . ALA C 1 109 ? 1.259 19.190 -10.934 1.00 11.50 127 ALA C C 1
ATOM 4935 O O . ALA C 1 109 ? 2.376 19.736 -11.066 1.00 10.74 127 ALA C O 1
ATOM 4937 N N . ALA C 1 110 ? 0.901 18.492 -9.859 1.00 10.99 128 ALA C N 1
ATOM 4938 C CA . ALA C 1 110 ? 1.824 18.322 -8.758 1.00 11.11 128 ALA C CA 1
ATOM 4939 C C . ALA C 1 110 ? 3.096 17.593 -9.172 1.00 10.77 128 ALA C C 1
ATOM 4940 O O . ALA C 1 110 ? 4.195 17.980 -8.797 1.00 12.24 128 ALA C O 1
ATOM 4942 N N . ASN C 1 111 ? 2.946 16.536 -9.957 1.00 11.46 129 ASN C N 1
ATOM 4943 C CA . ASN C 1 111 ? 4.121 15.875 -10.516 1.00 11.85 129 ASN C CA 1
ATOM 4944 C C . ASN C 1 111 ? 4.973 16.748 -11.428 1.00 12.43 129 ASN C C 1
ATOM 4945 O O . ASN C 1 111 ? 6.200 16.668 -11.437 1.00 12.67 129 ASN C O 1
ATOM 4950 N N . LEU C 1 112 ? 4.340 17.607 -12.206 1.00 12.55 130 LEU C N 1
ATOM 4951 C CA . LEU C 1 112 ? 5.109 18.550 -13.015 1.00 12.86 130 LEU C CA 1
ATOM 4952 C C . LEU C 1 112 ? 5.983 19.441 -12.147 1.00 12.38 130 LEU C C 1
ATOM 4953 O O . LEU C 1 112 ? 7.155 19.775 -12.493 1.00 12.72 130 LEU C O 1
ATOM 4958 N N . LEU C 1 113 ? 5.433 19.900 -11.032 1.00 11.63 131 LEU C N 1
ATOM 4959 C CA . LEU C 1 113 ? 6.148 20.755 -10.127 1.00 12.46 131 LEU C CA 1
ATOM 4960 C C . LEU C 1 113 ? 7.202 19.962 -9.344 1.00 12.95 131 LEU C C 1
ATOM 4961 O O . LEU C 1 113 ? 8.280 20.499 -9.055 1.00 12.90 131 LEU C O 1
ATOM 4966 N N . LEU C 1 114 ? 6.898 18.706 -9.017 1.00 13.37 132 LEU C N 1
ATOM 4967 C CA . LEU C 1 114 ? 7.934 17.841 -8.403 1.00 13.14 132 LEU C CA 1
ATOM 4968 C C . LEU C 1 114 ? 9.131 17.704 -9.338 1.00 15.18 132 LEU C C 1
ATOM 4969 O O . LEU C 1 114 ? 10.271 17.782 -8.893 1.00 15.39 132 LEU C O 1
ATOM 4974 N N . LYS C 1 115 ? 8.885 17.512 -10.629 1.00 15.77 133 LYS C N 1
ATOM 4975 C CA . LYS C 1 115 ? 10.004 17.456 -11.599 1.00 17.66 133 LYS C CA 1
ATOM 4976 C C . LYS C 1 115 ? 10.766 18.791 -11.614 1.00 18.47 133 LYS C C 1
ATOM 4977 O O . LYS C 1 115 ? 12.008 18.849 -11.514 1.00 19.05 133 LYS C O 1
ATOM 4983 N N . GLU C 1 116 ? 10.028 19.891 -11.644 1.00 18.16 134 GLU C N 1
ATOM 4984 C CA . GLU C 1 116 ? 10.626 21.226 -11.654 1.00 19.50 134 GLU C CA 1
ATOM 4985 C C . GLU C 1 116 ? 11.588 21.485 -10.486 1.00 18.34 134 GLU C C 1
ATOM 4986 O O . GLU C 1 116 ? 12.636 22.127 -10.676 1.00 20.36 134 GLU C O 1
ATOM 4992 N N . VAL C 1 117 ? 11.242 21.007 -9.280 1.00 17.73 135 VAL C N 1
ATOM 4993 C CA . VAL C 1 117 ? 12.024 21.320 -8.070 1.00 18.98 135 VAL C CA 1
ATOM 4994 C C . VAL C 1 117 ? 13.166 20.351 -7.795 1.00 18.56 135 VAL C C 1
ATOM 4995 O O . VAL C 1 117 ? 13.985 20.623 -6.925 1.00 19.64 135 VAL C O 1
ATOM 4999 N N . GLY C 1 118 ? 13.178 19.230 -8.511 1.00 19.82 136 GLY C N 1
ATOM 5000 C CA . GLY C 1 118 ? 14.204 18.194 -8.349 1.00 20.35 136 GLY C CA 1
ATOM 5001 C C . GLY C 1 118 ? 13.735 16.910 -7.688 1.00 20.88 136 GLY C C 1
ATOM 5002 O O . GLY C 1 118 ? 14.543 16.030 -7.365 1.00 23.02 136 GLY C O 1
ATOM 5003 N N . GLY C 1 119 ? 12.432 16.771 -7.456 1.00 17.38 137 GLY C N 1
ATOM 5004 C CA . GLY C 1 119 ? 11.867 15.545 -6.933 1.00 17.48 137 GLY C CA 1
ATOM 5005 C C . GLY C 1 119 ? 11.607 15.567 -5.440 1.00 15.27 137 GLY C C 1
ATOM 5006 O O . GLY C 1 119 ? 11.987 16.546 -4.748 1.00 16.48 137 GLY C O 1
ATOM 5007 N N . PRO C 1 120 ? 10.964 14.508 -4.925 1.00 16.06 138 PRO C N 1
ATOM 5008 C CA . PRO C 1 120 ? 10.664 14.415 -3.473 1.00 16.94 138 PRO C CA 1
ATOM 5009 C C . PRO C 1 120 ? 11.860 14.709 -2.530 1.00 16.86 138 PRO C C 1
ATOM 5010 O O . PRO C 1 120 ? 11.692 15.403 -1.524 1.00 16.41 138 PRO C O 1
ATOM 5014 N N . PRO C 1 121 ? 13.080 14.260 -2.868 1.00 17.45 139 PRO C N 1
ATOM 5015 C CA . PRO C 1 121 ? 14.198 14.622 -1.979 1.00 17.45 139 PRO C CA 1
ATOM 5016 C C . PRO C 1 121 ? 14.475 16.094 -1.841 1.00 16.89 139 PRO C C 1
ATOM 5017 O O . PRO C 1 121 ? 14.909 16.544 -0.766 1.00 18.61 139 PRO C O 1
ATOM 5021 N N . LEU C 1 122 ? 14.232 16.870 -2.893 1.00 16.63 140 LEU C N 1
ATOM 5022 C CA . LEU C 1 122 ? 14.455 18.280 -2.829 1.00 16.66 140 LEU C CA 1
ATOM 5023 C C . LEU C 1 122 ? 13.330 18.973 -2.044 1.00 15.57 140 LEU C C 1
ATOM 5024 O O . LEU C 1 122 ? 13.579 19.954 -1.373 1.00 16.00 140 LEU C O 1
ATOM 5029 N N . LEU C 1 123 ? 12.108 18.453 -2.096 1.00 15.58 141 LEU C N 1
ATOM 5030 C CA . LEU C 1 123 ? 11.082 18.996 -1.185 1.00 15.16 141 LEU C CA 1
ATOM 5031 C C . LEU C 1 123 ? 11.410 18.699 0.262 1.00 14.78 141 LEU C C 1
ATOM 5032 O O . LEU C 1 123 ? 11.262 19.549 1.151 1.00 15.53 141 LEU C O 1
ATOM 5037 N N . THR C 1 124 ? 11.925 17.504 0.514 1.00 14.34 142 THR C N 1
ATOM 5038 C CA . THR C 1 124 ? 12.362 17.180 1.862 1.00 15.68 142 THR C CA 1
ATOM 5039 C C . THR C 1 124 ? 13.459 18.144 2.345 1.00 14.67 142 THR C C 1
ATOM 5040 O O . THR C 1 124 ? 13.412 18.627 3.464 1.00 15.29 142 THR C O 1
ATOM 5044 N N . LYS C 1 125 ? 14.414 18.485 1.486 1.00 17.44 143 LYS C N 1
ATOM 5045 C CA . LYS C 1 125 ? 15.470 19.419 1.846 1.00 18.04 143 LYS C CA 1
ATOM 5046 C C . LYS C 1 125 ? 14.861 20.789 2.190 1.00 17.34 143 LYS C C 1
ATOM 5047 O O . LYS C 1 125 ? 15.287 21.481 3.117 1.00 17.80 143 LYS C O 1
ATOM 5053 N N . TYR C 1 126 ? 13.835 21.191 1.434 1.00 14.97 144 TYR C N 1
ATOM 5054 C CA . TYR C 1 126 ? 13.200 22.473 1.690 1.00 14.83 144 TYR C CA 1
ATOM 5055 C C . TYR C 1 126 ? 12.569 22.472 3.059 1.00 14.23 144 TYR C C 1
ATOM 5056 O O . TYR C 1 126 ? 12.752 23.434 3.793 1.00 14.35 144 TYR C O 1
ATOM 5065 N N . PHE C 1 127 ? 11.806 21.432 3.377 1.00 14.80 145 PHE C N 1
ATOM 5066 C CA . PHE C 1 127 ? 11.271 21.296 4.771 1.00 15.58 145 PHE C CA 1
ATOM 5067 C C . PHE C 1 127 ? 12.389 21.523 5.815 1.00 16.53 145 PHE C C 1
ATOM 5068 O O . PHE C 1 127 ? 12.233 22.320 6.760 1.00 16.97 145 PHE C O 1
ATOM 5076 N N . ARG C 1 128 ? 13.521 20.850 5.623 1.00 16.86 146 ARG C N 1
ATOM 5077 C CA . ARG C 1 128 ? 14.639 20.960 6.592 1.00 17.87 146 ARG C CA 1
ATOM 5078 C C . ARG C 1 128 ? 15.140 22.383 6.639 1.00 19.02 146 ARG C C 1
ATOM 5079 O O . ARG C 1 128 ? 15.407 22.905 7.715 1.00 18.91 146 ARG C O 1
ATOM 5087 N N . SER C 1 129 ? 15.204 23.040 5.481 1.00 18.73 147 SER C N 1
ATOM 5088 C CA . SER C 1 129 ? 15.685 24.404 5.398 1.00 19.12 147 SER C CA 1
ATOM 5089 C C . SER C 1 129 ? 14.796 25.399 6.130 1.00 19.23 147 SER C C 1
ATOM 5090 O O . SER C 1 129 ? 15.262 26.457 6.495 1.00 21.37 147 SER C O 1
ATOM 5093 N N . LEU C 1 130 ? 13.516 25.064 6.303 1.00 19.40 148 LEU C N 1
ATOM 5094 C CA . LEU C 1 130 ? 12.574 25.900 7.030 1.00 19.30 148 LEU C CA 1
ATOM 5095 C C . LEU C 1 130 ? 12.593 25.613 8.532 1.00 19.66 148 LEU C C 1
ATOM 5096 O O . LEU C 1 130 ? 11.894 26.286 9.274 1.00 20.97 148 LEU C O 1
ATOM 5101 N N . GLY C 1 131 ? 13.364 24.617 8.979 1.00 19.18 149 GLY C N 1
ATOM 5102 C CA . GLY C 1 131 ? 13.327 24.186 10.378 1.00 19.78 149 GLY C CA 1
ATOM 5103 C C . GLY C 1 131 ? 12.359 23.072 10.704 1.00 19.49 149 GLY C C 1
ATOM 5104 O O . GLY C 1 131 ? 12.132 22.769 11.877 1.00 19.30 149 GLY C O 1
ATOM 5105 N N . ASP C 1 132 ? 11.785 22.445 9.672 1.00 18.68 150 ASP C N 1
ATOM 5106 C CA . ASP C 1 132 ? 10.893 21.320 9.852 1.00 18.56 150 ASP C CA 1
ATOM 5107 C C . ASP C 1 132 ? 11.777 20.092 9.785 1.00 18.43 150 ASP C C 1
ATOM 5108 O O . ASP C 1 132 ? 12.342 19.757 8.743 1.00 18.81 150 ASP C O 1
ATOM 5113 N N . LYS C 1 133 ? 11.925 19.474 10.940 1.00 18.26 151 LYS C N 1
ATOM 5114 C CA . LYS C 1 133 ? 12.775 18.314 11.097 1.00 20.44 151 LYS C CA 1
ATOM 5115 C C . LYS C 1 133 ? 12.143 16.995 10.716 1.00 20.77 151 LYS C C 1
ATOM 5116 O O . LYS C 1 133 ? 12.851 15.952 10.616 1.00 21.55 151 LYS C O 1
ATOM 5122 N N . VAL C 1 134 ? 10.824 17.004 10.528 1.00 18.50 152 VAL C N 1
ATOM 5123 C CA . VAL C 1 134 ? 10.032 15.787 10.498 1.00 18.13 152 VAL C CA 1
ATOM 5124 C C . VAL C 1 134 ? 9.376 15.497 9.155 1.00 16.79 152 VAL C C 1
ATOM 5125 O O . VAL C 1 134 ? 9.425 14.379 8.693 1.00 16.87 152 VAL C O 1
ATOM 5129 N N . SER C 1 135 ? 8.753 16.496 8.545 1.00 15.01 153 SER C N 1
ATOM 5130 C CA . SER C 1 135 ? 8.039 16.278 7.292 1.00 14.48 153 SER C CA 1
ATOM 5131 C C . SER C 1 135 ? 8.959 15.689 6.212 1.00 14.40 153 SER C C 1
ATOM 5132 O O . SER C 1 135 ? 10.108 16.097 6.112 1.00 15.48 153 SER C O 1
ATOM 5135 N N . ARG C 1 136 ? 8.459 14.747 5.416 1.00 13.50 154 ARG C N 1
ATOM 5136 C CA . ARG C 1 136 ? 9.290 14.108 4.384 1.00 14.60 154 ARG C CA 1
ATOM 5137 C C . ARG C 1 136 ? 8.422 13.668 3.235 1.00 13.69 154 ARG C C 1
ATOM 5138 O O . ARG C 1 136 ? 7.357 13.081 3.439 1.00 13.67 154 ARG C O 1
ATOM 5146 N N . LEU C 1 137 ? 8.897 13.933 2.015 1.00 13.01 155 LEU C N 1
ATOM 5147 C CA . LEU C 1 137 ? 8.291 13.379 0.832 1.00 14.23 155 LEU C CA 1
ATOM 5148 C C . LEU C 1 137 ? 9.256 12.368 0.217 1.00 14.36 155 LEU C C 1
ATOM 5149 O O . LEU C 1 137 ? 10.445 12.617 0.167 1.00 15.93 155 LEU C O 1
ATOM 5154 N N . ASP C 1 138 ? 8.705 11.256 -0.228 1.00 15.18 156 ASP C N 1
ATOM 5155 C CA . ASP C 1 138 ? 9.506 10.134 -0.719 1.00 16.81 156 ASP C CA 1
ATOM 5156 C C . ASP C 1 138 ? 9.052 9.638 -2.065 1.00 16.23 156 ASP C C 1
ATOM 5157 O O . ASP C 1 138 ? 9.869 9.155 -2.833 1.00 18.25 156 ASP C O 1
ATOM 5162 N N . ARG C 1 139 ? 7.755 9.757 -2.348 1.00 15.30 157 ARG C N 1
ATOM 5163 C CA . ARG C 1 139 ? 7.194 9.227 -3.574 1.00 15.18 157 ARG C CA 1
ATOM 5164 C C . ARG C 1 139 ? 6.432 10.352 -4.274 1.00 15.55 157 ARG C C 1
ATOM 5165 O O . ARG C 1 139 ? 6.102 11.348 -3.640 1.00 15.94 157 ARG C O 1
ATOM 5173 N N . ILE C 1 140 ? 6.178 10.158 -5.562 1.00 15.48 158 ILE C N 1
ATOM 5174 C CA . ILE C 1 140 ? 5.411 11.103 -6.350 1.00 15.51 158 ILE C CA 1
ATOM 5175 C C . ILE C 1 140 ? 3.943 10.650 -6.411 1.00 14.75 158 ILE C C 1
ATOM 5176 O O . ILE C 1 140 ? 3.533 9.636 -5.826 1.00 13.98 158 ILE C O 1
ATOM 5181 N N . GLU C 1 141 ? 3.079 11.396 -7.093 1.00 14.18 159 GLU C N 1
ATOM 5182 C CA . GLU C 1 141 ? 1.714 10.975 -7.222 1.00 14.21 159 GLU C CA 1
ATOM 5183 C C . GLU C 1 141 ? 1.668 9.795 -8.189 1.00 14.58 159 GLU C C 1
ATOM 5184 O O . GLU C 1 141 ? 2.417 9.808 -9.155 1.00 15.85 159 GLU C O 1
ATOM 5190 N N . PRO C 1 142 ? 0.824 8.793 -7.945 1.00 16.31 160 PRO C N 1
ATOM 5191 C CA . PRO C 1 142 ? -0.182 8.742 -6.900 1.00 16.42 160 PRO C CA 1
ATOM 5192 C C . PRO C 1 142 ? 0.213 7.903 -5.686 1.00 16.35 160 PRO C C 1
ATOM 5193 O O . PRO C 1 142 ? -0.567 7.835 -4.723 1.00 16.20 160 PRO C O 1
ATOM 5197 N N . THR C 1 143 ? 1.386 7.270 -5.719 1.00 17.19 161 THR C N 1
ATOM 5198 C CA . THR C 1 143 ? 1.693 6.254 -4.699 1.00 18.25 161 THR C CA 1
ATOM 5199 C C . THR C 1 143 ? 1.941 6.869 -3.333 1.00 16.53 161 THR C C 1
ATOM 5200 O O . THR C 1 143 ? 1.837 6.190 -2.337 1.00 16.75 161 THR C O 1
ATOM 5204 N N . LEU C 1 144 ? 2.215 8.168 -3.267 1.00 14.74 162 LEU C N 1
ATOM 5205 C CA . LEU C 1 144 ? 2.454 8.805 -1.982 1.00 15.13 162 LEU C CA 1
ATOM 5206 C C . LEU C 1 144 ? 1.221 8.738 -1.086 1.00 15.46 162 LEU C C 1
ATOM 5207 O O . LEU C 1 144 ? 1.306 9.078 0.110 1.00 16.51 162 LEU C O 1
ATOM 5212 N N . ASN C 1 145 ? 0.082 8.357 -1.646 1.00 15.21 163 ASN C N 1
ATOM 5213 C CA . ASN C 1 145 ? -1.173 8.319 -0.923 1.00 16.05 163 ASN C CA 1
ATOM 5214 C C . ASN C 1 145 ? -1.539 6.991 -0.241 1.00 15.74 163 ASN C C 1
ATOM 5215 O O . ASN C 1 145 ? -2.646 6.856 0.259 1.00 15.48 163 ASN C O 1
ATOM 5220 N N . THR C 1 146 ? -0.642 6.010 -0.210 1.00 16.18 164 THR C N 1
ATOM 5221 C CA . THR C 1 146 ? -1.017 4.666 0.261 1.00 16.92 164 THR C CA 1
ATOM 5222 C C . THR C 1 146 ? -1.417 4.609 1.745 1.00 16.37 164 THR C C 1
ATOM 5223 O O . THR C 1 146 ? -2.322 3.878 2.142 1.00 17.86 164 THR C O 1
ATOM 5227 N N . ASN C 1 147 ? -0.822 5.493 2.546 1.00 15.86 165 ASN C N 1
ATOM 5228 C CA . ASN C 1 147 ? -1.206 5.656 3.944 1.00 15.63 165 ASN C CA 1
ATOM 5229 C C . ASN C 1 147 ? -1.246 4.293 4.664 1.00 16.14 165 ASN C C 1
ATOM 5230 O O . ASN C 1 147 ? -2.212 3.973 5.346 1.00 15.44 165 ASN C O 1
ATOM 5235 N N . THR C 1 148 ? -0.141 3.579 4.526 1.00 18.31 166 THR C N 1
ATOM 5236 C CA . THR C 1 148 ? -0.002 2.230 5.086 1.00 19.66 166 THR C CA 1
ATOM 5237 C C . THR C 1 148 ? 0.394 2.360 6.529 1.00 21.58 166 THR C C 1
ATOM 5238 O O . THR C 1 148 ? 1.320 3.124 6.846 1.00 19.02 166 THR C O 1
ATOM 5242 N N . PRO C 1 149 ? -0.297 1.623 7.432 1.00 24.67 167 PRO C N 1
ATOM 5243 C CA . PRO C 1 149 ? 0.094 1.657 8.833 1.00 26.35 167 PRO C CA 1
ATOM 5244 C C . PRO C 1 149 ? 1.549 1.297 8.995 1.00 24.37 167 PRO C C 1
ATOM 5245 O O . PRO C 1 149 ? 2.036 0.379 8.339 1.00 24.11 167 PRO C O 1
ATOM 5249 N N . GLY C 1 150 ? 2.243 2.071 9.814 1.00 24.55 168 GLY C N 1
ATOM 5250 C CA . GLY C 1 150 ? 3.648 1.855 10.055 1.00 25.92 168 GLY C CA 1
ATOM 5251 C C . GLY C 1 150 ? 4.608 2.569 9.134 1.00 26.48 168 GLY C C 1
ATOM 5252 O O . GLY C 1 150 ? 5.788 2.665 9.447 1.00 26.82 168 GLY C O 1
ATOM 5253 N N . ASP C 1 151 ? 4.122 3.084 7.998 1.00 22.45 169 ASP C N 1
ATOM 5254 C CA . ASP C 1 151 ? 5.007 3.611 6.972 1.00 22.07 169 ASP C CA 1
ATOM 5255 C C . ASP C 1 151 ? 5.285 5.091 7.239 1.00 19.95 169 ASP C C 1
ATOM 5256 O O . ASP C 1 151 ? 4.366 5.902 7.316 1.00 19.81 169 ASP C O 1
ATOM 5261 N N . GLU C 1 152 ? 6.548 5.437 7.415 1.00 17.60 170 GLU C N 1
ATOM 5262 C CA . GLU C 1 152 ? 6.924 6.838 7.608 1.00 20.28 170 GLU C CA 1
ATOM 5263 C C . GLU C 1 152 ? 7.112 7.632 6.302 1.00 18.63 170 GLU C C 1
ATOM 5264 O O . GLU C 1 152 ? 7.368 8.833 6.341 1.00 17.43 170 GLU C O 1
ATOM 5270 N N . ARG C 1 153 ? 7.020 6.969 5.155 1.00 16.95 171 ARG C N 1
ATOM 5271 C CA . ARG C 1 153 ? 7.161 7.686 3.879 1.00 17.62 171 ARG C CA 1
ATOM 5272 C C . ARG C 1 153 ? 6.048 8.713 3.714 1.00 15.43 171 ARG C C 1
ATOM 5273 O O . ARG C 1 153 ? 4.909 8.449 4.045 1.00 15.36 171 ARG C O 1
ATOM 5281 N N . ASP C 1 154 ? 6.394 9.898 3.204 1.00 14.54 172 ASP C N 1
ATOM 5282 C CA . ASP C 1 154 ? 5.367 10.874 2.827 1.00 13.97 172 ASP C CA 1
ATOM 5283 C C . ASP C 1 154 ? 4.507 11.317 4.004 1.00 13.08 172 ASP C C 1
ATOM 5284 O O . ASP C 1 154 ? 3.289 11.490 3.888 1.00 14.02 172 ASP C O 1
ATOM 5289 N N . THR C 1 155 ? 5.148 11.488 5.165 1.00 12.69 173 THR C N 1
ATOM 5290 C CA . THR C 1 155 ? 4.417 11.830 6.380 1.00 12.63 173 THR C CA 1
ATOM 5291 C C . THR C 1 155 ? 4.849 13.223 6.904 1.00 12.25 173 THR C C 1
ATOM 5292 O O . THR C 1 155 ? 5.913 13.772 6.549 1.00 12.36 173 THR C O 1
ATOM 5296 N N . THR C 1 156 ? 4.023 13.734 7.794 1.00 11.84 174 THR C N 1
ATOM 5297 C CA . THR C 1 156 ? 4.279 14.925 8.590 1.00 11.93 174 THR C CA 1
ATOM 5298 C C . THR C 1 156 ? 3.666 14.670 9.981 1.00 12.57 174 THR C C 1
ATOM 5299 O O . THR C 1 156 ? 3.196 13.558 10.289 1.00 13.00 174 THR C O 1
ATOM 5303 N N . THR C 1 157 ? 3.771 15.647 10.865 1.00 11.78 175 THR C N 1
ATOM 5304 C CA . THR C 1 157 ? 2.955 15.661 12.058 1.00 11.37 175 THR C CA 1
ATOM 5305 C C . THR C 1 157 ? 2.070 16.888 12.013 1.00 11.32 175 THR C C 1
ATOM 5306 O O . THR C 1 157 ? 2.365 17.866 11.296 1.00 12.19 175 THR C O 1
ATOM 5310 N N . PRO C 1 158 ? 0.961 16.864 12.746 1.00 11.17 176 PRO C N 1
ATOM 5311 C CA . PRO C 1 158 ? 0.113 18.073 12.703 1.00 10.97 176 PRO C CA 1
ATOM 5312 C C . PRO C 1 158 ? 0.884 19.342 13.113 1.00 10.94 176 PRO C C 1
ATOM 5313 O O . PRO C 1 158 ? 0.752 20.384 12.464 1.00 11.46 176 PRO C O 1
ATOM 5317 N N . MET C 1 159 ? 1.709 19.257 14.152 1.00 11.43 177 MET C N 1
ATOM 5318 C CA . MET C 1 159 ? 2.519 20.422 14.554 1.00 12.95 177 MET C CA 1
ATOM 5319 C C . MET C 1 159 ? 3.524 20.859 13.527 1.00 12.62 177 MET C C 1
ATOM 5320 O O . MET C 1 159 ? 3.657 22.072 13.242 1.00 12.28 177 MET C O 1
ATOM 5325 N N . SER C 1 160 ? 4.249 19.894 12.948 1.00 13.03 178 SER C N 1
ATOM 5326 C CA . SER C 1 160 ? 5.298 20.244 11.991 1.00 13.30 178 SER C CA 1
ATOM 5327 C C . SER C 1 160 ? 4.663 20.932 10.780 1.00 12.79 178 SER C C 1
ATOM 5328 O O . SER C 1 160 ? 5.140 21.974 10.313 1.00 11.81 178 SER C O 1
ATOM 5331 N N . MET C 1 161 ? 3.561 20.380 10.270 1.00 11.96 179 MET C N 1
ATOM 5332 C CA . MET C 1 161 ? 2.949 21.027 9.119 1.00 10.91 179 MET C CA 1
ATOM 5333 C C . MET C 1 161 ? 2.420 22.422 9.448 1.00 11.09 179 MET C C 1
ATOM 5334 O O . MET C 1 161 ? 2.548 23.364 8.676 1.00 10.50 179 MET C O 1
ATOM 5339 N N . ALA C 1 162 ? 1.765 22.513 10.590 1.00 9.89 180 ALA C N 1
ATOM 5340 C CA . ALA C 1 162 ? 1.212 23.809 11.005 1.00 10.64 180 ALA C CA 1
ATOM 5341 C C . ALA C 1 162 ? 2.299 24.860 11.182 1.00 11.09 180 ALA C C 1
ATOM 5342 O O . ALA C 1 162 ? 2.158 25.989 10.717 1.00 10.01 180 ALA C O 1
ATOM 5344 N N . GLN C 1 163 ? 3.439 24.467 11.756 1.00 10.92 181 GLN C N 1
ATOM 5345 C CA . GLN C 1 163 ? 4.531 25.399 11.929 1.00 11.69 181 GLN C CA 1
ATOM 5346 C C . GLN C 1 163 ? 5.130 25.752 10.568 1.00 11.75 181 GLN C C 1
ATOM 5347 O O . GLN C 1 163 ? 5.419 26.923 10.301 1.00 13.35 181 GLN C O 1
ATOM 5353 N N . THR C 1 164 ? 5.264 24.765 9.692 1.00 11.63 182 THR C N 1
ATOM 5354 C CA . THR C 1 164 ? 5.787 25.037 8.360 1.00 11.82 182 THR C CA 1
ATOM 5355 C C . THR C 1 164 ? 4.893 25.988 7.584 1.00 11.46 182 THR C C 1
ATOM 5356 O O . THR C 1 164 ? 5.339 26.949 6.978 1.00 11.67 182 THR C O 1
ATOM 5360 N N . VAL C 1 165 ? 3.590 25.716 7.594 1.00 10.14 183 VAL C N 1
ATOM 5361 C CA . VAL C 1 165 ? 2.659 26.589 6.905 1.00 10.19 183 VAL C CA 1
ATOM 5362 C C . VAL C 1 165 ? 2.644 27.986 7.489 1.00 10.62 183 VAL C C 1
ATOM 5363 O O . VAL C 1 165 ? 2.604 28.990 6.757 1.00 10.42 183 VAL C O 1
ATOM 5367 N N . SER C 1 166 ? 2.689 28.093 8.819 1.00 11.02 184 SER C N 1
ATOM 5368 C CA . SER C 1 166 ? 2.768 29.427 9.414 1.00 12.46 184 SER C CA 1
ATOM 5369 C C . SER C 1 166 ? 3.972 30.223 8.896 1.00 12.86 184 SER C C 1
ATOM 5370 O O . SER C 1 166 ? 3.861 31.437 8.624 1.00 13.21 184 SER C O 1
ATOM 5373 N N . LYS C 1 167 ? 5.120 29.567 8.804 1.00 13.01 185 LYS C N 1
ATOM 5374 C CA . LYS C 1 167 ? 6.317 30.218 8.238 1.00 14.01 185 LYS C CA 1
ATOM 5375 C C . LYS C 1 167 ? 6.131 30.703 6.806 1.00 14.52 185 LYS C C 1
ATOM 5376 O O . LYS C 1 167 ? 6.489 31.808 6.487 1.00 16.15 185 LYS C O 1
ATOM 5382 N N . LEU C 1 168 ? 5.544 29.881 5.948 1.00 13.14 186 LEU C N 1
ATOM 5383 C CA . LEU C 1 168 ? 5.379 30.248 4.568 1.00 12.65 186 LEU C CA 1
ATOM 5384 C C . LEU C 1 168 ? 4.360 31.343 4.364 1.00 14.15 186 LEU C C 1
ATOM 5385 O O . LEU C 1 168 ? 4.527 32.209 3.498 1.00 14.55 186 LEU C O 1
ATOM 5390 N N . ILE C 1 169 ? 3.270 31.299 5.119 1.00 12.59 187 ILE C N 1
ATOM 5391 C CA . ILE C 1 169 ? 2.175 32.214 4.923 1.00 12.76 187 ILE C CA 1
ATOM 5392 C C . ILE C 1 169 ? 2.456 33.545 5.620 1.00 12.22 187 ILE C C 1
ATOM 5393 O O . ILE C 1 169 ? 2.113 34.579 5.056 1.00 12.99 187 ILE C O 1
ATOM 5398 N N . PHE C 1 170 ? 3.047 33.490 6.826 1.00 12.39 188 PHE C N 1
ATOM 5399 C CA . PHE C 1 170 ? 3.129 34.703 7.664 1.00 12.88 188 PHE C CA 1
ATOM 5400 C C . PHE C 1 170 ? 4.563 35.146 7.854 1.00 15.38 188 PHE C C 1
ATOM 5401 O O . PHE C 1 170 ? 4.798 36.295 8.260 1.00 19.17 188 PHE C O 1
ATOM 5409 N N . GLY C 1 171 ? 5.517 34.274 7.585 1.00 16.10 189 GLY C N 1
ATOM 5410 C CA . GLY C 1 171 ? 6.937 34.595 7.738 1.00 17.23 189 GLY C CA 1
ATOM 5411 C C . GLY C 1 171 ? 7.491 35.230 6.497 1.00 19.64 189 GLY C C 1
ATOM 5412 O O . GLY C 1 171 ? 6.751 35.617 5.606 1.00 20.19 189 GLY C O 1
ATOM 5413 N N . ASP C 1 172 ? 8.821 35.295 6.438 1.00 22.28 190 ASP C N 1
ATOM 5414 C CA . ASP C 1 172 ? 9.472 36.101 5.434 1.00 24.48 190 ASP C CA 1
ATOM 5415 C C . ASP C 1 172 ? 10.365 35.332 4.485 1.00 27.07 190 ASP C C 1
ATOM 5416 O O . ASP C 1 172 ? 11.168 35.946 3.773 1.00 27.90 190 ASP C O 1
ATOM 5421 N N . THR C 1 173 ? 10.209 34.011 4.414 1.00 26.60 191 THR C N 1
ATOM 5422 C CA . THR C 1 173 ? 11.024 33.229 3.461 1.00 26.61 191 THR C CA 1
ATOM 5423 C C . THR C 1 173 ? 10.604 33.461 2.016 1.00 23.87 191 THR C C 1
ATOM 5424 O O . THR C 1 173 ? 11.428 33.322 1.137 1.00 25.69 191 THR C O 1
ATOM 5428 N N . LEU C 1 174 ? 9.335 33.753 1.777 1.00 19.16 192 LEU C N 1
ATOM 5429 C CA . LEU C 1 174 ? 8.855 34.185 0.464 1.00 18.37 192 LEU C CA 1
ATOM 5430 C C . LEU C 1 174 ? 8.793 35.708 0.441 1.00 18.72 192 LEU C C 1
ATOM 5431 O O . LEU C 1 174 ? 8.565 36.351 1.461 1.00 18.22 192 LEU C O 1
ATOM 5436 N N . THR C 1 175 ? 8.983 36.273 -0.745 1.00 18.91 193 THR C N 1
ATOM 5437 C CA . THR C 1 175 ? 8.740 37.712 -0.943 1.00 19.95 193 THR C CA 1
ATOM 5438 C C . THR C 1 175 ? 7.290 38.109 -0.714 1.00 21.71 193 THR C C 1
ATOM 5439 O O . THR C 1 175 ? 6.361 37.271 -0.767 1.00 20.19 193 THR C O 1
ATOM 5443 N N . TYR C 1 176 ? 7.080 39.391 -0.444 1.00 21.57 194 TYR C N 1
ATOM 5444 C CA . TYR C 1 176 ? 5.747 39.933 -0.290 1.00 22.19 194 TYR C CA 1
ATOM 5445 C C . TYR C 1 176 ? 4.859 39.520 -1.452 1.00 21.42 194 TYR C C 1
ATOM 5446 O O . TYR C 1 176 ? 3.717 39.112 -1.246 1.00 21.52 194 TYR C O 1
ATOM 5455 N N . LYS C 1 177 ? 5.377 39.653 -2.674 1.00 21.63 195 LYS C N 1
ATOM 5456 C CA . LYS C 1 177 ? 4.672 39.227 -3.882 1.00 20.31 195 LYS C CA 1
ATOM 5457 C C . LYS C 1 177 ? 4.271 37.745 -3.855 1.00 20.45 195 LYS C C 1
ATOM 5458 O O . LYS C 1 177 ? 3.112 37.409 -4.075 1.00 18.93 195 LYS C O 1
ATOM 5464 N N . SER C 1 178 ? 5.231 36.876 -3.587 1.00 19.32 196 SER C N 1
ATOM 5465 C CA . SER C 1 178 ? 4.963 35.443 -3.667 1.00 17.59 196 SER C CA 1
ATOM 5466 C C . SER C 1 178 ? 4.055 35.010 -2.537 1.00 16.23 196 SER C C 1
ATOM 5467 O O . SER C 1 178 ? 3.172 34.175 -2.748 1.00 15.29 196 SER C O 1
ATOM 5470 N N . LYS C 1 179 ? 4.264 35.529 -1.344 1.00 16.00 197 LYS C N 1
ATOM 5471 C CA . LYS C 1 179 ? 3.372 35.312 -0.207 1.00 17.42 197 LYS C CA 1
ATOM 5472 C C . LYS C 1 179 ? 1.950 35.667 -0.514 1.00 17.18 197 LYS C C 1
ATOM 5473 O O . LYS C 1 179 ? 1.011 34.879 -0.232 1.00 16.35 197 LYS C O 1
ATOM 5479 N N . GLY C 1 180 ? 1.744 36.876 -1.043 1.00 16.69 198 GLY C N 1
ATOM 5480 C CA . GLY C 1 180 ? 0.421 37.277 -1.448 1.00 15.51 198 GLY C CA 1
ATOM 5481 C C . GLY C 1 180 ? -0.168 36.340 -2.493 1.00 14.60 198 GLY C C 1
ATOM 5482 O O . GLY C 1 180 ? -1.332 35.975 -2.387 1.00 15.32 198 GLY C O 1
ATOM 5483 N N . GLN C 1 181 ? 0.586 35.958 -3.514 1.00 14.36 199 GLN C N 1
ATOM 5484 C CA . GLN C 1 181 ? 0.075 35.033 -4.519 1.00 14.97 199 GLN C CA 1
ATOM 5485 C C . GLN C 1 181 ? -0.354 33.696 -3.900 1.00 13.93 199 GLN C C 1
ATOM 5486 O O . GLN C 1 181 ? -1.445 33.186 -4.152 1.00 13.58 199 GLN C O 1
ATOM 5492 N N . LEU C 1 182 ? 0.486 33.163 -3.042 1.00 13.00 200 LEU C N 1
ATOM 5493 C CA . LEU C 1 182 ? 0.201 31.876 -2.385 1.00 11.76 200 LEU C CA 1
ATOM 5494 C C . LEU C 1 182 ? -1.087 32.024 -1.532 1.00 12.07 200 LEU C C 1
ATOM 5495 O O . LEU C 1 182 ? -1.965 31.152 -1.594 1.00 11.21 200 LEU C O 1
ATOM 5500 N N . ARG C 1 183 ? -1.209 33.095 -0.750 1.00 11.89 201 ARG C N 1
ATOM 5501 C CA . ARG C 1 183 ? -2.400 33.271 0.060 1.00 12.58 201 ARG C CA 1
ATOM 5502 C C . ARG C 1 183 ? -3.678 33.355 -0.757 1.00 11.46 201 ARG C C 1
ATOM 5503 O O . ARG C 1 183 ? -4.694 32.722 -0.430 1.00 10.56 201 ARG C O 1
ATOM 5511 N N . ARG C 1 184 ? -3.658 34.178 -1.793 1.00 11.13 202 ARG C N 1
ATOM 5512 C CA . ARG C 1 184 ? -4.826 34.319 -2.659 1.00 11.12 202 ARG C CA 1
ATOM 5513 C C . ARG C 1 184 ? -5.213 32.976 -3.330 1.00 10.26 202 ARG C C 1
ATOM 5514 O O . ARG C 1 184 ? -6.417 32.640 -3.416 1.00 9.83 202 ARG C O 1
ATOM 5522 N N . LEU C 1 185 ? -4.220 32.205 -3.766 1.00 10.42 203 LEU C N 1
ATOM 5523 C CA . LEU C 1 185 ? -4.501 30.908 -4.382 1.00 10.33 203 LEU C CA 1
ATOM 5524 C C . LEU C 1 185 ? -5.207 30.018 -3.358 1.00 10.00 203 LEU C C 1
ATOM 5525 O O . LEU C 1 185 ? -6.179 29.317 -3.673 1.00 8.79 203 LEU C O 1
ATOM 5530 N N . LEU C 1 186 ? -4.690 29.991 -2.140 1.00 9.84 204 LEU C N 1
ATOM 5531 C CA . LEU C 1 186 ? -5.214 29.094 -1.099 1.00 9.73 204 LEU C CA 1
ATOM 5532 C C . LEU C 1 186 ? -6.631 29.539 -0.688 1.00 8.96 204 LEU C C 1
ATOM 5533 O O . LEU C 1 186 ? -7.463 28.712 -0.407 1.00 9.46 204 LEU C O 1
ATOM 5538 N N . ILE C 1 187 ? -6.889 30.853 -0.621 1.00 9.10 205 ILE C N 1
ATOM 5539 C CA . ILE C 1 187 ? -8.226 31.320 -0.319 1.00 9.58 205 ILE C CA 1
ATOM 5540 C C . ILE C 1 187 ? -9.229 30.845 -1.357 1.00 8.99 205 ILE C C 1
ATOM 5541 O O . ILE C 1 187 ? -10.377 30.479 -1.032 1.00 9.96 205 ILE C O 1
ATOM 5546 N N . GLY C 1 188 ? -8.809 30.819 -2.619 1.00 9.34 206 GLY C N 1
ATOM 5547 C CA . GLY C 1 188 ? -9.653 30.331 -3.700 1.00 9.03 206 GLY C CA 1
ATOM 5548 C C . GLY C 1 188 ? -9.651 28.849 -3.921 1.00 9.62 206 GLY C C 1
ATOM 5549 O O . GLY C 1 188 ? -10.173 28.380 -4.939 1.00 10.53 206 GLY C O 1
ATOM 5550 N N . ASN C 1 189 ? -9.038 28.092 -3.006 1.00 9.52 207 ASN C N 1
ATOM 5551 C CA . ASN C 1 189 ? -9.063 26.630 -3.112 1.00 10.30 207 ASN C CA 1
ATOM 5552 C C . ASN C 1 189 ? -10.468 26.170 -3.413 1.00 9.60 207 ASN C C 1
ATOM 5553 O O . ASN C 1 189 ? -11.421 26.645 -2.802 1.00 10.15 207 ASN C O 1
ATOM 5558 N N . GLN C 1 190 ? -10.645 25.184 -4.296 1.00 9.82 208 GLN C N 1
ATOM 5559 C CA A GLN C 1 190 ? -11.981 24.703 -4.645 0.50 9.89 208 GLN C CA 1
ATOM 5560 C CA B GLN C 1 190 ? -11.981 24.696 -4.635 0.50 9.97 208 GLN C CA 1
ATOM 5561 C C . GLN C 1 190 ? -12.440 23.451 -3.901 1.00 10.42 208 GLN C C 1
ATOM 5562 O O . GLN C 1 190 ? -13.585 23.050 -4.051 1.00 11.83 208 GLN C O 1
ATOM 5573 N N . THR C 1 191 ? -11.567 22.843 -3.113 1.00 10.65 209 THR C N 1
ATOM 5574 C CA . THR C 1 191 ? -11.833 21.554 -2.517 1.00 11.36 209 THR C CA 1
ATOM 5575 C C . THR C 1 191 ? -12.116 21.607 -1.021 1.00 11.07 209 THR C C 1
ATOM 5576 O O . THR C 1 191 ? -12.352 20.523 -0.422 1.00 13.27 209 THR C O 1
ATOM 5580 N N . GLY C 1 192 ? -12.008 22.776 -0.423 1.00 11.03 210 GLY C N 1
ATOM 5581 C CA . GLY C 1 192 ? -12.054 22.927 1.049 1.00 11.56 210 GLY C CA 1
ATOM 5582 C C . GLY C 1 192 ? -13.314 23.509 1.630 1.00 11.71 210 GLY C C 1
ATOM 5583 O O . GLY C 1 192 ? -13.319 23.929 2.806 1.00 10.64 210 GLY C O 1
ATOM 5584 N N . ASP C 1 193 ? -14.376 23.566 0.833 1.00 11.73 211 ASP C N 1
ATOM 5585 C CA . ASP C 1 193 ? -15.608 24.250 1.227 1.00 13.50 211 ASP C CA 1
ATOM 5586 C C . ASP C 1 193 ? -16.353 23.598 2.393 1.00 13.68 211 ASP C C 1
ATOM 5587 O O . ASP C 1 193 ? -17.185 24.236 3.037 1.00 15.98 211 ASP C O 1
ATOM 5592 N N . LYS C 1 194 ? -16.057 22.331 2.657 1.00 14.48 212 LYS C N 1
ATOM 5593 C CA . LYS C 1 194 ? -16.758 21.574 3.715 1.00 14.92 212 LYS C CA 1
ATOM 5594 C C . LYS C 1 194 ? -15.861 21.129 4.834 1.00 14.15 212 LYS C C 1
ATOM 5595 O O . LYS C 1 194 ? -16.338 20.430 5.731 1.00 14.91 212 LYS C O 1
ATOM 5601 N N . THR C 1 195 ? -14.599 21.519 4.815 1.00 12.48 213 THR C N 1
ATOM 5602 C CA . THR C 1 195 ? -13.612 21.037 5.782 1.00 12.71 213 THR C CA 1
ATOM 5603 C C . THR C 1 195 ? -13.315 22.165 6.797 1.00 11.61 213 THR C C 1
ATOM 5604 O O . THR C 1 195 ? -14.246 22.701 7.368 1.00 12.18 213 THR C O 1
ATOM 5608 N N . ILE C 1 196 ? -12.064 22.537 7.032 1.00 10.98 214 ILE C N 1
ATOM 5609 C CA . ILE C 1 196 ? -11.792 23.507 8.085 1.00 11.21 214 ILE C CA 1
ATOM 5610 C C . ILE C 1 196 ? -12.623 24.784 7.980 1.00 12.55 214 ILE C C 1
ATOM 5611 O O . ILE C 1 196 ? -13.232 25.214 8.963 1.00 12.60 214 ILE C O 1
ATOM 5616 N N A ARG C 1 197 ? -12.689 25.383 6.796 0.50 12.96 215 ARG C N 1
ATOM 5617 N N B ARG C 1 197 ? -12.694 25.362 6.775 0.50 13.20 215 ARG C N 1
ATOM 5618 C CA A ARG C 1 197 ? -13.353 26.672 6.701 0.50 13.99 215 ARG C CA 1
ATOM 5619 C CA B ARG C 1 197 ? -13.476 26.586 6.536 0.50 14.48 215 ARG C CA 1
ATOM 5620 C C A ARG C 1 197 ? -14.876 26.546 6.964 0.50 13.98 215 ARG C C 1
ATOM 5621 C C B ARG C 1 197 ? -14.866 26.506 7.056 0.50 14.22 215 ARG C C 1
ATOM 5622 O O A ARG C 1 197 ? -15.488 27.542 7.341 0.50 15.50 215 ARG C O 1
ATOM 5623 O O B ARG C 1 197 ? -15.389 27.471 7.613 0.50 15.44 215 ARG C O 1
ATOM 5638 N N . ALA C 1 198 ? -15.465 25.341 6.867 1.00 13.79 216 ALA C N 1
ATOM 5639 C CA . ALA C 1 198 ? -16.879 25.155 7.258 1.00 13.51 216 ALA C CA 1
ATOM 5640 C C . ALA C 1 198 ? -17.095 25.266 8.766 1.00 15.01 216 ALA C C 1
ATOM 5641 O O . ALA C 1 198 ? -18.213 25.514 9.198 1.00 15.93 216 ALA C O 1
ATOM 5643 N N . GLY C 1 199 ? -16.028 25.100 9.554 1.00 14.01 217 GLY C N 1
ATOM 5644 C CA . GLY C 1 199 ? -16.116 25.275 11.013 1.00 14.23 217 GLY C CA 1
ATOM 5645 C C . GLY C 1 199 ? -15.659 26.607 11.511 1.00 14.87 217 GLY C C 1
ATOM 5646 O O . GLY C 1 199 ? -15.585 26.816 12.727 1.00 16.71 217 GLY C O 1
ATOM 5647 N N . LEU C 1 200 ? -15.392 27.576 10.622 1.00 15.41 218 LEU C N 1
ATOM 5648 C CA . LEU C 1 200 ? -14.876 28.894 11.028 1.00 15.78 218 LEU C CA 1
ATOM 5649 C C . LEU C 1 200 ? -15.881 29.986 10.629 1.00 16.35 218 LEU C C 1
ATOM 5650 O O . LEU C 1 200 ? -16.646 29.778 9.663 1.00 17.76 218 LEU C O 1
ATOM 5655 N N . PRO C 1 201 ? -15.915 31.106 11.366 1.00 17.23 219 PRO C N 1
ATOM 5656 C CA . PRO C 1 201 ? -16.812 32.186 10.968 1.00 18.19 219 PRO C CA 1
ATOM 5657 C C . PRO C 1 201 ? -16.565 32.627 9.534 1.00 17.63 219 PRO C C 1
ATOM 5658 O O . PRO C 1 201 ? -15.428 32.738 9.066 1.00 17.97 219 PRO C O 1
ATOM 5662 N N . ASP C 1 202 ? -17.643 32.932 8.844 1.00 19.56 220 ASP C N 1
ATOM 5663 C CA . ASP C 1 202 ? -17.553 33.333 7.450 1.00 19.59 220 ASP C CA 1
ATOM 5664 C C . ASP C 1 202 ? -16.894 34.693 7.216 1.00 19.04 220 ASP C C 1
ATOM 5665 O O . ASP C 1 202 ? -16.396 34.969 6.120 1.00 19.98 220 ASP C O 1
ATOM 5670 N N . SER C 1 203 ? -16.847 35.521 8.257 1.00 18.44 221 SER C N 1
ATOM 5671 C CA . SER C 1 203 ? -16.124 36.782 8.244 1.00 18.31 221 SER C CA 1
ATOM 5672 C C . SER C 1 203 ? -14.611 36.678 8.328 1.00 15.57 221 SER C C 1
ATOM 5673 O O . SER C 1 203 ? -13.914 37.662 8.113 1.00 17.31 221 SER C O 1
ATOM 5676 N N . TRP C 1 204 ? -14.100 35.499 8.682 1.00 14.58 222 TRP C N 1
ATOM 5677 C CA . TRP C 1 204 ? -12.656 35.312 8.770 1.00 15.09 222 TRP C CA 1
ATOM 5678 C C . TRP C 1 204 ? -12.107 34.951 7.386 1.00 13.99 222 TRP C C 1
ATOM 5679 O O . TRP C 1 204 ? -12.743 34.200 6.642 1.00 17.23 222 TRP C O 1
ATOM 5690 N N . VAL C 1 205 ? -10.970 35.522 7.050 1.00 13.73 223 VAL C N 1
ATOM 5691 C CA . VAL C 1 205 ? -10.277 35.142 5.816 1.00 13.81 223 VAL C CA 1
ATOM 5692 C C . VAL C 1 205 ? -9.654 33.779 6.086 1.00 14.26 223 VAL C C 1
ATOM 5693 O O . VAL C 1 205 ? -8.983 33.621 7.093 1.00 14.91 223 VAL C O 1
ATOM 5697 N N . THR C 1 206 ? -9.880 32.824 5.189 1.00 13.23 224 THR C N 1
ATOM 5698 C CA A THR C 1 206 ? -9.339 31.472 5.337 0.50 13.55 224 THR C CA 1
ATOM 5699 C CA B THR C 1 206 ? -9.327 31.463 5.337 0.50 12.94 224 THR C CA 1
ATOM 5700 C C . THR C 1 206 ? -8.838 30.945 3.990 1.00 12.01 224 THR C C 1
ATOM 5701 O O . THR C 1 206 ? -9.481 31.156 2.965 1.00 11.91 224 THR C O 1
ATOM 5708 N N . GLY C 1 207 ? -7.687 30.315 3.984 1.00 11.38 225 GLY C N 1
ATOM 5709 C CA . GLY C 1 207 ? -7.193 29.572 2.804 1.00 10.64 225 GLY C CA 1
ATOM 5710 C C . GLY C 1 207 ? -6.707 28.225 3.268 1.00 10.78 225 GLY C C 1
ATOM 5711 O O . GLY C 1 207 ? -6.292 28.099 4.414 1.00 10.77 225 GLY C O 1
ATOM 5712 N N . ASP C 1 208 ? -6.762 27.206 2.412 1.00 9.19 226 ASP C N 1
ATOM 5713 C CA . ASP C 1 208 ? -6.440 25.857 2.907 1.00 9.93 226 ASP C CA 1
ATOM 5714 C C . ASP C 1 208 ? -5.995 24.956 1.796 1.00 9.63 226 ASP C C 1
ATOM 5715 O O . ASP C 1 208 ? -6.211 25.255 0.607 1.00 10.40 226 ASP C O 1
ATOM 5720 N N . LYS C 1 209 ? -5.357 23.824 2.158 1.00 9.79 227 LYS C N 1
ATOM 5721 C CA . LYS C 1 209 ? -5.075 22.750 1.263 1.00 9.31 227 LYS C CA 1
ATOM 5722 C C . LYS C 1 209 ? -5.536 21.429 1.887 1.00 9.56 227 LYS C C 1
ATOM 5723 O O . LYS C 1 209 ? -5.084 21.066 2.960 1.00 10.28 227 LYS C O 1
ATOM 5729 N N . THR C 1 210 ? -6.431 20.736 1.176 1.00 9.63 228 THR C N 1
ATOM 5730 C CA . THR C 1 210 ? -6.992 19.459 1.606 1.00 10.79 228 THR C CA 1
ATOM 5731 C C . THR C 1 210 ? -6.170 18.285 1.100 1.00 11.37 228 THR C C 1
ATOM 5732 O O . THR C 1 210 ? -5.313 18.429 0.206 1.00 11.37 228 THR C O 1
ATOM 5736 N N . GLY C 1 211 ? -6.439 17.098 1.649 1.00 11.91 229 GLY C N 1
ATOM 5737 C CA . GLY C 1 211 ? -6.019 15.874 0.998 1.00 13.76 229 GLY C CA 1
ATOM 5738 C C . GLY C 1 211 ? -6.786 14.669 1.428 1.00 14.23 229 GLY C C 1
ATOM 5739 O O . GLY C 1 211 ? -7.355 14.644 2.499 1.00 15.13 229 GLY C O 1
ATOM 5740 N N . SER C 1 212 ? -6.818 13.666 0.548 1.00 16.34 230 SER C N 1
ATOM 5741 C CA . SER C 1 212 ? -7.421 12.378 0.828 1.00 18.24 230 SER C CA 1
ATOM 5742 C C . SER C 1 212 ? -6.396 11.317 0.520 1.00 18.96 230 SER C C 1
ATOM 5743 O O . SER C 1 212 ? -5.523 11.469 -0.341 1.00 19.79 230 SER C O 1
ATOM 5746 N N . CYS C 1 213 ? -6.451 10.228 1.255 1.00 18.23 231 CYS C N 1
ATOM 5747 C CA A CYS C 1 213 ? -5.522 9.111 1.124 0.50 19.10 231 CYS C CA 1
ATOM 5748 C CA B CYS C 1 213 ? -5.643 9.111 0.840 0.50 18.88 231 CYS C CA 1
ATOM 5749 C C . CYS C 1 213 ? -6.320 7.816 1.249 1.00 17.22 231 CYS C C 1
ATOM 5750 O O . CYS C 1 213 ? -7.454 7.827 1.736 1.00 15.31 231 CYS C O 1
ATOM 5755 N N . ALA C 1 214 ? -5.656 6.721 0.950 1.00 16.89 232 ALA C N 1
ATOM 5756 C CA . ALA C 1 214 ? -6.224 5.424 1.239 1.00 18.01 232 ALA C CA 1
ATOM 5757 C C . ALA C 1 214 ? -6.380 5.198 2.734 1.00 17.58 232 ALA C C 1
ATOM 5758 O O . ALA C 1 214 ? -5.905 5.970 3.584 1.00 17.45 232 ALA C O 1
ATOM 5760 N N . ASN C 1 215 ? -7.125 4.151 3.081 1.00 17.47 233 ASN C N 1
ATOM 5761 C CA . ASN C 1 215 ? -7.358 3.801 4.482 1.00 18.78 233 ASN C CA 1
ATOM 5762 C C . ASN C 1 215 ? -8.074 4.889 5.270 1.00 18.36 233 ASN C C 1
ATOM 5763 O O . ASN C 1 215 ? -7.860 5.052 6.466 1.00 19.29 233 ASN C O 1
ATOM 5768 N N . GLY C 1 216 ? -8.933 5.624 4.574 1.00 16.83 234 GLY C N 1
ATOM 5769 C CA . GLY C 1 216 ? -9.800 6.592 5.205 1.00 17.67 234 GLY C CA 1
ATOM 5770 C C . GLY C 1 216 ? -9.098 7.908 5.585 1.00 14.81 234 GLY C C 1
ATOM 5771 O O . GLY C 1 216 ? -9.621 8.664 6.417 1.00 15.49 234 GLY C O 1
ATOM 5772 N N . GLY C 1 217 ? -7.938 8.162 4.989 1.00 14.93 235 GLY C N 1
ATOM 5773 C CA . GLY C 1 217 ? -7.216 9.409 5.244 1.00 14.38 235 GLY C CA 1
ATOM 5774 C C . GLY C 1 217 ? -7.958 10.630 4.738 1.00 15.04 235 GLY C C 1
ATOM 5775 O O . GLY C 1 217 ? -8.398 10.654 3.592 1.00 14.88 235 GLY C O 1
ATOM 5776 N N . ARG C 1 218 ? -8.093 11.638 5.592 1.00 13.03 236 ARG C N 1
ATOM 5777 C CA . ARG C 1 218 ? -8.717 12.903 5.221 1.00 13.78 236 ARG C CA 1
ATOM 5778 C C . ARG C 1 218 ? -8.031 14.007 6.012 1.00 12.56 236 ARG C C 1
ATOM 5779 O O . ARG C 1 218 ? -7.981 13.950 7.240 1.00 12.45 236 ARG C O 1
ATOM 5787 N N . ASN C 1 219 ? -7.486 15.002 5.319 1.00 11.18 237 ASN C N 1
ATOM 5788 C CA . ASN C 1 219 ? -6.647 15.982 6.001 1.00 11.03 237 ASN C CA 1
ATOM 5789 C C . ASN C 1 219 ? -6.995 17.359 5.457 1.00 10.99 237 ASN C C 1
ATOM 5790 O O . ASN C 1 219 ? -7.452 17.492 4.322 1.00 10.49 237 ASN C O 1
ATOM 5795 N N . ASP C 1 220 ? -6.729 18.386 6.245 1.00 9.98 238 ASP C N 1
ATOM 5796 C CA . ASP C 1 220 ? -6.846 19.798 5.784 1.00 10.21 238 ASP C CA 1
ATOM 5797 C C . ASP C 1 220 ? -5.870 20.630 6.598 1.00 9.98 238 ASP C C 1
ATOM 5798 O O . ASP C 1 220 ? -5.731 20.435 7.804 1.00 10.36 238 ASP C O 1
ATOM 5803 N N . VAL C 1 221 ? -5.194 21.554 5.943 1.00 9.61 239 VAL C N 1
ATOM 5804 C CA . VAL C 1 221 ? -4.420 22.570 6.673 1.00 10.05 239 VAL C CA 1
ATOM 5805 C C . VAL C 1 221 ? -4.817 23.937 6.175 1.00 9.56 239 VAL C C 1
ATOM 5806 O O . VAL C 1 221 ? -4.885 24.163 4.967 1.00 10.12 239 VAL C O 1
ATOM 5810 N N . ALA C 1 222 ? -5.055 24.837 7.125 1.00 9.83 240 ALA C N 1
ATOM 5811 C CA . ALA C 1 222 ? -5.593 26.171 6.788 1.00 9.62 240 ALA C CA 1
ATOM 5812 C C . ALA C 1 222 ? -4.842 27.241 7.516 1.00 9.88 240 ALA C C 1
ATOM 5813 O O . ALA C 1 222 ? -4.443 27.058 8.677 1.00 10.94 240 ALA C O 1
ATOM 5815 N N . PHE C 1 223 ? -4.748 28.400 6.885 1.00 9.47 241 PHE C N 1
ATOM 5816 C CA . PHE C 1 223 ? -4.451 29.628 7.623 1.00 9.86 241 PHE C CA 1
ATOM 5817 C C . PHE C 1 223 ? -5.736 30.423 7.735 1.00 10.52 241 PHE C C 1
ATOM 5818 O O . PHE C 1 223 ? -6.650 30.294 6.924 1.00 10.47 241 PHE C O 1
ATOM 5826 N N . PHE C 1 224 ? -5.806 31.230 8.785 1.00 10.95 242 PHE C N 1
ATOM 5827 C CA . PHE C 1 224 ? -6.939 32.116 8.965 1.00 11.89 242 PHE C CA 1
ATOM 5828 C C . PHE C 1 224 ? -6.593 33.370 9.718 1.00 12.31 242 PHE C C 1
ATOM 5829 O O . PHE C 1 224 ? -5.629 33.439 10.447 1.00 12.83 242 PHE C O 1
ATOM 5837 N N . ILE C 1 225 ? -7.336 34.411 9.389 1.00 13.53 243 ILE C N 1
ATOM 5838 C CA . ILE C 1 225 ? -7.187 35.721 9.997 1.00 15.54 243 ILE C CA 1
ATOM 5839 C C . ILE C 1 225 ? -8.557 36.120 10.545 1.00 16.19 243 ILE C C 1
ATOM 5840 O O . ILE C 1 225 ? -9.554 36.148 9.803 1.00 17.18 243 ILE C O 1
ATOM 5845 N N . THR C 1 226 ? -8.635 36.384 11.853 1.00 17.29 244 THR C N 1
ATOM 5846 C CA A THR C 1 226 ? -9.865 36.736 12.547 0.60 18.59 244 THR C CA 1
ATOM 5847 C CA B THR C 1 226 ? -9.924 36.693 12.459 0.40 19.23 244 THR C CA 1
ATOM 5848 C C . THR C 1 226 ? -10.275 38.173 12.242 1.00 19.53 244 THR C C 1
ATOM 5849 O O . THR C 1 226 ? -9.491 38.942 11.683 1.00 20.19 244 THR C O 1
ATOM 5856 N N . THR C 1 227 ? -11.489 38.547 12.622 1.00 22.96 245 THR C N 1
ATOM 5857 C CA . THR C 1 227 ? -11.910 39.961 12.441 1.00 27.80 245 THR C CA 1
ATOM 5858 C C . THR C 1 227 ? -11.044 40.909 13.274 1.00 30.02 245 THR C C 1
ATOM 5859 O O . THR C 1 227 ? -10.806 42.047 12.880 1.00 31.28 245 THR C O 1
ATOM 5863 N N . ALA C 1 228 ? -10.527 40.416 14.394 1.00 31.23 246 ALA C N 1
ATOM 5864 C CA . ALA C 1 228 ? -9.518 41.166 15.165 1.00 32.79 246 ALA C CA 1
ATOM 5865 C C . ALA C 1 228 ? -8.129 41.245 14.530 1.00 31.20 246 ALA C C 1
ATOM 5866 O O . ALA C 1 228 ? -7.252 41.866 15.119 1.00 33.35 246 ALA C O 1
ATOM 5868 N N . GLY C 1 229 ? -7.900 40.615 13.367 1.00 25.73 247 GLY C N 1
ATOM 5869 C CA . GLY C 1 229 ? -6.609 40.727 12.654 1.00 21.19 247 GLY C CA 1
ATOM 5870 C C . GLY C 1 229 ? -5.533 39.743 13.141 1.00 19.46 247 GLY C C 1
ATOM 5871 O O . GLY C 1 229 ? -4.355 39.826 12.767 1.00 21.72 247 GLY C O 1
ATOM 5872 N N . LYS C 1 230 ? -5.955 38.806 13.962 1.00 18.24 248 LYS C N 1
ATOM 5873 C CA . LYS C 1 230 ? -5.017 37.834 14.545 1.00 17.97 248 LYS C CA 1
ATOM 5874 C C . LYS C 1 230 ? -4.953 36.647 13.597 1.00 15.21 248 LYS C C 1
ATOM 5875 O O . LYS C 1 230 ? -5.963 36.245 13.030 1.00 15.59 248 LYS C O 1
ATOM 5881 N N . LYS C 1 231 ? -3.724 36.154 13.454 1.00 14.76 249 LYS C N 1
ATOM 5882 C CA . LYS C 1 231 ? -3.349 35.179 12.415 1.00 14.03 249 LYS C CA 1
ATOM 5883 C C . LYS C 1 231 ? -3.011 33.825 13.014 1.00 13.13 249 LYS C C 1
ATOM 5884 O O . LYS C 1 231 ? -2.222 33.737 13.945 1.00 13.22 249 LYS C O 1
ATOM 5890 N N . TYR C 1 232 ? -3.505 32.756 12.380 1.00 11.24 250 TYR C N 1
ATOM 5891 C CA . TYR C 1 232 ? -3.337 31.403 12.912 1.00 10.75 250 TYR C CA 1
ATOM 5892 C C . TYR C 1 232 ? -3.179 30.391 11.795 1.00 11.00 250 TYR C C 1
ATOM 5893 O O . TYR C 1 232 ? -3.589 30.623 10.667 1.00 10.67 250 TYR C O 1
ATOM 5902 N N . VAL C 1 233 ? -2.684 29.224 12.177 1.00 9.89 251 VAL C N 1
ATOM 5903 C CA . VAL C 1 233 ? -2.717 28.064 11.289 1.00 9.94 251 VAL C CA 1
ATOM 5904 C C . VAL C 1 233 ? -3.285 26.915 12.066 1.00 9.70 251 VAL C C 1
ATOM 5905 O O . VAL C 1 233 ? -2.949 26.708 13.248 1.00 9.90 251 VAL C O 1
ATOM 5909 N N . LEU C 1 234 ? -4.152 26.151 11.388 1.00 9.74 252 LEU C N 1
ATOM 5910 C CA . LEU C 1 234 ? -4.745 24.945 11.938 1.00 9.90 252 LEU C CA 1
ATOM 5911 C C . LEU C 1 234 ? -4.506 23.780 11.005 1.00 9.80 252 LEU C C 1
ATOM 5912 O O . LEU C 1 234 ? -4.880 23.815 9.832 1.00 10.44 252 LEU C O 1
ATOM 5917 N N . SER C 1 235 ? -3.911 22.708 11.535 1.00 10.12 253 SER C N 1
ATOM 5918 C CA A SER C 1 235 ? -3.773 21.504 10.744 0.70 10.69 253 SER C CA 1
ATOM 5919 C CA B SER C 1 235 ? -3.671 21.441 10.820 0.30 10.73 253 SER C CA 1
ATOM 5920 C C . SER C 1 235 ? -4.639 20.409 11.363 1.00 11.34 253 SER C C 1
ATOM 5921 O O . SER C 1 235 ? -4.707 20.265 12.598 1.00 11.39 253 SER C O 1
ATOM 5926 N N . VAL C 1 236 ? -5.330 19.663 10.501 1.00 11.43 254 VAL C N 1
ATOM 5927 C CA . VAL C 1 236 ? -6.153 18.545 10.919 1.00 11.13 254 VAL C CA 1
ATOM 5928 C C . VAL C 1 236 ? -5.854 17.341 10.017 1.00 11.80 254 VAL C C 1
ATOM 5929 O O . VAL C 1 236 ? -6.125 17.381 8.798 1.00 11.59 254 VAL C O 1
ATOM 5933 N N . TYR C 1 237 ? -5.395 16.259 10.647 1.00 11.30 255 TYR C N 1
ATOM 5934 C CA . TYR C 1 237 ? -5.099 15.035 9.951 1.00 11.36 255 TYR C CA 1
ATOM 5935 C C . TYR C 1 237 ? -6.000 13.949 10.563 1.00 12.01 255 TYR C C 1
ATOM 5936 O O . TYR C 1 237 ? -6.127 13.843 11.785 1.00 11.56 255 TYR C O 1
ATOM 5945 N N . THR C 1 238 ? -6.700 13.198 9.719 1.00 11.93 256 THR C N 1
ATOM 5946 C CA . THR C 1 238 ? -7.633 12.169 10.235 1.00 12.40 256 THR C CA 1
ATOM 5947 C C . THR C 1 238 ? -7.502 10.878 9.449 1.00 14.13 256 THR C C 1
ATOM 5948 O O . THR C 1 238 ? -7.199 10.888 8.232 1.00 13.67 256 THR C O 1
ATOM 5952 N N . ASN C 1 239 ? -7.685 9.757 10.171 1.00 13.80 257 ASN C N 1
ATOM 5953 C CA . ASN C 1 239 ? -7.960 8.470 9.504 1.00 15.42 257 ASN C CA 1
ATOM 5954 C C . ASN C 1 239 ? -9.291 7.977 10.031 1.00 15.89 257 ASN C C 1
ATOM 5955 O O . ASN C 1 239 ? -9.408 7.701 11.235 1.00 15.09 257 ASN C O 1
ATOM 5960 N N . ALA C 1 240 ? -10.268 7.873 9.142 1.00 16.76 258 ALA C N 1
ATOM 5961 C CA . ALA C 1 240 ? -11.645 7.598 9.491 1.00 17.90 258 ALA C CA 1
ATOM 5962 C C . ALA C 1 240 ? -12.283 6.601 8.489 1.00 18.24 258 ALA C C 1
ATOM 5963 O O . ALA C 1 240 ? -13.237 6.951 7.784 1.00 18.42 258 ALA C O 1
ATOM 5965 N N . PRO C 1 241 ? -11.748 5.368 8.465 1.00 18.83 259 PRO C N 1
ATOM 5966 C CA . PRO C 1 241 ? -12.144 4.358 7.464 1.00 19.58 259 PRO C CA 1
ATOM 5967 C C . PRO C 1 241 ? -13.601 3.934 7.552 1.00 20.65 259 PRO C C 1
ATOM 5968 O O . PRO C 1 241 ? -14.142 3.499 6.530 1.00 22.17 259 PRO C O 1
ATOM 5972 N N . GLU C 1 242 ? -14.249 4.112 8.710 1.00 21.41 260 GLU C N 1
ATOM 5973 C CA . GLU C 1 242 ? -15.657 3.748 8.866 1.00 23.59 260 GLU C CA 1
ATOM 5974 C C . GLU C 1 242 ? -16.630 4.841 8.491 1.00 24.33 260 GLU C C 1
ATOM 5975 O O . GLU C 1 242 ? -17.839 4.624 8.535 1.00 24.86 260 GLU C O 1
ATOM 5981 N N . LEU C 1 243 ? -16.138 6.021 8.100 1.00 20.73 261 LEU C N 1
ATOM 5982 C CA . LEU C 1 243 ? -17.012 7.147 7.736 1.00 21.50 261 LEU C CA 1
ATOM 5983 C C . LEU C 1 243 ? -17.134 7.267 6.228 1.00 22.20 261 LEU C C 1
ATOM 5984 O O . LEU C 1 243 ? -16.202 6.929 5.553 1.00 21.96 261 LEU C O 1
ATOM 5989 N N . GLN C 1 244 ? -18.269 7.787 5.744 1.00 23.35 262 GLN C N 1
ATOM 5990 C CA . GLN C 1 244 ? -18.418 8.187 4.341 1.00 26.99 262 GLN C CA 1
ATOM 5991 C C . GLN C 1 244 ? -17.687 9.513 4.093 1.00 26.06 262 GLN C C 1
ATOM 5992 O O . GLN C 1 244 ? -17.368 10.237 5.043 1.00 23.90 262 GLN C O 1
ATOM 5998 N N . GLY C 1 245 ? -17.429 9.837 2.825 1.00 24.56 263 GLY C N 1
ATOM 5999 C CA . GLY C 1 245 ? -16.606 11.009 2.504 1.00 26.23 263 GLY C CA 1
ATOM 6000 C C . GLY C 1 245 ? -17.193 12.281 3.073 1.00 23.69 263 GLY C C 1
ATOM 6001 O O . GLY C 1 245 ? -16.478 13.121 3.641 1.00 24.81 263 GLY C O 1
ATOM 6002 N N . GLU C 1 246 ? -18.509 12.428 2.962 1.00 23.91 264 GLU C N 1
ATOM 6003 C CA . GLU C 1 246 ? -19.206 13.601 3.493 1.00 23.43 264 GLU C CA 1
ATOM 6004 C C . GLU C 1 246 ? -19.047 13.696 5.023 1.00 21.36 264 GLU C C 1
ATOM 6005 O O . GLU C 1 246 ? -18.881 14.787 5.581 1.00 19.24 264 GLU C O 1
ATOM 6011 N N . GLU C 1 247 ? -19.065 12.541 5.672 1.00 18.70 265 GLU C N 1
ATOM 6012 C CA . GLU C 1 247 ? -18.872 12.457 7.102 1.00 20.37 265 GLU C CA 1
ATOM 6013 C C . GLU C 1 247 ? -17.449 12.813 7.506 1.00 17.00 265 GLU C C 1
ATOM 6014 O O . GLU C 1 247 ? -17.282 13.472 8.520 1.00 16.66 265 GLU C O 1
ATOM 6020 N N . ARG C 1 248 ? -16.472 12.404 6.702 1.00 16.12 266 ARG C N 1
ATOM 6021 C CA . ARG C 1 248 ? -15.079 12.752 6.938 1.00 16.00 266 ARG C CA 1
ATOM 6022 C C . ARG C 1 248 ? -14.900 14.265 6.950 1.00 15.83 266 ARG C C 1
ATOM 6023 O O . ARG C 1 248 ? -14.236 14.808 7.832 1.00 14.76 266 ARG C O 1
ATOM 6031 N N . ALA C 1 249 ? -15.495 14.947 5.974 1.00 15.46 267 ALA C N 1
ATOM 6032 C CA . ALA C 1 249 ? -15.401 16.385 5.929 1.00 15.92 267 ALA C CA 1
ATOM 6033 C C . ALA C 1 249 ? -16.023 17.043 7.146 1.00 16.24 267 ALA C C 1
ATOM 6034 O O . ALA C 1 249 ? -15.491 17.991 7.739 1.00 15.42 267 ALA C O 1
ATOM 6036 N N . LEU C 1 250 ? -17.232 16.613 7.498 1.00 16.48 268 LEU C N 1
ATOM 6037 C CA . LEU C 1 250 ? -17.891 17.098 8.684 1.00 17.40 268 LEU C CA 1
ATOM 6038 C C . LEU C 1 250 ? -17.034 16.915 9.962 1.00 15.80 268 LEU C C 1
ATOM 6039 O O . LEU C 1 250 ? -17.091 17.758 10.859 1.00 15.68 268 LEU C O 1
ATOM 6044 N N . LEU C 1 251 ? -16.294 15.813 10.039 1.00 15.39 269 LEU C N 1
ATOM 6045 C CA . LEU C 1 251 ? -15.435 15.549 11.217 1.00 15.45 269 LEU C CA 1
ATOM 6046 C C . LEU C 1 251 ? -14.385 16.655 11.321 1.00 14.33 269 LEU C C 1
ATOM 6047 O O . LEU C 1 251 ? -14.190 17.282 12.368 1.00 13.37 269 LEU C O 1
ATOM 6052 N N . ILE C 1 252 ? -13.765 16.958 10.184 1.00 12.14 270 ILE C N 1
ATOM 6053 C CA . ILE C 1 252 ? -12.743 18.013 10.162 1.00 12.15 270 ILE C CA 1
ATOM 6054 C C . ILE C 1 252 ? -13.336 19.363 10.508 1.00 11.37 270 ILE C C 1
ATOM 6055 O O . ILE C 1 252 ? -12.767 20.104 11.292 1.00 11.38 270 ILE C O 1
ATOM 6060 N N . ALA C 1 253 ? -14.486 19.735 9.932 1.00 11.06 271 ALA C N 1
ATOM 6061 C CA . ALA C 1 253 ? -15.112 20.979 10.265 1.00 11.65 271 ALA C CA 1
ATOM 6062 C C . ALA C 1 253 ? -15.444 21.055 11.776 1.00 11.49 271 ALA C C 1
ATOM 6063 O O . ALA C 1 253 ? -15.357 22.109 12.367 1.00 12.33 271 ALA C O 1
ATOM 6065 N N . SER C 1 254 ? -15.838 19.901 12.338 1.00 13.70 272 SER C N 1
ATOM 6066 C CA . SER C 1 254 ? -16.157 19.780 13.782 1.00 14.81 272 SER C CA 1
ATOM 6067 C C . SER C 1 254 ? -14.905 20.044 14.637 1.00 13.45 272 SER C C 1
ATOM 6068 O O . SER C 1 254 ? -14.992 20.748 15.647 1.00 13.74 272 SER C O 1
ATOM 6071 N N . VAL C 1 255 ? -13.760 19.538 14.195 1.00 13.20 273 VAL C N 1
ATOM 6072 C CA . VAL C 1 255 ? -12.512 19.796 14.876 1.00 12.95 273 VAL C CA 1
ATOM 6073 C C . VAL C 1 255 ? -12.178 21.276 14.831 1.00 11.99 273 VAL C C 1
ATOM 6074 O O . VAL C 1 255 ? -11.768 21.858 15.815 1.00 12.81 273 VAL C O 1
ATOM 6078 N N . ALA C 1 256 ? -12.333 21.884 13.657 1.00 11.55 274 ALA C N 1
ATOM 6079 C CA . ALA C 1 256 ? -12.159 23.315 13.526 1.00 12.05 274 ALA C CA 1
ATOM 6080 C C . ALA C 1 256 ? -13.019 24.150 14.456 1.00 12.74 274 ALA C C 1
ATOM 6081 O O . ALA C 1 256 ? -12.595 25.153 15.014 1.00 12.50 274 ALA C O 1
ATOM 6083 N N . LYS C 1 257 ? -14.278 23.789 14.555 1.00 13.36 275 LYS C N 1
ATOM 6084 C CA . LYS C 1 257 ? -15.192 24.501 15.419 1.00 16.16 275 LYS C CA 1
ATOM 6085 C C . LYS C 1 257 ? -14.741 24.437 16.888 1.00 15.06 275 LYS C C 1
ATOM 6086 O O . LYS C 1 257 ? -14.811 25.432 17.629 1.00 17.24 275 LYS C O 1
ATOM 6092 N N . LEU C 1 258 ? -14.251 23.277 17.311 1.00 15.37 276 LEU C N 1
ATOM 6093 C CA . LEU C 1 258 ? -13.660 23.155 18.653 1.00 15.95 276 LEU C CA 1
ATOM 6094 C C . LEU C 1 258 ? -12.411 24.033 18.820 1.00 15.48 276 LEU C C 1
ATOM 6095 O O . LEU C 1 258 ? -12.278 24.789 19.809 1.00 15.47 276 LEU C O 1
ATOM 6100 N N . ALA C 1 259 ? -11.517 23.979 17.843 1.00 14.17 277 ALA C N 1
ATOM 6101 C CA . ALA C 1 259 ? -10.247 24.710 17.950 1.00 14.50 277 ALA C CA 1
ATOM 6102 C C . ALA C 1 259 ? -10.514 26.211 17.969 1.00 15.63 277 ALA C C 1
ATOM 6103 O O . ALA C 1 259 ? -9.810 26.972 18.645 1.00 16.58 277 ALA C O 1
ATOM 6105 N N . ARG C 1 260 ? -11.528 26.668 17.236 1.00 17.06 278 ARG C N 1
ATOM 6106 C CA . ARG C 1 260 ? -11.860 28.105 17.119 1.00 18.76 278 ARG C CA 1
ATOM 6107 C C . ARG C 1 260 ? -12.195 28.719 18.486 1.00 18.71 278 ARG C C 1
ATOM 6108 O O . ARG C 1 260 ? -12.025 29.920 18.659 1.00 17.94 278 ARG C O 1
ATOM 6116 N N . GLN C 1 261 ? -12.579 27.893 19.472 1.00 18.56 279 GLN C N 1
ATOM 6117 C CA . GLN C 1 261 ? -12.889 28.434 20.779 1.00 20.65 279 GLN C CA 1
ATOM 6118 C C . GLN C 1 261 ? -11.627 28.932 21.483 1.00 21.05 279 GLN C C 1
ATOM 6119 O O . GLN C 1 261 ? -11.720 29.668 22.447 1.00 22.52 279 GLN C O 1
ATOM 6125 N N . TYR C 1 262 ? -10.450 28.532 21.012 1.00 18.71 280 TYR C N 1
ATOM 6126 C CA . TYR C 1 262 ? -9.175 28.902 21.647 1.00 19.75 280 TYR C CA 1
ATOM 6127 C C . TYR C 1 262 ? -8.430 30.007 20.938 1.00 20.72 280 TYR C C 1
ATOM 6128 O O . TYR C 1 262 ? -7.253 30.234 21.189 1.00 20.88 280 TYR C O 1
ATOM 6137 N N . VAL C 1 263 ? -9.136 30.711 20.072 1.00 22.27 281 VAL C N 1
ATOM 6138 C CA . VAL C 1 263 ? -8.639 31.836 19.303 1.00 26.05 281 VAL C CA 1
ATOM 6139 C C . VAL C 1 263 ? -9.262 33.116 19.864 1.00 27.94 281 VAL C C 1
ATOM 6140 O O . VAL C 1 263 ? -10.452 33.145 20.128 1.00 28.50 281 VAL C O 1
ATOM 6144 N N . ASP D 1 3 ? -28.904 13.270 -43.777 1.00 31.87 21 ASP D N 1
ATOM 6145 C CA . ASP D 1 3 ? -27.984 14.444 -43.755 1.00 29.31 21 ASP D CA 1
ATOM 6146 C C . ASP D 1 3 ? -28.078 15.101 -42.368 1.00 24.03 21 ASP D C 1
ATOM 6147 O O . ASP D 1 3 ? -28.833 14.635 -41.528 1.00 21.43 21 ASP D O 1
ATOM 6152 N N . PHE D 1 4 ? -27.303 16.149 -42.165 1.00 23.64 22 PHE D N 1
ATOM 6153 C CA . PHE D 1 4 ? -27.246 16.842 -40.873 1.00 21.66 22 PHE D CA 1
ATOM 6154 C C . PHE D 1 4 ? -28.576 17.428 -40.451 1.00 21.63 22 PHE D C 1
ATOM 6155 O O . PHE D 1 4 ? -28.972 17.293 -39.296 1.00 17.20 22 PHE D O 1
ATOM 6163 N N . GLU D 1 5 ? -29.246 18.114 -41.374 1.00 20.77 23 GLU D N 1
ATOM 6164 C CA . GLU D 1 5 ? -30.586 18.591 -41.084 1.00 21.84 23 GLU D CA 1
ATOM 6165 C C . GLU D 1 5 ? -31.469 17.497 -40.525 1.00 21.53 23 GLU D C 1
ATOM 6166 O O . GLU D 1 5 ? -32.206 17.732 -39.599 1.00 22.02 23 GLU D O 1
ATOM 6172 N N . HIS D 1 6 ? -31.437 16.300 -41.112 1.00 21.62 24 HIS D N 1
ATOM 6173 C CA . HIS D 1 6 ? -32.343 15.256 -40.642 1.00 22.08 24 HIS D CA 1
ATOM 6174 C C . HIS D 1 6 ? -31.933 14.703 -39.295 1.00 19.37 24 HIS D C 1
ATOM 6175 O O . HIS D 1 6 ? -32.777 14.371 -38.454 1.00 17.76 24 HIS D O 1
ATOM 6182 N N . ALA D 1 7 ? -30.619 14.620 -39.093 1.00 18.95 25 ALA D N 1
ATOM 6183 C CA . ALA D 1 7 ? -30.078 14.134 -37.852 1.00 17.57 25 ALA D CA 1
ATOM 6184 C C . ALA D 1 7 ? -30.467 15.036 -36.697 1.00 16.24 25 ALA D C 1
ATOM 6185 O O . ALA D 1 7 ? -30.933 14.559 -35.668 1.00 14.88 25 ALA D O 1
ATOM 6187 N N . ILE D 1 8 ? -30.295 16.334 -36.872 1.00 14.81 26 ILE D N 1
ATOM 6188 C CA . ILE D 1 8 ? -30.623 17.231 -35.756 1.00 14.79 26 ILE D CA 1
ATOM 6189 C C . ILE D 1 8 ? -32.152 17.321 -35.563 1.00 15.35 26 ILE D C 1
ATOM 6190 O O . ILE D 1 8 ? -32.637 17.358 -34.434 1.00 14.71 26 ILE D O 1
ATOM 6195 N N . SER D 1 9 ? -32.912 17.270 -36.663 1.00 16.75 27 SER D N 1
ATOM 6196 C CA A SER D 1 9 ? -34.364 17.312 -36.568 0.60 18.09 27 SER D CA 1
ATOM 6197 C CA B SER D 1 9 ? -34.365 17.337 -36.528 0.40 17.13 27 SER D CA 1
ATOM 6198 C C . SER D 1 9 ? -34.878 16.083 -35.796 1.00 17.31 27 SER D C 1
ATOM 6199 O O . SER D 1 9 ? -35.816 16.164 -34.968 1.00 17.11 27 SER D O 1
ATOM 6204 N N . ASP D 1 10 ? -34.267 14.925 -36.062 1.00 16.23 28 ASP D N 1
ATOM 6205 C CA . ASP D 1 10 ? -34.587 13.706 -35.297 1.00 17.77 28 ASP D CA 1
ATOM 6206 C C . ASP D 1 10 ? -34.265 13.855 -33.782 1.00 16.99 28 ASP D C 1
ATOM 6207 O O . ASP D 1 10 ? -35.032 13.429 -32.926 1.00 17.54 28 ASP D O 1
ATOM 6212 N N . LEU D 1 11 ? -33.121 14.478 -33.444 1.00 17.26 29 LEU D N 1
ATOM 6213 C CA . LEU D 1 11 ? -32.778 14.692 -32.046 1.00 17.55 29 LEU D CA 1
ATOM 6214 C C . LEU D 1 11 ? -33.784 15.587 -31.362 1.00 15.80 29 LEU D C 1
ATOM 6215 O O . LEU D 1 11 ? -34.131 15.338 -30.221 1.00 15.84 29 LEU D O 1
ATOM 6220 N N . GLU D 1 12 ? -34.244 16.623 -32.072 1.00 15.94 30 GLU D N 1
ATOM 6221 C CA . GLU D 1 12 ? -35.267 17.502 -31.534 1.00 17.58 30 GLU D CA 1
ATOM 6222 C C . GLU D 1 12 ? -36.528 16.735 -31.229 1.00 18.05 30 GLU D C 1
ATOM 6223 O O . GLU D 1 12 ? -37.092 16.857 -30.145 1.00 19.27 30 GLU D O 1
ATOM 6229 N N . ALA D 1 13 ? -36.934 15.904 -32.189 1.00 20.07 31 ALA D N 1
ATOM 6230 C CA . ALA D 1 13 ? -38.211 15.184 -32.064 1.00 21.10 31 ALA D CA 1
ATOM 6231 C C . ALA D 1 13 ? -38.192 14.209 -30.907 1.00 20.71 31 ALA D C 1
ATOM 6232 O O . ALA D 1 13 ? -39.101 14.178 -30.099 1.00 21.68 31 ALA D O 1
ATOM 6234 N N . HIS D 1 14 ? -37.137 13.418 -30.799 1.00 20.93 32 HIS D N 1
ATOM 6235 C CA . HIS D 1 14 ? -37.068 12.407 -29.776 1.00 21.79 32 HIS D CA 1
ATOM 6236 C C . HIS D 1 14 ? -36.881 12.991 -28.382 1.00 21.71 32 HIS D C 1
ATOM 6237 O O . HIS D 1 14 ? -37.453 12.509 -27.414 1.00 23.18 32 HIS D O 1
ATOM 6244 N N . ASN D 1 15 ? -36.085 14.049 -28.293 1.00 20.93 33 ASN D N 1
ATOM 6245 C CA . ASN D 1 15 ? -35.760 14.641 -27.000 1.00 20.21 33 ASN D CA 1
ATOM 6246 C C . ASN D 1 15 ? -36.671 15.796 -26.618 1.00 20.47 33 ASN D C 1
ATOM 6247 O O . ASN D 1 15 ? -36.453 16.437 -25.585 1.00 21.82 33 ASN D O 1
ATOM 6252 N N . GLN D 1 16 ? -37.686 16.045 -27.437 1.00 20.96 34 GLN D N 1
ATOM 6253 C CA . GLN D 1 16 ? -38.620 17.177 -27.271 1.00 21.87 34 GLN D CA 1
ATOM 6254 C C . GLN D 1 16 ? -37.878 18.476 -27.032 1.00 20.49 34 GLN D C 1
ATOM 6255 O O . GLN D 1 16 ? -38.198 19.235 -26.133 1.00 20.76 34 GLN D O 1
ATOM 6261 N N . ALA D 1 17 ? -36.858 18.695 -27.840 1.00 18.68 35 ALA D N 1
ATOM 6262 C CA . ALA D 1 17 ? -35.949 19.798 -27.612 1.00 18.21 35 ALA D CA 1
ATOM 6263 C C . ALA D 1 17 ? -35.921 20.716 -28.809 1.00 17.21 35 ALA D C 1
ATOM 6264 O O . ALA D 1 17 ? -36.354 20.360 -29.914 1.00 18.32 35 ALA D O 1
ATOM 6266 N N . LYS D 1 18 ? -35.385 21.924 -28.597 1.00 16.71 36 LYS D N 1
ATOM 6267 C CA . LYS D 1 18 ? -35.005 22.796 -29.637 1.00 15.76 36 LYS D CA 1
ATOM 6268 C C . LYS D 1 18 ? -33.471 22.956 -29.643 1.00 15.57 36 LYS D C 1
ATOM 6269 O O . LYS D 1 18 ? -32.863 23.204 -28.585 1.00 16.27 36 LYS D O 1
ATOM 6275 N N . ILE D 1 19 ? -32.876 22.756 -30.811 1.00 13.81 37 ILE D N 1
ATOM 6276 C CA . ILE D 1 19 ? -31.416 22.717 -30.931 1.00 13.08 37 ILE D CA 1
ATOM 6277 C C . ILE D 1 19 ? -30.969 23.649 -32.024 1.00 13.06 37 ILE D C 1
ATOM 6278 O O . ILE D 1 19 ? -31.501 23.641 -33.128 1.00 14.74 37 ILE D O 1
ATOM 6283 N N . GLY D 1 20 ? -29.982 24.501 -31.707 1.00 12.88 38 GLY D N 1
ATOM 6284 C CA . GLY D 1 20 ? -29.358 25.371 -32.655 1.00 12.12 38 GLY D CA 1
ATOM 6285 C C . GLY D 1 20 ? -27.875 25.149 -32.688 1.00 12.33 38 GLY D C 1
ATOM 6286 O O . GLY D 1 20 ? -27.235 25.016 -31.631 1.00 13.51 38 GLY D O 1
ATOM 6287 N N . VAL D 1 21 ? -27.339 25.055 -33.886 1.00 12.17 39 VAL D N 1
ATOM 6288 C CA . VAL D 1 21 ? -25.913 24.702 -33.994 1.00 12.69 39 VAL D CA 1
ATOM 6289 C C . VAL D 1 21 ? -25.273 25.394 -35.164 1.00 13.00 39 VAL D C 1
ATOM 6290 O O . VAL D 1 21 ? -25.893 25.567 -36.247 1.00 12.96 39 VAL D O 1
ATOM 6294 N N . ALA D 1 22 ? -24.037 25.852 -34.954 1.00 11.29 40 ALA D N 1
ATOM 6295 C CA . ALA D 1 22 ? -23.250 26.416 -36.037 1.00 11.42 40 ALA D CA 1
ATOM 6296 C C . ALA D 1 22 ? -21.792 25.976 -35.915 1.00 11.10 40 ALA D C 1
ATOM 6297 O O . ALA D 1 22 ? -21.162 26.198 -34.877 1.00 11.30 40 ALA D O 1
ATOM 6299 N N . LEU D 1 23 ? -21.286 25.383 -36.984 1.00 11.79 41 LEU D N 1
ATOM 6300 C CA . LEU D 1 23 ? -19.852 25.034 -37.105 1.00 11.54 41 LEU D CA 1
ATOM 6301 C C . LEU D 1 23 ? -19.262 25.985 -38.109 1.00 12.66 41 LEU D C 1
ATOM 6302 O O . LEU D 1 23 ? -19.725 26.003 -39.271 1.00 13.43 41 LEU D O 1
ATOM 6307 N N . VAL D 1 24 ? -18.332 26.824 -37.663 1.00 12.82 42 VAL D N 1
ATOM 6308 C CA . VAL D 1 24 ? -17.714 27.793 -38.544 1.00 14.29 42 VAL D CA 1
ATOM 6309 C C . VAL D 1 24 ? -16.229 27.554 -38.626 1.00 14.93 42 VAL D C 1
ATOM 6310 O O . VAL D 1 24 ? -15.591 27.030 -37.709 1.00 14.55 42 VAL D O 1
ATOM 6314 N N . SER D 1 25 ? -15.665 27.926 -39.763 1.00 14.84 43 SER D N 1
ATOM 6315 C CA . SER D 1 25 ? -14.225 27.875 -39.933 1.00 16.68 43 SER D CA 1
ATOM 6316 C C . SER D 1 25 ? -13.525 29.031 -39.208 1.00 17.04 43 SER D C 1
ATOM 6317 O O . SER D 1 25 ? -14.143 29.917 -38.627 1.00 17.02 43 SER D O 1
ATOM 6320 N N . GLU D 1 26 ? -12.199 29.052 -39.269 1.00 17.70 44 GLU D N 1
ATOM 6321 C CA . GLU D 1 26 ? -11.453 30.060 -38.547 1.00 21.07 44 GLU D CA 1
ATOM 6322 C C . GLU D 1 26 ? -11.718 31.472 -39.029 1.00 21.99 44 GLU D C 1
ATOM 6323 O O . GLU D 1 26 ? -11.449 32.420 -38.284 1.00 24.43 44 GLU D O 1
ATOM 6329 N N . ASN D 1 27 ? -12.188 31.614 -40.271 1.00 21.33 45 ASN D N 1
ATOM 6330 C CA . ASN D 1 27 ? -12.553 32.934 -40.792 1.00 23.21 45 ASN D CA 1
ATOM 6331 C C . ASN D 1 27 ? -14.044 33.204 -40.731 1.00 24.77 45 ASN D C 1
ATOM 6332 O O . ASN D 1 27 ? -14.528 34.140 -41.347 1.00 26.70 45 ASN D O 1
ATOM 6337 N N . GLY D 1 28 ? -14.777 32.378 -39.992 1.00 21.72 46 GLY D N 1
ATOM 6338 C CA . GLY D 1 28 ? -16.192 32.615 -39.732 1.00 22.74 46 GLY D CA 1
ATOM 6339 C C . GLY D 1 28 ? -17.192 32.110 -40.735 1.00 21.73 46 GLY D C 1
ATOM 6340 O O . GLY D 1 28 ? -18.381 32.364 -40.587 1.00 22.47 46 GLY D O 1
ATOM 6341 N N . ASN D 1 29 ? -16.765 31.397 -41.760 1.00 20.77 47 ASN D N 1
ATOM 6342 C CA . ASN D 1 29 ? -17.744 30.853 -42.710 1.00 21.74 47 ASN D CA 1
ATOM 6343 C C . ASN D 1 29 ? -18.456 29.641 -42.170 1.00 19.86 47 ASN D C 1
ATOM 6344 O O . ASN D 1 29 ? -17.830 28.754 -41.546 1.00 17.66 47 ASN D O 1
ATOM 6349 N N . LEU D 1 30 ? -19.763 29.579 -42.417 1.00 19.11 48 LEU D N 1
ATOM 6350 C CA . LEU D 1 30 ? -20.580 28.503 -41.914 1.00 18.29 48 LEU D CA 1
ATOM 6351 C C . LEU D 1 30 ? -20.274 27.257 -42.703 1.00 18.18 48 LEU D C 1
ATOM 6352 O O . LEU D 1 30 ? -20.404 27.261 -43.925 1.00 21.17 48 LEU D O 1
ATOM 6357 N N . ILE D 1 31 ? -19.864 26.201 -42.006 1.00 15.89 49 ILE D N 1
ATOM 6358 C CA A ILE D 1 31 ? -19.571 24.924 -42.629 0.50 17.39 49 ILE D CA 1
ATOM 6359 C CA B ILE D 1 31 ? -19.603 24.912 -42.635 0.50 17.30 49 ILE D CA 1
ATOM 6360 C C . ILE D 1 31 ? -20.797 23.997 -42.523 1.00 16.98 49 ILE D C 1
ATOM 6361 O O . ILE D 1 31 ? -21.111 23.235 -43.440 1.00 17.84 49 ILE D O 1
ATOM 6370 N N . GLN D 1 32 ? -21.451 24.028 -41.363 1.00 16.21 50 GLN D N 1
ATOM 6371 C CA . GLN D 1 32 ? -22.615 23.218 -41.135 1.00 16.99 50 GLN D CA 1
ATOM 6372 C C . GLN D 1 32 ? -23.419 23.927 -40.069 1.00 16.58 50 GLN D C 1
ATOM 6373 O O . GLN D 1 32 ? -22.852 24.615 -39.216 1.00 15.63 50 GLN D O 1
ATOM 6379 N N . GLY D 1 33 ? -24.732 23.816 -40.144 1.00 15.24 51 GLY D N 1
ATOM 6380 C CA . GLY D 1 33 ? -25.575 24.448 -39.138 1.00 15.51 51 GLY D CA 1
ATOM 6381 C C . GLY D 1 33 ? -26.993 23.958 -39.175 1.00 15.59 51 GLY D C 1
ATOM 6382 O O . GLY D 1 33 ? -27.389 23.245 -40.107 1.00 16.56 51 GLY D O 1
ATOM 6383 N N . TYR D 1 34 ? -27.722 24.314 -38.125 1.00 13.04 52 TYR D N 1
ATOM 6384 C CA . TYR D 1 34 ? -29.152 23.958 -38.018 1.00 13.68 52 TYR D CA 1
ATOM 6385 C C . TYR D 1 34 ? -29.771 24.981 -37.085 1.00 13.48 52 TYR D C 1
ATOM 6386 O O . TYR D 1 34 ? -29.308 25.171 -35.969 1.00 13.23 52 TYR D O 1
ATOM 6395 N N . ARG D 1 35 ? -30.826 25.673 -37.535 1.00 13.49 53 ARG D N 1
ATOM 6396 C CA . ARG D 1 35 ? -31.328 26.839 -36.813 1.00 14.19 53 ARG D CA 1
ATOM 6397 C C . ARG D 1 35 ? -30.198 27.830 -36.490 1.00 12.65 53 ARG D C 1
ATOM 6398 O O . ARG D 1 35 ? -30.218 28.517 -35.453 1.00 13.26 53 ARG D O 1
ATOM 6406 N N . ALA D 1 36 ? -29.214 27.910 -37.379 1.00 12.00 54 ALA D N 1
ATOM 6407 C CA . ALA D 1 36 ? -27.988 28.636 -37.073 1.00 13.62 54 ALA D CA 1
ATOM 6408 C C . ALA D 1 36 ? -28.229 30.128 -36.869 1.00 14.12 54 ALA D C 1
ATOM 6409 O O . ALA D 1 36 ? -27.459 30.787 -36.213 1.00 14.56 54 ALA D O 1
ATOM 6411 N N . ASN D 1 37 ? -29.277 30.663 -37.486 1.00 14.53 55 ASN D N 1
ATOM 6412 C CA . ASN D 1 37 ? -29.629 32.071 -37.326 1.00 16.93 55 ASN D CA 1
ATOM 6413 C C . ASN D 1 37 ? -30.879 32.337 -36.483 1.00 15.31 55 ASN D C 1
ATOM 6414 O O . ASN D 1 37 ? -31.454 33.442 -36.553 1.00 19.37 55 ASN D O 1
ATOM 6419 N N . GLU D 1 38 ? -31.312 31.373 -35.691 1.00 14.59 56 GLU D N 1
ATOM 6420 C CA . GLU D 1 38 ? -32.445 31.559 -34.805 1.00 16.20 56 GLU D CA 1
ATOM 6421 C C . GLU D 1 38 ? -31.902 31.987 -33.463 1.00 15.49 56 GLU D C 1
ATOM 6422 O O . GLU D 1 38 ? -30.823 31.546 -33.025 1.00 14.13 56 GLU D O 1
ATOM 6428 N N . ARG D 1 39 ? -32.634 32.855 -32.782 1.00 13.81 57 ARG D N 1
ATOM 6429 C CA A ARG D 1 39 ? -32.240 33.332 -31.472 0.50 13.75 57 ARG D CA 1
ATOM 6430 C CA B ARG D 1 39 ? -32.228 33.353 -31.481 0.50 15.11 57 ARG D CA 1
ATOM 6431 C C . ARG D 1 39 ? -32.517 32.360 -30.343 1.00 14.36 57 ARG D C 1
ATOM 6432 O O . ARG D 1 39 ? -33.562 31.715 -30.301 1.00 15.68 57 ARG D O 1
ATOM 6447 N N . PHE D 1 40 ? -31.543 32.255 -29.451 1.00 13.59 58 PHE D N 1
ATOM 6448 C CA . PHE D 1 40 ? -31.638 31.510 -28.196 1.00 13.23 58 PHE D CA 1
ATOM 6449 C C . PHE D 1 40 ? -31.164 32.419 -27.076 1.00 13.76 58 PHE D C 1
ATOM 6450 O O . PHE D 1 40 ? -30.348 33.331 -27.294 1.00 12.83 58 PHE D O 1
ATOM 6458 N N . ALA D 1 41 ? -31.606 32.117 -25.853 1.00 14.38 59 ALA D N 1
ATOM 6459 C CA . ALA D 1 41 ? -31.238 32.882 -24.668 1.00 16.38 59 ALA D CA 1
ATOM 6460 C C . ALA D 1 41 ? -29.773 32.723 -24.329 1.00 18.77 59 ALA D C 1
ATOM 6461 O O . ALA D 1 41 ? -29.249 31.602 -24.213 1.00 19.09 59 ALA D O 1
ATOM 6463 N N . MET D 1 42 ? -29.116 33.863 -24.172 1.00 17.91 60 MET D N 1
ATOM 6464 C CA . MET D 1 42 ? -27.727 33.962 -23.841 1.00 18.04 60 MET D CA 1
ATOM 6465 C C . MET D 1 42 ? -27.654 34.411 -22.383 1.00 18.41 60 MET D C 1
ATOM 6466 O O . MET D 1 42 ? -27.652 35.611 -22.092 1.00 21.39 60 MET D O 1
ATOM 6471 N N . CYS D 1 43 ? -27.641 33.461 -21.449 1.00 16.35 61 CYS D N 1
ATOM 6472 C CA . CYS D 1 43 ? -27.603 33.807 -20.033 1.00 19.62 61 CYS D CA 1
ATOM 6473 C C . CYS D 1 43 ? -26.194 33.671 -19.434 1.00 18.41 61 CYS D C 1
ATOM 6474 O O . CYS D 1 43 ? -25.977 34.136 -18.297 1.00 20.92 61 CYS D O 1
ATOM 6477 N N . SER D 1 44 ? -25.230 33.134 -20.198 1.00 15.36 62 SER D N 1
ATOM 6478 C CA . SER D 1 44 ? -23.905 32.785 -19.622 1.00 15.10 62 SER D CA 1
ATOM 6479 C C . SER D 1 44 ? -22.725 32.800 -20.604 1.00 14.09 62 SER D C 1
ATOM 6480 O O . SER D 1 44 ? -21.575 33.169 -20.265 1.00 14.27 62 SER D O 1
ATOM 6483 N N . THR D 1 45 ? -22.976 32.371 -21.834 1.00 12.20 63 THR D N 1
ATOM 6484 C CA . THR D 1 45 ? -21.947 32.356 -22.872 1.00 11.93 63 THR D CA 1
ATOM 6485 C C . THR D 1 45 ? -21.417 33.782 -23.184 1.00 11.73 63 THR D C 1
ATOM 6486 O O . THR D 1 45 ? -20.317 33.941 -23.723 1.00 11.87 63 THR D O 1
ATOM 6490 N N . PHE D 1 46 ? -22.167 34.815 -22.814 1.00 12.48 64 PHE D N 1
ATOM 6491 C CA . PHE D 1 46 ? -21.705 36.175 -22.920 1.00 12.18 64 PHE D CA 1
ATOM 6492 C C . PHE D 1 46 ? -20.428 36.433 -22.149 1.00 11.37 64 PHE D C 1
ATOM 6493 O O . PHE D 1 46 ? -19.687 37.366 -22.466 1.00 11.55 64 PHE D O 1
ATOM 6501 N N . LYS D 1 47 ? -20.146 35.605 -21.134 1.00 10.63 65 LYS D N 1
ATOM 6502 C CA . LYS D 1 47 ? -18.926 35.771 -20.332 1.00 10.50 65 LYS D CA 1
ATOM 6503 C C . LYS D 1 47 ? -17.646 35.680 -21.169 1.00 10.29 65 LYS D C 1
ATOM 6504 O O . LYS D 1 47 ? -16.639 36.269 -20.805 1.00 9.59 65 LYS D O 1
ATOM 6510 N N . LEU D 1 48 ? -17.668 34.902 -22.252 1.00 10.45 66 LEU D N 1
ATOM 6511 C CA . LEU D 1 48 ? -16.470 34.803 -23.117 1.00 9.94 66 LEU D CA 1
ATOM 6512 C C . LEU D 1 48 ? -16.182 36.156 -23.811 1.00 10.09 66 LEU D C 1
ATOM 6513 O O . LEU D 1 48 ? -15.124 36.706 -23.590 1.00 9.79 66 LEU D O 1
ATOM 6518 N N . PRO D 1 49 ? -17.119 36.708 -24.593 1.00 10.21 67 PRO D N 1
ATOM 6519 C CA . PRO D 1 49 ? -16.794 38.042 -25.124 1.00 10.25 67 PRO D CA 1
ATOM 6520 C C . PRO D 1 49 ? -16.582 39.131 -24.061 1.00 9.45 67 PRO D C 1
ATOM 6521 O O . PRO D 1 49 ? -15.796 40.068 -24.240 1.00 10.74 67 PRO D O 1
ATOM 6525 N N . LEU D 1 50 ? -17.238 39.001 -22.908 1.00 8.75 68 LEU D N 1
ATOM 6526 C CA . LEU D 1 50 ? -16.992 39.921 -21.817 1.00 9.35 68 LEU D CA 1
ATOM 6527 C C . LEU D 1 50 ? -15.527 39.903 -21.362 1.00 9.22 68 LEU D C 1
ATOM 6528 O O . LEU D 1 50 ? -14.912 40.943 -21.133 1.00 10.06 68 LEU D O 1
ATOM 6533 N N . ALA D 1 51 ? -14.992 38.707 -21.140 1.00 9.17 69 ALA D N 1
ATOM 6534 C CA . ALA D 1 51 ? -13.598 38.560 -20.825 1.00 10.20 69 ALA D CA 1
ATOM 6535 C C . ALA D 1 51 ? -12.681 39.181 -21.860 1.00 9.93 69 ALA D C 1
ATOM 6536 O O . ALA D 1 51 ? -11.720 39.843 -21.501 1.00 10.87 69 ALA D O 1
ATOM 6538 N N . ALA D 1 52 ? -12.978 38.946 -23.141 1.00 9.95 70 ALA D N 1
ATOM 6539 C CA . ALA D 1 52 ? -12.253 39.601 -24.249 1.00 10.69 70 ALA D CA 1
ATOM 6540 C C . ALA D 1 52 ? -12.271 41.120 -24.172 1.00 11.33 70 ALA D C 1
ATOM 6541 O O . ALA D 1 52 ? -11.214 41.786 -24.344 1.00 11.12 70 ALA D O 1
ATOM 6543 N N . LEU D 1 53 ? -13.411 41.688 -23.827 1.00 10.71 71 LEU D N 1
ATOM 6544 C CA . LEU D 1 53 ? -13.521 43.129 -23.655 1.00 11.71 71 LEU D CA 1
ATOM 6545 C C . LEU D 1 53 ? -12.661 43.614 -22.509 1.00 11.46 71 LEU D C 1
ATOM 6546 O O . LEU D 1 53 ? -11.915 44.588 -22.616 1.00 11.44 71 LEU D O 1
ATOM 6551 N N . VAL D 1 54 ? -12.708 42.925 -21.377 1.00 10.19 72 VAL D N 1
ATOM 6552 C CA . VAL D 1 54 ? -11.862 43.344 -20.271 1.00 10.98 72 VAL D CA 1
ATOM 6553 C C . VAL D 1 54 ? -10.361 43.224 -20.600 1.00 11.43 72 VAL D C 1
ATOM 6554 O O . VAL D 1 54 ? -9.565 44.148 -20.301 1.00 11.28 72 VAL D O 1
ATOM 6558 N N . LEU D 1 55 ? -9.944 42.107 -21.189 1.00 11.76 73 LEU D N 1
ATOM 6559 C CA . LEU D 1 55 ? -8.530 41.960 -21.600 1.00 12.38 73 LEU D CA 1
ATOM 6560 C C . LEU D 1 55 ? -8.091 43.089 -22.554 1.00 14.06 73 LEU D C 1
ATOM 6561 O O . LEU D 1 55 ? -6.975 43.609 -22.463 1.00 14.94 73 LEU D O 1
ATOM 6566 N N . SER D 1 56 ? -8.969 43.421 -23.489 1.00 14.17 74 SER D N 1
ATOM 6567 C CA A SER D 1 56 ? -8.741 44.511 -24.456 0.50 16.00 74 SER D CA 1
ATOM 6568 C CA B SER D 1 56 ? -8.718 44.501 -24.445 0.50 14.73 74 SER D CA 1
ATOM 6569 C C . SER D 1 56 ? -8.622 45.860 -23.747 1.00 16.04 74 SER D C 1
ATOM 6570 O O . SER D 1 56 ? -7.756 46.656 -24.103 1.00 16.52 74 SER D O 1
ATOM 6575 N N . ARG D 1 57 ? -9.474 46.099 -22.742 1.00 14.49 75 ARG D N 1
ATOM 6576 C CA . ARG D 1 57 ? -9.370 47.326 -21.940 1.00 14.62 75 ARG D CA 1
ATOM 6577 C C . ARG D 1 57 ? -8.059 47.385 -21.166 1.00 15.22 75 ARG D C 1
ATOM 6578 O O . ARG D 1 57 ? -7.452 48.459 -21.029 1.00 15.02 75 ARG D O 1
ATOM 6586 N N . ILE D 1 58 ? -7.586 46.251 -20.659 1.00 14.37 76 ILE D N 1
ATOM 6587 C CA . ILE D 1 58 ? -6.264 46.189 -20.034 1.00 15.25 76 ILE D CA 1
ATOM 6588 C C . ILE D 1 58 ? -5.165 46.589 -21.017 1.00 16.48 76 ILE D C 1
ATOM 6589 O O . ILE D 1 58 ? -4.313 47.432 -20.706 1.00 18.31 76 ILE D O 1
ATOM 6594 N N . ASP D 1 59 ? -5.246 46.116 -22.248 1.00 16.81 77 ASP D N 1
ATOM 6595 C CA . ASP D 1 59 ? -4.183 46.397 -23.212 1.00 17.88 77 ASP D CA 1
ATOM 6596 C C . ASP D 1 59 ? -4.244 47.831 -23.674 1.00 18.31 77 ASP D C 1
ATOM 6597 O O . ASP D 1 59 ? -3.232 48.348 -24.119 1.00 22.32 77 ASP D O 1
ATOM 6602 N N . ALA D 1 60 ? -5.431 48.431 -23.648 1.00 18.88 78 ALA D N 1
ATOM 6603 C CA . ALA D 1 60 ? -5.606 49.853 -24.026 1.00 19.84 78 ALA D CA 1
ATOM 6604 C C . ALA D 1 60 ? -5.157 50.776 -22.910 1.00 21.90 78 ALA D C 1
ATOM 6605 O O . ALA D 1 60 ? -5.289 51.999 -23.047 1.00 25.51 78 ALA D O 1
ATOM 6607 N N . GLY D 1 61 ? -4.658 50.226 -21.806 1.00 21.21 79 GLY D N 1
ATOM 6608 C CA . GLY D 1 61 ? -4.377 51.015 -20.591 1.00 22.11 79 GLY D CA 1
ATOM 6609 C C . GLY D 1 61 ? -5.568 51.585 -19.837 1.00 22.93 79 GLY D C 1
ATOM 6610 O O . GLY D 1 61 ? -5.399 52.495 -19.016 1.00 26.13 79 GLY D O 1
ATOM 6611 N N . GLU D 1 62 ? -6.761 51.056 -20.053 1.00 20.94 80 GLU D N 1
ATOM 6612 C CA . GLU D 1 62 ? -7.959 51.527 -19.385 1.00 20.61 80 GLU D CA 1
ATOM 6613 C C . GLU D 1 62 ? -8.309 50.699 -18.146 1.00 20.08 80 GLU D C 1
ATOM 6614 O O . GLU D 1 62 ? -9.296 50.983 -17.449 1.00 21.31 80 GLU D O 1
ATOM 6620 N N . GLU D 1 63 ? -7.555 49.641 -17.904 1.00 18.49 81 GLU D N 1
ATOM 6621 C CA . GLU D 1 63 ? -7.841 48.733 -16.774 1.00 17.27 81 GLU D CA 1
ATOM 6622 C C . GLU D 1 63 ? -6.519 48.105 -16.398 1.00 16.17 81 GLU D C 1
ATOM 6623 O O . GLU D 1 63 ? -5.596 48.022 -17.219 1.00 16.83 81 GLU D O 1
ATOM 6629 N N . ASN D 1 64 ? -6.414 47.615 -15.158 1.00 17.29 82 ASN D N 1
ATOM 6630 C CA . ASN D 1 64 ? -5.212 46.993 -14.666 1.00 16.75 82 ASN D CA 1
ATOM 6631 C C . ASN D 1 64 ? -5.568 45.554 -14.194 1.00 15.91 82 ASN D C 1
ATOM 6632 O O . ASN D 1 64 ? -6.594 45.389 -13.512 1.00 17.80 82 ASN D O 1
ATOM 6637 N N . PRO D 1 65 ? -4.746 44.542 -14.541 1.00 16.13 83 PRO D N 1
ATOM 6638 C CA . PRO D 1 65 ? -5.140 43.171 -14.193 1.00 16.24 83 PRO D CA 1
ATOM 6639 C C . PRO D 1 65 ? -5.190 42.929 -12.699 1.00 16.86 83 PRO D C 1
ATOM 6640 O O . PRO D 1 65 ? -5.814 41.983 -12.256 1.00 17.40 83 PRO D O 1
ATOM 6644 N N . GLU D 1 66 ? -4.519 43.781 -11.913 1.00 17.08 84 GLU D N 1
ATOM 6645 C CA . GLU D 1 66 ? -4.479 43.592 -10.484 1.00 18.31 84 GLU D CA 1
ATOM 6646 C C . GLU D 1 66 ? -5.380 44.539 -9.733 1.00 17.49 84 GLU D C 1
ATOM 6647 O O . GLU D 1 66 ? -5.358 44.544 -8.515 1.00 17.91 84 GLU D O 1
ATOM 6653 N N . ARG D 1 67 ? -6.192 45.316 -10.431 1.00 15.63 85 ARG D N 1
ATOM 6654 C CA . ARG D 1 67 ? -7.126 46.155 -9.722 1.00 16.84 85 ARG D CA 1
ATOM 6655 C C . ARG D 1 67 ? -8.129 45.317 -8.941 1.00 16.84 85 ARG D C 1
ATOM 6656 O O . ARG D 1 67 ? -8.670 44.331 -9.430 1.00 15.53 85 ARG D O 1
ATOM 6664 N N . LYS D 1 68 ? -8.430 45.762 -7.731 1.00 14.96 86 LYS D N 1
ATOM 6665 C CA . LYS D 1 68 ? -9.305 45.070 -6.838 1.00 14.44 86 LYS D CA 1
ATOM 6666 C C . LYS D 1 68 ? -10.706 45.524 -7.046 1.00 14.16 86 LYS D C 1
ATOM 6667 O O . LYS D 1 68 ? -10.988 46.743 -7.003 1.00 15.48 86 LYS D O 1
ATOM 6673 N N . LEU D 1 69 ? -11.587 44.568 -7.313 1.00 14.10 87 LEU D N 1
ATOM 6674 C CA . LEU D 1 69 ? -13.001 44.803 -7.517 1.00 13.49 87 LEU D CA 1
ATOM 6675 C C . LEU D 1 69 ? -13.746 44.432 -6.231 1.00 15.44 87 LEU D C 1
ATOM 6676 O O . LEU D 1 69 ? -13.810 43.256 -5.853 1.00 13.97 87 LEU D O 1
ATOM 6681 N N . HIS D 1 70 ? -14.294 45.430 -5.532 1.00 16.70 88 HIS D N 1
ATOM 6682 C CA . HIS D 1 70 ? -14.831 45.211 -4.197 1.00 16.51 88 HIS D CA 1
ATOM 6683 C C . HIS D 1 70 ? -16.256 44.802 -4.242 1.00 16.38 88 HIS D C 1
ATOM 6684 O O . HIS D 1 70 ? -16.994 45.195 -5.133 1.00 17.20 88 HIS D O 1
ATOM 6691 N N . TYR D 1 71 ? -16.655 43.987 -3.266 1.00 14.54 89 TYR D N 1
ATOM 6692 C CA . TYR D 1 71 ? -18.008 43.539 -3.132 1.00 15.98 89 TYR D CA 1
ATOM 6693 C C . TYR D 1 71 ? -18.215 43.024 -1.702 1.00 17.94 89 TYR D C 1
ATOM 6694 O O . TYR D 1 71 ? -17.259 42.750 -0.979 1.00 18.17 89 TYR D O 1
ATOM 6703 N N . ASP D 1 72 ? -19.473 42.863 -1.349 1.00 20.58 90 ASP D N 1
ATOM 6704 C CA . ASP D 1 72 ? -19.822 42.295 -0.074 1.00 22.94 90 ASP D CA 1
ATOM 6705 C C . ASP D 1 72 ? -20.869 41.212 -0.267 1.00 23.96 90 ASP D C 1
ATOM 6706 O O . ASP D 1 72 ? -21.141 40.768 -1.384 1.00 22.78 90 ASP D O 1
ATOM 6711 N N . SER D 1 73 ? -21.475 40.770 0.821 1.00 27.21 91 SER D N 1
ATOM 6712 C CA . SER D 1 73 ? -22.349 39.610 0.791 1.00 30.56 91 SER D CA 1
ATOM 6713 C C . SER D 1 73 ? -23.583 39.820 -0.041 1.00 28.03 91 SER D C 1
ATOM 6714 O O . SER D 1 73 ? -24.109 38.884 -0.641 1.00 26.11 91 SER D O 1
ATOM 6717 N N . ALA D 1 74 ? -24.051 41.057 -0.082 1.00 31.06 92 ALA D N 1
ATOM 6718 C CA . ALA D 1 74 ? -25.264 41.381 -0.806 1.00 33.80 92 ALA D CA 1
ATOM 6719 C C . ALA D 1 74 ? -25.019 41.257 -2.296 1.00 34.55 92 ALA D C 1
ATOM 6720 O O . ALA D 1 74 ? -25.951 41.006 -3.067 1.00 38.12 92 ALA D O 1
ATOM 6722 N N . PHE D 1 75 ? -23.747 41.388 -2.688 1.00 35.38 93 PHE D N 1
ATOM 6723 C CA . PHE D 1 75 ? -23.330 41.199 -4.077 1.00 33.72 93 PHE D CA 1
ATOM 6724 C C . PHE D 1 75 ? -23.250 39.725 -4.488 1.00 32.64 93 PHE D C 1
ATOM 6725 O O . PHE D 1 75 ? -23.045 39.432 -5.652 1.00 33.56 93 PHE D O 1
ATOM 6733 N N . LEU D 1 76 ? -23.420 38.786 -3.567 1.00 32.34 94 LEU D N 1
ATOM 6734 C CA . LEU D 1 76 ? -23.324 37.391 -3.951 1.00 31.73 94 LEU D CA 1
ATOM 6735 C C . LEU D 1 76 ? -24.577 36.937 -4.690 1.00 35.77 94 LEU D C 1
ATOM 6736 O O . LEU D 1 76 ? -25.650 37.539 -4.558 1.00 35.31 94 LEU D O 1
ATOM 6741 N N . GLU D 1 77 ? -24.400 35.898 -5.509 1.00 33.81 95 GLU D N 1
ATOM 6742 C CA A GLU D 1 77 ? -25.484 35.298 -6.275 0.50 33.76 95 GLU D CA 1
ATOM 6743 C CA B GLU D 1 77 ? -25.497 35.284 -6.265 0.50 35.13 95 GLU D CA 1
ATOM 6744 C C . GLU D 1 77 ? -25.639 33.830 -5.885 1.00 34.72 95 GLU D C 1
ATOM 6745 O O . GLU D 1 77 ? -24.691 33.208 -5.383 1.00 37.07 95 GLU D O 1
ATOM 6756 N N . GLU D 1 78 ? -26.804 33.259 -6.149 1.00 32.99 96 GLU D N 1
ATOM 6757 C CA . GLU D 1 78 ? -26.990 31.844 -5.822 1.00 31.91 96 GLU D CA 1
ATOM 6758 C C . GLU D 1 78 ? -25.739 31.056 -6.255 1.00 29.25 96 GLU D C 1
ATOM 6759 O O . GLU D 1 78 ? -25.240 30.237 -5.470 1.00 31.30 96 GLU D O 1
ATOM 6765 N N . TYR D 1 79 ? -25.238 31.310 -7.477 1.00 23.77 97 TYR D N 1
ATOM 6766 C CA . TYR D 1 79 ? -24.044 30.623 -7.957 1.00 17.69 97 TYR D CA 1
ATOM 6767 C C . TYR D 1 79 ? -22.871 31.580 -8.124 1.00 15.73 97 TYR D C 1
ATOM 6768 O O . TYR D 1 79 ? -22.774 32.345 -9.107 1.00 15.03 97 TYR D O 1
ATOM 6777 N N . ALA D 1 80 ? -21.961 31.472 -7.175 1.00 13.71 98 ALA D N 1
ATOM 6778 C CA . ALA D 1 80 ? -20.791 32.304 -7.080 1.00 13.74 98 ALA D CA 1
ATOM 6779 C C . ALA D 1 80 ? -19.747 31.630 -6.190 1.00 12.65 98 ALA D C 1
ATOM 6780 O O . ALA D 1 80 ? -19.334 32.188 -5.201 1.00 12.83 98 ALA D O 1
ATOM 6782 N N . PRO D 1 81 ? -19.224 30.496 -6.642 1.00 12.15 99 PRO D N 1
ATOM 6783 C CA . PRO D 1 81 ? -18.364 29.699 -5.775 1.00 12.68 99 PRO D CA 1
ATOM 6784 C C . PRO D 1 81 ? -17.015 30.347 -5.426 1.00 11.84 99 PRO D C 1
ATOM 6785 O O . PRO D 1 81 ? -16.586 30.275 -4.268 1.00 12.83 99 PRO D O 1
ATOM 6789 N N . ALA D 1 82 ? -16.390 31.063 -6.374 1.00 10.90 100 ALA D N 1
ATOM 6790 C CA . ALA D 1 82 ? -15.164 31.742 -6.096 1.00 11.47 100 ALA D CA 1
ATOM 6791 C C . ALA D 1 82 ? -15.405 33.025 -5.299 1.00 11.18 100 ALA D C 1
ATOM 6792 O O . ALA D 1 82 ? -14.742 33.285 -4.322 1.00 11.83 100 ALA D O 1
ATOM 6794 N N . ALA D 1 83 ? -16.427 33.796 -5.678 1.00 11.39 101 ALA D N 1
ATOM 6795 C CA . ALA D 1 83 ? -16.704 35.015 -4.935 1.00 11.48 101 ALA D CA 1
ATOM 6796 C C . ALA D 1 83 ? -17.079 34.731 -3.473 1.00 11.16 101 ALA D C 1
ATOM 6797 O O . ALA D 1 83 ? -16.775 35.540 -2.596 1.00 12.28 101 ALA D O 1
ATOM 6799 N N . LYS D 1 84 ? -17.782 33.634 -3.223 1.00 12.12 102 LYS D N 1
ATOM 6800 C CA . LYS D 1 84 ? -18.036 33.232 -1.813 1.00 13.10 102 LYS D CA 1
ATOM 6801 C C . LYS D 1 84 ? -16.766 32.884 -1.028 1.00 13.20 102 LYS D C 1
ATOM 6802 O O . LYS D 1 84 ? -16.664 33.135 0.180 1.00 13.26 102 LYS D O 1
ATOM 6808 N N . ARG D 1 85 ? -15.740 32.382 -1.720 1.00 12.02 103 ARG D N 1
ATOM 6809 C CA . ARG D 1 85 ? -14.477 32.094 -1.049 1.00 12.17 103 ARG D CA 1
ATOM 6810 C C . ARG D 1 85 ? -13.663 33.331 -0.767 1.00 11.60 103 ARG D C 1
ATOM 6811 O O . ARG D 1 85 ? -12.992 33.413 0.237 1.00 12.19 103 ARG D O 1
ATOM 6819 N N . TYR D 1 86 ? -13.799 34.367 -1.622 1.00 10.81 104 TYR D N 1
ATOM 6820 C CA . TYR D 1 86 ? -13.034 35.572 -1.495 1.00 11.51 104 TYR D CA 1
ATOM 6821 C C . TYR D 1 86 ? -13.710 36.676 -0.687 1.00 11.79 104 TYR D C 1
ATOM 6822 O O . TYR D 1 86 ? -13.055 37.630 -0.339 1.00 12.00 104 TYR D O 1
ATOM 6831 N N . VAL D 1 87 ? -14.991 36.521 -0.377 1.00 12.86 105 VAL D N 1
ATOM 6832 C CA . VAL D 1 87 ? -15.779 37.657 0.130 1.00 14.53 105 VAL D CA 1
ATOM 6833 C C . VAL D 1 87 ? -15.211 38.224 1.430 1.00 14.32 105 VAL D C 1
ATOM 6834 O O . VAL D 1 87 ? -15.277 39.438 1.629 1.00 15.55 105 VAL D O 1
ATOM 6838 N N . ALA D 1 88 ? -14.658 37.395 2.318 1.00 13.65 106 ALA D N 1
ATOM 6839 C CA . ALA D 1 88 ? -14.090 37.939 3.570 1.00 14.06 106 ALA D CA 1
ATOM 6840 C C . ALA D 1 88 ? -12.916 38.889 3.384 1.00 14.08 106 ALA D C 1
ATOM 6841 O O . ALA D 1 88 ? -12.612 39.718 4.266 1.00 15.20 106 ALA D O 1
ATOM 6843 N N . THR D 1 89 ? -12.224 38.791 2.250 1.00 13.01 107 THR D N 1
ATOM 6844 C CA . THR D 1 89 ? -11.161 39.698 1.913 1.00 13.36 107 THR D CA 1
ATOM 6845 C C . THR D 1 89 ? -11.701 41.022 1.328 1.00 13.32 107 THR D C 1
ATOM 6846 O O . THR D 1 89 ? -10.974 41.947 1.266 1.00 15.17 107 THR D O 1
ATOM 6850 N N . GLY D 1 90 ? -12.981 41.078 0.963 1.00 13.56 108 GLY D N 1
ATOM 6851 C CA . GLY D 1 90 ? -13.590 42.281 0.374 1.00 14.13 108 GLY D CA 1
ATOM 6852 C C . GLY D 1 90 ? -13.497 42.434 -1.116 1.00 14.81 108 GLY D C 1
ATOM 6853 O O . GLY D 1 90 ? -14.105 43.372 -1.648 1.00 14.29 108 GLY D O 1
ATOM 6854 N N . TYR D 1 91 ? -12.714 41.604 -1.810 1.00 13.15 109 TYR D N 1
ATOM 6855 C CA . TYR D 1 91 ? -12.468 41.837 -3.230 1.00 13.11 109 TYR D CA 1
ATOM 6856 C C . TYR D 1 91 ? -12.021 40.600 -3.986 1.00 12.71 109 TYR D C 1
ATOM 6857 O O . TYR D 1 91 ? -11.556 39.612 -3.387 1.00 12.59 109 TYR D O 1
ATOM 6866 N N . MET D 1 92 ? -12.120 40.667 -5.319 1.00 12.19 110 MET D N 1
ATOM 6867 C CA . MET D 1 92 ? -11.355 39.831 -6.260 1.00 12.33 110 MET D CA 1
ATOM 6868 C C . MET D 1 92 ? -10.659 40.742 -7.217 1.00 12.33 110 MET D C 1
ATOM 6869 O O . MET D 1 92 ? -11.227 41.799 -7.577 1.00 12.20 110 MET D O 1
ATOM 6874 N N . THR D 1 93 ? -9.474 40.388 -7.684 1.00 10.80 111 THR D N 1
ATOM 6875 C CA . THR D 1 93 ? -8.851 41.168 -8.729 1.00 11.24 111 THR D CA 1
ATOM 6876 C C . THR D 1 93 ? -9.543 40.969 -10.067 1.00 10.78 111 THR D C 1
ATOM 6877 O O . THR D 1 93 ? -10.306 40.024 -10.277 1.00 10.56 111 THR D O 1
ATOM 6881 N N . VAL D 1 94 ? -9.280 41.892 -10.984 1.00 11.23 112 VAL D N 1
ATOM 6882 C CA . VAL D 1 94 ? -9.774 41.781 -12.333 1.00 12.10 112 VAL D CA 1
ATOM 6883 C C . VAL D 1 94 ? -9.394 40.405 -12.898 1.00 11.05 112 VAL D C 1
ATOM 6884 O O . VAL D 1 94 ? -10.220 39.708 -13.489 1.00 11.32 112 VAL D O 1
ATOM 6888 N N . THR D 1 95 ? -8.141 40.012 -12.726 1.00 11.68 113 THR D N 1
ATOM 6889 C CA . THR D 1 95 ? -7.648 38.733 -13.239 1.00 12.14 113 THR D CA 1
ATOM 6890 C C . THR D 1 95 ? -8.369 37.532 -12.622 1.00 11.17 113 THR D C 1
ATOM 6891 O O . THR D 1 95 ? -8.763 36.583 -13.334 1.00 11.28 113 THR D O 1
ATOM 6895 N N . GLU D 1 96 ? -8.543 37.561 -11.309 1.00 10.04 114 GLU D N 1
ATOM 6896 C CA . GLU D 1 96 ? -9.301 36.528 -10.623 1.00 10.09 114 GLU D CA 1
ATOM 6897 C C . GLU D 1 96 ? -10.743 36.439 -11.093 1.00 9.78 114 GLU D C 1
ATOM 6898 O O . GLU D 1 96 ? -11.297 35.330 -11.257 1.00 8.90 114 GLU D O 1
ATOM 6904 N N . ALA D 1 97 ? -11.341 37.594 -11.350 1.00 9.10 115 ALA D N 1
ATOM 6905 C CA . ALA D 1 97 ? -12.724 37.626 -11.758 1.00 9.12 115 ALA D CA 1
ATOM 6906 C C . ALA D 1 97 ? -12.870 37.061 -13.177 1.00 9.08 115 ALA D C 1
ATOM 6907 O O . ALA D 1 97 ? -13.808 36.350 -13.502 1.00 9.33 115 ALA D O 1
ATOM 6909 N N . ILE D 1 98 ? -11.944 37.404 -14.046 1.00 9.92 116 ILE D N 1
ATOM 6910 C CA . ILE D 1 98 ? -11.968 36.825 -15.400 1.00 9.63 116 ILE D CA 1
ATOM 6911 C C . ILE D 1 98 ? -11.875 35.302 -15.309 1.00 9.27 116 ILE D C 1
ATOM 6912 O O . ILE D 1 98 ? -12.649 34.567 -15.942 1.00 9.92 116 ILE D O 1
ATOM 6917 N N . GLN D 1 99 ? -10.891 34.826 -14.567 1.00 9.72 117 GLN D N 1
ATOM 6918 C CA A GLN D 1 99 ? -10.655 33.370 -14.485 0.60 10.17 117 GLN D CA 1
ATOM 6919 C CA B GLN D 1 99 ? -10.666 33.387 -14.500 0.40 9.58 117 GLN D CA 1
ATOM 6920 C C . GLN D 1 99 ? -11.878 32.648 -13.901 1.00 9.73 117 GLN D C 1
ATOM 6921 O O . GLN D 1 99 ? -12.285 31.589 -14.393 1.00 9.83 117 GLN D O 1
ATOM 6932 N N . SER D 1 100 ? -12.497 33.212 -12.887 1.00 9.55 118 SER D N 1
ATOM 6933 C CA A SER D 1 100 ? -13.631 32.592 -12.226 0.50 9.62 118 SER D CA 1
ATOM 6934 C CA B SER D 1 100 ? -13.608 32.503 -12.269 0.50 10.37 118 SER D CA 1
ATOM 6935 C C . SER D 1 100 ? -14.878 32.656 -13.081 1.00 10.18 118 SER D C 1
ATOM 6936 O O . SER D 1 100 ? -15.667 31.690 -13.172 1.00 10.61 118 SER D O 1
ATOM 6941 N N . ALA D 1 101 ? -15.092 33.801 -13.743 1.00 9.58 119 ALA D N 1
ATOM 6942 C CA . ALA D 1 101 ? -16.249 33.930 -14.614 1.00 10.60 119 ALA D CA 1
ATOM 6943 C C . ALA D 1 101 ? -16.180 32.939 -15.750 1.00 10.69 119 ALA D C 1
ATOM 6944 O O . ALA D 1 101 ? -17.177 32.353 -16.104 1.00 12.13 119 ALA D O 1
ATOM 6946 N N . LEU D 1 102 ? -14.984 32.735 -16.298 1.00 9.88 120 LEU D N 1
ATOM 6947 C CA . LEU D 1 102 ? -14.856 31.847 -17.423 1.00 10.02 120 LEU D CA 1
ATOM 6948 C C . LEU D 1 102 ? -14.893 30.387 -16.994 1.00 10.16 120 LEU D C 1
ATOM 6949 O O . LEU D 1 102 ? -15.586 29.609 -17.625 1.00 11.38 120 LEU D O 1
ATOM 6954 N N . GLN D 1 103 ? -14.028 30.027 -16.043 1.00 9.61 121 GLN D N 1
ATOM 6955 C CA . GLN D 1 103 ? -13.756 28.612 -15.780 1.00 9.41 121 GLN D CA 1
ATOM 6956 C C . GLN D 1 103 ? -14.730 27.955 -14.825 1.00 10.33 121 GLN D C 1
ATOM 6957 O O . GLN D 1 103 ? -14.909 26.714 -14.877 1.00 10.01 121 GLN D O 1
ATOM 6963 N N . LEU D 1 104 ? -15.331 28.759 -13.940 1.00 10.15 122 LEU D N 1
ATOM 6964 C CA A LEU D 1 104 ? -16.361 28.278 -13.003 0.50 10.25 122 LEU D CA 1
ATOM 6965 C CA B LEU D 1 104 ? -16.355 28.255 -13.020 0.50 10.58 122 LEU D CA 1
ATOM 6966 C C . LEU D 1 104 ? -17.746 28.769 -13.344 1.00 11.14 122 LEU D C 1
ATOM 6967 O O . LEU D 1 104 ? -18.717 28.299 -12.802 1.00 12.17 122 LEU D O 1
ATOM 6976 N N . SER D 1 105 ? -17.846 29.738 -14.251 1.00 11.27 123 SER D N 1
ATOM 6977 C CA . SER D 1 105 ? -19.112 30.379 -14.588 1.00 11.45 123 SER D CA 1
ATOM 6978 C C . SER D 1 105 ? -19.652 31.208 -13.435 1.00 12.71 123 SER D C 1
ATOM 6979 O O . SER D 1 105 ? -20.851 31.492 -13.384 1.00 13.59 123 SER D O 1
ATOM 6982 N N . ASP D 1 106 ? -18.761 31.657 -12.553 1.00 11.02 124 ASP D N 1
ATOM 6983 C CA . ASP D 1 106 ? -19.141 32.421 -11.338 1.00 11.70 124 ASP D CA 1
ATOM 6984 C C . ASP D 1 106 ? -19.925 33.706 -11.694 1.00 11.65 124 ASP D C 1
ATOM 6985 O O . ASP D 1 106 ? -19.408 34.575 -12.396 1.00 11.72 124 ASP D O 1
ATOM 6990 N N . ASN D 1 107 ? -21.159 33.819 -11.203 1.00 12.26 125 ASN D N 1
ATOM 6991 C CA . ASN D 1 107 ? -21.972 34.969 -11.592 1.00 13.02 125 ASN D CA 1
ATOM 6992 C C . ASN D 1 107 ? -21.641 36.255 -10.906 1.00 13.04 125 ASN D C 1
ATOM 6993 O O . ASN D 1 107 ? -21.847 37.355 -11.479 1.00 13.15 125 ASN D O 1
ATOM 6998 N N . ALA D 1 108 ? -21.147 36.176 -9.692 1.00 11.63 126 ALA D N 1
ATOM 6999 C CA . ALA D 1 108 ? -20.698 37.386 -9.022 1.00 12.23 126 ALA D CA 1
ATOM 7000 C C . ALA D 1 108 ? -19.478 37.950 -9.729 1.00 12.53 126 ALA D C 1
ATOM 7001 O O . ALA D 1 108 ? -19.412 39.123 -9.990 1.00 12.54 126 ALA D O 1
ATOM 7003 N N . ALA D 1 109 ? -18.527 37.075 -10.062 1.00 11.98 127 ALA D N 1
ATOM 7004 C CA . ALA D 1 109 ? -17.365 37.488 -10.821 1.00 11.56 127 ALA D CA 1
ATOM 7005 C C . ALA D 1 109 ? -17.807 38.129 -12.151 1.00 10.74 127 ALA D C 1
ATOM 7006 O O . ALA D 1 109 ? -17.302 39.198 -12.525 1.00 11.05 127 ALA D O 1
ATOM 7008 N N . ALA D 1 110 ? -18.793 37.529 -12.820 1.00 10.09 128 ALA D N 1
ATOM 7009 C CA . ALA D 1 110 ? -19.265 38.086 -14.098 1.00 11.13 128 ALA D CA 1
ATOM 7010 C C . ALA D 1 110 ? -19.874 39.479 -13.890 1.00 11.87 128 ALA D C 1
ATOM 7011 O O . ALA D 1 110 ? -19.627 40.400 -14.692 1.00 11.99 128 ALA D O 1
ATOM 7013 N N . ASN D 1 111 ? -20.673 39.617 -12.833 1.00 11.93 129 ASN D N 1
ATOM 7014 C CA . ASN D 1 111 ? -21.241 40.922 -12.523 1.00 13.13 129 ASN D CA 1
ATOM 7015 C C . ASN D 1 111 ? -20.186 41.982 -12.121 1.00 13.04 129 ASN D C 1
ATOM 7016 O O . ASN D 1 111 ? -20.348 43.175 -12.468 1.00 14.57 129 ASN D O 1
ATOM 7021 N N . LEU D 1 112 ? -19.096 41.595 -11.453 1.00 13.22 130 LEU D N 1
ATOM 7022 C CA . LEU D 1 112 ? -17.981 42.535 -11.194 1.00 14.05 130 LEU D CA 1
ATOM 7023 C C . LEU D 1 112 ? -17.422 43.028 -12.513 1.00 13.55 130 LEU D C 1
ATOM 7024 O O . LEU D 1 112 ? -17.156 44.230 -12.662 1.00 14.86 130 LEU D O 1
ATOM 7029 N N . LEU D 1 113 ? -17.286 42.126 -13.490 1.00 12.83 131 LEU D N 1
ATOM 7030 C CA . LEU D 1 113 ? -16.701 42.513 -14.755 1.00 12.46 131 LEU D CA 1
ATOM 7031 C C . LEU D 1 113 ? -17.666 43.375 -15.544 1.00 13.65 131 LEU D C 1
ATOM 7032 O O . LEU D 1 113 ? -17.203 44.304 -16.255 1.00 14.58 131 LEU D O 1
ATOM 7037 N N . LEU D 1 114 ? -18.956 43.082 -15.439 1.00 12.91 132 LEU D N 1
ATOM 7038 C CA . LEU D 1 114 ? -19.924 43.874 -16.181 1.00 14.36 132 LEU D CA 1
ATOM 7039 C C . LEU D 1 114 ? -19.927 45.283 -15.667 1.00 16.10 132 LEU D C 1
ATOM 7040 O O . LEU D 1 114 ? -20.005 46.244 -16.468 1.00 17.40 132 LEU D O 1
ATOM 7045 N N . LYS D 1 115 ? -19.853 45.438 -14.350 1.00 17.41 133 LYS D N 1
ATOM 7046 C CA . LYS D 1 115 ? -19.697 46.800 -13.780 1.00 17.81 133 LYS D CA 1
ATOM 7047 C C . LYS D 1 115 ? -18.460 47.481 -14.348 1.00 17.28 133 LYS D C 1
ATOM 7048 O O . LYS D 1 115 ? -18.518 48.668 -14.711 1.00 18.49 133 LYS D O 1
ATOM 7054 N N . GLU D 1 116 ? -17.357 46.748 -14.451 1.00 16.61 134 GLU D N 1
ATOM 7055 C CA . GLU D 1 116 ? -16.098 47.299 -14.849 1.00 18.55 134 GLU D CA 1
ATOM 7056 C C . GLU D 1 116 ? -16.141 47.879 -16.248 1.00 17.25 134 GLU D C 1
ATOM 7057 O O . GLU D 1 116 ? -15.498 48.888 -16.520 1.00 18.47 134 GLU D O 1
ATOM 7063 N N . VAL D 1 117 ? -16.857 47.221 -17.152 1.00 16.01 135 VAL D N 1
ATOM 7064 C CA . VAL D 1 117 ? -16.893 47.633 -18.558 1.00 15.85 135 VAL D CA 1
ATOM 7065 C C . VAL D 1 117 ? -17.983 48.668 -18.858 1.00 17.06 135 VAL D C 1
ATOM 7066 O O . VAL D 1 117 ? -18.075 49.149 -19.982 1.00 17.40 135 VAL D O 1
ATOM 7070 N N . GLY D 1 118 ? -18.870 48.894 -17.906 1.00 17.02 136 GLY D N 1
ATOM 7071 C CA . GLY D 1 118 ? -19.955 49.852 -18.086 1.00 17.00 136 GLY D CA 1
ATOM 7072 C C . GLY D 1 118 ? -21.314 49.235 -18.291 1.00 18.53 136 GLY D C 1
ATOM 7073 O O . GLY D 1 118 ? -22.248 49.920 -18.708 1.00 20.90 136 GLY D O 1
ATOM 7074 N N . GLY D 1 119 ? -21.443 47.941 -18.009 1.00 17.66 137 GLY D N 1
ATOM 7075 C CA . GLY D 1 119 ? -22.712 47.282 -18.023 1.00 16.31 137 GLY D CA 1
ATOM 7076 C C . GLY D 1 119 ? -23.104 46.626 -19.319 1.00 15.20 137 GLY D C 1
ATOM 7077 O O . GLY D 1 119 ? -22.390 46.712 -20.313 1.00 15.22 137 GLY D O 1
ATOM 7078 N N . PRO D 1 120 ? -24.283 45.998 -19.312 1.00 14.19 138 PRO D N 1
ATOM 7079 C CA . PRO D 1 120 ? -24.742 45.368 -20.532 1.00 15.05 138 PRO D CA 1
ATOM 7080 C C . PRO D 1 120 ? -24.743 46.216 -21.821 1.00 15.19 138 PRO D C 1
ATOM 7081 O O . PRO D 1 120 ? -24.438 45.686 -22.907 1.00 15.96 138 PRO D O 1
ATOM 7085 N N . PRO D 1 121 ? -25.086 47.531 -21.742 1.00 15.95 139 PRO D N 1
ATOM 7086 C CA . PRO D 1 121 ? -25.045 48.286 -23.000 1.00 16.27 139 PRO D CA 1
ATOM 7087 C C . PRO D 1 121 ? -23.666 48.379 -23.618 1.00 16.80 139 PRO D C 1
ATOM 7088 O O . PRO D 1 121 ? -23.561 48.415 -24.836 1.00 17.07 139 PRO D O 1
ATOM 7092 N N . LEU D 1 122 ? -22.616 48.435 -22.792 1.00 16.31 140 LEU D N 1
ATOM 7093 C CA . LEU D 1 122 ? -21.273 48.505 -23.321 1.00 17.49 140 LEU D CA 1
ATOM 7094 C C . LEU D 1 122 ? -20.820 47.169 -23.847 1.00 15.37 140 LEU D C 1
ATOM 7095 O O . LEU D 1 122 ? -20.082 47.123 -24.805 1.00 15.25 140 LEU D O 1
ATOM 7100 N N . LEU D 1 123 ? -21.264 46.083 -23.241 1.00 14.52 141 LEU D N 1
ATOM 7101 C CA . LEU D 1 123 ? -20.962 44.783 -23.839 1.00 13.19 141 LEU D CA 1
ATOM 7102 C C . LEU D 1 123 ? -21.639 44.624 -25.203 1.00 13.08 141 LEU D C 1
ATOM 7103 O O . LEU D 1 123 ? -21.024 44.154 -26.147 1.00 13.52 141 LEU D O 1
ATOM 7108 N N . THR D 1 124 ? -22.909 45.016 -25.305 1.00 13.78 142 THR D N 1
ATOM 7109 C CA . THR D 1 124 ? -23.597 44.978 -26.584 1.00 13.72 142 THR D CA 1
ATOM 7110 C C . THR D 1 124 ? -22.877 45.879 -27.638 1.00 14.54 142 THR D C 1
ATOM 7111 O O . THR D 1 124 ? -22.680 45.469 -28.802 1.00 13.75 142 THR D O 1
ATOM 7115 N N . LYS D 1 125 ? -22.437 47.070 -27.234 1.00 13.63 143 LYS D N 1
ATOM 7116 C CA . LYS D 1 125 ? -21.584 47.912 -28.122 1.00 15.86 143 LYS D CA 1
ATOM 7117 C C . LYS D 1 125 ? -20.347 47.175 -28.614 1.00 15.03 143 LYS D C 1
ATOM 7118 O O . LYS D 1 125 ? -19.959 47.283 -29.757 1.00 16.45 143 LYS D O 1
ATOM 7124 N N . TYR D 1 126 ? -19.733 46.392 -27.731 1.00 12.99 144 TYR D N 1
ATOM 7125 C CA . TYR D 1 126 ? -18.533 45.658 -28.097 1.00 13.33 144 TYR D CA 1
ATOM 7126 C C . TYR D 1 126 ? -18.853 44.589 -29.125 1.00 13.33 144 TYR D C 1
ATOM 7127 O O . TYR D 1 126 ? -18.138 44.456 -30.128 1.00 14.40 144 TYR D O 1
ATOM 7136 N N . PHE D 1 127 ? -19.963 43.882 -28.929 1.00 12.66 145 PHE D N 1
ATOM 7137 C CA . PHE D 1 127 ? -20.410 42.928 -29.959 1.00 13.10 145 PHE D CA 1
ATOM 7138 C C . PHE D 1 127 ? -20.512 43.650 -31.316 1.00 14.35 145 PHE D C 1
ATOM 7139 O O . PHE D 1 127 ? -20.013 43.171 -32.326 1.00 12.90 145 PHE D O 1
ATOM 7147 N N . ARG D 1 128 ? -21.202 44.788 -31.316 1.00 14.80 146 ARG D N 1
ATOM 7148 C CA . ARG D 1 128 ? -21.414 45.493 -32.587 1.00 16.25 146 ARG D CA 1
ATOM 7149 C C . ARG D 1 128 ? -20.095 45.896 -33.210 1.00 17.08 146 ARG D C 1
ATOM 7150 O O . ARG D 1 128 ? -19.955 45.769 -34.437 1.00 18.40 146 ARG D O 1
ATOM 7158 N N . SER D 1 129 ? -19.133 46.304 -32.386 1.00 15.66 147 SER D N 1
ATOM 7159 C CA . SER D 1 129 ? -17.788 46.686 -32.805 1.00 16.58 147 SER D CA 1
ATOM 7160 C C . SER D 1 129 ? -17.055 45.565 -33.504 1.00 17.10 147 SER D C 1
ATOM 7161 O O . SER D 1 129 ? -16.219 45.812 -34.387 1.00 20.12 147 SER D O 1
ATOM 7164 N N . LEU D 1 130 ? -17.391 44.327 -33.168 1.00 15.93 148 LEU D N 1
ATOM 7165 C CA . LEU D 1 130 ? -16.757 43.164 -33.758 1.00 17.16 148 LEU D CA 1
ATOM 7166 C C . LEU D 1 130 ? -17.442 42.712 -35.019 1.00 17.02 148 LEU D C 1
ATOM 7167 O O . LEU D 1 130 ? -16.959 41.797 -35.680 1.00 18.55 148 LEU D O 1
ATOM 7172 N N . GLY D 1 131 ? -18.555 43.339 -35.380 1.00 17.01 149 GLY D N 1
ATOM 7173 C CA . GLY D 1 131 ? -19.323 42.884 -36.521 1.00 16.35 149 GLY D CA 1
ATOM 7174 C C . GLY D 1 131 ? -20.461 41.950 -36.183 1.00 17.72 149 GLY D C 1
ATOM 7175 O O . GLY D 1 131 ? -21.084 41.397 -37.083 1.00 20.00 149 GLY D O 1
ATOM 7176 N N . ASP D 1 132 ? -20.772 41.778 -34.897 1.00 15.87 150 ASP D N 1
ATOM 7177 C CA . ASP D 1 132 ? -21.860 40.911 -34.512 1.00 16.84 150 ASP D CA 1
ATOM 7178 C C . ASP D 1 132 ? -23.065 41.818 -34.407 1.00 17.97 150 ASP D C 1
ATOM 7179 O O . ASP D 1 132 ? -23.134 42.668 -33.529 1.00 17.36 150 ASP D O 1
ATOM 7184 N N . LYS D 1 133 ? -24.003 41.585 -35.307 1.00 20.13 151 LYS D N 1
ATOM 7185 C CA . LYS D 1 133 ? -25.185 42.426 -35.456 1.00 21.28 151 LYS D CA 1
ATOM 7186 C C . LYS D 1 133 ? -26.352 42.023 -34.562 1.00 20.08 151 LYS D C 1
ATOM 7187 O O . LYS D 1 133 ? -27.329 42.762 -34.411 1.00 20.77 151 LYS D O 1
ATOM 7193 N N . VAL D 1 134 ? -26.233 40.865 -33.920 1.00 17.32 152 VAL D N 1
ATOM 7194 C CA . VAL D 1 134 ? -27.333 40.151 -33.335 1.00 18.85 152 VAL D CA 1
ATOM 7195 C C . VAL D 1 134 ? -27.239 39.995 -31.795 1.00 16.72 152 VAL D C 1
ATOM 7196 O O . VAL D 1 134 ? -28.195 40.281 -31.053 1.00 16.71 152 VAL D O 1
ATOM 7200 N N . SER D 1 135 ? -26.097 39.553 -31.310 1.00 15.72 153 SER D N 1
ATOM 7201 C CA . SER D 1 135 ? -25.992 39.237 -29.889 1.00 15.14 153 SER D CA 1
ATOM 7202 C C . SER D 1 135 ? -26.242 40.488 -29.059 1.00 14.23 153 SER D C 1
ATOM 7203 O O . SER D 1 135 ? -25.789 41.587 -29.408 1.00 13.85 153 SER D O 1
ATOM 7206 N N . ARG D 1 136 ? -26.920 40.310 -27.927 1.00 14.24 154 ARG D N 1
ATOM 7207 C CA . ARG D 1 136 ? -27.199 41.450 -27.064 1.00 13.95 154 ARG D CA 1
ATOM 7208 C C . ARG D 1 136 ? -27.373 41.014 -25.632 1.00 13.36 154 ARG D C 1
ATOM 7209 O O . ARG D 1 136 ? -28.014 40.009 -25.376 1.00 13.45 154 ARG D O 1
ATOM 7217 N N . LEU D 1 137 ? -26.864 41.855 -24.731 1.00 13.61 155 LEU D N 1
ATOM 7218 C CA . LEU D 1 137 ? -27.101 41.708 -23.317 1.00 14.80 155 LEU D CA 1
ATOM 7219 C C . LEU D 1 137 ? -27.770 42.987 -22.836 1.00 15.43 155 LEU D C 1
ATOM 7220 O O . LEU D 1 137 ? -27.438 44.071 -23.251 1.00 16.14 155 LEU D O 1
ATOM 7225 N N . ASP D 1 138 ? -28.695 42.824 -21.909 1.00 16.82 156 ASP D N 1
ATOM 7226 C CA . ASP D 1 138 ? -29.611 43.901 -21.533 1.00 18.63 156 ASP D CA 1
ATOM 7227 C C . ASP D 1 138 ? -29.807 43.946 -20.015 1.00 23.64 156 ASP D C 1
ATOM 7228 O O . ASP D 1 138 ? -29.728 42.924 -19.348 1.00 26.22 156 ASP D O 1
ATOM 7233 N N . ARG D 1 139 ? -30.086 45.132 -19.483 1.00 28.08 157 ARG D N 1
ATOM 7234 C CA . ARG D 1 139 ? -30.471 45.252 -18.068 1.00 33.13 157 ARG D CA 1
ATOM 7235 C C . ARG D 1 139 ? -31.882 44.663 -17.877 1.00 36.68 157 ARG D C 1
ATOM 7236 O O . ARG D 1 139 ? -32.824 45.097 -18.539 1.00 39.86 157 ARG D O 1
ATOM 7238 N N . ILE D 1 140 ? -31.989 43.642 -17.024 1.00 41.12 158 ILE D N 1
ATOM 7239 C CA . ILE D 1 140 ? -33.255 42.951 -16.710 1.00 43.93 158 ILE D CA 1
ATOM 7240 C C . ILE D 1 140 ? -33.866 42.268 -17.932 1.00 45.84 158 ILE D C 1
ATOM 7241 O O . ILE D 1 140 ? -33.254 41.389 -18.545 1.00 44.27 158 ILE D O 1
ATOM 7243 N N . THR D 1 148 ? -44.521 39.697 -23.344 1.00 33.33 166 THR D N 1
ATOM 7244 C CA . THR D 1 148 ? -43.612 39.862 -24.472 1.00 29.50 166 THR D CA 1
ATOM 7245 C C . THR D 1 148 ? -43.146 38.485 -24.987 1.00 27.02 166 THR D C 1
ATOM 7246 O O . THR D 1 148 ? -42.043 38.015 -24.677 1.00 24.79 166 THR D O 1
ATOM 7250 N N . PRO D 1 149 ? -43.990 37.848 -25.813 1.00 24.86 167 PRO D N 1
ATOM 7251 C CA . PRO D 1 149 ? -43.781 36.486 -26.321 1.00 22.69 167 PRO D CA 1
ATOM 7252 C C . PRO D 1 149 ? -42.557 36.304 -27.222 1.00 21.62 167 PRO D C 1
ATOM 7253 O O . PRO D 1 149 ? -42.095 35.185 -27.410 1.00 22.03 167 PRO D O 1
ATOM 7257 N N . GLY D 1 150 ? -42.054 37.398 -27.792 1.00 17.55 168 GLY D N 1
ATOM 7258 C CA . GLY D 1 150 ? -40.894 37.386 -28.669 1.00 16.13 168 GLY D CA 1
ATOM 7259 C C . GLY D 1 150 ? -39.712 38.197 -28.155 1.00 16.03 168 GLY D C 1
ATOM 7260 O O . GLY D 1 150 ? -38.906 38.677 -28.926 1.00 14.09 168 GLY D O 1
ATOM 7261 N N . ASP D 1 151 ? -39.581 38.304 -26.836 1.00 16.98 169 ASP D N 1
ATOM 7262 C CA . ASP D 1 151 ? -38.559 39.146 -26.207 1.00 17.34 169 ASP D CA 1
ATOM 7263 C C . ASP D 1 151 ? -37.141 38.694 -26.578 1.00 16.50 169 ASP D C 1
ATOM 7264 O O . ASP D 1 151 ? -36.730 37.581 -26.228 1.00 17.62 169 ASP D O 1
ATOM 7269 N N . GLU D 1 152 ? -36.412 39.526 -27.324 1.00 14.76 170 GLU D N 1
ATOM 7270 C CA . GLU D 1 152 ? -35.074 39.170 -27.768 1.00 14.29 170 GLU D CA 1
ATOM 7271 C C . GLU D 1 152 ? -33.997 39.652 -26.805 1.00 14.21 170 GLU D C 1
ATOM 7272 O O . GLU D 1 152 ? -32.793 39.552 -27.118 1.00 12.16 170 GLU D O 1
ATOM 7278 N N . ARG D 1 153 ? -34.355 40.178 -25.642 1.00 15.36 171 ARG D N 1
ATOM 7279 C CA . ARG D 1 153 ? -33.302 40.641 -24.721 1.00 15.81 171 ARG D CA 1
ATOM 7280 C C . ARG D 1 153 ? -32.434 39.449 -24.290 1.00 15.35 171 ARG D C 1
ATOM 7281 O O . ARG D 1 153 ? -32.950 38.358 -24.165 1.00 15.26 171 ARG D O 1
ATOM 7289 N N . ASP D 1 154 ? -31.131 39.676 -24.132 1.00 13.75 172 ASP D N 1
ATOM 7290 C CA . ASP D 1 154 ? -30.201 38.609 -23.686 1.00 13.86 172 ASP D CA 1
ATOM 7291 C C . ASP D 1 154 ? -30.325 37.374 -24.615 1.00 13.44 172 ASP D C 1
ATOM 7292 O O . ASP D 1 154 ? -30.700 36.261 -24.160 1.00 15.19 172 ASP D O 1
ATOM 7297 N N . THR D 1 155 ? -30.043 37.588 -25.899 1.00 13.13 173 THR D N 1
ATOM 7298 C CA . THR D 1 155 ? -30.061 36.523 -26.901 1.00 13.01 173 THR D CA 1
ATOM 7299 C C . THR D 1 155 ? -28.858 36.631 -27.819 1.00 12.91 173 THR D C 1
ATOM 7300 O O . THR D 1 155 ? -28.201 37.663 -27.930 1.00 13.04 173 THR D O 1
ATOM 7304 N N . THR D 1 156 ? -28.595 35.512 -28.501 1.00 12.87 174 THR D N 1
ATOM 7305 C CA . THR D 1 156 ? -27.621 35.419 -29.567 1.00 12.61 174 THR D CA 1
ATOM 7306 C C . THR D 1 156 ? -28.176 34.402 -30.548 1.00 12.12 174 THR D C 1
ATOM 7307 O O . THR D 1 156 ? -29.260 33.842 -30.336 1.00 12.81 174 THR D O 1
ATOM 7311 N N . THR D 1 157 ? -27.432 34.141 -31.606 1.00 12.48 175 THR D N 1
ATOM 7312 C CA . THR D 1 157 ? -27.754 33.019 -32.480 1.00 12.29 175 THR D CA 1
ATOM 7313 C C . THR D 1 157 ? -26.527 32.117 -32.488 1.00 12.00 175 THR D C 1
ATOM 7314 O O . THR D 1 157 ? -25.404 32.583 -32.224 1.00 12.39 175 THR D O 1
ATOM 7318 N N . PRO D 1 158 ? -26.711 30.847 -32.856 1.00 11.92 176 PRO D N 1
ATOM 7319 C CA . PRO D 1 158 ? -25.528 29.981 -32.889 1.00 11.63 176 PRO D CA 1
ATOM 7320 C C . PRO D 1 158 ? -24.448 30.520 -33.851 1.00 12.03 176 PRO D C 1
ATOM 7321 O O . PRO D 1 158 ? -23.247 30.532 -33.540 1.00 11.41 176 PRO D O 1
ATOM 7325 N N . MET D 1 159 ? -24.865 31.060 -34.996 1.00 12.24 177 MET D N 1
ATOM 7326 C CA A MET D 1 159 ? -23.899 31.529 -35.945 0.50 13.22 177 MET D CA 1
ATOM 7327 C CA B MET D 1 159 ? -23.922 31.553 -35.968 0.50 13.53 177 MET D CA 1
ATOM 7328 C C . MET D 1 159 ? -23.227 32.810 -35.457 1.00 13.06 177 MET D C 1
ATOM 7329 O O . MET D 1 159 ? -22.019 32.965 -35.604 1.00 12.76 177 MET D O 1
ATOM 7338 N N . SER D 1 160 ? -24.001 33.743 -34.887 1.00 13.07 178 SER D N 1
ATOM 7339 C CA . SER D 1 160 ? -23.399 35.000 -34.505 1.00 13.96 178 SER D CA 1
ATOM 7340 C C . SER D 1 160 ? -22.372 34.778 -33.397 1.00 12.90 178 SER D C 1
ATOM 7341 O O . SER D 1 160 ? -21.266 35.337 -33.446 1.00 12.27 178 SER D O 1
ATOM 7344 N N . MET D 1 161 ? -22.715 33.933 -32.450 1.00 12.80 179 MET D N 1
ATOM 7345 C CA . MET D 1 161 ? -21.793 33.621 -31.368 1.00 12.70 179 MET D CA 1
ATOM 7346 C C . MET D 1 161 ? -20.565 32.904 -31.927 1.00 12.74 179 MET D C 1
ATOM 7347 O O . MET D 1 161 ? -19.433 33.239 -31.580 1.00 11.89 179 MET D O 1
ATOM 7352 N N . ALA D 1 162 ? -20.782 31.947 -32.818 1.00 11.96 180 ALA D N 1
ATOM 7353 C CA . ALA D 1 162 ? -19.619 31.215 -33.329 1.00 11.57 180 ALA D CA 1
ATOM 7354 C C . ALA D 1 162 ? -18.703 32.151 -34.079 1.00 11.14 180 ALA D C 1
ATOM 7355 O O . ALA D 1 162 ? -17.456 32.074 -34.005 1.00 11.18 180 ALA D O 1
ATOM 7357 N N . GLN D 1 163 ? -19.285 33.072 -34.846 1.00 11.34 181 GLN D N 1
ATOM 7358 C CA . GLN D 1 163 ? -18.461 33.998 -35.619 1.00 13.06 181 GLN D CA 1
ATOM 7359 C C . GLN D 1 163 ? -17.691 34.964 -34.717 1.00 11.97 181 GLN D C 1
ATOM 7360 O O . GLN D 1 163 ? -16.514 35.249 -34.946 1.00 12.62 181 GLN D O 1
ATOM 7366 N N . THR D 1 164 ? -18.358 35.422 -33.676 1.00 11.15 182 THR D N 1
ATOM 7367 C CA . THR D 1 164 ? -17.734 36.301 -32.691 1.00 11.02 182 THR D CA 1
ATOM 7368 C C . THR D 1 164 ? -16.572 35.593 -31.983 1.00 11.22 182 THR D C 1
ATOM 7369 O O . THR D 1 164 ? -15.458 36.131 -31.928 1.00 11.92 182 THR D O 1
ATOM 7373 N N . VAL D 1 165 ? -16.811 34.367 -31.565 1.00 11.30 183 VAL D N 1
ATOM 7374 C CA . VAL D 1 165 ? -15.744 33.596 -30.925 1.00 10.66 183 VAL D CA 1
ATOM 7375 C C . VAL D 1 165 ? -14.582 33.352 -31.889 1.00 10.92 183 VAL D C 1
ATOM 7376 O O . VAL D 1 165 ? -13.411 33.501 -31.523 1.00 11.26 183 VAL D O 1
ATOM 7380 N N . SER D 1 166 ? -14.886 33.006 -33.138 1.00 10.80 184 SER D N 1
ATOM 7381 C CA A SER D 1 166 ? -13.811 32.792 -34.111 0.50 11.76 184 SER D CA 1
ATOM 7382 C CA B SER D 1 166 ? -13.793 32.800 -34.122 0.50 11.15 184 SER D CA 1
ATOM 7383 C C . SER D 1 166 ? -12.943 34.050 -34.285 1.00 11.16 184 SER D C 1
ATOM 7384 O O . SER D 1 166 ? -11.716 33.974 -34.364 1.00 11.50 184 SER D O 1
ATOM 7389 N N . LYS D 1 167 ? -13.565 35.234 -34.324 1.00 10.85 185 LYS D N 1
ATOM 7390 C CA . LYS D 1 167 ? -12.791 36.465 -34.430 1.00 11.63 185 LYS D CA 1
ATOM 7391 C C . LYS D 1 167 ? -11.844 36.673 -33.241 1.00 11.74 185 LYS D C 1
ATOM 7392 O O . LYS D 1 167 ? -10.726 37.067 -33.409 1.00 12.25 185 LYS D O 1
ATOM 7398 N N . LEU D 1 168 ? -12.325 36.450 -32.029 1.00 10.57 186 LEU D N 1
ATOM 7399 C CA . LEU D 1 168 ? -11.533 36.612 -30.829 1.00 11.04 186 LEU D CA 1
ATOM 7400 C C . LEU D 1 168 ? -10.429 35.565 -30.669 1.00 11.41 186 LEU D C 1
ATOM 7401 O O . LEU D 1 168 ? -9.317 35.861 -30.186 1.00 11.52 186 LEU D O 1
ATOM 7406 N N . ILE D 1 169 ? -10.733 34.318 -31.027 1.00 11.51 187 ILE D N 1
ATOM 7407 C CA . ILE D 1 169 ? -9.808 33.196 -30.799 1.00 12.00 187 ILE D CA 1
ATOM 7408 C C . ILE D 1 169 ? -8.807 33.011 -31.906 1.00 12.48 187 ILE D C 1
ATOM 7409 O O . ILE D 1 169 ? -7.646 32.681 -31.636 1.00 12.17 187 ILE D O 1
ATOM 7414 N N . PHE D 1 170 ? -9.248 33.216 -33.148 1.00 12.12 188 PHE D N 1
ATOM 7415 C CA . PHE D 1 170 ? -8.388 32.976 -34.296 1.00 11.88 188 PHE D CA 1
ATOM 7416 C C . PHE D 1 170 ? -8.029 34.201 -35.109 1.00 12.04 188 PHE D C 1
ATOM 7417 O O . PHE D 1 170 ? -7.015 34.167 -35.838 1.00 13.35 188 PHE D O 1
ATOM 7425 N N . GLY D 1 171 ? -8.862 35.231 -35.047 1.00 11.85 189 GLY D N 1
ATOM 7426 C CA . GLY D 1 171 ? -8.632 36.431 -35.850 1.00 12.81 189 GLY D CA 1
ATOM 7427 C C . GLY D 1 171 ? -7.671 37.422 -35.234 1.00 12.72 189 GLY D C 1
ATOM 7428 O O . GLY D 1 171 ? -7.046 37.139 -34.218 1.00 14.15 189 GLY D O 1
ATOM 7429 N N . ASP D 1 172 ? -7.632 38.621 -35.812 1.00 13.37 190 ASP D N 1
ATOM 7430 C CA . ASP D 1 172 ? -6.660 39.620 -35.429 1.00 13.22 190 ASP D CA 1
ATOM 7431 C C . ASP D 1 172 ? -7.109 40.600 -34.356 1.00 13.68 190 ASP D C 1
ATOM 7432 O O . ASP D 1 172 ? -6.361 41.513 -33.997 1.00 13.40 190 ASP D O 1
ATOM 7437 N N . THR D 1 173 ? -8.293 40.371 -33.797 1.00 13.59 191 THR D N 1
ATOM 7438 C CA . THR D 1 173 ? -8.923 41.359 -32.959 1.00 15.86 191 THR D CA 1
ATOM 7439 C C . THR D 1 173 ? -8.075 41.690 -31.725 1.00 13.37 191 THR D C 1
ATOM 7440 O O . THR D 1 173 ? -7.789 42.859 -31.437 1.00 15.12 191 THR D O 1
ATOM 7444 N N . LEU D 1 174 ? -7.682 40.661 -30.981 1.00 12.12 192 LEU D N 1
ATOM 7445 C CA . LEU D 1 174 ? -7.008 40.905 -29.716 1.00 10.73 192 LEU D CA 1
ATOM 7446 C C . LEU D 1 174 ? -5.521 41.104 -29.951 1.00 10.12 192 LEU D C 1
ATOM 7447 O O . LEU D 1 174 ? -4.994 40.643 -30.927 1.00 10.47 192 LEU D O 1
ATOM 7452 N N . THR D 1 175 ? -4.830 41.643 -28.961 1.00 9.38 193 THR D N 1
ATOM 7453 C CA . THR D 1 175 ? -3.381 41.573 -28.960 1.00 10.11 193 THR D CA 1
ATOM 7454 C C . THR D 1 175 ? -2.930 40.106 -28.895 1.00 10.20 193 THR D C 1
ATOM 7455 O O . THR D 1 175 ? -3.645 39.229 -28.423 1.00 10.40 193 THR D O 1
ATOM 7459 N N . TYR D 1 176 ? -1.703 39.837 -29.358 1.00 9.96 194 TYR D N 1
ATOM 7460 C CA . TYR D 1 176 ? -1.177 38.454 -29.355 1.00 10.30 194 TYR D CA 1
ATOM 7461 C C . TYR D 1 176 ? -1.222 37.976 -27.881 1.00 10.07 194 TYR D C 1
ATOM 7462 O O . TYR D 1 176 ? -1.634 36.866 -27.576 1.00 10.15 194 TYR D O 1
ATOM 7471 N N . LYS D 1 177 ? -0.804 38.851 -26.975 1.00 10.52 195 LYS D N 1
ATOM 7472 C CA . LYS D 1 177 ? -0.810 38.506 -25.538 1.00 10.84 195 LYS D CA 1
ATOM 7473 C C . LYS D 1 177 ? -2.208 38.111 -25.044 1.00 10.79 195 LYS D C 1
ATOM 7474 O O . LYS D 1 177 ? -2.408 37.037 -24.448 1.00 10.31 195 LYS D O 1
ATOM 7480 N N . SER D 1 178 ? -3.163 38.955 -25.297 1.00 9.91 196 SER D N 1
ATOM 7481 C CA . SER D 1 178 ? -4.523 38.693 -24.814 1.00 10.51 196 SER D CA 1
ATOM 7482 C C . SER D 1 178 ? -5.196 37.509 -25.495 1.00 10.05 196 SER D C 1
ATOM 7483 O O . SER D 1 178 ? -5.975 36.809 -24.849 1.00 9.28 196 SER D O 1
ATOM 7486 N N . LYS D 1 179 ? -4.948 37.312 -26.795 1.00 9.55 197 LYS D N 1
ATOM 7487 C CA A LYS D 1 179 ? -5.466 36.157 -27.469 0.50 9.73 197 LYS D CA 1
ATOM 7488 C CA B LYS D 1 179 ? -5.423 36.147 -27.500 0.50 9.53 197 LYS D CA 1
ATOM 7489 C C . LYS D 1 179 ? -4.980 34.887 -26.758 1.00 9.81 197 LYS D C 1
ATOM 7490 O O . LYS D 1 179 ? -5.750 33.994 -26.543 1.00 9.98 197 LYS D O 1
ATOM 7501 N N . GLY D 1 180 ? -3.690 34.836 -26.418 1.00 9.85 198 GLY D N 1
ATOM 7502 C CA . GLY D 1 180 ? -3.150 33.688 -25.755 1.00 9.60 198 GLY D CA 1
ATOM 7503 C C . GLY D 1 180 ? -3.774 33.530 -24.367 1.00 9.56 198 GLY D C 1
ATOM 7504 O O . GLY D 1 180 ? -4.141 32.405 -23.983 1.00 10.02 198 GLY D O 1
ATOM 7505 N N . GLN D 1 181 ? -3.918 34.617 -23.638 1.00 9.16 199 GLN D N 1
ATOM 7506 C CA . GLN D 1 181 ? -4.479 34.517 -22.306 1.00 10.03 199 GLN D CA 1
ATOM 7507 C C . GLN D 1 181 ? -5.895 33.979 -22.365 1.00 9.51 199 GLN D C 1
ATOM 7508 O O . GLN D 1 181 ? -6.259 33.056 -21.602 1.00 9.69 199 GLN D O 1
ATOM 7514 N N . LEU D 1 182 ? -6.672 34.474 -23.308 1.00 9.70 200 LEU D N 1
ATOM 7515 C CA . LEU D 1 182 ? -8.057 34.024 -23.426 1.00 9.58 200 LEU D CA 1
ATOM 7516 C C . LEU D 1 182 ? -8.136 32.548 -23.795 1.00 9.31 200 LEU D C 1
ATOM 7517 O O . LEU D 1 182 ? -8.922 31.795 -23.227 1.00 9.19 200 LEU D O 1
ATOM 7522 N N . ARG D 1 183 ? -7.322 32.119 -24.732 1.00 9.52 201 ARG D N 1
ATOM 7523 C CA . ARG D 1 183 ? -7.326 30.748 -25.172 1.00 10.12 201 ARG D CA 1
ATOM 7524 C C . ARG D 1 183 ? -6.986 29.789 -24.022 1.00 10.00 201 ARG D C 1
ATOM 7525 O O . ARG D 1 183 ? -7.645 28.768 -23.864 1.00 10.15 201 ARG D O 1
ATOM 7533 N N . ARG D 1 184 ? -5.957 30.129 -23.258 1.00 9.29 202 ARG D N 1
ATOM 7534 C CA . ARG D 1 184 ? -5.504 29.231 -22.202 1.00 9.82 202 ARG D CA 1
ATOM 7535 C C . ARG D 1 184 ? -6.587 29.170 -21.165 1.00 10.42 202 ARG D C 1
ATO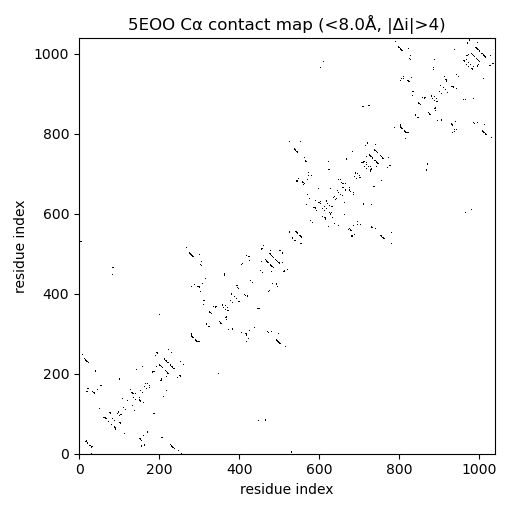M 7536 O O . ARG D 1 184 ? -6.828 28.113 -20.602 1.00 10.05 202 ARG D O 1
ATOM 7544 N N . LEU D 1 185 ? -7.224 30.295 -20.886 1.00 9.51 203 LEU D N 1
ATOM 7545 C CA . LEU D 1 185 ? -8.304 30.273 -19.895 1.00 9.21 203 LEU D CA 1
ATOM 7546 C C . LEU D 1 185 ? -9.453 29.360 -20.330 1.00 8.81 203 LEU D C 1
ATOM 7547 O O . LEU D 1 185 ? -9.986 28.575 -19.533 1.00 8.84 203 LEU D O 1
ATOM 7552 N N . LEU D 1 186 ? -9.843 29.426 -21.589 1.00 8.24 204 LEU D N 1
ATOM 7553 C CA . LEU D 1 186 ? -10.980 28.639 -22.066 1.00 8.84 204 LEU D CA 1
ATOM 7554 C C . LEU D 1 186 ? -10.609 27.161 -22.166 1.00 8.53 204 LEU D C 1
ATOM 7555 O O . LEU D 1 186 ? -11.423 26.300 -21.945 1.00 8.76 204 LEU D O 1
ATOM 7560 N N . ILE D 1 187 ? -9.357 26.850 -22.488 1.00 8.79 205 ILE D N 1
ATOM 7561 C CA . ILE D 1 187 ? -8.932 25.451 -22.472 1.00 9.24 205 ILE D CA 1
ATOM 7562 C C . ILE D 1 187 ? -9.103 24.849 -21.061 1.00 9.29 205 ILE D C 1
ATOM 7563 O O . ILE D 1 187 ? -9.511 23.713 -20.912 1.00 9.75 205 ILE D O 1
ATOM 7568 N N . GLY D 1 188 ? -8.767 25.637 -20.046 1.00 9.02 206 GLY D N 1
ATOM 7569 C CA . GLY D 1 188 ? -8.894 25.253 -18.662 1.00 9.37 206 GLY D CA 1
ATOM 7570 C C . GLY D 1 188 ? -10.295 25.380 -18.082 1.00 9.31 206 GLY D C 1
ATOM 7571 O O . GLY D 1 188 ? -10.479 25.162 -16.869 1.00 9.83 206 GLY D O 1
ATOM 7572 N N . ASN D 1 189 ? -11.300 25.721 -18.892 1.00 9.11 207 ASN D N 1
ATOM 7573 C CA . ASN D 1 189 ? -12.6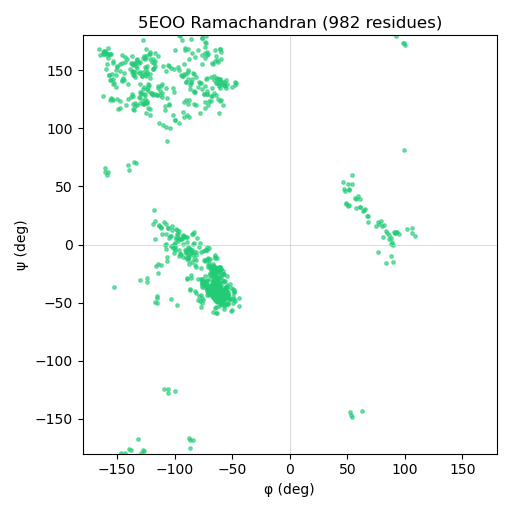49 25.729 -18.394 1.00 9.58 207 ASN D CA 1
ATOM 7574 C C . ASN D 1 189 ? -12.967 24.462 -17.631 1.00 9.49 207 ASN D C 1
ATOM 7575 O O . ASN D 1 189 ? -12.591 23.366 -18.092 1.00 9.93 207 ASN D O 1
ATOM 7580 N N . GLN D 1 190 ? -13.699 24.585 -16.523 1.00 9.62 208 GLN D N 1
ATOM 7581 C CA A GLN D 1 190 ? -13.985 23.419 -15.670 0.50 9.85 208 GLN D CA 1
ATOM 7582 C CA B GLN D 1 190 ? -13.985 23.413 -15.678 0.50 10.05 208 GLN D CA 1
ATOM 7583 C C . GLN D 1 190 ? -15.392 22.863 -15.841 1.00 10.30 208 GLN D C 1
ATOM 7584 O O . GLN D 1 190 ? -15.717 21.844 -15.245 1.00 11.25 208 GLN D O 1
ATOM 7595 N N . THR D 1 191 ? -16.237 23.542 -16.624 1.00 10.06 209 THR D N 1
ATOM 7596 C CA . THR D 1 191 ? -17.653 23.178 -16.722 1.00 10.48 209 THR D CA 1
ATOM 7597 C C . THR D 1 191 ? -18.037 22.428 -18.000 1.00 10.61 209 THR D C 1
ATOM 7598 O O . THR D 1 191 ? -19.201 22.086 -18.149 1.00 12.23 209 THR D O 1
ATOM 7602 N N . GLY D 1 192 ? -17.114 22.180 -18.922 1.00 10.07 210 GLY D N 1
ATOM 7603 C CA . GLY D 1 192 ? -17.489 21.644 -20.187 1.00 10.56 210 GLY D CA 1
ATOM 7604 C C . GLY D 1 192 ? -16.961 20.308 -20.533 1.00 11.40 210 GLY D C 1
ATOM 7605 O O . GLY D 1 192 ? -16.917 19.983 -21.697 1.00 11.48 210 GLY D O 1
ATOM 7606 N N . ASP D 1 193 ? -16.535 19.525 -19.538 1.00 11.62 211 ASP D N 1
ATOM 7607 C CA . ASP D 1 193 ? -15.979 18.225 -19.874 1.00 11.60 211 ASP D CA 1
ATOM 7608 C C . ASP D 1 193 ? -17.014 17.256 -20.482 1.00 11.76 211 ASP D C 1
ATOM 7609 O O . ASP D 1 193 ? -16.628 16.356 -21.214 1.00 13.70 211 ASP D O 1
ATOM 7614 N N . LYS D 1 194 ? -18.292 17.432 -20.195 1.00 12.24 212 LYS D N 1
ATOM 7615 C CA . LYS D 1 194 ? -19.330 16.483 -20.675 1.00 12.74 212 LYS D CA 1
ATOM 7616 C C . LYS D 1 194 ? -20.103 17.024 -21.873 1.00 12.60 212 LYS D C 1
ATOM 7617 O O . LYS D 1 194 ? -21.020 16.347 -22.382 1.00 12.88 212 LYS D O 1
ATOM 7623 N N . THR D 1 195 ? -19.792 18.233 -22.314 1.00 11.63 213 THR D N 1
ATOM 7624 C CA . THR D 1 195 ? -20.506 18.880 -23.403 1.00 11.44 213 THR D CA 1
ATOM 7625 C C . THR D 1 195 ? -19.753 18.759 -24.741 1.00 10.52 213 THR D C 1
ATOM 7626 O O . THR D 1 195 ? -19.489 17.627 -25.166 1.00 11.53 213 THR D O 1
ATOM 7630 N N . ILE D 1 196 ? -19.461 19.847 -25.460 1.00 10.72 214 ILE D N 1
ATOM 7631 C CA . ILE D 1 196 ? -18.887 19.715 -26.790 1.00 10.62 214 ILE D CA 1
ATOM 7632 C C . ILE D 1 196 ? -17.597 18.867 -26.758 1.00 11.33 214 ILE D C 1
ATOM 7633 O O . ILE D 1 196 ? -17.407 17.978 -27.594 1.00 10.74 214 ILE D O 1
ATOM 7638 N N . ARG D 1 197 ? -16.739 19.113 -25.774 1.00 12.80 215 ARG D N 1
ATOM 7639 C CA . ARG D 1 197 ? -15.499 18.350 -25.639 1.00 14.01 215 ARG D CA 1
ATOM 7640 C C . ARG D 1 197 ? -15.718 16.834 -25.702 1.00 13.96 215 ARG D C 1
ATOM 7641 O O . ARG D 1 197 ? -14.905 16.106 -26.273 1.00 14.54 215 ARG D O 1
ATOM 7649 N N . ALA D 1 198 ? -16.813 16.367 -25.109 1.00 12.41 216 ALA D N 1
ATOM 7650 C CA . ALA D 1 198 ? -17.119 14.944 -25.033 1.00 13.52 216 ALA D CA 1
ATOM 7651 C C . ALA D 1 198 ? -17.423 14.346 -26.380 1.00 14.51 216 ALA D C 1
ATOM 7652 O O . ALA D 1 198 ? -17.348 13.115 -26.538 1.00 18.18 216 ALA D O 1
ATOM 7654 N N . GLY D 1 199 ? -17.749 15.191 -27.369 1.00 12.50 217 GLY D N 1
ATOM 7655 C CA . GLY D 1 199 ? -17.934 14.760 -28.730 1.00 12.92 217 GLY D CA 1
ATOM 7656 C C . GLY D 1 199 ? -16.775 14.907 -29.681 1.00 12.62 217 GLY D C 1
ATOM 7657 O O . GLY D 1 199 ? -16.905 14.613 -30.879 1.00 14.40 217 GLY D O 1
ATOM 7658 N N . LEU D 1 200 ? -15.610 15.344 -29.188 1.00 13.06 218 LEU D N 1
ATOM 7659 C CA . LEU D 1 200 ? -14.432 15.554 -30.031 1.00 13.63 218 LEU D CA 1
ATOM 7660 C C . LEU D 1 200 ? -13.305 14.621 -29.596 1.00 13.40 218 LEU D C 1
ATOM 7661 O O . LEU D 1 200 ? -13.216 14.268 -28.445 1.00 14.46 218 LEU D O 1
ATOM 7666 N N . PRO D 1 201 ? -12.403 14.277 -30.513 1.00 14.35 219 PRO D N 1
ATOM 7667 C CA . PRO D 1 201 ? -11.254 13.485 -30.150 1.00 14.17 219 PRO D CA 1
ATOM 7668 C C . PRO D 1 201 ? -10.457 14.138 -29.062 1.00 14.43 219 PRO D C 1
ATOM 7669 O O . PRO D 1 201 ? -10.240 15.357 -29.092 1.00 14.10 219 PRO D O 1
ATOM 7673 N N . ASP D 1 202 ? -10.032 13.320 -28.112 1.00 14.37 220 ASP D N 1
ATOM 7674 C CA . ASP D 1 202 ? -9.288 13.836 -26.954 1.00 14.93 220 ASP D CA 1
ATOM 7675 C C . ASP D 1 202 ? -7.944 14.448 -27.348 1.00 15.24 220 ASP D C 1
ATOM 7676 O O . ASP D 1 202 ? -7.393 15.253 -26.596 1.00 15.16 220 ASP D O 1
ATOM 7681 N N . SER D 1 203 ? -7.417 14.087 -28.515 1.00 14.75 221 SER D N 1
ATOM 7682 C CA . SER D 1 203 ? -6.164 14.635 -29.038 1.00 14.96 221 SER D CA 1
ATOM 7683 C C . SER D 1 203 ? -6.284 16.071 -29.556 1.00 14.07 221 SER D C 1
ATOM 7684 O O . SER D 1 203 ? -5.281 16.682 -29.800 1.00 14.35 221 SER D O 1
ATOM 7687 N N . TRP D 1 204 ? -7.509 16.589 -29.771 1.00 13.15 222 TRP D N 1
ATOM 7688 C CA . TRP D 1 204 ? -7.677 17.941 -30.304 1.00 12.89 222 TRP D CA 1
ATOM 7689 C C . TRP D 1 204 ? -7.623 18.981 -29.184 1.00 12.93 222 TRP D C 1
ATOM 7690 O O . TRP D 1 204 ? -8.138 18.728 -28.069 1.00 14.23 222 TRP D O 1
ATOM 7701 N N . VAL D 1 205 ? -7.004 20.124 -29.468 1.00 12.27 223 VAL D N 1
ATOM 7702 C CA . VAL D 1 205 ? -7.008 21.250 -28.492 1.00 12.15 223 VAL D CA 1
ATOM 7703 C C . VAL D 1 205 ? -8.396 21.838 -28.556 1.00 11.90 223 VAL D C 1
ATOM 7704 O O . VAL D 1 205 ? -8.917 22.094 -29.657 1.00 12.69 223 VAL D O 1
ATOM 7708 N N . THR D 1 206 ? -9.006 22.005 -27.390 1.00 10.69 224 THR D N 1
ATOM 7709 C CA A THR D 1 206 ? -10.395 22.479 -27.245 0.50 10.94 224 THR D CA 1
ATOM 7710 C CA B THR D 1 206 ? -10.324 22.609 -27.353 0.50 11.04 224 THR D CA 1
ATOM 7711 C C . THR D 1 206 ? -10.487 23.450 -26.082 1.00 10.23 224 THR D C 1
ATOM 7712 O O . THR D 1 206 ? -9.916 23.174 -25.031 1.00 10.13 224 THR D O 1
ATOM 7719 N N . GLY D 1 207 ? -11.214 24.555 -26.237 1.00 9.73 225 GLY D N 1
ATOM 7720 C CA . GLY D 1 207 ? -11.570 25.405 -25.143 1.00 9.14 225 GLY D CA 1
ATOM 7721 C C . GLY D 1 207 ? -13.032 25.818 -25.289 1.00 9.45 225 GLY D C 1
ATOM 7722 O O . GLY D 1 207 ? -13.542 25.834 -26.381 1.00 10.18 225 GLY D O 1
ATOM 7723 N N . ASP D 1 208 ? -13.705 26.159 -24.199 1.00 8.95 226 ASP D N 1
ATOM 7724 C CA . ASP D 1 208 ? -15.127 26.414 -24.328 1.00 9.60 226 ASP D CA 1
ATOM 7725 C C . ASP D 1 208 ? -15.691 27.217 -23.197 1.00 9.53 226 ASP D C 1
ATOM 7726 O O . ASP D 1 208 ? -15.066 27.389 -22.147 1.00 9.42 226 ASP D O 1
ATOM 7731 N N . LYS D 1 209 ? -16.919 27.701 -23.426 1.00 9.71 227 LYS D N 1
ATOM 7732 C CA . LYS D 1 209 ? -17.723 28.348 -22.386 1.00 9.59 227 LYS D CA 1
ATOM 7733 C C . LYS D 1 209 ? -19.132 27.824 -22.482 1.00 9.81 227 LYS D C 1
ATOM 7734 O O . LYS D 1 209 ? -19.712 27.859 -23.545 1.00 9.94 227 LYS D O 1
ATOM 7740 N N . THR D 1 210 ? -19.642 27.356 -21.356 1.00 9.69 228 THR D N 1
ATOM 7741 C CA . THR D 1 210 ? -20.979 26.730 -21.250 1.00 10.14 228 THR D CA 1
ATOM 7742 C C . THR D 1 210 ? -21.982 27.724 -20.719 1.00 10.65 228 THR D C 1
ATOM 7743 O O . THR D 1 210 ? -21.653 28.808 -20.213 1.00 11.31 228 THR D O 1
ATOM 7747 N N . GLY D 1 211 ? -23.243 27.357 -20.836 1.00 10.31 229 GLY D N 1
ATOM 7748 C CA . GLY D 1 211 ? -24.265 28.050 -20.105 1.00 11.90 229 GLY D CA 1
ATOM 7749 C C . GLY D 1 211 ? -25.445 27.157 -19.792 1.00 12.78 229 GLY D C 1
ATOM 7750 O O . GLY D 1 211 ? -25.781 26.216 -20.526 1.00 12.34 229 GLY D O 1
ATOM 7751 N N . SER D 1 212 ? -26.012 27.441 -18.622 1.00 15.45 230 SER D N 1
ATOM 7752 C CA A SER D 1 212 ? -27.183 26.755 -18.133 0.50 17.51 230 SER D CA 1
ATOM 7753 C CA B SER D 1 212 ? -27.194 26.749 -18.113 0.50 16.90 230 SER D CA 1
ATOM 7754 C C . SER D 1 212 ? -28.212 27.834 -17.831 1.00 17.51 230 SER D C 1
ATOM 7755 O O . SER D 1 212 ? -27.970 28.711 -17.011 1.00 19.40 230 SER D O 1
ATOM 7760 N N . CYS D 1 213 ? -29.336 27.780 -18.517 1.00 17.01 231 CYS D N 1
ATOM 7761 C CA . CYS D 1 213 ? -30.333 28.870 -18.507 1.00 18.70 231 CYS D CA 1
ATOM 7762 C C . CYS D 1 213 ? -31.735 28.318 -18.157 1.00 19.46 231 CYS D C 1
ATOM 7763 O O . CYS D 1 213 ? -31.948 27.118 -17.989 1.00 18.67 231 CYS D O 1
ATOM 7766 N N . ALA D 1 214 ? -32.704 29.222 -18.041 1.00 21.75 232 ALA D N 1
ATOM 7767 C CA . ALA D 1 214 ? -34.108 28.854 -17.846 1.00 22.05 232 ALA D CA 1
ATOM 7768 C C . ALA D 1 214 ? -34.696 27.987 -18.987 1.00 20.23 232 ALA D C 1
ATOM 7769 O O . ALA D 1 214 ? -34.146 27.877 -20.080 1.00 17.61 232 ALA D O 1
ATOM 7771 N N . ASN D 1 215 ? -35.856 27.390 -18.722 1.00 19.91 233 ASN D N 1
ATOM 7772 C CA . ASN D 1 215 ? -36.588 26.670 -19.736 1.00 21.74 233 ASN D CA 1
ATOM 7773 C C . ASN D 1 215 ? -35.724 25.546 -20.346 1.00 20.02 233 ASN D C 1
ATOM 7774 O O . ASN D 1 215 ? -35.761 25.285 -21.543 1.00 22.57 233 ASN D O 1
ATOM 7779 N N . GLY D 1 216 ? -34.952 24.882 -19.485 1.00 18.46 234 GLY D N 1
ATOM 7780 C CA . GLY D 1 216 ? -34.107 23.751 -19.906 1.00 17.81 234 GLY D CA 1
ATOM 7781 C C . GLY D 1 216 ? -32.964 24.120 -20.839 1.00 16.79 234 GLY D C 1
ATOM 7782 O O . GLY D 1 216 ? -32.487 23.291 -21.631 1.00 17.92 234 GLY D O 1
ATOM 7783 N N . GLY D 1 217 ? -32.531 25.366 -20.781 1.00 15.18 235 GLY D N 1
ATOM 7784 C CA . GLY D 1 217 ? -31.476 25.829 -21.657 1.00 14.25 235 GLY D CA 1
ATOM 7785 C C . GLY D 1 217 ? -30.153 25.242 -21.254 1.00 14.52 235 GLY D C 1
ATOM 7786 O O . GLY D 1 217 ? -29.777 25.279 -20.068 1.00 14.91 235 GLY D O 1
ATOM 7787 N N . ARG D 1 218 ? -29.418 24.722 -22.239 1.00 13.68 236 ARG D N 1
ATOM 7788 C CA . ARG D 1 218 ? -28.117 24.167 -21.967 1.00 12.34 236 ARG D CA 1
ATOM 7789 C C . ARG D 1 218 ? -27.314 24.399 -23.212 1.00 11.96 236 ARG D C 1
ATOM 7790 O O . ARG D 1 218 ? -27.622 23.876 -24.279 1.00 12.54 236 ARG D O 1
ATOM 7798 N N . ASN D 1 219 ? -26.249 25.204 -23.084 1.00 10.56 237 ASN D N 1
ATOM 7799 C CA . ASN D 1 219 ? -25.536 25.723 -24.272 1.00 10.75 237 ASN D CA 1
ATOM 7800 C C . ASN D 1 219 ? -24.036 25.540 -24.094 1.00 10.38 237 ASN D C 1
ATOM 7801 O O . ASN D 1 219 ? -23.529 25.415 -22.997 1.00 10.24 237 ASN D O 1
ATOM 7806 N N . ASP D 1 220 ? -23.333 25.559 -25.211 1.00 10.24 238 ASP D N 1
ATOM 7807 C CA . ASP D 1 220 ? -21.851 25.502 -25.164 1.00 9.81 238 ASP D CA 1
ATOM 7808 C C . ASP D 1 220 ? -21.345 26.114 -26.440 1.00 9.82 238 ASP D C 1
ATOM 7809 O O . ASP D 1 220 ? -21.880 25.884 -27.506 1.00 10.19 238 ASP D O 1
ATOM 7814 N N . VAL D 1 221 ? -20.249 26.871 -26.338 1.00 9.59 239 VAL D N 1
ATOM 7815 C CA . VAL D 1 221 ? -19.484 27.336 -27.523 1.00 9.87 239 VAL D CA 1
ATOM 7816 C C . VAL D 1 221 ? -18.034 26.987 -27.294 1.00 9.61 239 VAL D C 1
ATOM 7817 O O . VAL D 1 221 ? -17.446 27.298 -26.240 1.00 9.68 239 VAL D O 1
ATOM 7821 N N . ALA D 1 222 ? -17.442 26.341 -28.303 1.00 9.67 240 ALA D N 1
ATOM 7822 C CA . ALA D 1 222 ? -16.107 25.820 -28.170 1.00 9.82 240 ALA D CA 1
ATOM 7823 C C . ALA D 1 222 ? -15.275 26.170 -29.404 1.00 10.65 240 ALA D C 1
ATOM 7824 O O . ALA D 1 222 ? -15.791 26.167 -30.540 1.00 10.76 240 ALA D O 1
ATOM 7826 N N . PHE D 1 223 ? -13.986 26.445 -29.207 1.00 9.73 241 PHE D N 1
ATOM 7827 C CA . PHE D 1 223 ? -13.062 26.427 -30.323 1.00 10.13 241 PHE D CA 1
ATOM 7828 C C . PHE D 1 223 ? -12.268 25.146 -30.246 1.00 10.75 241 PHE D C 1
ATOM 7829 O O . PHE D 1 223 ? -12.098 24.557 -29.171 1.00 10.13 241 PHE D O 1
ATOM 7837 N N . PHE D 1 224 ? -11.827 24.673 -31.399 1.00 10.60 242 PHE D N 1
ATOM 7838 C CA . PHE D 1 224 ? -10.963 23.479 -31.422 1.00 11.08 242 PHE D CA 1
ATOM 7839 C C . PHE D 1 224 ? -10.009 23.525 -32.606 1.00 11.78 242 PHE D C 1
ATOM 7840 O O . PHE D 1 224 ? -10.240 24.238 -33.579 1.00 11.69 242 PHE D O 1
ATOM 7848 N N . ILE D 1 225 ? -8.892 22.842 -32.423 1.00 13.15 243 ILE D N 1
ATOM 7849 C CA . ILE D 1 225 ? -7.857 22.685 -33.437 1.00 14.19 243 ILE D CA 1
ATOM 7850 C C . ILE D 1 225 ? -7.625 21.183 -33.565 1.00 15.05 243 ILE D C 1
ATOM 7851 O O . ILE D 1 225 ? -7.296 20.500 -32.565 1.00 15.51 243 ILE D O 1
ATOM 7856 N N . THR D 1 226 ? -7.806 20.665 -34.781 1.00 16.40 244 THR D N 1
ATOM 7857 C CA . THR D 1 226 ? -7.584 19.232 -35.042 1.00 17.41 244 THR D CA 1
ATOM 7858 C C . THR D 1 226 ? -6.099 18.900 -35.043 1.00 19.95 244 THR D C 1
ATOM 7859 O O . THR D 1 226 ? -5.246 19.789 -35.022 1.00 19.12 244 THR D O 1
ATOM 7863 N N . THR D 1 227 ? -5.780 17.612 -35.129 1.00 22.13 245 THR D N 1
ATOM 7864 C CA . THR D 1 227 ? -4.382 17.211 -35.081 1.00 24.08 245 THR D CA 1
ATOM 7865 C C . THR D 1 227 ? -3.669 17.678 -36.371 1.00 23.97 245 THR D C 1
ATOM 7866 O O . THR D 1 227 ? -2.451 17.775 -36.405 1.00 26.36 245 THR D O 1
ATOM 7870 N N . ALA D 1 228 ? -4.441 17.953 -37.426 1.00 23.12 246 ALA D N 1
ATOM 7871 C CA . ALA D 1 228 ? -3.881 18.453 -38.694 1.00 24.00 246 ALA D CA 1
ATOM 7872 C C . ALA D 1 228 ? -3.823 19.990 -38.714 1.00 23.23 246 ALA D C 1
ATOM 7873 O O . ALA D 1 228 ? -3.499 20.609 -39.734 1.00 25.41 246 ALA D O 1
ATOM 7875 N N . GLY D 1 229 ? -4.144 20.618 -37.585 1.00 21.05 247 GLY D N 1
ATOM 7876 C CA . GLY D 1 229 ? -4.061 22.080 -37.444 1.00 19.30 247 GLY D CA 1
ATOM 7877 C C . GLY D 1 229 ? -5.265 22.855 -38.008 1.00 17.97 247 GLY D C 1
ATOM 7878 O O . GLY D 1 229 ? -5.165 24.057 -38.206 1.00 20.89 247 GLY D O 1
ATOM 7879 N N . LYS D 1 230 ? -6.390 22.205 -38.253 1.00 17.98 248 LYS D N 1
ATOM 7880 C CA . LYS D 1 230 ? -7.545 22.891 -38.815 1.00 18.57 248 LYS D CA 1
ATOM 7881 C C . LYS D 1 230 ? -8.352 23.487 -37.640 1.00 16.95 248 LYS D C 1
ATOM 7882 O O . LYS D 1 230 ? -8.527 22.821 -36.616 1.00 15.44 248 LYS D O 1
ATOM 7888 N N . LYS D 1 231 ? -8.813 24.733 -37.824 1.00 15.24 249 LYS D N 1
ATOM 7889 C CA . LYS D 1 231 ? -9.355 25.572 -36.737 1.00 14.94 249 LYS D CA 1
ATOM 7890 C C . LYS D 1 231 ? -10.819 25.875 -36.915 1.00 13.19 249 LYS D C 1
ATOM 7891 O O . LYS D 1 231 ? -11.233 26.295 -37.986 1.00 13.48 249 LYS D O 1
ATOM 7897 N N . TYR D 1 232 ? -11.610 25.626 -35.864 1.00 11.73 250 TYR D N 1
ATOM 7898 C CA . TYR D 1 232 ? -13.070 25.757 -35.934 1.00 11.30 250 TYR D CA 1
ATOM 7899 C C . TYR D 1 232 ? -13.638 26.303 -34.659 1.00 10.84 250 TYR D C 1
ATOM 7900 O O . TYR D 1 232 ? -13.051 26.185 -33.600 1.00 10.56 250 TYR D O 1
ATOM 7909 N N . VAL D 1 233 ? -14.854 26.809 -34.778 1.00 10.31 251 VAL D N 1
ATOM 7910 C CA . VAL D 1 233 ? -15.691 27.129 -33.622 1.00 10.69 251 VAL D CA 1
ATOM 7911 C C . VAL D 1 233 ? -16.998 26.458 -33.799 1.00 10.70 251 VAL D C 1
ATOM 7912 O O . VAL D 1 233 ? -17.530 26.435 -34.909 1.00 11.01 251 VAL D O 1
ATOM 7916 N N . LEU D 1 234 ? -17.484 25.838 -32.732 1.00 10.27 252 LEU D N 1
ATOM 7917 C CA . LEU D 1 234 ? -18.774 25.164 -32.764 1.00 10.48 252 LEU D CA 1
ATOM 7918 C C . LEU D 1 234 ? -19.648 25.741 -31.645 1.00 10.79 252 LEU D C 1
ATOM 7919 O O . LEU D 1 234 ? -19.240 25.721 -30.474 1.00 11.10 252 LEU D O 1
ATOM 7924 N N . SER D 1 235 ? -20.835 26.254 -32.017 1.00 10.68 253 SER D N 1
ATOM 7925 C CA A SER D 1 235 ? -21.786 26.633 -30.985 0.70 11.33 253 SER D CA 1
ATOM 7926 C CA B SER D 1 235 ? -21.868 26.736 -31.081 0.30 10.56 253 SER D CA 1
ATOM 7927 C C . SER D 1 235 ? -22.951 25.682 -31.002 1.00 11.05 253 SER D C 1
ATOM 7928 O O . SER D 1 235 ? -23.420 25.241 -32.058 1.00 11.79 253 SER D O 1
ATOM 7933 N N . VAL D 1 236 ? -23.401 25.336 -29.803 1.00 10.87 254 VAL D N 1
ATOM 7934 C CA . VAL D 1 236 ? -24.570 24.476 -29.639 1.00 10.99 254 VAL D CA 1
ATOM 7935 C C . VAL D 1 236 ? -25.460 25.066 -28.533 1.00 11.44 254 VAL D C 1
ATOM 7936 O O . VAL D 1 236 ? -25.059 25.198 -27.369 1.00 11.27 254 VAL D O 1
ATOM 7940 N N . TYR D 1 237 ? -26.670 25.462 -28.925 1.00 11.71 255 TYR D N 1
ATOM 7941 C CA . TYR D 1 237 ? -27.623 26.060 -28.032 1.00 12.41 255 TYR D CA 1
ATOM 7942 C C . TYR D 1 237 ? -28.791 25.104 -28.009 1.00 11.96 255 TYR D C 1
ATOM 7943 O O . TYR D 1 237 ? -29.224 24.677 -29.046 1.00 13.82 255 TYR D O 1
ATOM 7952 N N . THR D 1 238 ? -29.244 24.723 -26.821 1.00 13.21 256 THR D N 1
ATOM 7953 C CA . THR D 1 238 ? -30.395 23.781 -26.692 1.00 14.08 256 THR D CA 1
ATOM 7954 C C . THR D 1 238 ? -31.347 24.244 -25.620 1.00 14.75 256 THR D C 1
ATOM 7955 O O . THR D 1 238 ? -30.967 24.864 -24.621 1.00 13.50 256 THR D O 1
ATOM 7959 N N . ASN D 1 239 ? -32.619 23.917 -25.852 1.00 15.19 257 ASN D N 1
ATOM 7960 C CA . ASN D 1 239 ? -33.630 23.940 -24.800 1.00 16.58 257 ASN D CA 1
ATOM 7961 C C . ASN D 1 239 ? -34.260 22.576 -24.767 1.00 16.34 257 ASN D C 1
ATOM 7962 O O . ASN D 1 239 ? -34.927 22.193 -25.737 1.00 16.30 257 ASN D O 1
ATOM 7967 N N . ALA D 1 240 ? -34.034 21.858 -23.679 1.00 17.52 258 ALA D N 1
ATOM 7968 C CA . ALA D 1 240 ? -34.546 20.497 -23.559 1.00 18.09 258 ALA D CA 1
ATOM 7969 C C . ALA D 1 240 ? -35.165 20.322 -22.166 1.00 18.52 258 ALA D C 1
ATOM 7970 O O . ALA D 1 240 ? -34.640 19.611 -21.307 1.00 18.17 258 ALA D O 1
ATOM 7972 N N . PRO D 1 241 ? -36.336 20.970 -21.932 1.00 19.75 259 PRO D N 1
ATOM 7973 C CA . PRO D 1 241 ? -36.885 20.968 -20.572 1.00 21.37 259 PRO D CA 1
ATOM 7974 C C . PRO D 1 241 ? -37.341 19.604 -20.051 1.00 22.02 259 PRO D C 1
ATOM 7975 O O . PRO D 1 241 ? -37.402 19.396 -18.839 1.00 22.67 259 PRO D O 1
ATOM 7979 N N . GLU D 1 242 ? -37.636 18.678 -20.963 1.00 24.29 260 GLU D N 1
ATOM 7980 C CA . GLU D 1 242 ? -38.013 17.313 -20.575 1.00 24.65 260 GLU D CA 1
ATOM 7981 C C . GLU D 1 242 ? -36.824 16.350 -20.299 1.00 24.33 260 GLU D C 1
ATOM 7982 O O . GLU D 1 242 ? -37.030 15.238 -19.815 1.00 27.43 260 GLU D O 1
ATOM 7988 N N . LEU D 1 243 ? -35.601 16.776 -20.613 1.00 22.80 261 LEU D N 1
ATOM 7989 C CA . LEU D 1 243 ? -34.411 16.049 -20.210 1.00 22.55 261 LEU D CA 1
ATOM 7990 C C . LEU D 1 243 ? -33.900 16.467 -18.840 1.00 22.30 261 LEU D C 1
ATOM 7991 O O . LEU D 1 243 ? -34.072 17.605 -18.422 1.00 25.02 261 LEU D O 1
ATOM 7996 N N . GLN D 1 244 ? -33.262 15.534 -18.143 1.00 23.69 262 GLN D N 1
ATOM 7997 C CA . GLN D 1 244 ? -32.559 15.813 -16.893 1.00 27.31 262 GLN D CA 1
ATOM 7998 C C . GLN D 1 244 ? -31.218 16.426 -17.251 1.00 26.86 262 GLN D C 1
ATOM 7999 O O . GLN D 1 244 ? -30.794 16.381 -18.412 1.00 27.98 262 GLN D O 1
ATOM 8005 N N . GLY D 1 245 ? -30.555 16.984 -16.255 1.00 24.60 263 GLY D N 1
ATOM 8006 C CA . GLY D 1 245 ? -29.251 17.628 -16.456 1.00 26.23 263 GLY D CA 1
ATOM 8007 C C . GLY D 1 245 ? -28.201 16.822 -17.193 1.00 22.28 263 GLY D C 1
ATOM 8008 O O . GLY D 1 245 ? -27.658 17.289 -18.194 1.00 24.39 263 GLY D O 1
ATOM 8009 N N . GLU D 1 246 ? -27.849 15.628 -16.701 1.00 23.03 264 GLU D N 1
ATOM 8010 C CA . GLU D 1 246 ? -26.826 14.832 -17.415 1.00 22.46 264 GLU D CA 1
ATOM 8011 C C . GLU D 1 246 ? -27.288 14.466 -18.820 1.00 20.80 264 GLU D C 1
ATOM 8012 O O . GLU D 1 246 ? -26.460 14.339 -19.747 1.00 19.81 264 GLU D O 1
ATOM 8018 N N . GLU D 1 247 ? -28.603 14.334 -19.039 1.00 18.41 265 GLU D N 1
ATOM 8019 C CA . GLU D 1 247 ? -29.071 14.007 -20.382 1.00 17.71 265 GLU D CA 1
ATOM 8020 C C . GLU D 1 247 ? -28.913 15.191 -21.326 1.00 16.11 265 GLU D C 1
ATOM 8021 O O . GLU D 1 247 ? -28.662 15.027 -22.490 1.00 15.85 265 GLU D O 1
ATOM 8027 N N . ARG D 1 248 ? -29.021 16.407 -20.799 1.00 14.48 266 ARG D N 1
ATOM 8028 C CA . ARG D 1 248 ? -28.804 17.593 -21.611 1.00 14.52 266 ARG D CA 1
ATOM 8029 C C . ARG D 1 248 ? -27.352 17.707 -22.077 1.00 14.01 266 ARG D C 1
ATOM 8030 O O . ARG D 1 248 ? -27.089 18.151 -23.186 1.00 13.81 266 ARG D O 1
ATOM 8038 N N . ALA D 1 249 ? -26.432 17.283 -21.233 1.00 13.94 267 ALA D N 1
ATOM 8039 C CA . ALA D 1 249 ? -25.010 17.274 -21.651 1.00 13.85 267 ALA D CA 1
ATOM 8040 C C . ALA D 1 249 ? -24.812 16.210 -22.715 1.00 14.22 267 ALA D C 1
ATOM 8041 O O . ALA D 1 249 ? -24.122 16.464 -23.730 1.00 13.41 267 ALA D O 1
ATOM 8043 N N . LEU D 1 250 ? -25.417 15.024 -22.521 1.00 13.68 268 LEU D N 1
ATOM 8044 C CA . LEU D 1 250 ? -25.311 13.970 -23.526 1.00 14.68 268 LEU D CA 1
ATOM 8045 C C . LEU D 1 250 ? -25.791 14.459 -24.893 1.00 14.13 268 LEU D C 1
ATOM 8046 O O . LEU D 1 250 ? -25.233 14.136 -25.931 1.00 14.11 268 LEU D O 1
ATOM 8051 N N . LEU D 1 251 ? -26.884 15.222 -24.888 1.00 12.55 269 LEU D N 1
ATOM 8052 C CA . LEU D 1 251 ? -27.416 15.787 -26.108 1.00 12.35 269 LEU D CA 1
ATOM 8053 C C . LEU D 1 251 ? -26.428 16.695 -26.841 1.00 11.90 269 LEU D C 1
ATOM 8054 O O . LEU D 1 251 ? -26.215 16.565 -28.059 1.00 11.69 269 LEU D O 1
ATOM 8059 N N . ILE D 1 252 ? -25.793 17.598 -26.084 1.00 11.01 270 ILE D N 1
ATOM 8060 C CA . ILE D 1 252 ? -24.843 18.515 -26.697 1.00 11.36 270 ILE D CA 1
ATOM 8061 C C . ILE D 1 252 ? -23.667 17.748 -27.249 1.00 11.13 270 ILE D C 1
ATOM 8062 O O . ILE D 1 252 ? -23.184 18.045 -28.346 1.00 10.44 270 ILE D O 1
ATOM 8067 N N . ALA D 1 253 ? -23.162 16.805 -26.476 1.00 10.88 271 ALA D N 1
ATOM 8068 C CA . ALA D 1 253 ? -22.025 15.996 -26.938 1.00 10.88 271 ALA D CA 1
ATOM 8069 C C . ALA D 1 253 ? -22.363 15.251 -28.231 1.00 11.53 271 ALA D C 1
ATOM 8070 O O . ALA D 1 253 ? -21.547 15.158 -29.150 1.00 10.94 271 ALA D O 1
ATOM 8072 N N . SER D 1 254 ? -23.584 14.741 -28.291 1.00 11.36 272 SER D N 1
ATOM 8073 C CA . SER D 1 254 ? -24.062 14.020 -29.508 1.00 12.77 272 SER D CA 1
ATOM 8074 C C . SER D 1 254 ? -24.163 14.968 -30.700 1.00 12.13 272 SER D C 1
ATOM 8075 O O . SER D 1 254 ? -23.793 14.619 -31.830 1.00 12.63 272 SER D O 1
ATOM 8078 N N . VAL D 1 255 ? -24.643 16.195 -30.486 1.00 11.63 273 VAL D N 1
ATOM 8079 C CA . VAL D 1 255 ? -24.702 17.174 -31.561 1.00 11.49 273 VAL D CA 1
ATOM 8080 C C . VAL D 1 255 ? -23.274 17.479 -32.044 1.00 11.79 273 VAL D C 1
ATOM 8081 O O . VAL D 1 255 ? -23.032 17.589 -33.227 1.00 12.05 273 VAL D O 1
ATOM 8085 N N . ALA D 1 256 ? -22.330 17.643 -31.125 1.00 11.52 274 ALA D N 1
ATOM 8086 C CA . ALA D 1 256 ? -20.941 17.876 -31.502 1.00 11.95 274 ALA D CA 1
ATOM 8087 C C . ALA D 1 256 ? -20.340 16.733 -32.305 1.00 12.90 274 ALA D C 1
ATOM 8088 O O . ALA D 1 256 ? -19.614 16.943 -33.282 1.00 13.40 274 ALA D O 1
ATOM 8090 N N . LYS D 1 257 ? -20.680 15.529 -31.889 1.00 13.00 275 LYS D N 1
ATOM 8091 C CA . LYS D 1 257 ? -20.222 14.339 -32.565 1.00 14.39 275 LYS D CA 1
ATOM 8092 C C . LYS D 1 257 ? -20.700 14.329 -34.016 1.00 13.64 275 LYS D C 1
ATOM 8093 O O . LYS D 1 257 ? -19.930 14.026 -34.947 1.00 14.13 275 LYS D O 1
ATOM 8099 N N . LEU D 1 258 ? -21.970 14.677 -34.232 1.00 14.14 276 LEU D N 1
ATOM 8100 C CA . LEU D 1 258 ? -22.517 14.766 -35.601 1.00 13.69 276 LEU D CA 1
ATOM 8101 C C . LEU D 1 258 ? -21.860 15.869 -36.375 1.00 14.04 276 LEU D C 1
ATOM 8102 O O . LEU D 1 258 ? -21.464 15.687 -37.519 1.00 14.59 276 LEU D O 1
ATOM 8107 N N . ALA D 1 259 ? -21.675 17.037 -35.764 1.00 12.56 277 ALA D N 1
ATOM 8108 C CA . ALA D 1 259 ? -21.088 18.158 -36.474 1.00 13.30 277 ALA D CA 1
ATOM 8109 C C . ALA D 1 259 ? -19.638 17.907 -36.834 1.00 14.69 277 ALA D C 1
ATOM 8110 O O . ALA D 1 259 ? -19.195 18.372 -37.905 1.00 16.00 277 ALA D O 1
ATOM 8112 N N . ARG D 1 260 ? -18.918 17.144 -36.014 1.00 16.03 278 ARG D N 1
ATOM 8113 C CA A ARG D 1 260 ? -17.476 16.812 -36.169 0.50 17.39 278 ARG D CA 1
ATOM 8114 C CA B ARG D 1 260 ? -17.480 17.001 -36.279 0.50 17.32 278 ARG D CA 1
ATOM 8115 C C . ARG D 1 260 ? -17.228 16.125 -37.521 1.00 17.82 278 ARG D C 1
ATOM 8116 O O . ARG D 1 260 ? -16.154 16.215 -38.101 1.00 19.79 278 ARG D O 1
ATOM 8131 N N . GLN D 1 261 ? -18.229 15.410 -37.986 1.00 18.03 279 GLN D N 1
ATOM 8132 C CA . GLN D 1 261 ? -18.145 14.691 -39.276 1.00 18.83 279 GLN D CA 1
ATOM 8133 C C . GLN D 1 261 ? -17.841 15.617 -40.445 1.00 20.48 279 GLN D C 1
ATOM 8134 O O . GLN D 1 261 ? -17.298 15.154 -41.457 1.00 20.22 279 GLN D O 1
ATOM 8140 N N . TYR D 1 262 ? -18.186 16.909 -40.327 1.00 18.55 280 TYR D N 1
ATOM 8141 C CA . TYR D 1 262 ? -18.054 17.902 -41.402 1.00 18.67 280 TYR D CA 1
ATOM 8142 C C . TYR D 1 262 ? -16.756 18.693 -41.330 1.00 20.69 280 TYR D C 1
ATOM 8143 O O . TYR D 1 262 ? -16.538 19.615 -42.112 1.00 19.85 280 TYR D O 1
ATOM 8152 N N . VAL D 1 263 ? -15.892 18.326 -40.397 1.00 22.01 281 VAL D N 1
ATOM 8153 C CA . VAL D 1 263 ? -14.559 18.912 -40.352 1.00 26.22 281 VAL D CA 1
ATOM 8154 C C . VAL D 1 263 ? -13.682 18.440 -41.533 1.00 28.03 281 VAL D C 1
ATOM 8155 O O . VAL D 1 263 ? -13.704 17.279 -41.866 1.00 32.77 281 VAL D O 1
#

Secondary structure (DSSP, 8-state):
-HHHHHHHHHHHHT-EEEEEEEETTS-EEEEESTTS-EE-GGGGHHHHHHHHHHHHHTTS--TT-EEE--GGG--SS-HHHHHHGGGTEEEHHHHHHHHHHT--HHHHHHHHHHHTSHHHHHHHHHHTT-SS-B----TTGGG---TT--TTEE-HHHHHHHHHHHHHSSSS-HHHHHHHHHHHHT-SS-TTTGGGGS-TTSEEEEEEEEETTTEEEEEEEEE-TT--EEEEEEEEE-TTS-HHHHHHHHHHHHHHHGGGS--/-HHHHHHHHHHHHT-EEEEEEEETT--EEEEESTTS-EE-GGGGHHHHHHHHHHHHHTTS--TT-EEE--GGG--SS-HHHHHHGGGTEEEHHHHHHHHHHT--HHHHHHHHHHHTSHHHHHHHHHHTT--S------TTGGG---TT--TTEE-HHHHHHHHHHHHHSSSS-HHHHHHHHHHHHT-SS-TTTGGGGS-TTSEEEEEEEEETTTEEEEEEEEE-TT--EEEEEEEEE-TTS-HHHHHHHHHHHHHHHHTT-/-HHHHHHHHHHHHT-EEEEEEEETT--EEEEESTTS-EE-GGGGHHHHHHHHHHHHHTTS--TT-EEE--GGG--SS-HHHHHHGGGTEEEHHHHHHHHHHT--HHHHHHHHHHHTSHHHHHHHHHHTT-SS------TTGGG---TT--TTEE-HHHHHHHHHHHHHSSSS-HHHHHHHHHHHHT-SS-TTTGGGGS-TTSEEEEEEEEETTTEEEEEEEEE-TT--EEEEEEEEE-TTS-HHHHHHHHHHHHHHHHTT-/-HHHHHHHHHHHHT-EEEEEEEETT--EEEEESTTS-EE-SSTTHHHHHHHHHHHHHTTS--TT-EEE--GGG--SS-HHHHHHGGGTEEEHHHHHHHHHHT--HHHHHHHHHHHTSHHHHHHHHHHTT-SS-B-----TT--SSEE-HHHHHHHHHHHHHSSSS-HHHHHHHHHHHHT-SS-TTTGGGGS-TTSEEEEEEEEETTTEEEEEEEEE-TT--EEEEEEEEE-TTS-HHHHHHHHHHHHHHHHTT-